Protein AF-0000000076641054 (afdb_homodimer)

Structure (mmCIF, N/CA/C/O backbone):
data_AF-0000000076641054-model_v1
#
loop_
_entity.id
_entity.type
_entity.pdbx_description
1 polymer 'Muconate cycloisomerase'
#
loop_
_atom_site.group_PDB
_atom_site.id
_atom_site.type_symbol
_atom_site.label_atom_id
_atom_site.label_alt_id
_atom_site.label_comp_id
_atom_site.label_asym_id
_atom_site.label_entity_id
_atom_site.label_seq_id
_atom_site.pdbx_PDB_ins_code
_atom_site.Cartn_x
_atom_site.Cartn_y
_atom_site.Cartn_z
_atom_site.occupancy
_atom_site.B_iso_or_equiv
_atom_site.auth_seq_id
_atom_site.auth_comp_id
_atom_site.auth_asym_id
_atom_site.auth_atom_id
_atom_site.pdbx_PDB_model_num
ATOM 1 N N . MET A 1 1 ? -38.531 16.875 45.625 1 25.06 1 MET A N 1
ATOM 2 C CA . MET A 1 1 ? -37.688 15.688 45.562 1 25.06 1 MET A CA 1
ATOM 3 C C . MET A 1 1 ? -38.031 14.812 44.375 1 25.06 1 MET A C 1
ATOM 5 O O . MET A 1 1 ? -37.844 13.594 44.406 1 25.06 1 MET A O 1
ATOM 9 N N . SER A 1 2 ? -38.688 15.383 43.375 1 23.81 2 SER A N 1
ATOM 10 C CA . SER A 1 2 ? -39.5 15.148 42.188 1 23.81 2 SER A CA 1
ATOM 11 C C . SER A 1 2 ? -38.719 14.523 41.062 1 23.81 2 SER A C 1
ATOM 13 O O . SER A 1 2 ? -37.688 15.07 40.625 1 23.81 2 SER A O 1
ATOM 15 N N . ASN A 1 3 ? -38.625 13.141 40.938 1 23.81 3 ASN A N 1
ATOM 16 C CA . ASN A 1 3 ? -37.938 12.047 40.25 1 23.81 3 ASN A CA 1
ATOM 17 C C . ASN A 1 3 ? -38.094 12.117 38.75 1 23.81 3 ASN A C 1
ATOM 19 O O . ASN A 1 3 ? -39.062 11.547 38.188 1 23.81 3 ASN A O 1
ATOM 23 N N . ILE A 1 4 ? -37.969 13.328 38.094 1 24.92 4 ILE A N 1
ATOM 24 C CA . ILE A 1 4 ? -38.344 13.516 36.688 1 24.92 4 ILE A CA 1
ATOM 25 C C . ILE A 1 4 ? -37.562 12.531 35.812 1 24.92 4 ILE A C 1
ATOM 27 O O . ILE A 1 4 ? -36.375 12.32 36 1 24.92 4 ILE A O 1
ATOM 31 N N . SER A 1 5 ? -38.281 11.805 34.844 1 21.31 5 SER A N 1
ATOM 32 C CA . SER A 1 5 ? -38.375 10.703 33.906 1 21.31 5 SER A CA 1
ATOM 33 C C . SER A 1 5 ? -37.375 10.891 32.75 1 21.31 5 SER A C 1
ATOM 35 O O . SER A 1 5 ? -37.406 11.891 32.062 1 21.31 5 SER A O 1
ATOM 37 N N . ARG A 1 6 ? -36 10.516 32.781 1 19.69 6 ARG A N 1
ATOM 38 C CA . ARG A 1 6 ? -34.781 10.641 31.969 1 19.69 6 ARG A CA 1
ATOM 39 C C . ARG A 1 6 ? -34.969 9.984 30.594 1 19.69 6 ARG A C 1
ATOM 41 O O . ARG A 1 6 ? -34 9.625 29.938 1 19.69 6 ARG A O 1
ATOM 48 N N . LYS A 1 7 ? -36.281 9.438 30.344 1 21.31 7 LYS A N 1
ATOM 49 C CA . LYS A 1 7 ? -36.25 8.445 29.266 1 21.31 7 LYS A CA 1
ATOM 50 C C . LYS A 1 7 ? -35.656 9.039 27.984 1 21.31 7 LYS A C 1
ATOM 52 O O . LYS A 1 7 ? -34.875 8.391 27.297 1 21.31 7 LYS A O 1
ATOM 57 N N . LYS A 1 8 ? -36.5 9.797 27.203 1 21.77 8 LYS A N 1
ATOM 58 C CA . LYS A 1 8 ? -36.719 9.516 25.797 1 21.77 8 LYS A CA 1
ATOM 59 C C . LYS A 1 8 ? -35.562 10.047 24.938 1 21.77 8 LYS A C 1
ATOM 61 O O . LYS A 1 8 ? -35.688 11.133 24.344 1 21.77 8 LYS A O 1
ATOM 66 N N . PHE A 1 9 ? -34.312 10.078 25.328 1 19.28 9 PHE A N 1
ATOM 67 C CA . PHE A 1 9 ? -33.406 10.781 24.422 1 19.28 9 PHE A CA 1
ATOM 68 C C . PHE A 1 9 ? -33.562 10.281 23 1 19.28 9 PHE A C 1
ATOM 70 O O . PHE A 1 9 ? -34.094 9.18 22.766 1 19.28 9 PHE A O 1
ATOM 77 N N . LEU A 1 10 ? -32.625 10.805 21.906 1 21.53 10 LEU A N 1
ATOM 78 C CA . LEU A 1 10 ? -32.562 11.195 20.5 1 21.53 10 LEU A CA 1
ATOM 79 C C . LEU A 1 10 ? -32.5 9.969 19.594 1 21.53 10 LEU A C 1
ATOM 81 O O . LEU A 1 10 ? -31.594 9.141 19.734 1 21.53 10 LEU A O 1
ATOM 85 N N . ALA A 1 11 ? -33.688 9.344 19.234 1 22.91 11 ALA A N 1
ATOM 86 C CA . ALA A 1 11 ? -33.906 8.445 18.094 1 22.91 11 ALA A CA 1
ATOM 87 C C . ALA A 1 11 ? -33.062 8.852 16.906 1 22.91 11 ALA A C 1
ATOM 89 O O . ALA A 1 11 ? -33.188 9.953 16.375 1 22.91 11 ALA A O 1
ATOM 90 N N . ARG A 1 12 ? -31.734 8.453 16.781 1 24.19 12 ARG A N 1
ATOM 91 C CA . ARG A 1 12 ? -30.875 8.508 15.609 1 24.19 12 ARG A CA 1
ATOM 92 C C . ARG A 1 12 ? -31.641 8.117 14.352 1 24.19 12 ARG A C 1
ATOM 94 O O . ARG A 1 12 ? -32.188 7.016 14.266 1 24.19 12 ARG A O 1
ATOM 101 N N . THR A 1 13 ? -32.5 9.039 13.789 1 26.16 13 THR A N 1
ATOM 102 C CA . THR A 1 13 ? -33.156 8.883 12.492 1 26.16 13 THR A CA 1
ATOM 103 C C . THR A 1 13 ? -32.219 8.227 11.484 1 26.16 13 THR A C 1
ATOM 105 O O . THR A 1 13 ? -31.109 8.734 11.227 1 26.16 13 THR A O 1
ATOM 108 N N . THR A 1 14 ? -32.156 6.988 11.391 1 28.22 14 THR A N 1
ATOM 109 C CA . THR A 1 14 ? -31.469 6.105 10.453 1 28.22 14 THR A CA 1
ATOM 110 C C . THR A 1 14 ? -31.781 6.496 9.008 1 28.22 14 THR A C 1
ATOM 112 O O . THR A 1 14 ? -32.719 5.961 8.398 1 28.22 14 THR A O 1
ATOM 115 N N . ALA A 1 15 ? -32.219 7.699 8.688 1 26.34 15 ALA A N 1
ATOM 116 C CA . ALA A 1 15 ? -32.531 7.906 7.281 1 26.34 15 ALA A CA 1
ATOM 117 C C . ALA A 1 15 ? -31.344 7.559 6.391 1 26.34 15 ALA A C 1
ATOM 119 O O . ALA A 1 15 ? -30.422 8.359 6.242 1 26.34 15 ALA A O 1
ATOM 120 N N . ALA A 1 16 ? -30.719 6.488 6.488 1 27.89 16 ALA A N 1
ATOM 121 C CA . ALA A 1 16 ? -29.672 6.238 5.512 1 27.89 16 ALA A CA 1
ATOM 122 C C . ALA A 1 16 ? -30.203 6.363 4.086 1 27.89 16 ALA A C 1
ATOM 124 O O . ALA A 1 16 ? -30.844 5.449 3.576 1 27.89 16 ALA A O 1
ATOM 125 N N . ALA A 1 17 ? -30.953 7.438 3.748 1 26.56 17 ALA A N 1
ATOM 126 C CA . ALA A 1 17 ? -31.328 7.629 2.352 1 26.56 17 ALA A CA 1
ATOM 127 C C . ALA A 1 17 ? -30.172 7.27 1.415 1 26.56 17 ALA A C 1
ATOM 129 O O . ALA A 1 17 ? -29 7.383 1.788 1 26.56 17 ALA A O 1
ATOM 130 N N . ALA A 1 18 ? -30.516 6.586 0.283 1 29.55 18 ALA A N 1
ATOM 131 C CA . ALA A 1 18 ? -29.766 6.277 -0.929 1 29.55 18 ALA A CA 1
ATOM 132 C C . ALA A 1 18 ? -28.844 7.434 -1.31 1 29.55 18 ALA A C 1
ATOM 134 O O . ALA A 1 18 ? -29.297 8.539 -1.583 1 29.55 18 ALA A O 1
ATOM 135 N N . LEU A 1 19 ? -27.719 7.586 -0.589 1 30.2 19 LEU A N 1
ATOM 136 C CA . LEU A 1 19 ? -26.812 8.57 -1.159 1 30.2 19 LEU A CA 1
ATOM 137 C C . LEU A 1 19 ? -26.906 8.586 -2.682 1 30.2 19 LEU A C 1
ATOM 139 O O . LEU A 1 19 ? -26.688 7.562 -3.332 1 30.2 19 LEU A O 1
ATOM 143 N N . PRO A 1 20 ? -27.812 9.414 -3.281 1 29.77 20 PRO A N 1
ATOM 144 C CA . PRO A 1 20 ? -27.859 9.461 -4.742 1 29.77 20 PRO A CA 1
ATOM 145 C C . PRO A 1 20 ? -26.484 9.297 -5.387 1 29.77 20 PRO A C 1
ATOM 147 O O . PRO A 1 20 ? -25.453 9.469 -4.723 1 29.77 20 PRO A O 1
ATOM 150 N N . PHE A 1 21 ? -26.469 8.664 -6.617 1 31.47 21 PHE A N 1
ATOM 151 C CA . PHE A 1 21 ? -25.359 8.617 -7.555 1 31.47 21 PHE A CA 1
ATOM 152 C C . PHE A 1 21 ? -24.516 9.891 -7.461 1 31.47 21 PHE A C 1
ATOM 154 O O . PHE A 1 21 ? -25.062 10.984 -7.32 1 31.47 21 PHE A O 1
ATOM 161 N N . LEU A 1 22 ? -23.469 9.789 -6.727 1 31.3 22 LEU A N 1
ATOM 162 C CA . LEU A 1 22 ? -22.578 10.938 -6.875 1 31.3 22 LEU A CA 1
ATOM 163 C C . LEU A 1 22 ? -22.766 11.602 -8.234 1 31.3 22 LEU A C 1
ATOM 165 O O . LEU A 1 22 ? -22.594 10.961 -9.273 1 31.3 22 LEU A O 1
ATOM 169 N N . PRO A 1 23 ? -23.766 12.5 -8.344 1 29.67 23 PRO A N 1
ATOM 170 C CA . PRO A 1 23 ? -23.766 13.18 -9.641 1 29.67 23 PRO A CA 1
ATOM 171 C C . PRO A 1 23 ? -22.359 13.438 -10.164 1 29.67 23 PRO A C 1
ATOM 173 O O . PRO A 1 23 ? -21.406 13.492 -9.383 1 29.67 23 PRO A O 1
ATOM 176 N N . ASP A 1 24 ? -22.094 12.938 -11.328 1 30.23 24 ASP A N 1
ATOM 177 C CA . ASP A 1 24 ? -20.953 13.555 -12.008 1 30.23 24 ASP A CA 1
ATOM 178 C C . ASP A 1 24 ? -20.844 15.039 -11.656 1 30.23 24 ASP A C 1
ATOM 180 O O . ASP A 1 24 ? -21.734 15.828 -11.992 1 30.23 24 ASP A O 1
ATOM 184 N N . LEU A 1 25 ? -20.5 15.227 -10.375 1 30.48 25 LEU A N 1
ATOM 185 C CA . LEU A 1 25 ? -20.281 16.594 -9.93 1 30.48 25 LEU A CA 1
ATOM 186 C C . LEU A 1 25 ? -19.672 17.438 -11.039 1 30.48 25 LEU A C 1
ATOM 188 O O . LEU A 1 25 ? -19.094 18.5 -10.773 1 30.48 25 LEU A O 1
ATOM 192 N N . THR A 1 26 ? -19.547 16.844 -12.234 1 31 26 THR A N 1
ATOM 193 C CA . THR A 1 26 ? -19.172 17.844 -13.219 1 31 26 THR A CA 1
ATOM 194 C C . THR A 1 26 ? -20.281 18.859 -13.43 1 31 26 THR A C 1
ATOM 196 O O . THR A 1 26 ? -21.016 18.797 -14.422 1 31 26 THR A O 1
ATOM 199 N N . GLY A 1 27 ? -21.125 19.047 -12.414 1 28.92 27 GLY A N 1
ATOM 200 C CA . GLY A 1 27 ? -22.078 20.109 -12.672 1 28.92 27 GLY A CA 1
ATOM 201 C C . GLY A 1 27 ? -21.438 21.406 -13.125 1 28.92 27 GLY A C 1
ATOM 202 O O . GLY A 1 27 ? -21 22.203 -12.297 1 28.92 27 GLY A O 1
ATOM 203 N N . GLN A 1 28 ? -20.812 21.422 -14.281 1 27.16 28 GLN A N 1
ATOM 204 C CA . GLN A 1 28 ? -20.547 22.75 -14.836 1 27.16 28 GLN A CA 1
ATOM 205 C C . GLN A 1 28 ? -21.812 23.578 -14.914 1 27.16 28 GLN A C 1
ATOM 207 O O . GLN A 1 28 ? -22.719 23.266 -15.703 1 27.16 28 GLN A O 1
ATOM 212 N N . ASP A 1 29 ? -22.422 23.891 -13.812 1 28.41 29 ASP A N 1
ATOM 213 C CA . ASP A 1 29 ? -23.328 25.031 -14.023 1 28.41 29 ASP A CA 1
ATOM 214 C C . ASP A 1 29 ? -22.656 26.125 -14.844 1 28.41 29 ASP A C 1
ATOM 216 O O . ASP A 1 29 ? -21.75 26.797 -14.352 1 28.41 29 ASP A O 1
ATOM 220 N N . THR A 1 30 ? -22.625 25.984 -16.094 1 29.92 30 THR A N 1
ATOM 221 C CA . THR A 1 30 ? -22.109 26.891 -17.109 1 29.92 30 THR A CA 1
ATOM 222 C C . THR A 1 30 ? -22.891 28.203 -17.109 1 29.92 30 THR A C 1
ATOM 224 O O . THR A 1 30 ? -22.703 29.031 -18 1 29.92 30 THR A O 1
ATOM 227 N N . THR A 1 31 ? -24 28.422 -16.297 1 30.81 31 THR A N 1
ATOM 228 C CA . THR A 1 31 ? -24.688 29.578 -16.859 1 30.81 31 THR A CA 1
ATOM 229 C C . THR A 1 31 ? -23.859 30.844 -16.656 1 30.81 31 THR A C 1
ATOM 231 O O . THR A 1 31 ? -24.188 31.906 -17.188 1 30.81 31 THR A O 1
ATOM 234 N N . SER A 1 32 ? -23.406 31.141 -15.375 1 31.44 32 SER A N 1
ATOM 235 C CA . SER A 1 32 ? -22.953 32.531 -15.273 1 31.44 32 SER A CA 1
ATOM 236 C C . SER A 1 32 ? -21.812 32.812 -16.25 1 31.44 32 SER A C 1
ATOM 238 O O . SER A 1 32 ? -20.984 31.938 -16.5 1 31.44 32 SER A O 1
ATOM 240 N N . ASP A 1 33 ? -21.984 33.781 -17.156 1 32.72 33 ASP A N 1
ATOM 241 C CA . ASP A 1 33 ? -21.062 34.344 -18.125 1 32.72 33 ASP A CA 1
ATOM 242 C C . ASP A 1 33 ? -19.672 34.562 -17.516 1 32.72 33 ASP A C 1
ATOM 244 O O . ASP A 1 33 ? -19.125 35.656 -17.531 1 32.72 33 ASP A O 1
ATOM 248 N N . ASN A 1 34 ? -19.469 34.062 -16.234 1 32.97 34 ASN A N 1
ATOM 249 C CA . ASN A 1 34 ? -18.094 34.281 -15.812 1 32.97 34 ASN A CA 1
ATOM 250 C C . ASN A 1 34 ? -17.094 33.812 -16.859 1 32.97 34 ASN A C 1
ATOM 252 O O . ASN A 1 34 ? -17.25 32.75 -17.453 1 32.97 34 ASN A O 1
ATOM 256 N N . THR A 1 35 ? -16.375 34.75 -17.531 1 33.94 35 THR A N 1
ATOM 257 C CA . THR A 1 35 ? -15.266 34.531 -18.438 1 33.94 35 THR A CA 1
ATOM 258 C C . THR A 1 35 ? -14.477 33.281 -18.047 1 33.94 35 THR A C 1
ATOM 260 O O . THR A 1 35 ? -13.82 33.25 -17 1 33.94 35 THR A O 1
ATOM 263 N N . VAL A 1 36 ? -15 32.188 -18.266 1 38.72 36 VAL A N 1
ATOM 264 C CA . VAL A 1 36 ? -14.125 31.047 -18.312 1 38.72 36 VAL A CA 1
ATOM 265 C C . VAL A 1 36 ? -12.766 31.438 -18.891 1 38.72 36 VAL A C 1
ATOM 267 O O . VAL A 1 36 ? -12.656 31.719 -20.078 1 38.72 36 VAL A O 1
ATOM 270 N N . THR A 1 37 ? -11.984 32.344 -18.281 1 41.75 37 THR A N 1
ATOM 271 C CA . THR A 1 37 ? -10.602 32.438 -18.734 1 41.75 37 THR A CA 1
ATOM 272 C C . THR A 1 37 ? -10.117 31.062 -19.219 1 41.75 37 THR A C 1
ATOM 274 O O . THR A 1 37 ? -10.195 30.078 -18.484 1 41.75 37 THR A O 1
ATOM 277 N N . SER A 1 38 ? -10.281 30.797 -20.406 1 49.53 38 SER A N 1
ATOM 278 C CA . SER A 1 38 ? -9.93 29.578 -21.141 1 49.53 38 SER A CA 1
ATOM 279 C C . SER A 1 38 ? -8.648 28.953 -20.594 1 49.53 38 SER A C 1
ATOM 281 O O . SER A 1 38 ? -7.633 29.641 -20.453 1 49.53 38 SER A O 1
ATOM 283 N N . LEU A 1 39 ? -8.75 28.016 -19.688 1 60.94 39 LEU A N 1
ATOM 284 C CA . LEU A 1 39 ? -7.543 27.266 -19.344 1 60.94 39 LEU A CA 1
ATOM 285 C C . LEU A 1 39 ? -6.66 27.078 -20.578 1 60.94 39 LEU A C 1
ATOM 287 O O . LEU A 1 39 ? -7.168 26.844 -21.672 1 60.94 39 LEU A O 1
ATOM 291 N N . PRO A 1 40 ? -5.395 27.594 -20.5 1 68.31 40 PRO A N 1
ATOM 292 C CA . PRO A 1 40 ? -4.523 27.422 -21.672 1 68.31 40 PRO A CA 1
ATOM 293 C C . PRO A 1 40 ? -4.516 26 -22.203 1 68.31 40 PRO A C 1
ATOM 295 O O . PRO A 1 40 ? -4.191 25.062 -21.469 1 68.31 40 PRO A O 1
ATOM 298 N N . GLU A 1 41 ? -5.324 25.719 -23.172 1 70.56 41 GLU A N 1
ATOM 299 C CA . GLU A 1 41 ? -5.438 24.391 -23.781 1 70.56 41 GLU A CA 1
ATOM 300 C C . GLU A 1 41 ? -4.121 23.969 -24.422 1 70.56 41 GLU A C 1
ATOM 302 O O . GLU A 1 41 ? -3.875 22.766 -24.609 1 70.56 41 GLU A O 1
ATOM 307 N N . ASN A 1 42 ? -3.193 24.828 -24.422 1 86.88 42 ASN A N 1
ATOM 308 C CA . ASN A 1 42 ? -2.041 24.469 -25.25 1 86.88 42 ASN A CA 1
ATOM 309 C C . ASN A 1 42 ? -0.782 24.297 -24.406 1 86.88 42 ASN A C 1
ATOM 311 O O . ASN A 1 42 ? 0.303 24.062 -24.938 1 86.88 42 ASN A O 1
ATOM 315 N N . ILE A 1 43 ? -0.919 24.359 -23.188 1 95.69 43 ILE A N 1
ATOM 316 C CA . ILE A 1 43 ? 0.261 24.234 -22.344 1 95.69 43 ILE A CA 1
ATOM 317 C C . ILE A 1 43 ? 0.549 22.766 -22.078 1 95.69 43 ILE A C 1
ATOM 319 O O . ILE A 1 43 ? -0.374 21.969 -21.859 1 95.69 43 ILE A O 1
ATOM 323 N N . LYS A 1 44 ? 1.835 22.391 -22.125 1 98 44 LYS A N 1
ATOM 324 C CA . LYS A 1 44 ? 2.248 21.016 -21.922 1 98 44 LYS A CA 1
ATOM 325 C C . LYS A 1 44 ? 3.377 20.922 -20.906 1 98 44 LYS A C 1
ATOM 327 O O . LYS A 1 44 ? 4.18 21.844 -20.766 1 98 44 LYS A O 1
ATOM 332 N N . ILE A 1 45 ? 3.451 19.844 -20.188 1 98.75 45 ILE A N 1
ATOM 333 C CA . ILE A 1 45 ? 4.582 19.531 -19.328 1 98.75 45 ILE A CA 1
ATOM 334 C C . ILE A 1 45 ? 5.824 19.266 -20.172 1 98.75 45 ILE A C 1
ATOM 336 O O . ILE A 1 45 ? 5.816 18.375 -21.031 1 98.75 45 ILE A O 1
ATOM 340 N N . GLU A 1 46 ? 6.828 20.016 -19.953 1 98.56 46 GLU A N 1
ATOM 341 C CA . GLU A 1 46 ? 8.062 19.844 -20.703 1 98.56 46 GLU A CA 1
ATOM 342 C C . GLU A 1 46 ? 9.086 19.016 -19.938 1 98.56 46 GLU A C 1
ATOM 344 O O . GLU A 1 46 ? 9.797 18.203 -20.516 1 98.56 46 GLU A O 1
ATOM 349 N N . ARG A 1 47 ? 9.133 19.312 -18.625 1 98.44 47 ARG A N 1
ATOM 350 C CA . ARG A 1 47 ? 10.164 18.672 -17.812 1 98.44 47 ARG A CA 1
ATOM 351 C C . ARG A 1 47 ? 9.688 18.484 -16.375 1 98.44 47 ARG A C 1
ATOM 353 O O . ARG A 1 47 ? 9 19.359 -15.828 1 98.44 47 ARG A O 1
ATOM 360 N N . ILE A 1 48 ? 10.07 17.406 -15.828 1 98.88 48 ILE A N 1
ATOM 361 C CA . ILE A 1 48 ? 9.898 17.141 -14.398 1 98.88 48 ILE A CA 1
ATOM 362 C C . ILE A 1 48 ? 11.25 16.781 -13.781 1 98.88 48 ILE A C 1
ATOM 364 O O . ILE A 1 48 ? 11.945 15.891 -14.25 1 98.88 48 ILE A O 1
ATOM 368 N N . GLU A 1 49 ? 11.633 17.516 -12.773 1 98.81 49 GLU A N 1
ATOM 369 C CA . GLU A 1 49 ? 12.906 17.297 -12.094 1 98.81 49 GLU A CA 1
ATOM 370 C C . GLU A 1 49 ? 12.695 17.031 -10.602 1 98.81 49 GLU A C 1
ATOM 372 O O . GLU A 1 49 ? 11.789 17.609 -9.992 1 98.81 49 GLU A O 1
ATOM 377 N N . THR A 1 50 ? 13.5 16.156 -10.078 1 98.81 50 THR A N 1
ATOM 378 C CA . THR A 1 50 ? 13.445 15.852 -8.656 1 98.81 50 THR A CA 1
ATOM 379 C C . THR A 1 50 ? 14.711 16.312 -7.949 1 98.81 50 THR A C 1
ATOM 381 O O . THR A 1 50 ? 15.805 16.25 -8.516 1 98.81 50 THR A O 1
ATOM 384 N N . PHE A 1 51 ? 14.586 16.844 -6.754 1 98.75 51 PHE A N 1
ATOM 385 C CA . PHE A 1 51 ? 15.672 17.266 -5.875 1 98.75 51 PHE A CA 1
ATOM 386 C C . PHE A 1 51 ? 15.539 16.594 -4.508 1 98.75 51 PHE A C 1
ATOM 388 O O . PHE A 1 51 ? 14.844 17.109 -3.629 1 98.75 51 PHE A O 1
ATOM 395 N N . PRO A 1 52 ? 16.172 15.406 -4.312 1 97.94 52 PRO A N 1
ATOM 396 C CA . PRO A 1 52 ? 16.141 14.766 -2.994 1 97.94 52 PRO A CA 1
ATOM 397 C C . PRO A 1 52 ? 16.906 15.547 -1.938 1 97.94 52 PRO A C 1
ATOM 399 O O . PRO A 1 52 ? 18.047 15.977 -2.189 1 97.94 52 PRO A O 1
ATOM 402 N N . VAL A 1 53 ? 16.312 15.781 -0.789 1 96.56 53 VAL A N 1
ATOM 403 C CA . VAL A 1 53 ? 16.953 16.516 0.292 1 96.56 53 VAL A CA 1
ATOM 404 C C . VAL A 1 53 ? 16.656 15.852 1.63 1 96.56 53 VAL A C 1
ATOM 406 O O . VAL A 1 53 ? 15.789 14.984 1.712 1 96.56 53 VAL A O 1
ATOM 409 N N . ARG A 1 54 ? 17.391 16.234 2.621 1 94.56 54 ARG A N 1
ATOM 410 C CA . ARG A 1 54 ? 17.141 15.93 4.023 1 94.56 54 ARG A CA 1
ATOM 411 C C . ARG A 1 54 ? 17.188 17.188 4.883 1 94.56 54 ARG A C 1
ATOM 413 O O . ARG A 1 54 ? 18.266 17.75 5.113 1 94.56 54 ARG A O 1
ATOM 420 N N . TYR A 1 55 ? 16.016 17.578 5.371 1 95.06 55 TYR A N 1
ATOM 421 C CA . TYR A 1 55 ? 15.984 18.734 6.266 1 95.06 55 TYR A CA 1
ATOM 422 C C . TYR A 1 55 ? 16.531 18.375 7.641 1 95.06 55 TYR A C 1
ATOM 424 O O . TYR A 1 55 ? 16.141 17.359 8.227 1 95.06 55 TYR A O 1
ATOM 432 N N . PRO A 1 56 ? 17.438 19.188 8.148 1 91.25 56 PRO A N 1
ATOM 433 C CA . PRO A 1 56 ? 17.875 18.922 9.516 1 91.25 56 PRO A CA 1
ATOM 434 C C . PRO A 1 56 ? 16.766 19.094 10.539 1 91.25 56 PRO A C 1
ATOM 436 O O . PRO A 1 56 ? 15.938 20 10.422 1 91.25 56 PRO A O 1
ATOM 439 N N . SER A 1 57 ? 16.75 18.156 11.477 1 88.44 57 SER A N 1
ATOM 440 C CA . SER A 1 57 ? 15.781 18.234 12.562 1 88.44 57 SER A CA 1
ATOM 441 C C . SER A 1 57 ? 16.344 19.016 13.75 1 88.44 57 SER A C 1
ATOM 443 O O . SER A 1 57 ? 17.531 18.938 14.039 1 88.44 57 SER A O 1
ATOM 445 N N . VAL A 1 58 ? 15.484 19.719 14.43 1 83.12 58 VAL A N 1
ATOM 446 C CA . VAL A 1 58 ? 15.891 20.469 15.609 1 83.12 58 VAL A CA 1
ATOM 447 C C . VAL A 1 58 ? 15.672 19.625 16.859 1 83.12 58 VAL A C 1
ATOM 449 O O . VAL A 1 58 ? 16.359 19.812 17.875 1 83.12 58 VAL A O 1
ATOM 452 N N . LEU A 1 59 ? 14.711 18.766 16.812 1 79.56 59 LEU A N 1
ATOM 453 C CA . LEU A 1 59 ? 14.375 17.859 17.906 1 79.56 59 LEU A CA 1
ATOM 454 C C . LEU A 1 59 ? 14.219 16.422 17.391 1 79.56 59 LEU A C 1
ATOM 456 O O . LEU A 1 59 ? 13.828 16.219 16.234 1 79.56 59 LEU A O 1
ATOM 460 N N . PRO A 1 60 ? 14.555 15.539 18.281 1 75.44 60 PRO A N 1
ATOM 461 C CA . PRO A 1 60 ? 14.328 14.148 17.875 1 75.44 60 PRO A CA 1
ATOM 462 C C . PRO A 1 60 ? 12.852 13.82 17.688 1 75.44 60 PRO A C 1
ATOM 464 O O . PRO A 1 60 ? 12.008 14.336 18.422 1 75.44 60 PRO A O 1
ATOM 467 N N . PHE A 1 61 ? 12.633 13.133 16.703 1 76.31 61 PHE A N 1
ATOM 468 C CA . PHE A 1 61 ? 11.289 12.617 16.438 1 76.31 61 PHE A CA 1
ATOM 469 C C . PHE A 1 61 ? 11.344 11.188 15.93 1 76.31 61 PHE A C 1
ATOM 471 O O . PHE A 1 61 ? 12.07 10.891 14.977 1 76.31 61 PHE A O 1
ATOM 478 N N . ARG A 1 62 ? 10.625 10.289 16.516 1 70.38 62 ARG A N 1
ATOM 479 C CA . ARG A 1 62 ? 10.742 8.836 16.391 1 70.38 62 ARG A CA 1
ATOM 480 C C . ARG A 1 62 ? 10.578 8.398 14.938 1 70.38 62 ARG A C 1
ATOM 482 O O . ARG A 1 62 ? 11.094 7.355 14.539 1 70.38 62 ARG A O 1
ATOM 489 N N . PHE A 1 63 ? 9.898 9.109 14.086 1 72.62 63 PHE A N 1
ATOM 490 C CA . PHE A 1 63 ? 9.641 8.656 12.727 1 72.62 63 PHE A CA 1
ATOM 491 C C . PHE A 1 63 ? 10.766 9.094 11.789 1 72.62 63 PHE A C 1
ATOM 493 O O . PHE A 1 63 ? 10.844 8.641 10.648 1 72.62 63 PHE A O 1
ATOM 500 N N . LEU A 1 64 ? 11.68 9.953 12.258 1 72.94 64 LEU A N 1
ATOM 501 C CA . LEU A 1 64 ? 12.664 10.562 11.367 1 72.94 64 LEU A CA 1
ATOM 502 C C . LEU A 1 64 ? 14.039 9.945 11.578 1 72.94 64 LEU A C 1
ATOM 504 O O . LEU A 1 64 ? 14.984 10.266 10.852 1 72.94 64 LEU A O 1
ATOM 508 N N . ASP A 1 65 ? 14.086 8.969 12.469 1 76.56 65 ASP A N 1
ATOM 509 C CA . ASP A 1 65 ? 15.352 8.281 12.703 1 76.56 65 ASP A CA 1
ATOM 510 C C . ASP A 1 65 ? 15.383 6.93 12 1 76.56 65 ASP A C 1
ATOM 512 O O . ASP A 1 65 ? 14.336 6.305 11.797 1 76.56 65 ASP A O 1
ATOM 516 N N . GLY A 1 66 ? 16.516 6.648 11.422 1 69.44 66 GLY A N 1
ATOM 517 C CA . GLY A 1 66 ? 16.656 5.34 10.805 1 69.44 66 GLY A CA 1
ATOM 518 C C . GLY A 1 66 ? 18.062 5.047 10.336 1 69.44 66 GLY A C 1
ATOM 519 O O . GLY A 1 66 ? 18.984 5.805 10.633 1 69.44 66 GLY A O 1
ATOM 520 N N . PRO A 1 67 ? 18.188 3.939 9.719 1 72.5 67 PRO A N 1
ATOM 521 C CA . PRO A 1 67 ? 19.516 3.52 9.266 1 72.5 67 PRO A CA 1
ATOM 522 C C . PRO A 1 67 ? 20.141 4.504 8.273 1 72.5 67 PRO A C 1
ATOM 524 O O . PRO A 1 67 ? 21.359 4.508 8.094 1 72.5 67 PRO A O 1
ATOM 527 N N . THR A 1 68 ? 19.328 5.277 7.68 1 72.25 68 THR A N 1
ATOM 528 C CA . THR A 1 68 ? 19.828 6.176 6.648 1 72.25 68 THR A CA 1
ATOM 529 C C . THR A 1 68 ? 20.156 7.547 7.238 1 72.25 68 THR A C 1
ATOM 531 O O . THR A 1 68 ? 20.547 8.461 6.512 1 72.25 68 THR A O 1
ATOM 534 N N . GLY A 1 69 ? 20.031 7.668 8.453 1 72.5 69 GLY A N 1
ATOM 535 C CA . GLY A 1 69 ? 20.422 8.93 9.07 1 72.5 69 GLY A CA 1
ATOM 536 C C . GLY A 1 69 ? 19.25 9.641 9.742 1 72.5 69 GLY A C 1
ATOM 537 O O . GLY A 1 69 ? 18.203 9.039 9.961 1 72.5 69 GLY A O 1
ATOM 538 N N . THR A 1 70 ? 19.703 10.914 10.086 1 77.88 70 THR A N 1
ATOM 539 C CA . THR A 1 70 ? 18.719 11.742 10.789 1 77.88 70 THR A CA 1
ATOM 540 C C . THR A 1 70 ? 18.203 12.852 9.891 1 77.88 70 THR A C 1
ATOM 542 O O . THR A 1 70 ? 18.734 13.078 8.797 1 77.88 70 THR A O 1
ATOM 545 N N . GLY A 1 71 ? 17.047 13.312 10.188 1 88.88 71 GLY A N 1
ATOM 546 C CA . GLY A 1 71 ? 16.438 14.406 9.453 1 88.88 71 GLY A CA 1
ATOM 547 C C . GLY A 1 71 ? 15.164 14.016 8.727 1 88.88 71 GLY A C 1
ATOM 548 O O . GLY A 1 71 ? 14.703 12.875 8.844 1 88.88 71 GLY A O 1
ATOM 549 N N . ARG A 1 72 ? 14.609 15.016 8.039 1 94.06 72 ARG A N 1
ATOM 550 C CA . ARG A 1 72 ? 13.344 14.82 7.328 1 94.06 72 ARG A CA 1
ATOM 551 C C . ARG A 1 72 ? 13.57 14.727 5.824 1 94.06 72 ARG A C 1
ATOM 553 O O . ARG A 1 72 ? 13.688 15.742 5.141 1 94.06 72 ARG A O 1
ATOM 560 N N . PRO A 1 73 ? 13.594 13.398 5.309 1 95.12 73 PRO A N 1
ATOM 561 C CA . PRO A 1 73 ? 13.711 13.242 3.855 1 95.12 73 PRO A CA 1
ATOM 562 C C . PRO A 1 73 ? 12.539 13.883 3.104 1 95.12 73 PRO A C 1
ATOM 564 O O . PRO A 1 73 ? 11.398 13.82 3.562 1 95.12 73 PRO A O 1
ATOM 567 N N . ALA A 1 74 ? 12.836 14.477 2 1 97.56 74 ALA A N 1
ATOM 568 C CA . ALA A 1 74 ? 11.844 15.055 1.097 1 97.56 74 ALA A CA 1
ATOM 569 C C . ALA A 1 74 ? 12.359 15.078 -0.34 1 97.56 74 ALA A C 1
ATOM 571 O O . ALA A 1 74 ? 13.562 14.992 -0.574 1 97.56 74 ALA A O 1
ATOM 572 N N . VAL A 1 75 ? 11.477 15.016 -1.265 1 98.69 75 VAL A N 1
ATOM 573 C CA . VAL A 1 75 ? 11.797 15.195 -2.678 1 98.69 75 VAL A CA 1
ATOM 574 C C . VAL A 1 75 ? 11.062 16.422 -3.225 1 98.69 75 VAL A C 1
ATOM 576 O O . VAL A 1 75 ? 9.836 16.391 -3.393 1 98.69 75 VAL A O 1
ATOM 579 N N . LEU A 1 76 ? 11.812 17.5 -3.475 1 98.88 76 LEU A N 1
ATOM 580 C CA . LEU A 1 76 ? 11.211 18.594 -4.219 1 98.88 76 LEU A CA 1
ATOM 581 C C . LEU A 1 76 ? 11.008 18.219 -5.68 1 98.88 76 LEU A C 1
ATOM 583 O O . LEU A 1 76 ? 11.875 17.594 -6.293 1 98.88 76 LEU A O 1
ATOM 587 N N . VAL A 1 77 ? 9.867 18.516 -6.188 1 98.94 77 VAL A N 1
ATOM 588 C CA . VAL A 1 77 ? 9.516 18.25 -7.578 1 98.94 77 VAL A CA 1
ATOM 589 C C . VAL A 1 77 ? 9.305 19.562 -8.312 1 98.94 77 VAL A C 1
ATOM 591 O O . VAL A 1 77 ? 8.516 20.406 -7.883 1 98.94 77 VAL A O 1
ATOM 594 N N . LYS A 1 78 ? 10.023 19.766 -9.336 1 98.94 78 LYS A N 1
ATOM 595 C CA . LYS A 1 78 ? 9.891 20.938 -10.195 1 98.94 78 LYS A CA 1
ATOM 596 C C . LYS A 1 78 ? 9.312 20.562 -11.555 1 98.94 78 LYS A C 1
ATOM 598 O O . LYS A 1 78 ? 9.898 19.75 -12.281 1 98.94 78 LYS A O 1
ATOM 603 N N . ILE A 1 79 ? 8.141 21.078 -11.914 1 98.94 79 ILE A N 1
ATOM 604 C CA . ILE A 1 79 ? 7.555 20.875 -13.234 1 98.94 79 ILE A CA 1
ATOM 605 C C . ILE A 1 79 ? 7.676 22.156 -14.055 1 98.94 79 ILE A C 1
ATOM 607 O O . ILE A 1 79 ? 7.238 23.219 -13.617 1 98.94 79 ILE A O 1
ATOM 611 N N . THR A 1 80 ? 8.305 22.047 -15.141 1 98.88 80 THR A N 1
ATOM 612 C CA . THR A 1 80 ? 8.414 23.141 -16.094 1 98.88 80 THR A CA 1
ATOM 613 C C . THR A 1 80 ? 7.523 22.906 -17.312 1 98.88 80 THR A C 1
ATOM 615 O O . THR A 1 80 ? 7.59 21.844 -17.938 1 98.88 80 THR A O 1
ATOM 618 N N . ALA A 1 81 ? 6.711 23.875 -17.594 1 98.38 81 ALA A N 1
ATOM 619 C CA . ALA A 1 81 ? 5.859 23.812 -18.766 1 98.38 81 ALA A CA 1
ATOM 620 C C . ALA A 1 81 ? 6.594 24.328 -20 1 98.38 81 ALA A C 1
ATOM 622 O O . ALA A 1 81 ? 7.684 24.891 -19.891 1 98.38 81 ALA A O 1
ATOM 623 N N . ASP A 1 82 ? 5.977 24.094 -21.172 1 97.25 82 ASP A N 1
ATOM 624 C CA . ASP A 1 82 ? 6.617 24.469 -22.438 1 97.25 82 ASP A CA 1
ATOM 625 C C . ASP A 1 82 ? 6.633 25.984 -22.609 1 97.25 82 ASP A C 1
ATOM 627 O O . ASP A 1 82 ? 7.387 26.5 -23.422 1 97.25 82 ASP A O 1
ATOM 631 N N . ASP A 1 83 ? 5.883 26.734 -21.875 1 96.31 83 ASP A N 1
ATOM 632 C CA . ASP A 1 83 ? 5.91 28.188 -21.938 1 96.31 83 ASP A CA 1
ATOM 633 C C . ASP A 1 83 ? 6.91 28.766 -20.938 1 96.31 83 ASP A C 1
ATOM 635 O O . ASP A 1 83 ? 7.023 29.984 -20.797 1 96.31 83 ASP A O 1
ATOM 639 N N . GLY A 1 84 ? 7.551 27.891 -20.172 1 97.25 84 GLY A N 1
ATOM 640 C CA . GLY A 1 84 ? 8.586 28.328 -19.234 1 97.25 84 GLY A CA 1
ATOM 641 C C . GLY A 1 84 ? 8.094 28.453 -17.812 1 97.25 84 GLY A C 1
ATOM 642 O O . GLY A 1 84 ? 8.891 28.578 -16.875 1 97.25 84 GLY A O 1
ATOM 643 N N . SER A 1 85 ? 6.793 28.438 -17.594 1 97.81 85 SER A N 1
ATOM 644 C CA . SER A 1 85 ? 6.254 28.516 -16.25 1 97.81 85 SER A CA 1
ATOM 645 C C . SER A 1 85 ? 6.684 27.312 -15.414 1 97.81 85 SER A C 1
ATOM 647 O O . SER A 1 85 ? 6.887 26.219 -15.953 1 97.81 85 SER A O 1
ATOM 649 N N . VAL A 1 86 ? 6.816 27.562 -14.102 1 98.62 86 VAL A N 1
ATOM 650 C CA . VAL A 1 86 ? 7.344 26.531 -13.219 1 98.62 86 VAL A CA 1
ATOM 651 C C . VAL A 1 86 ? 6.406 26.344 -12.023 1 98.62 86 VAL A C 1
ATOM 653 O O . VAL A 1 86 ? 5.887 27.312 -11.484 1 98.62 86 VAL A O 1
ATOM 656 N N . GLY A 1 87 ? 6.141 25.109 -11.703 1 98.88 87 GLY A N 1
ATOM 657 C CA . GLY A 1 87 ? 5.473 24.75 -10.469 1 98.88 87 GLY A CA 1
ATOM 658 C C . GLY A 1 87 ? 6.309 23.844 -9.578 1 98.88 87 GLY A C 1
ATOM 659 O O . GLY A 1 87 ? 7.074 23.016 -10.07 1 98.88 87 GLY A O 1
ATOM 660 N N . TRP A 1 88 ? 6.105 24.031 -8.242 1 98.94 88 TRP A N 1
ATOM 661 C CA . TRP A 1 88 ? 6.867 23.266 -7.258 1 98.94 88 TRP A CA 1
ATOM 662 C C . TRP A 1 88 ? 5.938 22.406 -6.402 1 98.94 88 TRP A C 1
ATOM 664 O O . TRP A 1 88 ? 4.844 22.828 -6.039 1 98.94 88 TRP A O 1
ATOM 674 N N . GLY A 1 89 ? 6.352 21.203 -6.141 1 98.88 89 GLY A N 1
ATOM 675 C CA . GLY A 1 89 ? 5.75 20.297 -5.18 1 98.88 89 GLY A CA 1
ATOM 676 C C . GLY A 1 89 ? 6.766 19.609 -4.285 1 98.88 89 GLY A C 1
ATOM 677 O O . GLY A 1 89 ? 7.969 19.859 -4.402 1 98.88 89 GLY A O 1
ATOM 678 N N . GLU A 1 90 ? 6.234 18.844 -3.365 1 98.88 90 GLU A N 1
ATOM 679 C CA . GLU A 1 90 ? 7.133 18.203 -2.41 1 98.88 90 GLU A CA 1
ATOM 680 C C . GLU A 1 90 ? 6.559 16.875 -1.913 1 98.88 90 GLU A C 1
ATOM 682 O O . GLU A 1 90 ? 5.441 16.844 -1.391 1 98.88 90 GLU A O 1
ATOM 687 N N . SER A 1 91 ? 7.27 15.75 -2.205 1 98.62 91 SER A N 1
ATOM 688 C CA . SER A 1 91 ? 7.008 14.453 -1.596 1 98.62 91 SER A CA 1
ATOM 689 C C . SER A 1 91 ? 7.766 14.297 -0.281 1 98.62 91 SER A C 1
ATOM 691 O O . SER A 1 91 ? 8.922 14.703 -0.174 1 98.62 91 SER A O 1
ATOM 693 N N . VAL A 1 92 ? 7.102 13.734 0.753 1 97.94 92 VAL A N 1
ATOM 694 C CA . VAL A 1 92 ? 7.738 13.633 2.062 1 97.94 92 VAL A CA 1
ATOM 695 C C . VAL A 1 92 ? 7.688 12.188 2.551 1 97.94 92 VAL A C 1
ATOM 697 O O . VAL A 1 92 ? 7.074 11.898 3.58 1 97.94 92 VAL A O 1
ATOM 700 N N . PRO A 1 93 ? 8.445 11.336 1.897 1 96.75 93 PRO A N 1
ATOM 701 C CA . PRO A 1 93 ? 8.43 9.914 2.26 1 96.75 93 PRO A CA 1
ATOM 702 C C . PRO A 1 93 ? 8.922 9.664 3.684 1 96.75 93 PRO A C 1
ATOM 704 O O . PRO A 1 93 ? 9.844 10.344 4.152 1 96.75 93 PRO A O 1
ATOM 707 N N . VAL A 1 94 ? 8.305 8.742 4.363 1 94 94 VAL A N 1
ATOM 708 C CA . VAL A 1 94 ? 8.617 8.336 5.727 1 94 94 VAL A CA 1
ATOM 709 C C . VAL A 1 94 ? 8.484 6.82 5.855 1 94 94 VAL A C 1
ATOM 711 O O . VAL A 1 94 ? 7.461 6.32 6.328 1 94 94 VAL A O 1
ATOM 714 N N . PRO A 1 95 ? 9.539 6.074 5.574 1 93.69 95 PRO A N 1
ATOM 715 C CA . PRO A 1 95 ? 9.445 4.617 5.469 1 93.69 95 PRO A CA 1
ATOM 716 C C . PRO A 1 95 ? 8.93 3.963 6.75 1 93.69 95 PRO A C 1
ATOM 718 O O . PRO A 1 95 ? 8.234 2.949 6.691 1 93.69 95 PRO A O 1
ATOM 721 N N . ARG A 1 96 ? 9.148 4.523 7.938 1 92.62 96 ARG A N 1
ATOM 722 C CA . ARG A 1 96 ? 8.758 3.918 9.203 1 92.62 96 ARG A CA 1
ATOM 723 C C . ARG A 1 96 ? 7.336 4.32 9.586 1 92.62 96 ARG A C 1
ATOM 725 O O . ARG A 1 96 ? 6.836 3.928 10.641 1 92.62 96 ARG A O 1
ATOM 732 N N . TRP A 1 97 ? 6.75 5.117 8.719 1 91.62 97 TRP A N 1
ATOM 733 C CA . TRP A 1 97 ? 5.352 5.488 8.914 1 91.62 97 TRP A CA 1
ATOM 734 C C . TRP A 1 97 ? 4.484 4.945 7.777 1 91.62 97 TRP A C 1
ATOM 736 O O . TRP A 1 97 ? 3.369 4.473 8.016 1 91.62 97 TRP A O 1
ATOM 746 N N . SER A 1 98 ? 5.008 5.039 6.574 1 92.38 98 SER A N 1
ATOM 747 C CA . SER A 1 98 ? 4.402 4.492 5.367 1 92.38 98 SER A CA 1
ATOM 748 C C . SER A 1 98 ? 5.465 4.008 4.383 1 92.38 98 SER A C 1
ATOM 750 O O . SER A 1 98 ? 6.469 4.688 4.164 1 92.38 98 SER A O 1
ATOM 752 N N . TYR A 1 99 ? 5.57 3.059 3.84 1 95.38 99 TYR A N 1
ATOM 753 C CA . TYR A 1 99 ? 6.512 2.191 3.145 1 95.38 99 TYR A CA 1
ATOM 754 C C . TYR A 1 99 ? 7.395 2.994 2.195 1 95.38 99 TYR A C 1
ATOM 756 O O . TYR A 1 99 ? 8.422 2.498 1.722 1 95.38 99 TYR A O 1
ATOM 764 N N . GLU A 1 100 ? 7.078 4.246 1.85 1 97.25 100 GLU A N 1
ATOM 765 C CA . GLU A 1 100 ? 7.773 4.953 0.777 1 97.25 100 GLU A CA 1
ATOM 766 C C . GLU A 1 100 ? 9.117 5.504 1.256 1 97.25 100 GLU A C 1
ATOM 768 O O . GLU A 1 100 ? 9.188 6.148 2.305 1 97.25 100 GLU A O 1
ATOM 773 N N . THR A 1 101 ? 10.164 5.277 0.527 1 96.69 101 THR A N 1
ATOM 774 C CA . THR A 1 101 ? 11.508 5.754 0.842 1 96.69 101 THR A CA 1
ATOM 775 C C . THR A 1 101 ? 11.898 6.91 -0.074 1 96.69 101 THR A C 1
ATOM 777 O O . THR A 1 101 ? 11.266 7.133 -1.106 1 96.69 101 THR A O 1
ATOM 780 N N . LEU A 1 102 ? 12.922 7.621 0.386 1 96.5 102 LEU A N 1
ATOM 781 C CA . LEU A 1 102 ? 13.438 8.727 -0.407 1 96.5 102 LEU A CA 1
ATOM 782 C C . LEU A 1 102 ? 13.852 8.258 -1.798 1 96.5 102 LEU A C 1
ATOM 784 O O . LEU A 1 102 ? 13.469 8.867 -2.801 1 96.5 102 LEU A O 1
ATOM 788 N N . GLU A 1 103 ? 14.594 7.156 -1.884 1 96.62 103 GLU A N 1
ATOM 789 C CA . GLU A 1 103 ? 15.133 6.617 -3.127 1 96.62 103 GLU A CA 1
ATOM 790 C C . GLU A 1 103 ? 14.016 6.125 -4.047 1 96.62 103 GLU A C 1
ATOM 792 O O . GLU A 1 103 ? 14.039 6.383 -5.25 1 96.62 103 GLU A O 1
ATOM 797 N N . ALA A 1 104 ? 13.078 5.465 -3.426 1 97.75 104 ALA A N 1
ATOM 798 C CA . ALA A 1 104 ? 11.961 4.953 -4.215 1 97.75 104 ALA A CA 1
ATOM 799 C C . ALA A 1 104 ? 11.156 6.094 -4.828 1 97.75 104 ALA A C 1
ATOM 801 O O . ALA A 1 104 ? 10.68 5.988 -5.961 1 97.75 104 ALA A O 1
ATOM 802 N N . SER A 1 105 ? 10.953 7.16 -4.078 1 98.44 105 SER A N 1
ATOM 803 C CA . SER A 1 105 ? 10.211 8.312 -4.582 1 98.44 105 SER A CA 1
ATOM 804 C C . SER A 1 105 ? 10.906 8.93 -5.789 1 98.44 105 SER A C 1
ATOM 806 O O . SER A 1 105 ? 10.266 9.203 -6.809 1 98.44 105 SER A O 1
ATOM 808 N N . VAL A 1 106 ? 12.188 9.102 -5.648 1 98.5 106 VAL A N 1
ATOM 809 C CA . VAL A 1 106 ? 12.953 9.719 -6.727 1 98.5 106 VAL A CA 1
ATOM 810 C C . VAL A 1 106 ? 12.891 8.836 -7.973 1 98.5 106 VAL A C 1
ATOM 812 O O . VAL A 1 106 ? 12.594 9.32 -9.07 1 98.5 106 VAL A O 1
ATOM 815 N N . HIS A 1 107 ? 13.102 7.562 -7.855 1 97.5 107 HIS A N 1
ATOM 816 C CA . HIS A 1 107 ? 13.102 6.641 -8.984 1 97.5 107 HIS A CA 1
ATOM 817 C C . HIS A 1 107 ? 11.727 6.551 -9.633 1 97.5 107 HIS A C 1
ATOM 819 O O . HIS A 1 107 ? 11.609 6.492 -10.859 1 97.5 107 HIS A O 1
ATOM 825 N N . ALA A 1 108 ? 10.711 6.469 -8.773 1 98.12 108 ALA A N 1
ATOM 826 C CA . ALA A 1 108 ? 9.344 6.391 -9.297 1 98.12 108 ALA A CA 1
ATOM 827 C C . ALA A 1 108 ? 9.031 7.598 -10.18 1 98.12 108 ALA A C 1
ATOM 829 O O . ALA A 1 108 ? 8.461 7.449 -11.258 1 98.12 108 ALA A O 1
ATOM 830 N N . ILE A 1 109 ? 9.398 8.789 -9.703 1 98.75 109 ILE A N 1
ATOM 831 C CA . ILE A 1 109 ? 9.094 10 -10.453 1 98.75 109 ILE A CA 1
ATOM 832 C C . ILE A 1 109 ? 9.93 10.039 -11.734 1 98.75 109 ILE A C 1
ATOM 834 O O . ILE A 1 109 ? 9.391 10.18 -12.828 1 98.75 109 ILE A O 1
ATOM 838 N N . ASP A 1 110 ? 11.227 9.828 -11.602 1 98.38 110 ASP A N 1
ATOM 839 C CA . ASP A 1 110 ? 12.156 10.062 -12.703 1 98.38 110 ASP A CA 1
ATOM 840 C C . ASP A 1 110 ? 12 8.992 -13.781 1 98.38 110 ASP A C 1
ATOM 842 O O . ASP A 1 110 ? 12.039 9.297 -14.977 1 98.38 110 ASP A O 1
ATOM 846 N N . THR A 1 111 ? 11.812 7.734 -13.359 1 96.56 111 THR A N 1
ATOM 847 C CA . THR A 1 111 ? 11.953 6.609 -14.281 1 96.56 111 THR A CA 1
ATOM 848 C C . THR A 1 111 ? 10.594 6.133 -14.766 1 96.56 111 THR A C 1
ATOM 850 O O . THR A 1 111 ? 10.461 5.66 -15.898 1 96.56 111 THR A O 1
ATOM 853 N N . TYR A 1 112 ? 9.586 6.316 -13.992 1 96.94 112 TYR A N 1
ATOM 854 C CA . TYR A 1 112 ? 8.312 5.707 -14.344 1 96.94 112 TYR A CA 1
ATOM 855 C C . TYR A 1 112 ? 7.27 6.773 -14.672 1 96.94 112 TYR A C 1
ATOM 857 O O . TYR A 1 112 ? 6.516 6.641 -15.633 1 96.94 112 TYR A O 1
ATOM 865 N N . LEU A 1 113 ? 7.207 7.844 -13.906 1 98.5 113 LEU A N 1
ATOM 866 C CA . LEU A 1 113 ? 6.102 8.789 -14.039 1 98.5 113 LEU A CA 1
ATOM 867 C C . LEU A 1 113 ? 6.441 9.883 -15.039 1 98.5 113 LEU A C 1
ATOM 869 O O . LEU A 1 113 ? 5.602 10.273 -15.852 1 98.5 113 LEU A O 1
ATOM 873 N N . THR A 1 114 ? 7.672 10.406 -15.016 1 98.56 114 THR A N 1
ATOM 874 C CA . THR A 1 114 ? 8.07 11.508 -15.891 1 98.56 114 THR A CA 1
ATOM 875 C C . THR A 1 114 ? 7.836 11.148 -17.359 1 98.56 114 THR A C 1
ATOM 877 O O . THR A 1 114 ? 7.23 11.914 -18.094 1 98.56 114 THR A O 1
ATOM 880 N N . PRO A 1 115 ?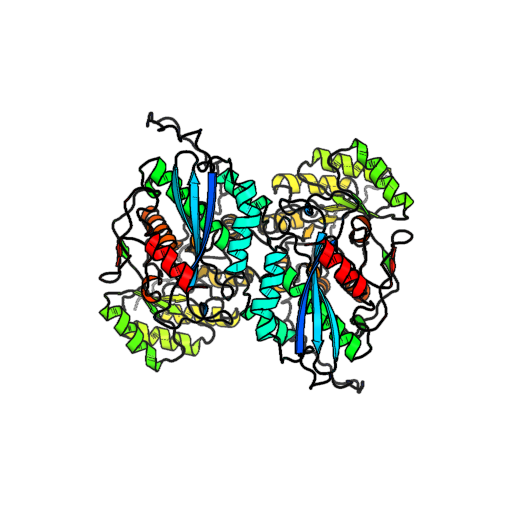 8.242 9.914 -17.828 1 97.38 115 PRO A N 1
ATOM 881 C CA . PRO A 1 115 ? 8.086 9.586 -19.25 1 97.38 115 PRO A CA 1
ATOM 882 C C . PRO A 1 115 ? 6.621 9.594 -19.703 1 97.38 115 PRO A C 1
ATOM 884 O O . PRO A 1 115 ? 6.324 9.93 -20.844 1 97.38 115 PRO A O 1
ATOM 887 N N . VAL A 1 116 ? 5.703 9.289 -18.828 1 97 116 VAL A N 1
ATOM 888 C CA . VAL A 1 116 ? 4.32 9.148 -19.266 1 97 116 VAL A CA 1
ATOM 889 C C . VAL A 1 116 ? 3.578 10.469 -19.047 1 97 116 VAL A C 1
ATOM 891 O O . VAL A 1 116 ? 2.486 10.664 -19.594 1 97 116 VAL A O 1
ATOM 894 N N . LEU A 1 117 ? 4.137 11.375 -18.297 1 98.5 117 LEU A N 1
ATOM 895 C CA . LEU A 1 117 ? 3.465 12.633 -17.984 1 98.5 117 LEU A CA 1
ATOM 896 C C . LEU A 1 117 ? 3.92 13.734 -18.938 1 98.5 117 LEU A C 1
ATOM 898 O O . LEU A 1 117 ? 3.189 14.703 -19.172 1 98.5 117 LEU A O 1
ATOM 902 N N . THR A 1 118 ? 5.191 13.633 -19.406 1 98.44 118 THR A N 1
ATOM 903 C CA . THR A 1 118 ? 5.734 14.648 -20.297 1 98.44 118 THR A CA 1
ATOM 904 C C . THR A 1 118 ? 4.871 14.789 -21.547 1 98.44 118 THR A C 1
ATOM 906 O O . THR A 1 118 ? 4.465 13.789 -22.156 1 98.44 118 THR A O 1
ATOM 909 N N . GLY A 1 119 ? 4.492 15.984 -21.953 1 98.06 119 GLY A N 1
ATOM 910 C CA . GLY A 1 119 ? 3.693 16.266 -23.141 1 98.06 119 GLY A CA 1
ATOM 911 C C . GLY A 1 119 ? 2.215 16.422 -22.828 1 98.06 119 GLY A C 1
ATOM 912 O O . GLY A 1 119 ? 1.446 16.859 -23.688 1 98.06 119 GLY A O 1
ATOM 913 N N . HIS A 1 120 ? 1.795 16.141 -21.641 1 97.88 120 HIS A N 1
ATOM 914 C CA . HIS A 1 120 ? 0.385 16.234 -21.281 1 97.88 120 HIS A CA 1
ATOM 915 C C . HIS A 1 120 ? 0.047 17.609 -20.75 1 97.88 120 HIS A C 1
ATOM 917 O O . HIS A 1 120 ? 0.937 18.359 -20.328 1 97.88 120 HIS A O 1
ATOM 923 N N . ASN A 1 121 ? -1.191 17.984 -20.828 1 97.94 121 ASN A N 1
ATOM 924 C CA . ASN A 1 121 ? -1.693 19.234 -20.281 1 97.94 121 ASN A CA 1
ATOM 925 C C . ASN A 1 121 ? -1.715 19.234 -18.766 1 97.94 121 ASN A C 1
ATOM 927 O O . ASN A 1 121 ? -2.395 18.406 -18.156 1 97.94 121 ASN A O 1
ATOM 931 N N . PRO A 1 122 ? -0.951 20.094 -18.141 1 97.75 122 PRO A N 1
ATOM 932 C CA . PRO A 1 122 ? -0.88 20.094 -16.672 1 97.75 122 PRO A CA 1
ATOM 933 C C . PRO A 1 122 ? -2.223 20.422 -16.016 1 97.75 122 PRO A C 1
ATOM 935 O O . PRO A 1 122 ? -2.391 20.219 -14.812 1 97.75 122 PRO A O 1
ATOM 938 N N . PHE A 1 123 ? -3.209 20.906 -16.703 1 97.25 123 PHE A N 1
ATOM 939 C CA . PHE A 1 123 ? -4.52 21.25 -16.156 1 97.25 123 PHE A CA 1
ATOM 940 C C . PHE A 1 123 ? -5.43 20.031 -16.141 1 97.25 123 PHE A C 1
ATOM 942 O O . PHE A 1 123 ? -6.484 20.047 -15.5 1 97.25 123 PHE A O 1
ATOM 949 N N . ASP A 1 124 ? -5.008 18.938 -16.812 1 97.12 124 ASP A N 1
ATOM 950 C CA . ASP A 1 124 ? -5.789 17.703 -16.812 1 97.12 124 ASP A CA 1
ATOM 951 C C . ASP A 1 124 ? -5.402 16.812 -15.625 1 97.12 124 ASP A C 1
ATOM 953 O O . ASP A 1 124 ? -4.902 15.703 -15.812 1 97.12 124 ASP A O 1
ATOM 957 N N . LEU A 1 125 ? -5.75 17.297 -14.453 1 97.75 125 LEU A N 1
ATOM 958 C CA . LEU A 1 125 ? -5.367 16.609 -13.234 1 97.75 125 LEU A CA 1
ATOM 959 C C . LEU A 1 125 ? -5.918 15.188 -13.219 1 97.75 125 LEU A C 1
ATOM 961 O O . LEU A 1 125 ? -5.23 14.25 -12.797 1 97.75 125 LEU A O 1
ATOM 965 N N . LYS A 1 126 ? -7.137 15.016 -13.617 1 96.25 126 LYS A N 1
ATOM 966 C CA . LYS A 1 126 ? -7.75 13.688 -13.633 1 96.25 126 LYS A CA 1
ATOM 967 C C . LYS A 1 126 ? -6.996 12.742 -14.562 1 96.25 126 LYS A C 1
ATOM 969 O O . LYS A 1 126 ? -6.691 11.609 -14.195 1 96.25 126 LYS A O 1
ATOM 974 N N . GLY A 1 127 ? -6.75 13.203 -15.805 1 97.56 127 GLY A N 1
ATOM 975 C CA . GLY A 1 127 ? -5.996 12.398 -16.75 1 97.56 127 GLY A CA 1
ATOM 976 C C . GLY A 1 127 ? -4.602 12.055 -16.266 1 97.56 127 GLY A C 1
ATOM 977 O O . GLY A 1 127 ? -4.141 10.922 -16.438 1 97.56 127 GLY A O 1
ATOM 978 N N . ILE A 1 128 ? -3.912 13.008 -15.656 1 98.38 128 ILE A N 1
ATOM 979 C CA . ILE A 1 128 ? -2.564 12.812 -15.133 1 98.38 128 ILE A CA 1
ATOM 980 C C . ILE A 1 128 ? -2.592 11.766 -14.016 1 98.38 128 ILE A C 1
ATOM 982 O O . ILE A 1 128 ? -1.732 10.883 -13.953 1 98.38 128 ILE A O 1
ATOM 986 N N . ASN A 1 129 ? -3.59 11.883 -13.141 1 97.69 129 ASN A N 1
ATOM 987 C CA . ASN A 1 129 ? -3.723 10.898 -12.07 1 97.69 129 ASN A CA 1
ATOM 988 C C . ASN A 1 129 ? -3.945 9.5 -12.625 1 97.69 129 ASN A C 1
ATOM 990 O O . ASN A 1 129 ? -3.426 8.523 -12.078 1 97.69 129 ASN A O 1
ATOM 994 N N . GLU A 1 130 ? -4.719 9.383 -13.664 1 96.94 130 GLU A N 1
ATOM 995 C CA . GLU A 1 130 ? -4.957 8.086 -14.305 1 96.94 130 GLU A CA 1
ATOM 996 C C . GLU A 1 130 ? -3.67 7.52 -14.891 1 96.94 130 GLU A C 1
ATOM 998 O O . GLU A 1 130 ? -3.404 6.32 -14.766 1 96.94 130 GLU A O 1
ATOM 1003 N N . LEU A 1 131 ? -2.871 8.375 -15.531 1 97.56 131 LEU A N 1
ATOM 1004 C CA . LEU A 1 131 ? -1.593 7.949 -16.078 1 97.56 131 LEU A CA 1
ATOM 1005 C C . LEU A 1 131 ? -0.663 7.449 -14.984 1 97.56 131 LEU A C 1
ATOM 1007 O O . LEU A 1 131 ? -0.02 6.406 -15.133 1 97.56 131 LEU A O 1
ATOM 1011 N N . MET A 1 132 ? -0.615 8.195 -13.883 1 98.31 132 MET A N 1
ATOM 1012 C CA . MET A 1 132 ? 0.242 7.793 -12.766 1 98.31 132 MET A CA 1
ATOM 1013 C C . MET A 1 132 ? -0.211 6.457 -12.188 1 98.31 132 MET A C 1
ATOM 1015 O O . MET A 1 132 ? 0.616 5.602 -11.875 1 98.31 132 MET A O 1
ATOM 1019 N N . SER A 1 133 ? -1.521 6.297 -12.094 1 96.69 133 SER A N 1
ATOM 1020 C CA . SER A 1 133 ? -2.066 5.078 -11.508 1 96.69 133 SER A CA 1
ATOM 1021 C C . SER A 1 133 ? -1.834 3.873 -12.414 1 96.69 133 SER A C 1
ATOM 1023 O O . SER A 1 133 ? -1.692 2.746 -11.93 1 96.69 133 SER A O 1
ATOM 1025 N N . ARG A 1 134 ? -1.803 4.098 -13.703 1 94.62 134 ARG A N 1
ATOM 1026 C CA . ARG A 1 134 ? -1.523 3.016 -14.641 1 94.62 134 ARG A CA 1
ATOM 1027 C C . ARG A 1 134 ? -0.07 2.562 -14.539 1 94.62 134 ARG A C 1
ATOM 1029 O O . ARG A 1 134 ? 0.22 1.367 -14.617 1 94.62 134 ARG A O 1
ATOM 1036 N N . GLU A 1 135 ? 0.813 3.518 -14.32 1 95.62 135 GLU A N 1
ATOM 1037 C CA . GLU A 1 135 ? 2.242 3.225 -14.305 1 95.62 135 GLU A CA 1
ATOM 1038 C C . GLU A 1 135 ? 2.684 2.676 -12.953 1 95.62 135 GLU A C 1
ATOM 1040 O O . GLU A 1 135 ? 3.566 1.818 -12.883 1 95.62 135 GLU A O 1
ATOM 1045 N N . ILE A 1 136 ? 2.16 3.236 -11.945 1 96.81 136 ILE A N 1
ATOM 1046 C CA . ILE A 1 136 ? 2.326 2.779 -10.57 1 96.81 136 ILE A CA 1
ATOM 1047 C C . ILE A 1 136 ? 0.963 2.453 -9.969 1 96.81 136 ILE A C 1
ATOM 1049 O O . ILE A 1 136 ? 0.306 3.324 -9.391 1 96.81 136 ILE A O 1
ATOM 1053 N N . ALA A 1 137 ? 0.642 1.206 -10.039 1 95.06 137 ALA A N 1
ATOM 1054 C CA . ALA A 1 137 ? -0.72 0.742 -9.789 1 95.06 137 ALA A CA 1
ATOM 1055 C C . ALA A 1 137 ? -0.991 0.622 -8.289 1 95.06 137 ALA A C 1
ATOM 1057 O O . ALA A 1 137 ? -0.057 0.577 -7.488 1 95.06 137 ALA A O 1
ATOM 1058 N N . PRO A 1 138 ? -2.256 0.624 -7.953 1 93.5 138 PRO A N 1
ATOM 1059 C CA . PRO A 1 138 ? -2.641 0.464 -6.547 1 93.5 138 PRO A CA 1
ATOM 1060 C C . PRO A 1 138 ? -2.352 -0.937 -6.012 1 93.5 138 PRO A C 1
ATOM 1062 O O . PRO A 1 138 ? -2.365 -1.907 -6.773 1 93.5 138 PRO A O 1
ATOM 1065 N N . SER A 1 139 ? -2.033 -0.954 -4.723 1 91.81 139 SER A N 1
ATOM 1066 C CA . SER A 1 139 ? -2.193 -2.221 -4.016 1 91.81 139 SER A CA 1
ATOM 1067 C C . SER A 1 139 ? -3.602 -2.363 -3.449 1 91.81 139 SER A C 1
ATOM 1069 O O . SER A 1 139 ? -4.52 -2.803 -4.148 1 91.81 139 SER A O 1
ATOM 1071 N N . PHE A 1 140 ? -3.934 -1.629 -2.373 1 92.88 140 PHE A N 1
ATOM 1072 C CA . PHE A 1 140 ? -5.297 -1.653 -1.854 1 92.88 140 PHE A CA 1
ATOM 1073 C C . PHE A 1 140 ? -6.148 -0.583 -2.525 1 92.88 140 PHE A C 1
ATOM 1075 O O . PHE A 1 140 ? -7.199 -0.885 -3.096 1 92.88 140 PHE A O 1
ATOM 1082 N N . THR A 1 141 ? -5.652 0.753 -2.533 1 92.19 141 THR A N 1
ATOM 1083 C CA . THR A 1 141 ? -6.465 1.78 -3.178 1 92.19 141 THR A CA 1
ATOM 1084 C C . THR A 1 141 ? -5.594 2.701 -4.027 1 92.19 141 THR A C 1
ATOM 1086 O O . THR A 1 141 ? -6.09 3.355 -4.949 1 92.19 141 THR A O 1
ATOM 1089 N N . THR A 1 142 ? -4.352 2.971 -3.703 1 92.88 142 THR A N 1
ATOM 1090 C CA . THR A 1 142 ? -3.451 3.797 -4.5 1 92.88 142 THR A CA 1
ATOM 1091 C C . THR A 1 142 ? -2.006 3.34 -4.324 1 92.88 142 THR A C 1
ATOM 1093 O O . THR A 1 142 ? -1.67 2.689 -3.334 1 92.88 142 THR A O 1
ATOM 1096 N N . GLY A 1 143 ? -1.214 3.529 -5.359 1 96.56 143 GLY A N 1
ATOM 1097 C CA . GLY A 1 143 ? 0.208 3.232 -5.289 1 96.56 143 GLY A CA 1
ATOM 1098 C C . GLY A 1 143 ? 1.065 4.465 -5.078 1 96.56 143 GLY A C 1
ATOM 1099 O O . GLY A 1 143 ? 0.925 5.457 -5.793 1 96.56 143 GLY A O 1
ATOM 1100 N N . MET A 1 144 ? 1.836 4.48 -4.043 1 98.06 144 MET A N 1
ATOM 1101 C CA . MET A 1 144 ? 2.812 5.504 -3.682 1 98.06 144 MET A CA 1
ATOM 1102 C C . MET A 1 144 ? 2.156 6.879 -3.605 1 98.06 144 MET A C 1
ATOM 1104 O O . MET A 1 144 ? 2.617 7.824 -4.246 1 98.06 144 MET A O 1
ATOM 1108 N N . PRO A 1 145 ? 1.177 7.027 -2.783 1 98.31 145 PRO A N 1
ATOM 1109 C CA . PRO A 1 145 ? 0.452 8.297 -2.713 1 98.31 145 PRO A CA 1
ATOM 1110 C C . PRO A 1 145 ? 1.323 9.445 -2.211 1 98.31 145 PRO A C 1
ATOM 1112 O O . PRO A 1 145 ? 1.145 10.594 -2.635 1 98.31 145 PRO A O 1
ATOM 1115 N N . ILE A 1 146 ? 2.295 9.211 -1.312 1 98.62 146 ILE A N 1
ATOM 1116 C CA . ILE A 1 146 ? 3.172 10.266 -0.817 1 98.62 146 ILE A CA 1
ATOM 1117 C C . ILE A 1 146 ? 4.031 10.797 -1.96 1 98.62 146 ILE A C 1
ATOM 1119 O O . ILE A 1 146 ? 4.18 12.008 -2.121 1 98.62 146 ILE A O 1
ATOM 1123 N N . THR A 1 147 ? 4.523 9.922 -2.771 1 98.81 147 THR A N 1
ATOM 1124 C CA . THR A 1 147 ? 5.324 10.289 -3.936 1 98.81 147 THR A CA 1
ATOM 1125 C C . THR A 1 147 ? 4.492 11.078 -4.938 1 98.81 147 THR A C 1
ATOM 1127 O O . THR A 1 147 ? 4.914 12.141 -5.398 1 98.81 147 THR A O 1
ATOM 1130 N N . LYS A 1 148 ? 3.309 10.594 -5.227 1 98.88 148 LYS A N 1
ATOM 1131 C CA . LYS A 1 148 ? 2.436 11.227 -6.215 1 98.88 148 LYS A CA 1
ATOM 1132 C C . LYS A 1 148 ? 1.97 12.602 -5.742 1 98.88 148 LYS A C 1
ATOM 1134 O O . LYS A 1 148 ? 1.674 13.477 -6.559 1 98.88 148 LYS A O 1
ATOM 1139 N N . SER A 1 149 ? 1.964 12.812 -4.43 1 98.88 149 SER A N 1
ATOM 1140 C CA . SER A 1 149 ? 1.566 14.102 -3.875 1 98.88 149 SER A CA 1
ATOM 1141 C C . SER A 1 149 ? 2.514 15.211 -4.32 1 98.88 149 SER A C 1
ATOM 1143 O O . SER A 1 149 ? 2.094 16.359 -4.512 1 98.88 149 SER A O 1
ATOM 1145 N N . GLY A 1 150 ? 3.805 14.883 -4.441 1 98.94 150 GLY A N 1
ATOM 1146 C CA . GLY A 1 150 ? 4.754 15.875 -4.922 1 98.94 150 GLY A CA 1
ATOM 1147 C C . GLY A 1 150 ? 4.434 16.375 -6.312 1 98.94 150 GLY A C 1
ATOM 1148 O O . GLY A 1 150 ? 4.504 17.578 -6.574 1 98.94 150 GLY A O 1
ATOM 1149 N N . ILE A 1 151 ? 4.035 15.492 -7.195 1 98.94 151 ILE A N 1
ATOM 1150 C CA . ILE A 1 151 ? 3.67 15.859 -8.555 1 98.94 151 ILE A CA 1
ATOM 1151 C C . ILE A 1 151 ? 2.371 16.656 -8.539 1 98.94 151 ILE A C 1
ATOM 1153 O O . ILE A 1 151 ? 2.268 17.703 -9.203 1 98.94 151 ILE A O 1
ATOM 1157 N N . ASP A 1 152 ? 1.404 16.219 -7.777 1 98.94 152 ASP A N 1
ATOM 1158 C CA . ASP A 1 152 ? 0.113 16.891 -7.688 1 98.94 152 ASP A CA 1
ATOM 1159 C C . ASP A 1 152 ? 0.277 18.344 -7.215 1 98.94 152 ASP A C 1
ATOM 1161 O O . ASP A 1 152 ? -0.286 19.25 -7.812 1 98.94 152 ASP A O 1
ATOM 1165 N N . MET A 1 153 ? 1.077 18.5 -6.203 1 98.94 153 MET A N 1
ATOM 1166 C CA . MET A 1 153 ? 1.301 19.844 -5.664 1 98.94 153 MET A CA 1
ATOM 1167 C C . MET A 1 153 ? 1.997 20.734 -6.688 1 98.94 153 MET A C 1
ATOM 1169 O O . MET A 1 153 ? 1.663 21.906 -6.82 1 98.94 153 MET A O 1
ATOM 1173 N N . ALA A 1 154 ? 2.967 20.156 -7.387 1 98.94 154 ALA A N 1
ATOM 1174 C CA . ALA A 1 154 ? 3.674 20.922 -8.414 1 98.94 154 ALA A CA 1
ATOM 1175 C C . ALA A 1 154 ? 2.725 21.344 -9.523 1 98.94 154 ALA A C 1
ATOM 1177 O O . ALA A 1 154 ? 2.826 22.469 -10.031 1 98.94 154 ALA A O 1
ATOM 1178 N N . LEU A 1 155 ? 1.807 20.453 -9.906 1 98.94 155 LEU A N 1
ATOM 1179 C CA . LEU A 1 155 ? 0.818 20.797 -10.93 1 98.94 155 LEU A CA 1
ATOM 1180 C C . LEU A 1 155 ? -0.101 21.906 -10.445 1 98.94 155 LEU A C 1
ATOM 1182 O O . LEU A 1 155 ? -0.395 22.844 -11.195 1 98.94 155 LEU A O 1
ATOM 1186 N N . HIS A 1 156 ? -0.547 21.828 -9.227 1 98.88 156 HIS A N 1
ATOM 1187 C CA . HIS A 1 156 ? -1.4 22.859 -8.664 1 98.88 156 HIS A CA 1
ATOM 1188 C C . HIS A 1 156 ? -0.683 24.203 -8.641 1 98.88 156 HIS A C 1
ATOM 1190 O O . HIS A 1 156 ? -1.262 25.234 -9.016 1 98.88 156 HIS A O 1
ATOM 1196 N N . ASP A 1 157 ? 0.556 24.156 -8.156 1 98.94 157 ASP A N 1
ATOM 1197 C CA . ASP A 1 157 ? 1.34 25.375 -8.133 1 98.94 157 ASP A CA 1
ATOM 1198 C C . ASP A 1 157 ? 1.481 25.969 -9.531 1 98.94 157 ASP A C 1
ATOM 1200 O O . ASP A 1 157 ? 1.302 27.172 -9.727 1 98.94 157 ASP A O 1
ATOM 1204 N N . LEU A 1 158 ? 1.812 25.125 -10.484 1 98.81 158 LEU A N 1
ATOM 1205 C CA . LEU A 1 158 ? 1.966 25.531 -11.875 1 98.81 158 LEU A CA 1
ATOM 1206 C C . LEU A 1 158 ? 0.678 26.156 -12.406 1 98.81 158 LEU A C 1
ATOM 1208 O O . LEU A 1 158 ? 0.706 27.234 -13.023 1 98.81 158 LEU A O 1
ATOM 1212 N N . MET A 1 159 ? -0.433 25.547 -12.172 1 98.25 159 MET A N 1
ATOM 1213 C CA . MET A 1 159 ? -1.73 26.031 -12.633 1 98.25 159 MET A CA 1
ATOM 1214 C C . MET A 1 159 ? -2.014 27.422 -12.07 1 98.25 159 MET A C 1
ATOM 1216 O O . MET A 1 159 ? -2.463 28.312 -12.805 1 98.25 159 MET A O 1
ATOM 1220 N N . GLY A 1 160 ? -1.783 27.547 -10.758 1 98.5 160 GLY A N 1
ATOM 1221 C CA . GLY A 1 160 ? -2.012 28.844 -10.133 1 98.5 160 GLY A CA 1
ATOM 1222 C C . GLY A 1 160 ? -1.119 29.938 -10.68 1 98.5 160 GLY A C 1
ATOM 1223 O O . GLY A 1 160 ? -1.573 31.062 -10.906 1 98.5 160 GLY A O 1
ATOM 1224 N N . LYS A 1 161 ? 0.099 29.625 -10.898 1 98.25 161 LYS A N 1
ATOM 1225 C CA . LYS A 1 161 ? 1.054 30.625 -11.383 1 98.25 161 LYS A CA 1
ATOM 1226 C C . LYS A 1 161 ? 0.764 31 -12.836 1 98.25 161 LYS A C 1
ATOM 1228 O O . LYS A 1 161 ? 0.883 32.156 -13.219 1 98.25 161 LYS A O 1
ATOM 1233 N N . VAL A 1 162 ? 0.399 30.016 -13.648 1 97.44 162 VAL A N 1
ATOM 1234 C CA . VAL A 1 162 ? 0.046 30.266 -15.039 1 97.44 162 VAL A CA 1
ATOM 1235 C C . VAL A 1 162 ? -1.176 31.172 -15.109 1 97.44 162 VAL A C 1
ATOM 1237 O O . VAL A 1 162 ? -1.258 32.062 -15.977 1 97.44 162 VAL A O 1
ATOM 1240 N N . THR A 1 163 ? -2.113 31.031 -14.188 1 96.88 163 THR A N 1
ATOM 1241 C CA . THR A 1 163 ? -3.369 31.766 -14.234 1 96.88 163 THR A CA 1
ATOM 1242 C C . THR A 1 163 ? -3.287 33.031 -13.367 1 96.88 163 THR A C 1
ATOM 1244 O O . THR A 1 163 ? -4.203 33.844 -13.375 1 96.88 163 THR A O 1
ATOM 1247 N N . GLY A 1 164 ? -2.242 33.125 -12.625 1 97.56 164 GLY A N 1
ATOM 1248 C CA . GLY A 1 164 ? -2.08 34.281 -11.734 1 97.56 164 GLY A CA 1
ATOM 1249 C C . GLY A 1 164 ? -3.016 34.219 -10.539 1 97.56 164 GLY A C 1
ATOM 1250 O O . GLY A 1 164 ? -3.42 35.281 -10.031 1 97.56 164 GLY A O 1
ATOM 1251 N N . ARG A 1 165 ? -3.408 33.031 -10.117 1 98.12 165 ARG A N 1
ATOM 1252 C CA . ARG A 1 165 ? -4.387 32.875 -9.047 1 98.12 165 ARG A CA 1
ATOM 1253 C C . ARG A 1 165 ? -3.863 31.938 -7.957 1 98.12 165 ARG A C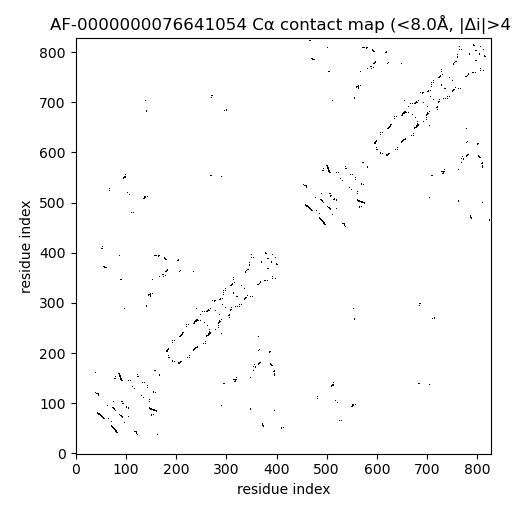 1
ATOM 1255 O O . ARG A 1 165 ? -3.111 31 -8.242 1 98.12 165 ARG A O 1
ATOM 1262 N N . ASN A 1 166 ? -4.281 32.219 -6.723 1 98.56 166 ASN A N 1
ATOM 1263 C CA . ASN A 1 166 ? -4.094 31.234 -5.668 1 98.56 166 ASN A CA 1
ATOM 1264 C C . ASN A 1 166 ? -4.852 29.938 -5.969 1 98.56 166 ASN A C 1
ATOM 1266 O O . ASN A 1 166 ? -5.938 29.969 -6.551 1 98.56 166 ASN A O 1
ATOM 1270 N N . ILE A 1 167 ? -4.273 28.828 -5.559 1 98.56 167 ILE A N 1
ATOM 1271 C CA . ILE A 1 167 ? -4.895 27.562 -5.922 1 98.56 167 ILE A CA 1
ATOM 1272 C C . ILE A 1 167 ? -6.285 27.469 -5.301 1 98.56 167 ILE A C 1
ATOM 1274 O O . ILE A 1 167 ? -7.176 26.812 -5.852 1 98.56 167 ILE A O 1
ATOM 1278 N N . ALA A 1 168 ? -6.551 28.062 -4.125 1 98.75 168 ALA A N 1
ATOM 1279 C CA . ALA A 1 168 ? -7.887 28.078 -3.533 1 98.75 168 ALA A CA 1
ATOM 1280 C C . ALA A 1 168 ? -8.898 28.719 -4.477 1 98.75 168 ALA A C 1
ATOM 1282 O O . ALA A 1 168 ? -10.039 28.266 -4.578 1 98.75 168 ALA A O 1
ATOM 1283 N N . GLU A 1 169 ? -8.461 29.75 -5.137 1 98.19 169 GLU A N 1
ATOM 1284 C CA . GLU A 1 169 ? -9.328 30.438 -6.094 1 98.19 169 GLU A CA 1
ATOM 1285 C C . GLU A 1 169 ? -9.68 29.516 -7.27 1 98.19 169 GLU A C 1
ATOM 1287 O O . GLU A 1 169 ? -10.789 29.594 -7.805 1 98.19 169 GLU A O 1
ATOM 1292 N N . LEU A 1 170 ? -8.695 28.703 -7.641 1 97.25 170 LEU A N 1
ATOM 1293 C CA . LEU A 1 170 ? -8.945 27.75 -8.711 1 97.25 170 LEU A CA 1
ATOM 1294 C C . LEU A 1 170 ? -10.016 26.734 -8.297 1 97.25 170 LEU A C 1
ATOM 1296 O O . LEU A 1 170 ? -10.664 26.141 -9.156 1 97.25 170 LEU A O 1
ATOM 1300 N N . TRP A 1 171 ? -10.188 26.516 -6.949 1 98 171 TRP A N 1
ATOM 1301 C CA . TRP A 1 171 ? -11.195 25.594 -6.434 1 98 171 TRP A CA 1
ATOM 1302 C C . TRP A 1 171 ? -12.523 26.312 -6.207 1 98 171 TRP A C 1
ATOM 1304 O O . TRP A 1 171 ? -13.484 25.719 -5.727 1 98 171 TRP A O 1
ATOM 1314 N N . GLY A 1 172 ? -12.594 27.594 -6.527 1 97.94 172 GLY A N 1
ATOM 1315 C CA . GLY A 1 172 ? -13.781 28.391 -6.27 1 97.94 172 GLY A CA 1
ATOM 1316 C C . GLY A 1 172 ? -13.961 28.75 -4.805 1 97.94 172 GLY A C 1
ATOM 1317 O O . GLY A 1 172 ? -15.078 28.953 -4.34 1 97.94 172 GLY A O 1
ATOM 1318 N N . ARG A 1 173 ? -12.82 28.766 -4.125 1 98.25 173 ARG A N 1
ATOM 1319 C CA . ARG A 1 173 ? -12.875 29.016 -2.688 1 98.25 173 ARG A CA 1
ATOM 1320 C C . ARG A 1 173 ? -11.953 30.172 -2.301 1 98.25 173 ARG A C 1
ATOM 1322 O O . ARG A 1 173 ? -11.195 30.672 -3.131 1 98.25 173 ARG A O 1
ATOM 1329 N N . THR A 1 174 ? -12.078 30.641 -1.061 1 97.12 174 THR A N 1
ATOM 1330 C CA . THR A 1 174 ? -11.234 31.688 -0.506 1 97.12 174 THR A CA 1
ATOM 1331 C C . THR A 1 174 ? -10.516 31.188 0.744 1 97.12 174 THR A C 1
ATOM 1333 O O . THR A 1 174 ? -10.891 30.172 1.325 1 97.12 174 THR A O 1
ATOM 1336 N N . THR A 1 175 ? -9.43 31.859 0.994 1 97.75 175 THR A N 1
ATOM 1337 C CA . THR A 1 175 ? -8.672 31.516 2.189 1 97.75 175 THR A CA 1
ATOM 1338 C C . THR A 1 175 ? -8.703 32.656 3.197 1 97.75 175 THR A C 1
ATOM 1340 O O . THR A 1 175 ? -8.852 33.812 2.82 1 97.75 175 THR A O 1
ATOM 1343 N N . GLY A 1 176 ? -8.688 32.281 4.465 1 97.06 176 GLY A N 1
ATOM 1344 C CA . GLY A 1 176 ? -8.367 33.25 5.5 1 97.06 176 GLY A CA 1
ATOM 1345 C C . GLY A 1 176 ? -6.887 33.594 5.586 1 97.06 176 GLY A C 1
ATOM 1346 O O . GLY A 1 176 ? -6.105 33.156 4.734 1 97.06 176 GLY A O 1
ATOM 1347 N N . ASP A 1 177 ? -6.504 34.281 6.688 1 96.44 177 ASP A N 1
ATOM 1348 C CA . ASP A 1 177 ? -5.145 34.812 6.773 1 96.44 177 ASP A CA 1
ATOM 1349 C C . ASP A 1 177 ? -4.238 33.875 7.555 1 96.44 177 ASP A C 1
ATOM 1351 O O . ASP A 1 177 ? -3.021 33.844 7.363 1 96.44 177 ASP A O 1
ATOM 1355 N N . GLU A 1 178 ? -4.852 33.156 8.477 1 97.88 178 GLU A N 1
ATOM 1356 C CA . GLU A 1 178 ? -4.023 32.344 9.359 1 97.88 178 GLU A CA 1
ATOM 1357 C C . GLU A 1 178 ? -4.738 31.062 9.758 1 97.88 178 GLU A C 1
ATOM 1359 O O . GLU A 1 178 ? -5.961 30.953 9.641 1 97.88 178 GLU A O 1
ATOM 1364 N N . ILE A 1 179 ? -3.996 30.047 10.148 1 98.19 179 ILE A N 1
ATOM 1365 C CA . ILE A 1 179 ? -4.477 28.797 10.703 1 98.19 179 ILE A CA 1
ATOM 1366 C C . ILE A 1 179 ? -3.93 28.609 12.117 1 98.19 179 ILE A C 1
ATOM 1368 O O . ILE A 1 179 ? -2.744 28.828 12.367 1 98.19 179 ILE A O 1
ATOM 1372 N N . THR A 1 180 ? -4.809 28.297 13.07 1 98.5 180 THR A N 1
ATOM 1373 C CA . THR A 1 180 ? -4.395 27.969 14.422 1 98.5 180 THR A CA 1
ATOM 1374 C C . THR A 1 180 ? -3.746 26.578 14.461 1 98.5 180 THR A C 1
ATOM 1376 O O . THR A 1 180 ? -4.246 25.641 13.852 1 98.5 180 THR A O 1
ATOM 1379 N N . LEU A 1 181 ? -2.609 26.453 15.188 1 98.5 181 LEU A N 1
ATOM 1380 C CA . LEU A 1 181 ? -1.853 25.203 15.227 1 98.5 181 LEU A CA 1
ATOM 1381 C C . LEU A 1 181 ? -1.929 24.562 16.609 1 98.5 181 LEU A C 1
ATOM 1383 O O . LEU A 1 181 ? -2.182 25.25 17.594 1 98.5 181 LEU A O 1
ATOM 1387 N N . SER A 1 182 ? -1.774 23.312 16.625 1 98.44 182 SER A N 1
ATOM 1388 C CA . SER A 1 182 ? -1.536 22.531 17.844 1 98.44 182 SER A CA 1
ATOM 1389 C C . SER A 1 182 ? -0.057 22.203 18 1 98.44 182 SER A C 1
ATOM 1391 O O . SER A 1 182 ? 0.617 21.859 17.031 1 98.44 182 SER A O 1
ATOM 1393 N N . TRP A 1 183 ? 0.438 22.375 19.203 1 97.44 183 TRP A N 1
ATOM 1394 C CA . TRP A 1 183 ? 1.798 21.984 19.562 1 97.44 183 TRP A CA 1
ATOM 1395 C C . TRP A 1 183 ? 1.871 20.484 19.844 1 97.44 183 TRP A C 1
ATOM 1397 O O . TRP A 1 183 ? 1.069 19.953 20.609 1 97.44 183 TRP A O 1
ATOM 1407 N N . THR A 1 184 ? 2.832 19.781 19.219 1 96.69 184 THR A N 1
ATOM 1408 C CA . THR A 1 184 ? 2.932 18.344 19.359 1 96.69 184 THR A CA 1
ATOM 1409 C C . THR A 1 184 ? 3.736 17.969 20.609 1 96.69 184 THR A C 1
ATOM 1411 O O . THR A 1 184 ? 4.828 18.5 20.828 1 96.69 184 THR A O 1
ATOM 1414 N N . ILE A 1 185 ? 3.205 17.109 21.375 1 95.56 185 ILE A N 1
ATOM 1415 C CA . ILE A 1 185 ? 3.902 16.547 22.531 1 95.56 185 ILE A CA 1
ATOM 1416 C C . ILE A 1 185 ? 4.078 15.047 22.344 1 95.56 185 ILE A C 1
ATOM 1418 O O . ILE A 1 185 ? 3.094 14.312 22.203 1 95.56 185 ILE A O 1
ATOM 1422 N N . SER A 1 186 ? 5.27 14.625 22.281 1 92.31 186 SER A N 1
ATOM 1423 C CA . SER A 1 186 ? 5.641 13.211 22.219 1 92.31 186 SER A CA 1
ATOM 1424 C C . SER A 1 186 ? 6.715 12.875 23.234 1 92.31 186 SER A C 1
ATOM 1426 O O . SER A 1 186 ? 7.859 13.32 23.125 1 92.31 186 SER A O 1
ATOM 1428 N N . THR A 1 187 ? 6.355 12.133 24.234 1 92.44 187 THR A N 1
ATOM 1429 C CA . THR A 1 187 ? 7.301 11.789 25.297 1 92.44 187 THR A CA 1
ATOM 1430 C C . THR A 1 187 ? 6.938 10.453 25.922 1 92.44 187 THR A C 1
ATOM 1432 O O . THR A 1 187 ? 5.773 10.047 25.922 1 92.44 187 THR A O 1
ATOM 1435 N N . THR A 1 188 ? 7.941 9.766 26.359 1 90.81 188 THR A N 1
ATOM 1436 C CA . THR A 1 188 ? 7.746 8.523 27.094 1 90.81 188 THR A CA 1
ATOM 1437 C C . THR A 1 188 ? 8.031 8.727 28.578 1 90.81 188 THR A C 1
ATOM 1439 O O . THR A 1 188 ? 8.047 7.77 29.344 1 90.81 188 THR A O 1
ATOM 1442 N N . ASP A 1 189 ? 8.289 9.961 28.953 1 93.88 189 ASP A N 1
ATOM 1443 C CA . ASP A 1 189 ? 8.609 10.328 30.328 1 93.88 189 ASP A CA 1
ATOM 1444 C C . ASP A 1 189 ? 7.637 11.383 30.844 1 93.88 189 ASP A C 1
ATOM 1446 O O . ASP A 1 189 ? 7.699 12.547 30.438 1 93.88 189 ASP A O 1
ATOM 1450 N N . LEU A 1 190 ? 6.844 10.984 31.844 1 95.62 190 LEU A N 1
ATOM 1451 C CA . LEU A 1 190 ? 5.832 11.867 32.406 1 95.62 190 LEU A CA 1
ATOM 1452 C C . LEU A 1 190 ? 6.473 13.102 33.031 1 95.62 190 LEU A C 1
ATOM 1454 O O . LEU A 1 190 ? 5.867 14.172 33.062 1 95.62 190 LEU A O 1
ATOM 1458 N N . GLY A 1 191 ? 7.637 12.906 33.5 1 95.81 191 GLY A N 1
ATOM 1459 C CA . GLY A 1 191 ? 8.344 14.008 34.125 1 95.81 191 GLY A CA 1
ATOM 1460 C C . GLY A 1 191 ? 8.664 15.141 33.156 1 95.81 191 GLY A C 1
ATOM 1461 O O . GLY A 1 191 ? 8.883 16.281 33.594 1 95.81 191 GLY A O 1
ATOM 1462 N N . GLU A 1 192 ? 8.625 14.898 31.859 1 94.94 192 GLU A N 1
ATOM 1463 C CA . GLU A 1 192 ? 8.945 15.891 30.844 1 94.94 192 GLU A CA 1
ATOM 1464 C C . GLU A 1 192 ? 7.691 16.609 30.359 1 94.94 192 GLU A C 1
ATOM 1466 O O . GLU A 1 192 ? 7.785 17.656 29.703 1 94.94 192 GLU A O 1
ATOM 1471 N N . ALA A 1 193 ? 6.547 16.156 30.719 1 94.88 193 ALA A N 1
ATOM 1472 C CA . ALA A 1 193 ? 5.289 16.609 30.141 1 94.88 193 ALA A CA 1
ATOM 1473 C C . ALA A 1 193 ? 5.059 18.094 30.406 1 94.88 193 ALA A C 1
ATOM 1475 O O . ALA A 1 193 ? 4.75 18.859 29.484 1 94.88 193 ALA A O 1
ATOM 1476 N N . GLU A 1 194 ? 5.203 18.453 31.641 1 96.25 194 GLU A N 1
ATOM 1477 C CA . GLU A 1 194 ? 4.961 19.844 32 1 96.25 194 GLU A CA 1
ATOM 1478 C C . GLU A 1 194 ? 5.867 20.797 31.219 1 96.25 194 GLU A C 1
ATOM 1480 O O . GLU A 1 194 ? 5.414 21.812 30.719 1 96.25 194 GLU A O 1
ATOM 1485 N N . ASP A 1 195 ? 7.141 20.438 31.172 1 96.81 195 ASP A N 1
ATOM 1486 C CA . ASP A 1 195 ? 8.109 21.266 30.469 1 96.81 195 ASP A CA 1
ATOM 1487 C C . ASP A 1 195 ? 7.77 21.375 28.984 1 96.81 195 ASP A C 1
ATOM 1489 O O . ASP A 1 195 ? 7.918 22.438 28.391 1 96.81 195 ASP A O 1
ATOM 1493 N N . LEU A 1 196 ? 7.352 20.328 28.406 1 95.75 196 LEU A N 1
ATOM 1494 C CA . LEU A 1 196 ? 7.004 20.312 26.984 1 95.75 196 LEU A CA 1
ATOM 1495 C C . LEU A 1 196 ? 5.781 21.188 26.703 1 95.75 196 LEU A C 1
ATOM 1497 O O . LEU A 1 196 ? 5.73 21.891 25.703 1 95.75 196 LEU A O 1
ATOM 1501 N N . VAL A 1 197 ? 4.816 21.141 27.562 1 97.75 197 VAL A N 1
ATOM 1502 C CA . VAL A 1 197 ? 3.629 21.984 27.438 1 97.75 197 VAL A CA 1
ATOM 1503 C C . VAL A 1 197 ? 4.016 23.453 27.578 1 97.75 197 VAL A C 1
ATOM 1505 O O . VAL A 1 197 ? 3.586 24.297 26.781 1 97.75 197 VAL A O 1
ATOM 1508 N N . LYS A 1 198 ? 4.844 23.734 28.562 1 97.69 198 LYS A N 1
ATOM 1509 C CA . LYS A 1 198 ? 5.258 25.109 28.812 1 97.69 198 LYS A CA 1
ATOM 1510 C C . LYS A 1 198 ? 6.02 25.688 27.625 1 97.69 198 LYS A C 1
ATOM 1512 O O . LYS A 1 198 ? 5.883 26.875 27.312 1 97.69 198 LYS A O 1
ATOM 1517 N N . LYS A 1 199 ? 6.824 24.906 27 1 95.81 199 LYS A N 1
ATOM 1518 C CA . LYS A 1 199 ? 7.543 25.344 25.812 1 95.81 199 LYS A CA 1
ATOM 1519 C C . LYS A 1 199 ? 6.574 25.797 24.719 1 95.81 199 LYS A C 1
ATOM 1521 O O . LYS A 1 199 ? 6.801 26.812 24.062 1 95.81 199 LYS A O 1
ATOM 1526 N N . GLY A 1 200 ? 5.504 25.078 24.516 1 96.88 200 GLY A N 1
ATOM 1527 C CA . GLY A 1 200 ? 4.48 25.469 23.547 1 96.88 200 GLY A CA 1
ATOM 1528 C C . GLY A 1 200 ? 3.768 26.75 23.938 1 96.88 200 GLY A C 1
ATOM 1529 O O . GLY A 1 200 ? 3.578 27.641 23.109 1 96.88 200 GLY A O 1
ATOM 1530 N N . LEU A 1 201 ? 3.445 26.812 25.219 1 97.94 201 LEU A N 1
ATOM 1531 C CA . LEU A 1 201 ? 2.762 28 25.734 1 97.94 201 LEU A CA 1
ATOM 1532 C C . LEU A 1 201 ? 3.625 29.25 25.547 1 97.94 201 LEU A C 1
ATOM 1534 O O . LEU A 1 201 ? 3.113 30.312 25.203 1 97.94 201 LEU A O 1
ATOM 1538 N N . GLU A 1 202 ? 4.898 29.062 25.797 1 97.12 202 GLU A N 1
ATOM 1539 C CA . GLU A 1 202 ? 5.84 30.172 25.641 1 97.12 202 GLU A CA 1
ATOM 1540 C C . GLU A 1 202 ? 5.883 30.672 24.203 1 97.12 202 GLU A C 1
ATOM 1542 O O . GLU A 1 202 ? 6.113 31.859 23.953 1 97.12 202 GLU A O 1
ATOM 1547 N N . LYS A 1 203 ? 5.613 29.797 23.281 1 95.56 203 LYS A N 1
ATOM 1548 C CA . LYS A 1 203 ? 5.625 30.141 21.859 1 95.56 203 LYS A CA 1
ATOM 1549 C C . LYS A 1 203 ? 4.246 30.594 21.391 1 95.56 203 LYS A C 1
ATOM 1551 O O . LYS A 1 203 ? 4.043 30.859 20.203 1 95.56 203 LYS A O 1
ATOM 1556 N N . GLY A 1 204 ? 3.311 30.672 22.328 1 97.44 204 GLY A N 1
ATOM 1557 C CA . GLY A 1 204 ? 2 31.234 22.062 1 97.44 204 GLY A CA 1
ATOM 1558 C C . GLY A 1 204 ? 0.97 30.188 21.656 1 97.44 204 GLY A C 1
ATOM 1559 O O . GLY A 1 204 ? -0.183 30.531 21.375 1 97.44 204 GLY A O 1
ATOM 1560 N N . TYR A 1 205 ? 1.364 28.953 21.578 1 97.88 205 TYR A N 1
ATOM 1561 C CA . TYR A 1 205 ? 0.387 27.906 21.297 1 97.88 205 TYR A CA 1
ATOM 1562 C C . TYR A 1 205 ? -0.591 27.75 22.453 1 97.88 205 TYR A C 1
ATOM 1564 O O . TYR A 1 205 ? -0.239 28.016 23.609 1 97.88 205 TYR A O 1
ATOM 1572 N N . ARG A 1 206 ? -1.826 27.297 22.141 1 98.12 206 ARG A N 1
ATOM 1573 C CA . ARG A 1 206 ? -2.842 27.094 23.156 1 98.12 206 ARG A CA 1
ATOM 1574 C C . ARG A 1 206 ? -3.492 25.719 23.047 1 98.12 206 ARG A C 1
ATOM 1576 O O . ARG A 1 206 ? -4.238 25.312 23.938 1 98.12 206 ARG A O 1
ATOM 1583 N N . HIS A 1 207 ? -3.217 25.047 21.969 1 98.5 207 HIS A N 1
ATOM 1584 C CA . HIS A 1 207 ? -3.752 23.719 21.703 1 98.5 207 HIS A CA 1
ATOM 1585 C C . HIS A 1 207 ? -2.631 22.703 21.5 1 98.5 207 HIS A C 1
ATOM 1587 O O . HIS A 1 207 ? -1.512 23.078 21.141 1 98.5 207 HIS A O 1
ATOM 1593 N N . PHE A 1 208 ? -2.953 21.406 21.766 1 98.5 208 PHE A N 1
ATOM 1594 C CA . PHE A 1 208 ? -1.879 20.422 21.812 1 98.5 208 PHE A CA 1
ATOM 1595 C C . PHE A 1 208 ? -2.311 19.125 21.141 1 98.5 208 PHE A C 1
ATOM 1597 O O . PHE A 1 208 ? -3.475 18.734 21.234 1 98.5 208 PHE A O 1
ATOM 1604 N N . ASN A 1 209 ? -1.446 18.516 20.406 1 98.06 209 ASN A N 1
ATOM 1605 C CA . ASN A 1 209 ? -1.543 17.172 19.859 1 98.06 209 ASN A CA 1
ATOM 1606 C C . ASN A 1 209 ? -0.66 16.188 20.625 1 98.06 209 ASN A C 1
ATOM 1608 O O . ASN A 1 209 ? 0.567 16.297 20.594 1 98.06 209 ASN A O 1
ATOM 1612 N N . LEU A 1 210 ? -1.244 15.227 21.297 1 97.25 210 LEU A N 1
ATOM 1613 C CA . LEU A 1 210 ? -0.522 14.328 22.203 1 97.25 210 LEU A CA 1
ATOM 1614 C C . LEU A 1 210 ? -0.406 12.938 21.594 1 97.25 210 LEU A C 1
ATOM 1616 O O . LEU A 1 210 ? -1.405 12.359 21.156 1 97.25 210 LEU A O 1
ATOM 1620 N N . LYS A 1 211 ? 0.814 12.469 21.531 1 96.31 211 LYS A N 1
ATOM 1621 C CA . LYS A 1 211 ? 1.005 11.07 21.141 1 96.31 211 LYS A CA 1
ATOM 1622 C C . LYS A 1 211 ? 0.705 10.141 22.312 1 96.31 211 LYS A C 1
ATOM 1624 O O . LYS A 1 211 ? 1.32 10.25 23.375 1 96.31 211 LYS A O 1
ATOM 1629 N N . VAL A 1 212 ? -0.219 9.281 22.078 1 96.44 212 VAL A N 1
ATOM 1630 C CA . VAL A 1 212 ? -0.591 8.281 23.078 1 96.44 212 VAL A CA 1
ATOM 1631 C C . VAL A 1 212 ? -0.446 6.883 22.469 1 96.44 212 VAL A C 1
ATOM 1633 O O . VAL A 1 212 ? -0.097 6.738 21.297 1 96.44 212 VAL A O 1
ATOM 1636 N N . GLY A 1 213 ? -0.82 5.922 23.297 1 91.5 213 GLY A N 1
ATOM 1637 C CA . GLY A 1 213 ? -0.591 4.555 22.859 1 91.5 213 GLY A CA 1
ATOM 1638 C C . GLY A 1 213 ? 0.862 4.129 22.969 1 91.5 213 GLY A C 1
ATOM 1639 O O . GLY A 1 213 ? 1.765 4.902 22.625 1 91.5 213 GLY A O 1
ATOM 1640 N N . PRO A 1 214 ? 1.23 2.916 23.5 1 90.19 214 PRO A N 1
ATOM 1641 C CA . PRO A 1 214 ? 0.34 1.759 23.625 1 90.19 214 PRO A CA 1
ATOM 1642 C C . PRO A 1 214 ? -0.162 1.555 25.047 1 90.19 214 PRO A C 1
ATOM 1644 O O . PRO A 1 214 ? -1.055 0.736 25.281 1 90.19 214 PRO A O 1
ATOM 1647 N N . ASP A 1 215 ? 0.306 2.299 26.031 1 95.88 215 ASP A N 1
ATOM 1648 C CA . ASP A 1 215 ? -0 2.062 27.438 1 95.88 215 ASP A CA 1
ATOM 1649 C C . ASP A 1 215 ? -1.09 3.012 27.938 1 95.88 215 ASP A C 1
ATOM 1651 O O . ASP A 1 215 ? -0.817 4.176 28.234 1 95.88 215 ASP A O 1
ATOM 1655 N N . PRO A 1 216 ? -2.252 2.455 28.172 1 96.56 216 PRO A N 1
ATOM 1656 C CA . PRO A 1 216 ? -3.377 3.326 28.516 1 96.56 216 PRO A CA 1
ATOM 1657 C C . PRO A 1 216 ? -3.199 4.016 29.875 1 96.56 216 PRO A C 1
ATOM 1659 O O . PRO A 1 216 ? -3.676 5.137 30.062 1 96.56 216 PRO A O 1
ATOM 1662 N N . GLU A 1 217 ? -2.52 3.355 30.812 1 97.62 217 GLU A N 1
ATOM 1663 C CA . GLU A 1 217 ? -2.297 3.977 32.125 1 97.62 217 GLU A CA 1
ATOM 1664 C C . GLU A 1 217 ? -1.364 5.18 32 1 97.62 217 GLU A C 1
ATOM 1666 O O . GLU A 1 217 ? -1.64 6.242 32.562 1 97.62 217 GLU A O 1
ATOM 1671 N N . TYR A 1 218 ? -0.316 5.02 31.312 1 97.31 218 TYR A N 1
ATOM 1672 C CA . TYR A 1 218 ? 0.597 6.125 31.047 1 97.31 218 TYR A CA 1
ATOM 1673 C C . TYR A 1 218 ? -0.108 7.238 30.281 1 97.31 218 TYR A C 1
ATOM 1675 O O . TYR A 1 218 ? 0.044 8.414 30.594 1 97.31 218 TYR A O 1
ATOM 1683 N N . ASP A 1 219 ? -0.856 6.828 29.266 1 98.06 219 ASP A N 1
ATOM 1684 C CA . ASP A 1 219 ? -1.519 7.789 28.391 1 98.06 219 ASP A CA 1
ATOM 1685 C C . ASP A 1 219 ? -2.512 8.648 29.156 1 98.06 219 ASP A C 1
ATOM 1687 O O . ASP A 1 219 ? -2.582 9.867 28.953 1 98.06 219 ASP A O 1
ATOM 1691 N N . LEU A 1 220 ? -3.242 8.016 30.031 1 98.06 220 LEU A N 1
ATOM 1692 C CA . LEU A 1 220 ? -4.219 8.742 30.844 1 98.06 220 LEU A CA 1
ATOM 1693 C C . LEU A 1 220 ? -3.527 9.727 31.781 1 98.06 220 LEU A C 1
ATOM 1695 O O . LEU A 1 220 ? -3.98 10.859 31.938 1 98.06 220 LEU A O 1
ATOM 1699 N N . GLU A 1 221 ? -2.496 9.289 32.375 1 98.12 221 GLU A N 1
ATOM 1700 C CA . GLU A 1 221 ? -1.753 10.18 33.281 1 98.12 221 GLU A CA 1
ATOM 1701 C C . GLU A 1 221 ? -1.186 11.375 32.5 1 98.12 221 GLU A C 1
ATOM 1703 O O . GLU A 1 221 ? -1.214 12.5 33 1 98.12 221 GLU A O 1
ATOM 1708 N N . LEU A 1 222 ? -0.649 11.141 31.344 1 98.06 222 LEU A N 1
ATOM 1709 C CA . LEU A 1 222 ? -0.127 12.203 30.5 1 98.06 222 LEU A CA 1
ATOM 1710 C C . LEU A 1 222 ? -1.216 13.219 30.172 1 98.06 222 LEU A C 1
ATOM 1712 O O . LEU A 1 222 ? -1.005 14.43 30.297 1 98.06 222 LEU A O 1
ATOM 1716 N N . VAL A 1 223 ? -2.361 12.727 29.766 1 98.12 223 VAL A N 1
ATOM 1717 C CA . VAL A 1 223 ? -3.492 13.57 29.406 1 98.12 223 VAL A CA 1
ATOM 1718 C C . VAL A 1 223 ? -3.934 14.406 30.609 1 98.12 223 VAL A C 1
ATOM 1720 O O . VAL A 1 223 ? -4.172 15.609 30.484 1 98.12 223 VAL A O 1
ATOM 1723 N N . GLU A 1 224 ? -4.031 13.766 31.719 1 97.69 224 GLU A N 1
ATOM 1724 C CA . GLU A 1 224 ? -4.465 14.461 32.938 1 97.69 224 GLU A CA 1
ATOM 1725 C C . GLU A 1 224 ? -3.488 15.562 33.312 1 97.69 224 GLU A C 1
ATOM 1727 O O . GLU A 1 224 ? -3.902 16.672 33.688 1 97.69 224 GLU A O 1
ATOM 1732 N N . GLN A 1 225 ? -2.232 15.281 33.219 1 97.31 225 GLN A N 1
ATOM 1733 C CA . GLN A 1 225 ? -1.215 16.281 33.5 1 97.31 225 GLN A CA 1
ATOM 1734 C C . GLN A 1 225 ? -1.324 17.469 32.562 1 97.31 225 GLN A C 1
ATOM 1736 O O . GLN A 1 225 ? -1.269 18.625 33 1 97.31 225 GLN A O 1
ATOM 1741 N N . VAL A 1 226 ? -1.46 17.203 31.312 1 97.81 226 VAL A N 1
ATOM 1742 C CA . VAL A 1 226 ? -1.529 18.266 30.312 1 97.81 226 VAL A CA 1
ATOM 1743 C C . VAL A 1 226 ? -2.801 19.094 30.516 1 97.81 226 VAL A C 1
ATOM 1745 O O . VAL A 1 226 ? -2.77 20.328 30.453 1 97.81 226 VAL A O 1
ATOM 1748 N N . LYS A 1 227 ? -3.939 18.438 30.828 1 97 227 LYS A N 1
ATOM 1749 C CA . LYS A 1 227 ? -5.223 19.109 31.016 1 97 227 LYS A CA 1
ATOM 1750 C C . LYS A 1 227 ? -5.195 20 32.25 1 97 227 LYS A C 1
ATOM 1752 O O . LYS A 1 227 ? -5.871 21.031 32.312 1 97 227 LYS A O 1
ATOM 1757 N N . GLN A 1 228 ? -4.461 19.609 33.188 1 96.69 228 GLN A N 1
ATOM 1758 C CA . GLN A 1 228 ? -4.32 20.438 34.375 1 96.69 228 GLN A CA 1
ATOM 1759 C C . GLN A 1 228 ? -3.635 21.766 34.062 1 96.69 228 GLN A C 1
ATOM 1761 O O . GLN A 1 228 ? -3.959 22.797 34.625 1 96.69 228 GLN A O 1
ATOM 1766 N N . ILE A 1 229 ? -2.699 21.766 33.188 1 97.12 229 ILE A N 1
ATOM 1767 C CA . ILE A 1 229 ? -1.928 22.938 32.812 1 97.12 229 ILE A CA 1
ATOM 1768 C C . ILE A 1 229 ? -2.727 23.797 31.812 1 97.12 229 ILE A C 1
ATOM 1770 O O . ILE A 1 229 ? -2.697 25.016 31.875 1 97.12 229 ILE A O 1
ATOM 1774 N N . VAL A 1 230 ? -3.426 23.125 30.891 1 97.5 230 VAL A N 1
ATOM 1775 C CA . VAL A 1 230 ? -4.164 23.828 29.844 1 97.5 230 VAL A CA 1
ATOM 1776 C C . VAL A 1 230 ? -5.598 23.297 29.781 1 97.5 230 VAL A C 1
ATOM 1778 O O . VAL A 1 230 ? -5.996 22.688 28.781 1 97.5 230 VAL A O 1
ATOM 1781 N N . PRO A 1 231 ? -6.488 23.578 30.703 1 96.06 231 PRO A N 1
ATOM 1782 C CA . PRO A 1 231 ? -7.828 23 30.828 1 96.06 231 PRO A CA 1
ATOM 1783 C C . PRO A 1 231 ? -8.719 23.312 29.625 1 96.06 231 PRO A C 1
ATOM 1785 O O . PRO A 1 231 ? -9.625 22.531 29.297 1 96.06 231 PRO A O 1
ATOM 1788 N N . ASP A 1 232 ? -8.492 24.375 28.906 1 95.62 232 ASP A N 1
ATOM 1789 C CA . ASP A 1 232 ? -9.391 24.797 27.828 1 95.62 232 ASP A CA 1
ATOM 1790 C C . ASP A 1 232 ? -8.836 24.391 26.453 1 95.62 232 ASP A C 1
ATOM 1792 O O . ASP A 1 232 ? -9.438 24.688 25.422 1 95.62 232 ASP A O 1
ATOM 1796 N N . SER A 1 233 ? -7.711 23.734 26.359 1 97 233 SER A N 1
ATOM 1797 C CA . SER A 1 233 ? -7.008 23.359 25.141 1 97 233 SER A CA 1
ATOM 1798 C C . SER A 1 233 ? -7.781 22.297 24.375 1 97 233 SER A C 1
ATOM 1800 O O . SER A 1 233 ? -8.391 21.406 24.969 1 97 233 SER A O 1
ATOM 1802 N N . PHE A 1 234 ? -7.855 22.5 23.016 1 98 234 PHE A N 1
ATOM 1803 C CA . PHE A 1 234 ? -8.18 21.359 22.172 1 98 234 PHE A CA 1
ATOM 1804 C C . PHE A 1 234 ? -7.07 20.312 22.234 1 98 234 PHE A C 1
ATOM 1806 O O . PHE A 1 234 ? -6.051 20.438 21.562 1 98 234 PHE A O 1
ATOM 1813 N N . LEU A 1 235 ? -7.293 19.234 23.031 1 98 235 LEU A N 1
ATOM 1814 C CA . LEU A 1 235 ? -6.293 18.188 23.234 1 98 235 LEU A CA 1
ATOM 1815 C C . LEU A 1 235 ? -6.562 17 22.312 1 98 235 LEU A C 1
ATOM 1817 O O . LEU A 1 235 ? -7.348 16.109 22.656 1 98 235 LEU A O 1
ATOM 1821 N N . TRP A 1 236 ? -5.812 16.922 21.219 1 97.75 236 TRP A N 1
ATOM 1822 C CA . TRP A 1 236 ? -5.922 15.914 20.172 1 97.75 236 TRP A CA 1
ATOM 1823 C C . TRP A 1 236 ? -5.027 14.711 20.469 1 97.75 236 TRP A C 1
ATOM 1825 O O . TRP A 1 236 ? -3.805 14.797 20.344 1 97.75 236 TRP A O 1
ATOM 1835 N N . ALA A 1 237 ? -5.625 13.609 20.953 1 98.56 237 ALA A N 1
ATOM 1836 C CA . ALA A 1 237 ? -4.844 12.406 21.25 1 98.56 237 ALA A CA 1
ATOM 1837 C C . ALA A 1 237 ? -4.684 11.539 20 1 98.56 237 ALA A C 1
ATOM 1839 O O . ALA A 1 237 ? -5.66 11.242 19.312 1 98.56 237 ALA A O 1
ATOM 1840 N N . ASP A 1 238 ? -3.479 11.164 19.781 1 98.5 238 ASP A N 1
ATOM 1841 C CA . ASP A 1 238 ? -3.141 10.336 18.625 1 98.5 238 ASP A CA 1
ATOM 1842 C C . ASP A 1 238 ? -2.381 9.078 19.062 1 98.5 238 ASP A C 1
ATOM 1844 O O . ASP A 1 238 ? -1.25 9.164 19.531 1 98.5 238 ASP A O 1
ATOM 1848 N N . ALA A 1 239 ? -2.982 7.879 18.75 1 98.06 239 ALA A N 1
ATOM 1849 C CA . ALA A 1 239 ? -2.387 6.629 19.219 1 98.06 239 ALA A CA 1
ATOM 1850 C C . ALA A 1 239 ? -1.544 5.977 18.141 1 98.06 239 ALA A C 1
ATOM 1852 O O . ALA A 1 239 ? -0.881 4.965 18.375 1 98.06 239 ALA A O 1
ATOM 1853 N N . ASN A 1 240 ? -1.558 6.539 16.953 1 96 240 ASN A N 1
ATOM 1854 C CA . ASN A 1 240 ? -0.808 6.008 15.828 1 96 240 ASN A CA 1
ATOM 1855 C C . ASN A 1 240 ? -1.005 4.504 15.68 1 96 240 ASN A C 1
ATOM 1857 O O . ASN A 1 240 ? -0.057 3.775 15.383 1 96 240 ASN A O 1
ATOM 1861 N N . GLY A 1 241 ? -2.188 4.031 16.016 1 96.25 241 GLY A N 1
ATOM 1862 C CA . GLY A 1 241 ? -2.508 2.619 15.867 1 96.25 241 GLY A CA 1
ATOM 1863 C C . GLY A 1 241 ? -1.875 1.753 16.938 1 96.25 241 GLY A C 1
ATOM 1864 O O . GLY A 1 241 ? -1.723 0.543 16.766 1 96.25 241 GLY A O 1
ATOM 1865 N N . GLY A 1 242 ? -1.58 2.299 18.016 1 96.12 242 GLY A N 1
ATOM 1866 C CA . GLY A 1 242 ? -0.718 1.624 18.969 1 96.12 242 GLY A CA 1
ATOM 1867 C C . GLY A 1 242 ? -1.48 0.746 19.953 1 96.12 242 GLY A C 1
ATOM 1868 O O . GLY A 1 242 ? -0.883 -0.068 20.656 1 96.12 242 GLY A O 1
ATOM 1869 N N . TYR A 1 243 ? -2.811 0.865 20.031 1 98.06 243 TYR A N 1
ATOM 1870 C CA . TYR A 1 243 ? -3.6 0.017 20.906 1 98.06 243 TYR A CA 1
ATOM 1871 C C . TYR A 1 243 ? -4.078 -1.235 20.188 1 98.06 243 TYR A C 1
ATOM 1873 O O . TYR A 1 243 ? -4.254 -1.225 18.969 1 98.06 243 TYR A O 1
ATOM 1881 N N . ASP A 1 244 ? -4.188 -2.322 20.891 1 97.44 244 ASP A N 1
ATOM 1882 C CA . ASP A 1 244 ? -5.105 -3.346 20.391 1 97.44 244 ASP A CA 1
ATOM 1883 C C . ASP A 1 244 ? -6.559 -2.957 20.672 1 97.44 244 ASP A C 1
ATOM 1885 O O . ASP A 1 244 ? -6.82 -1.983 21.375 1 97.44 244 ASP A O 1
ATOM 1889 N N . LEU A 1 245 ? -7.434 -3.682 20.109 1 98.12 245 LEU A N 1
ATOM 1890 C CA . LEU A 1 245 ? -8.844 -3.295 20.156 1 98.12 245 LEU A CA 1
ATOM 1891 C C . LEU A 1 245 ? -9.344 -3.268 21.594 1 98.12 245 LEU A C 1
ATOM 1893 O O . LEU A 1 245 ? -10.039 -2.332 22 1 98.12 245 LEU A O 1
ATOM 1897 N N . SER A 1 246 ? -9.055 -4.316 22.344 1 98.38 246 SER A N 1
ATOM 1898 C CA . SER A 1 246 ? -9.508 -4.363 23.734 1 98.38 246 SER A CA 1
ATOM 1899 C C . SER A 1 246 ? -9 -3.16 24.516 1 98.38 246 SER A C 1
ATOM 1901 O O . SER A 1 246 ? -9.766 -2.527 25.25 1 98.38 246 SER A O 1
ATOM 1903 N N . THR A 1 247 ? -7.77 -2.807 24.328 1 98.56 247 THR A N 1
ATOM 1904 C CA . THR A 1 247 ? -7.168 -1.657 25 1 98.56 247 THR A CA 1
ATOM 1905 C C . THR A 1 247 ? -7.824 -0.359 24.531 1 98.56 247 THR A C 1
ATOM 1907 O O . THR A 1 247 ? -8.109 0.521 25.344 1 98.56 247 THR A O 1
ATOM 1910 N N . ALA A 1 248 ? -8.055 -0.251 23.281 1 98.75 248 ALA A N 1
ATOM 1911 C CA . ALA A 1 248 ? -8.656 0.96 22.734 1 98.75 248 ALA A CA 1
ATOM 1912 C C . ALA A 1 248 ? -10.055 1.18 23.297 1 98.75 248 ALA A C 1
ATOM 1914 O O . ALA A 1 248 ? -10.422 2.305 23.641 1 98.75 248 ALA A O 1
ATOM 1915 N N . LEU A 1 249 ? -10.82 0.138 23.344 1 98.69 249 LEU A N 1
ATOM 1916 C CA . LEU A 1 249 ? -12.188 0.213 23.859 1 98.69 249 LEU A CA 1
ATOM 1917 C C . LEU A 1 249 ? -12.203 0.608 25.328 1 98.69 249 LEU A C 1
ATOM 1919 O O . LEU A 1 249 ? -13.141 1.263 25.797 1 98.69 249 LEU A O 1
ATOM 1923 N N . ASP A 1 250 ? -11.195 0.208 26 1 98.38 250 ASP A N 1
ATOM 1924 C CA . ASP A 1 250 ? -11.062 0.581 27.406 1 98.38 250 ASP A CA 1
ATOM 1925 C C . ASP A 1 250 ? -10.562 2.016 27.547 1 98.38 250 ASP A C 1
ATOM 1927 O O . ASP A 1 250 ? -11.039 2.764 28.406 1 98.38 250 ASP A O 1
ATOM 1931 N N . ALA A 1 251 ? -9.641 2.447 26.781 1 98.62 251 ALA A N 1
ATOM 1932 C CA . ALA A 1 251 ? -8.953 3.734 26.891 1 98.62 251 ALA A CA 1
ATOM 1933 C C . ALA A 1 251 ? -9.859 4.875 26.438 1 98.62 251 ALA A C 1
ATOM 1935 O O . ALA A 1 251 ? -9.844 5.961 27.016 1 98.62 251 ALA A O 1
ATOM 1936 N N . ALA A 1 252 ? -10.672 4.668 25.406 1 98.75 252 ALA A N 1
ATOM 1937 C CA . ALA A 1 252 ? -11.422 5.738 24.766 1 98.75 252 ALA A CA 1
ATOM 1938 C C . ALA A 1 252 ? -12.336 6.449 25.75 1 98.75 252 ALA A C 1
ATOM 1940 O O . ALA A 1 252 ? -12.289 7.676 25.891 1 98.75 252 ALA A O 1
ATOM 1941 N N . PRO A 1 253 ? -13.156 5.711 26.531 1 98.75 253 PRO A N 1
ATOM 1942 C CA . PRO A 1 253 ? -14.008 6.402 27.5 1 98.75 253 PRO A CA 1
ATOM 1943 C C . PRO A 1 253 ? -13.211 7.129 28.578 1 98.75 253 PRO A C 1
ATOM 1945 O O . PRO A 1 253 ? -13.617 8.195 29.047 1 98.75 253 PRO A O 1
ATOM 1948 N N . ARG A 1 254 ? -12.117 6.59 28.984 1 98.62 254 ARG A N 1
ATOM 1949 C CA . ARG A 1 254 ? -11.289 7.207 30.016 1 98.62 254 ARG A CA 1
ATOM 1950 C C . ARG A 1 254 ? -10.648 8.5 29.5 1 98.62 254 ARG A C 1
ATOM 1952 O O . ARG A 1 254 ? -10.578 9.492 30.234 1 98.62 254 ARG A O 1
ATOM 1959 N N . LEU A 1 255 ? -10.18 8.469 28.312 1 98.75 255 LEU A N 1
ATOM 1960 C CA . LEU A 1 255 ? -9.625 9.664 27.688 1 98.75 255 LEU A CA 1
ATOM 1961 C C . LEU A 1 255 ? -10.688 10.742 27.516 1 98.75 255 LEU A C 1
ATOM 1963 O O . LEU A 1 255 ? -10.422 11.922 27.75 1 98.75 255 LEU A O 1
ATOM 1967 N N . ALA A 1 256 ? -11.883 10.32 27.125 1 98.62 256 ALA A N 1
ATOM 1968 C CA . ALA A 1 256 ? -13 11.25 27.016 1 98.62 256 ALA A CA 1
ATOM 1969 C C . ALA A 1 256 ? -13.289 11.93 28.344 1 98.62 256 ALA A C 1
ATOM 1971 O O . ALA A 1 256 ? -13.469 13.148 28.406 1 98.62 256 ALA A O 1
ATOM 1972 N N . ASP A 1 257 ? -13.344 11.125 29.375 1 98.12 257 ASP A N 1
ATOM 1973 C CA . ASP A 1 257 ? -13.609 11.633 30.719 1 98.12 257 ASP A CA 1
ATOM 1974 C C . ASP A 1 257 ? -12.531 12.617 31.156 1 98.12 257 ASP A C 1
ATOM 1976 O O . ASP A 1 257 ? -12.805 13.562 31.906 1 98.12 257 ASP A O 1
ATOM 1980 N N . ALA A 1 258 ? -11.336 12.398 30.656 1 98.06 258 ALA A N 1
ATOM 1981 C CA . ALA A 1 258 ? -10.211 13.266 31.016 1 98.06 258 ALA A CA 1
ATOM 1982 C C . ALA A 1 258 ? -10.195 14.523 30.156 1 98.06 258 ALA A C 1
ATOM 1984 O O . ALA A 1 258 ? -9.328 15.383 30.312 1 98.06 258 ALA A O 1
ATOM 1985 N N . GLY A 1 259 ? -11.133 14.641 29.234 1 97.31 259 GLY A N 1
ATOM 1986 C CA . GLY A 1 259 ? -11.289 15.891 28.5 1 97.31 259 GLY A CA 1
ATOM 1987 C C . GLY A 1 259 ? -10.727 15.828 27.094 1 97.31 259 GLY A C 1
ATOM 1988 O O . GLY A 1 259 ? -10.57 16.859 26.438 1 97.31 259 GLY A O 1
ATOM 1989 N N . VAL A 1 260 ? -10.375 14.703 26.562 1 98.19 260 VAL A N 1
ATOM 1990 C CA . VAL A 1 260 ? -9.906 14.531 25.188 1 98.19 260 VAL A CA 1
ATOM 1991 C C . VAL A 1 260 ? -11.086 14.586 24.219 1 98.19 260 VAL A C 1
ATOM 1993 O O . VAL A 1 260 ? -12.023 13.781 24.328 1 98.19 260 VAL A O 1
ATOM 1996 N N . PRO A 1 261 ? -11.039 15.422 23.281 1 98.31 261 PRO A N 1
ATOM 1997 C CA . PRO A 1 261 ? -12.219 15.586 22.422 1 98.31 261 PRO A CA 1
ATOM 1998 C C . PRO A 1 261 ? -12.219 14.625 21.234 1 98.31 261 PRO A C 1
ATOM 2000 O O . PRO A 1 261 ? -13.273 14.367 20.641 1 98.31 261 PRO A O 1
ATOM 2003 N N . VAL A 1 262 ? -10.984 14.125 20.781 1 98.62 262 VAL A N 1
ATOM 2004 C CA . VAL A 1 262 ? -10.883 13.211 19.641 1 98.62 262 VAL A CA 1
ATOM 2005 C C . VAL A 1 262 ? -9.734 12.227 19.875 1 98.62 262 VAL A C 1
ATOM 2007 O O . VAL A 1 262 ? -8.719 12.578 20.469 1 98.62 262 VAL A O 1
ATOM 2010 N N . LEU A 1 263 ? -9.938 11.023 19.484 1 98.81 263 LEU A N 1
ATOM 2011 C CA . LEU A 1 263 ? -8.898 9.992 19.469 1 98.81 263 LEU A CA 1
ATOM 2012 C C . LEU A 1 263 ? -8.57 9.562 18.047 1 98.81 263 LEU A C 1
ATOM 2014 O O . LEU A 1 263 ? -9.414 9.016 17.344 1 98.81 263 LEU A O 1
ATOM 2018 N N . GLU A 1 264 ? -7.359 9.883 17.703 1 98.75 264 GLU A N 1
ATOM 2019 C CA . GLU A 1 264 ? -6.875 9.562 16.375 1 98.75 264 GLU A CA 1
ATOM 2020 C C . GLU A 1 264 ? -6.191 8.203 16.344 1 98.75 264 GLU A C 1
ATOM 2022 O O . GLU A 1 264 ? -5.344 7.91 17.188 1 98.75 264 GLU A O 1
ATOM 2027 N N . GLN A 1 265 ? -6.578 7.41 15.336 1 98.31 265 GLN A N 1
ATOM 2028 C CA . GLN A 1 265 ? -5.953 6.148 14.961 1 98.31 265 GLN A CA 1
ATOM 2029 C C . GLN A 1 265 ? -5.719 5.266 16.188 1 98.31 265 GLN A C 1
ATOM 2031 O O . GLN A 1 265 ? -4.582 4.895 16.484 1 98.31 265 GLN A O 1
ATOM 2036 N N . PRO A 1 266 ? -6.75 4.855 16.859 1 98.62 266 PRO A N 1
ATOM 2037 C CA . PRO A 1 266 ? -6.57 4.035 18.047 1 98.62 266 PRO A CA 1
ATOM 2038 C C . PRO A 1 266 ? -5.906 2.691 17.75 1 98.62 266 PRO A C 1
ATOM 2040 O O . PRO A 1 266 ? -5.035 2.25 18.516 1 98.62 266 PRO A O 1
ATOM 2043 N N . ILE A 1 267 ? -6.312 2.07 16.672 1 98.12 267 ILE A N 1
ATOM 2044 C CA . ILE A 1 267 ? -5.848 0.745 16.281 1 98.12 267 ILE A CA 1
ATOM 2045 C C . ILE A 1 267 ? -5.43 0.758 14.812 1 98.12 267 ILE A C 1
ATOM 2047 O O . ILE A 1 267 ? -5.688 1.729 14.102 1 98.12 267 ILE A O 1
ATOM 2051 N N . PRO A 1 268 ? -4.742 -0.268 14.336 1 96.75 268 PRO A N 1
ATOM 2052 C CA . PRO A 1 268 ? -4.391 -0.294 12.914 1 96.75 268 PRO A CA 1
ATOM 2053 C C . PRO A 1 268 ? -5.605 -0.165 12 1 96.75 268 PRO A C 1
ATOM 2055 O O . PRO A 1 268 ? -6.66 -0.735 12.289 1 96.75 268 PRO A O 1
ATOM 2058 N N . ILE A 1 269 ? -5.453 0.546 10.922 1 96.19 269 ILE A N 1
ATOM 2059 C CA . ILE A 1 269 ? -6.547 0.93 10.039 1 96.19 269 ILE A CA 1
ATOM 2060 C C . ILE A 1 269 ? -7.172 -0.318 9.422 1 96.19 269 ILE A C 1
ATOM 2062 O O . ILE A 1 269 ? -8.359 -0.322 9.078 1 96.19 269 ILE A O 1
ATOM 2066 N N . SER A 1 270 ? -6.406 -1.355 9.328 1 94.5 270 SER A N 1
ATOM 2067 C CA . SER A 1 270 ? -6.879 -2.566 8.664 1 94.5 270 SER A CA 1
ATOM 2068 C C . SER A 1 270 ? -7.945 -3.27 9.492 1 94.5 270 SER A C 1
ATOM 2070 O O . SER A 1 270 ? -8.625 -4.176 9.008 1 94.5 270 SER A O 1
ATOM 2072 N N . GLN A 1 271 ? -8.078 -2.928 10.766 1 97.38 271 GLN A N 1
ATOM 2073 C CA . GLN A 1 271 ? -9.094 -3.521 11.633 1 97.38 271 GLN A CA 1
ATOM 2074 C C . GLN A 1 271 ? -10.43 -2.812 11.484 1 97.38 271 GLN A C 1
ATOM 2076 O O . GLN A 1 271 ? -10.93 -2.193 12.43 1 97.38 271 GLN A O 1
ATOM 2081 N N . ILE A 1 272 ? -11.023 -3.027 10.375 1 98.12 272 ILE A N 1
ATOM 2082 C CA . ILE A 1 272 ? -12.219 -2.312 9.961 1 98.12 272 ILE A CA 1
ATOM 2083 C C . ILE A 1 272 ? -13.344 -2.561 10.961 1 98.12 272 ILE A C 1
ATOM 2085 O O . ILE A 1 272 ? -13.977 -1.616 11.438 1 98.12 272 ILE A O 1
ATOM 2089 N N . THR A 1 273 ? -13.57 -3.812 11.32 1 98.38 273 THR A N 1
ATOM 2090 C CA . THR A 1 273 ? -14.648 -4.137 12.25 1 98.38 273 THR A CA 1
ATOM 2091 C C . THR A 1 273 ? -14.352 -3.572 13.641 1 98.38 273 THR A C 1
ATOM 2093 O O . THR A 1 273 ? -15.273 -3.248 14.391 1 98.38 273 THR A O 1
ATOM 2096 N N . GLY A 1 274 ? -13.078 -3.455 13.977 1 98.69 274 GLY A N 1
ATOM 2097 C CA . GLY A 1 274 ? -12.688 -2.807 15.219 1 98.69 274 GLY A CA 1
ATOM 2098 C C . GLY A 1 274 ? -13.055 -1.335 15.258 1 98.69 274 GLY A C 1
ATOM 2099 O O . GLY A 1 274 ? -13.516 -0.834 16.281 1 98.69 274 GLY A O 1
ATOM 2100 N N . TYR A 1 275 ? -12.883 -0.702 14.18 1 98.75 275 TYR A N 1
ATOM 2101 C CA . TYR A 1 275 ? -13.25 0.708 14.094 1 98.75 275 TYR A CA 1
ATOM 2102 C C . TYR A 1 275 ? -14.75 0.892 14.242 1 98.75 275 TYR A C 1
ATOM 2104 O O . TYR A 1 275 ? -15.211 1.842 14.875 1 98.75 275 TYR A O 1
ATOM 2112 N N . ARG A 1 276 ? -15.5 0.027 13.578 1 98.56 276 ARG A N 1
ATOM 2113 C CA . ARG A 1 276 ? -16.953 0.089 13.734 1 98.56 276 ARG A CA 1
ATOM 2114 C C . ARG A 1 276 ? -17.344 -0.003 15.211 1 98.56 276 ARG A C 1
ATOM 2116 O O . ARG A 1 276 ? -18.203 0.753 15.672 1 98.56 276 ARG A O 1
ATOM 2123 N N . ARG A 1 277 ? -16.734 -0.906 15.93 1 98.69 277 ARG A N 1
ATOM 2124 C CA . ARG A 1 277 ? -17.016 -1.079 17.344 1 98.69 277 ARG A CA 1
ATOM 2125 C C . ARG A 1 277 ? -16.672 0.178 18.141 1 98.69 277 ARG A C 1
ATOM 2127 O O . ARG A 1 277 ? -17.391 0.573 19.047 1 98.69 277 ARG A O 1
ATOM 2134 N N . LEU A 1 278 ? -15.547 0.732 17.797 1 98.88 278 LEU A N 1
ATOM 2135 C CA . LEU A 1 278 ? -15.102 1.938 18.484 1 98.88 278 LEU A CA 1
ATOM 2136 C C . LEU A 1 278 ? -16.078 3.09 18.25 1 98.88 278 LEU A C 1
ATOM 2138 O O . LEU A 1 278 ? -16.406 3.83 19.172 1 98.88 278 LEU A O 1
ATOM 2142 N N . VAL A 1 279 ? -16.484 3.289 17.031 1 98.81 279 VAL A N 1
ATOM 2143 C CA . VAL A 1 279 ? -17.438 4.344 16.688 1 98.81 279 VAL A CA 1
ATOM 2144 C C . VAL A 1 279 ? -18.766 4.078 17.375 1 98.81 279 VAL A C 1
ATOM 2146 O O . VAL A 1 279 ? -19.391 4.996 17.922 1 98.81 279 VAL A O 1
ATOM 2149 N N . ASP A 1 280 ? -19.203 2.828 17.406 1 98.62 280 ASP A N 1
ATOM 2150 C CA . ASP A 1 280 ? -20.453 2.436 18.031 1 98.62 280 ASP A CA 1
ATOM 2151 C C . ASP A 1 280 ? -20.422 2.697 19.531 1 98.62 280 ASP A C 1
ATOM 2153 O O . ASP A 1 280 ? -21.453 3.025 20.125 1 98.62 280 ASP A O 1
ATOM 2157 N N . GLN A 1 281 ? -19.297 2.457 20.094 1 98.56 281 GLN A N 1
ATOM 2158 C CA . GLN A 1 281 ? -19.156 2.74 21.516 1 98.56 281 GLN A CA 1
ATOM 2159 C C . GLN A 1 281 ? -19.5 4.195 21.828 1 98.56 281 GLN A C 1
ATOM 2161 O O . GLN A 1 281 ? -20.078 4.492 22.875 1 98.56 281 GLN A O 1
ATOM 2166 N N . GLY A 1 282 ? -19.016 5.113 20.984 1 98.38 282 GLY A N 1
ATOM 2167 C CA . GLY A 1 282 ? -19.453 6.496 21.062 1 98.38 282 GLY A CA 1
ATOM 2168 C C . GLY A 1 282 ? -18.812 7.262 22.203 1 98.38 282 GLY A C 1
ATOM 2169 O O . GLY A 1 282 ? -19.344 8.289 22.641 1 98.38 282 GLY A O 1
ATOM 2170 N N . ALA A 1 283 ? -17.688 6.797 22.734 1 98.44 283 ALA A N 1
ATOM 2171 C CA . ALA A 1 283 ? -17.047 7.465 23.859 1 98.44 283 ALA A CA 1
ATOM 2172 C C . ALA A 1 283 ? -16.516 8.836 23.453 1 98.44 283 ALA A C 1
ATOM 2174 O O . ALA A 1 283 ? -16.609 9.797 24.234 1 98.44 283 ALA A O 1
ATOM 2175 N N . LEU A 1 284 ? -15.961 8.93 22.406 1 98.06 284 LEU A N 1
ATOM 2176 C CA . LEU A 1 284 ? -15.461 10.141 21.781 1 98.06 284 LEU A CA 1
ATOM 2177 C C . LEU A 1 284 ? -15.266 9.93 20.281 1 98.06 284 LEU A C 1
ATOM 2179 O O . LEU A 1 284 ? -15.242 8.797 19.812 1 98.06 284 LEU A O 1
ATOM 2183 N N . PRO A 1 285 ? -15.219 11.047 19.484 1 98.75 285 PRO A N 1
ATOM 2184 C CA . PRO A 1 285 ? -15.031 10.914 18.047 1 98.75 285 PRO A CA 1
ATOM 2185 C C . PRO A 1 285 ? -13.742 10.164 17.672 1 98.75 285 PRO A C 1
ATOM 2187 O O . PRO A 1 285 ? -12.68 10.453 18.234 1 98.75 285 PRO A O 1
ATOM 2190 N N . ILE A 1 286 ? -13.867 9.195 16.797 1 98.88 286 ILE A N 1
ATOM 2191 C CA . ILE A 1 286 ? -12.758 8.391 16.297 1 98.88 286 ILE A CA 1
ATOM 2192 C C . ILE A 1 286 ? -12.297 8.922 14.945 1 98.88 286 ILE A C 1
ATOM 2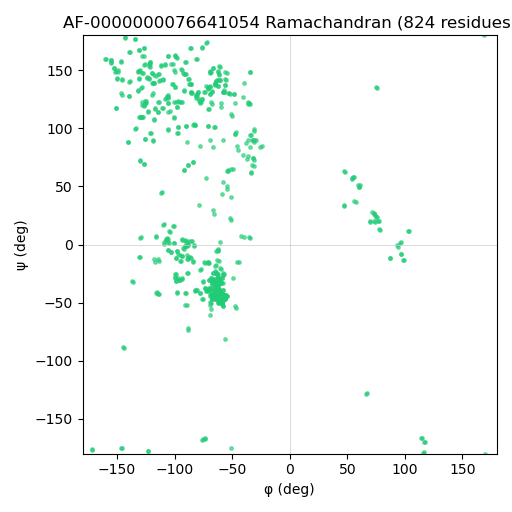194 O O . ILE A 1 286 ? -13.062 8.922 13.977 1 98.88 286 ILE A O 1
ATOM 2198 N N . ILE A 1 287 ? -11.023 9.375 14.875 1 98.81 287 ILE A N 1
ATOM 2199 C CA . ILE A 1 287 ? -10.43 9.953 13.68 1 98.81 287 ILE A CA 1
ATOM 2200 C C . ILE A 1 287 ? -9.453 8.961 13.055 1 98.81 287 ILE A C 1
ATOM 2202 O O . ILE A 1 287 ? -8.602 8.398 13.742 1 98.81 287 ILE A O 1
ATOM 2206 N N . VAL A 1 288 ? -9.602 8.695 11.766 1 98.38 288 VAL A N 1
ATOM 2207 C CA . VAL A 1 288 ? -8.695 7.781 11.07 1 98.38 288 VAL A CA 1
ATOM 2208 C C . VAL A 1 288 ? -7.574 8.578 10.406 1 98.38 288 VAL A C 1
ATOM 2210 O O . VAL A 1 288 ? -7.777 9.727 10 1 98.38 288 VAL A O 1
ATOM 2213 N N . ASP A 1 289 ? -6.383 7.91 10.266 1 97.88 289 ASP A N 1
ATOM 2214 C CA . ASP A 1 289 ? -5.207 8.594 9.742 1 97.88 289 ASP A CA 1
ATOM 2215 C C . ASP A 1 289 ? -4.359 7.656 8.883 1 97.88 289 ASP A C 1
ATOM 2217 O O . ASP A 1 289 ? -4.566 7.551 7.676 1 97.88 289 ASP A O 1
ATOM 2221 N N . GLU A 1 290 ? -3.383 6.895 9.5 1 94.69 290 GLU A N 1
ATOM 2222 C CA . GLU A 1 290 ? -2.482 6.02 8.758 1 94.69 290 GLU A CA 1
ATOM 2223 C C . GLU A 1 290 ? -3.262 5.062 7.859 1 94.69 290 GLU A C 1
ATOM 2225 O O . GLU A 1 290 ? -4.242 4.453 8.297 1 94.69 290 GLU A O 1
ATOM 2230 N N . GLY A 1 291 ? -2.863 5.02 6.664 1 94.69 291 GLY A N 1
ATOM 2231 C CA . GLY A 1 291 ? -3.424 4.027 5.762 1 94.69 291 GLY A CA 1
ATOM 2232 C C . GLY A 1 291 ? -4.703 4.488 5.086 1 94.69 291 GLY A C 1
ATOM 2233 O O . GLY A 1 291 ? -5.215 3.814 4.191 1 94.69 291 GLY A O 1
ATOM 2234 N N . MET A 1 292 ? -5.316 5.609 5.523 1 97.06 292 MET A N 1
ATOM 2235 C CA . MET A 1 292 ? -6.387 6.262 4.777 1 97.06 292 MET A CA 1
ATOM 2236 C C . MET A 1 292 ? -5.82 7.195 3.711 1 97.06 292 MET A C 1
ATOM 2238 O O . MET A 1 292 ? -5.426 8.32 4.016 1 97.06 292 MET A O 1
ATOM 2242 N N . VAL A 1 293 ? -5.855 6.711 2.439 1 97.5 293 VAL A N 1
ATOM 2243 C CA . VAL A 1 293 ? -5 7.426 1.494 1 97.5 293 VAL A CA 1
ATOM 2244 C C . VAL A 1 293 ? -5.805 7.801 0.252 1 97.5 293 VAL A C 1
ATOM 2246 O O . VAL A 1 293 ? -5.258 8.344 -0.709 1 97.5 293 VAL A O 1
ATOM 2249 N N . SER A 1 294 ? -7.16 7.562 0.232 1 97.69 294 SER A N 1
ATOM 2250 C CA . SER A 1 294 ? -7.895 7.828 -1.001 1 97.69 294 SER A CA 1
ATOM 2251 C C . SER A 1 294 ? -9.367 8.109 -0.719 1 97.69 294 SER A C 1
ATOM 2253 O O . SER A 1 294 ? -9.891 7.715 0.325 1 97.69 294 SER A O 1
ATOM 2255 N N . PRO A 1 295 ? -10.055 8.781 -1.662 1 97.94 295 PRO A N 1
ATOM 2256 C CA . PRO A 1 295 ? -11.492 9 -1.532 1 97.94 295 PRO A CA 1
ATOM 2257 C C . PRO A 1 295 ? -12.289 7.691 -1.515 1 97.94 295 PRO A C 1
ATOM 2259 O O . PRO A 1 295 ? -13.289 7.582 -0.806 1 97.94 295 PRO A O 1
ATOM 2262 N N . ALA A 1 296 ? -11.82 6.703 -2.258 1 96.94 296 ALA A N 1
ATOM 2263 C CA . ALA A 1 296 ? -12.516 5.418 -2.293 1 96.94 296 ALA A CA 1
ATOM 2264 C C . ALA A 1 296 ? -12.555 4.777 -0.907 1 96.94 296 ALA A C 1
ATOM 2266 O O . ALA A 1 296 ? -13.57 4.215 -0.506 1 96.94 296 ALA A O 1
ATOM 2267 N N . GLN A 1 297 ? -11.484 4.848 -0.236 1 97.06 297 GLN A N 1
ATOM 2268 C CA . GLN A 1 297 ? -11.414 4.297 1.113 1 97.06 297 GLN A CA 1
ATOM 2269 C C . GLN A 1 297 ? -12.32 5.066 2.068 1 97.06 297 GLN A C 1
ATOM 2271 O O . GLN A 1 297 ? -13.016 4.465 2.891 1 97.06 297 GLN A O 1
ATOM 2276 N N . VAL A 1 298 ? -12.234 6.391 1.96 1 98.44 298 VAL A N 1
ATOM 2277 C CA . VAL A 1 298 ? -13.086 7.215 2.816 1 98.44 298 VAL A CA 1
ATOM 2278 C C . VAL A 1 298 ? -14.547 6.848 2.6 1 98.44 298 VAL A C 1
ATOM 2280 O O . VAL A 1 298 ? -15.297 6.664 3.562 1 98.44 298 VAL A O 1
ATOM 2283 N N . LEU A 1 299 ? -14.914 6.723 1.362 1 98.31 299 LEU A N 1
ATOM 2284 C CA . LEU A 1 299 ? -16.297 6.391 1.026 1 98.31 299 LEU A CA 1
ATOM 2285 C C . LEU A 1 299 ? -16.688 5.051 1.637 1 98.31 299 LEU A C 1
ATOM 2287 O O . LEU A 1 299 ? -17.766 4.926 2.219 1 98.31 299 LEU A O 1
ATOM 2291 N N . GLU A 1 300 ? -15.867 4.074 1.472 1 98.06 300 GLU A N 1
ATOM 2292 C CA . GLU A 1 300 ? -16.172 2.75 2.002 1 98.06 300 GLU A CA 1
ATOM 2293 C C . GLU A 1 300 ? -16.266 2.771 3.525 1 98.06 300 GLU A C 1
ATOM 2295 O O . GLU A 1 300 ? -17.141 2.125 4.109 1 98.06 300 GLU A O 1
ATOM 2300 N N . PHE A 1 301 ? -15.383 3.475 4.227 1 98.38 301 PHE A N 1
ATOM 2301 C CA . PHE A 1 301 ? -15.398 3.555 5.68 1 98.38 301 PHE A CA 1
ATOM 2302 C C . PHE A 1 301 ? -16.625 4.312 6.168 1 98.38 301 PHE A C 1
ATOM 2304 O O . PHE A 1 301 ? -17.172 4.016 7.234 1 98.38 301 PHE A O 1
ATOM 2311 N N . ILE A 1 302 ? -17.078 5.344 5.391 1 98.69 302 ILE A N 1
ATOM 2312 C CA . ILE A 1 302 ? -18.328 6.035 5.707 1 98.69 302 ILE A CA 1
ATOM 2313 C C . ILE A 1 302 ? -19.5 5.059 5.625 1 98.69 302 ILE A C 1
ATOM 2315 O O . ILE A 1 302 ? -20.297 4.969 6.551 1 98.69 302 ILE A O 1
ATOM 2319 N N . LYS A 1 303 ? -19.547 4.254 4.512 1 98.19 303 LYS A N 1
ATOM 2320 C CA . LYS A 1 303 ? -20.625 3.287 4.316 1 98.19 303 LYS A CA 1
ATOM 2321 C C . LYS A 1 303 ? -20.672 2.273 5.457 1 98.19 303 LYS A C 1
ATOM 2323 O O . LYS A 1 303 ? -21.734 1.818 5.852 1 98.19 303 LYS A O 1
ATOM 2328 N N . LEU A 1 304 ? -19.516 1.989 5.969 1 98.12 304 LEU A N 1
ATOM 2329 C CA . LEU A 1 304 ? -19.406 0.949 6.984 1 98.12 304 LEU A CA 1
ATOM 2330 C C . LEU A 1 304 ? -19.5 1.542 8.383 1 98.12 304 LEU A C 1
ATOM 2332 O O . LEU A 1 304 ? -19.422 0.817 9.383 1 98.12 304 LEU A O 1
ATOM 2336 N N . GLU A 1 305 ? -19.609 2.875 8.484 1 98.25 305 GLU A N 1
ATOM 2337 C CA . GLU A 1 305 ? -19.75 3.596 9.75 1 98.25 305 GLU A CA 1
ATOM 2338 C C . GLU A 1 305 ? -18.562 3.344 10.664 1 98.25 305 GLU A C 1
ATOM 2340 O O . GLU A 1 305 ? -18.719 3.051 11.852 1 98.25 305 GLU A O 1
ATOM 2345 N N . CYS A 1 306 ? -17.344 3.504 10.086 1 98 306 CYS A N 1
ATOM 2346 C CA . CYS A 1 306 ? -16.125 3.102 10.766 1 98 306 CYS A CA 1
ATOM 2347 C C . CYS A 1 306 ? -15.328 4.316 11.234 1 98 306 CYS A C 1
ATOM 2349 O O . CYS A 1 306 ? -14.234 4.176 11.789 1 98 306 CYS A O 1
ATOM 2351 N N . LEU A 1 307 ? -15.867 5.512 11.055 1 98.69 307 LEU A N 1
ATOM 2352 C CA . LEU A 1 307 ? -15.086 6.688 11.43 1 98.69 307 LEU A CA 1
ATOM 2353 C C . LEU A 1 307 ? -16 7.867 11.734 1 98.69 307 LEU A C 1
ATOM 2355 O O . LEU A 1 307 ? -17.141 7.914 11.258 1 98.69 307 LEU A O 1
ATOM 2359 N N . ASP A 1 308 ? -15.461 8.805 12.555 1 98.81 308 ASP A N 1
ATOM 2360 C CA . ASP A 1 308 ? -16.125 10.078 12.812 1 98.81 308 ASP A CA 1
ATOM 2361 C C . ASP A 1 308 ? -15.422 11.219 12.078 1 98.81 308 ASP A C 1
ATOM 2363 O O . ASP A 1 308 ? -15.883 12.359 12.109 1 98.81 308 ASP A O 1
ATOM 2367 N N . GLY A 1 309 ? -14.328 10.922 11.438 1 98.75 309 GLY A N 1
ATOM 2368 C CA . GLY A 1 309 ? -13.562 11.891 10.68 1 98.75 309 GLY A CA 1
ATOM 2369 C C . GLY A 1 309 ? -12.203 11.375 10.242 1 98.75 309 GLY A C 1
ATOM 2370 O O . GLY A 1 309 ? -11.867 10.219 10.492 1 98.75 309 GLY A O 1
ATOM 2371 N N . VAL A 1 310 ? -11.438 12.211 9.539 1 98.88 310 VAL A N 1
ATOM 2372 C CA . VAL A 1 310 ? -10.109 11.859 9.031 1 98.88 310 VAL A CA 1
ATOM 2373 C C . VAL A 1 310 ? -9.117 12.961 9.375 1 98.88 310 VAL A C 1
ATOM 2375 O O . VAL A 1 310 ? -9.43 14.148 9.266 1 98.88 310 VAL A O 1
ATOM 2378 N N . ALA A 1 311 ? -7.945 12.578 9.906 1 98.81 311 ALA A N 1
ATOM 2379 C CA . ALA A 1 311 ? -6.816 13.508 9.93 1 98.81 311 ALA A CA 1
ATOM 2380 C C . ALA A 1 311 ? -6.25 13.719 8.531 1 98.81 311 ALA A C 1
ATOM 2382 O O . ALA A 1 311 ? -5.477 12.898 8.031 1 98.81 311 ALA A O 1
ATOM 2383 N N . MET A 1 312 ? -6.582 14.828 7.906 1 98.81 312 MET A N 1
ATOM 2384 C CA . MET A 1 312 ? -6.277 15.055 6.496 1 98.81 312 MET A CA 1
ATOM 2385 C C . MET A 1 312 ? -4.836 15.523 6.316 1 98.81 312 MET A C 1
ATOM 2387 O O . MET A 1 312 ? -4.371 16.391 7.047 1 98.81 312 MET A O 1
ATOM 2391 N N . LYS A 1 313 ? -4.117 14.859 5.469 1 98.62 313 LYS A N 1
ATOM 2392 C CA . LYS A 1 313 ? -2.748 15.188 5.082 1 98.62 313 LYS A CA 1
ATOM 2393 C C . LYS A 1 313 ? -2.578 15.125 3.566 1 98.62 313 LYS A C 1
ATOM 2395 O O . LYS A 1 313 ? -2.301 14.062 3.008 1 98.62 313 LYS A O 1
ATOM 2400 N N . PRO A 1 314 ? -2.6 16.25 2.904 1 98.56 314 PRO A N 1
ATOM 2401 C CA . PRO A 1 314 ? -2.457 16.188 1.447 1 98.56 314 PRO A CA 1
ATOM 2402 C C . PRO A 1 314 ? -1.168 15.5 1.01 1 98.56 314 PRO A C 1
ATOM 2404 O O . PRO A 1 314 ? -1.133 14.859 -0.045 1 98.56 314 PRO A O 1
ATOM 2407 N N . ALA A 1 315 ? -0.155 15.523 1.863 1 98.44 315 ALA A N 1
ATOM 2408 C CA . ALA A 1 315 ? 1.12 14.883 1.536 1 98.44 315 ALA A CA 1
ATOM 2409 C C . ALA A 1 315 ? 1.01 13.367 1.608 1 98.44 315 ALA A C 1
ATOM 2411 O O . ALA A 1 315 ? 1.861 12.648 1.077 1 98.44 315 ALA A O 1
ATOM 2412 N N . ARG A 1 316 ? 0.01 12.828 2.207 1 97.38 316 ARG A N 1
ATOM 2413 C CA . ARG A 1 316 ? -0.151 11.391 2.4 1 97.38 316 ARG A CA 1
ATOM 2414 C C . ARG A 1 316 ? -1.091 10.797 1.355 1 97.38 316 ARG A C 1
ATOM 2416 O O . ARG A 1 316 ? -0.98 9.617 1.008 1 97.38 316 ARG A O 1
ATOM 2423 N N . THR A 1 317 ? -1.99 11.594 0.814 1 97.25 317 THR A N 1
ATOM 2424 C CA . THR A 1 317 ? -3.17 11.023 0.176 1 97.25 317 THR A CA 1
ATOM 2425 C C . THR A 1 317 ? -3.104 11.195 -1.339 1 97.25 317 THR A C 1
ATOM 2427 O O . THR A 1 317 ? -4.133 11.148 -2.02 1 97.25 317 THR A O 1
ATOM 2430 N N . GLY A 1 318 ? -1.959 11.461 -1.843 1 97.31 318 GLY A N 1
ATOM 2431 C CA . GLY A 1 318 ? -1.852 11.602 -3.285 1 97.31 318 GLY A CA 1
ATOM 2432 C C . GLY A 1 318 ? -1.934 13.047 -3.75 1 97.31 318 GLY A C 1
ATOM 2433 O O . GLY A 1 318 ? -1.978 13.312 -4.953 1 97.31 318 GLY A O 1
ATOM 2434 N N . GLY A 1 319 ? -2.059 14.031 -2.777 1 98.5 319 GLY A N 1
ATOM 2435 C CA . GLY A 1 319 ? -2.021 15.438 -3.133 1 98.5 319 GLY A CA 1
ATOM 2436 C C . GLY A 1 319 ? -3.334 16.156 -2.875 1 98.5 319 GLY A C 1
ATOM 2437 O O . GLY A 1 319 ? -4.188 15.656 -2.139 1 98.5 319 GLY A O 1
ATOM 2438 N N . LEU A 1 320 ? -3.416 17.312 -3.416 1 98.88 320 LEU A N 1
ATOM 2439 C CA . LEU A 1 320 ? -4.512 18.25 -3.148 1 98.88 320 LEU A CA 1
ATOM 2440 C C . LEU A 1 320 ? -5.801 17.766 -3.814 1 98.88 320 LEU A C 1
ATOM 2442 O O . LEU A 1 320 ? -6.883 17.891 -3.24 1 98.88 320 LEU A O 1
ATOM 2446 N N . LEU A 1 321 ? -5.715 17.219 -5.027 1 98.69 321 LEU A N 1
ATOM 2447 C CA . LEU A 1 321 ? -6.914 16.734 -5.695 1 98.69 321 LEU A CA 1
ATOM 2448 C C . LEU A 1 321 ? -7.613 15.672 -4.852 1 98.69 321 LEU A C 1
ATOM 2450 O O . LEU A 1 321 ? -8.805 15.797 -4.562 1 98.69 321 LEU A O 1
ATOM 2454 N N . SER A 1 322 ? -6.852 14.688 -4.469 1 98.5 322 SER A N 1
ATOM 2455 C CA . SER A 1 322 ? -7.391 13.594 -3.666 1 98.5 322 SER A CA 1
ATOM 2456 C C . SER A 1 322 ? -7.855 14.094 -2.301 1 98.5 322 SER A C 1
ATOM 2458 O O . SER A 1 322 ? -8.914 13.695 -1.816 1 98.5 322 SER A O 1
ATOM 2460 N N . ALA A 1 323 ? -7.102 14.93 -1.648 1 98.81 323 ALA A N 1
ATOM 2461 C CA . ALA A 1 323 ? -7.441 15.453 -0.328 1 98.81 323 ALA A CA 1
ATOM 2462 C C . ALA A 1 323 ? -8.75 16.234 -0.372 1 98.81 323 ALA A C 1
ATOM 2464 O O . ALA A 1 323 ? -9.594 16.109 0.517 1 98.81 323 ALA A O 1
ATOM 2465 N N . ARG A 1 324 ? -8.922 17.094 -1.373 1 98.75 324 ARG A N 1
ATOM 2466 C CA . ARG A 1 324 ? -10.156 17.859 -1.52 1 98.75 324 ARG A CA 1
ATOM 2467 C C . ARG A 1 324 ? -11.359 16.922 -1.65 1 98.75 324 ARG A C 1
ATOM 2469 O O . ARG A 1 324 ? -12.398 17.156 -1.018 1 98.75 324 ARG A O 1
ATOM 2476 N N . GLN A 1 325 ? -11.203 15.898 -2.463 1 98.69 325 GLN A N 1
ATOM 2477 C CA . GLN A 1 325 ? -12.281 14.938 -2.648 1 98.69 325 GLN A CA 1
ATOM 2478 C C . GLN A 1 325 ? -12.648 14.258 -1.332 1 98.69 325 GLN A C 1
ATOM 2480 O O . GLN A 1 325 ? -13.828 14.047 -1.04 1 98.69 325 GLN A O 1
ATOM 2485 N N . GLN A 1 326 ? -11.648 13.938 -0.568 1 98.81 326 GLN A N 1
ATOM 2486 C CA . GLN A 1 326 ? -11.883 13.297 0.724 1 98.81 326 GLN A CA 1
ATOM 2487 C C . GLN A 1 326 ? -12.617 14.242 1.675 1 98.81 326 GLN A C 1
ATOM 2489 O O . GLN A 1 326 ? -13.578 13.844 2.332 1 98.81 326 GLN A O 1
ATOM 2494 N N . ILE A 1 327 ? -12.188 15.492 1.732 1 98.88 327 ILE A N 1
ATOM 2495 C CA . ILE A 1 327 ? -12.82 16.484 2.605 1 98.88 327 ILE A CA 1
ATOM 2496 C C . ILE A 1 327 ? -14.273 16.672 2.193 1 98.88 327 ILE A C 1
ATOM 2498 O O . ILE A 1 327 ? -15.164 16.75 3.045 1 98.88 327 ILE A O 1
ATOM 2502 N N . GLU A 1 328 ? -14.5 16.766 0.947 1 98.75 328 GLU A N 1
ATOM 2503 C CA . GLU A 1 328 ? -15.852 16.969 0.438 1 98.75 328 GLU A CA 1
ATOM 2504 C C . GLU A 1 328 ? -16.75 15.781 0.767 1 98.75 328 GLU A C 1
ATOM 2506 O O . GLU A 1 328 ? -17.906 15.953 1.143 1 98.75 328 GLU A O 1
ATOM 2511 N N . LEU A 1 329 ? -16.219 14.562 0.602 1 98.69 329 LEU A N 1
ATOM 2512 C CA . LEU A 1 329 ? -16.969 13.367 0.983 1 98.69 329 LEU A CA 1
ATOM 2513 C C . LEU A 1 329 ? -17.344 13.414 2.459 1 98.69 329 LEU A C 1
ATOM 2515 O O . LEU A 1 329 ? -18.484 13.133 2.82 1 98.69 329 LEU A O 1
ATOM 2519 N N . LEU A 1 330 ? -16.406 13.734 3.303 1 98.75 330 LEU A N 1
ATOM 2520 C CA . LEU A 1 330 ? -16.656 13.828 4.738 1 98.75 330 LEU A CA 1
ATOM 2521 C C . LEU A 1 330 ? -17.719 14.875 5.035 1 98.75 330 LEU A C 1
ATOM 2523 O O . LEU A 1 330 ? -18.641 14.633 5.82 1 98.75 330 LEU A O 1
ATOM 2527 N N . GLY A 1 331 ? -17.562 16.031 4.398 1 98.38 331 GLY A N 1
ATOM 2528 C CA . GLY A 1 331 ? -18.516 17.109 4.59 1 98.38 331 GLY A CA 1
ATOM 2529 C C . GLY A 1 331 ? -19.938 16.703 4.234 1 98.38 331 GLY A C 1
ATOM 2530 O O . GLY A 1 331 ? -20.875 16.984 4.988 1 98.38 331 GLY A O 1
ATOM 2531 N N . HIS A 1 332 ? -20.078 16.047 3.158 1 98 332 HIS A N 1
ATOM 2532 C CA . HIS A 1 332 ? -21.391 15.602 2.705 1 98 332 HIS A CA 1
ATOM 2533 C C . HIS A 1 332 ? -22 14.602 3.682 1 98 332 HIS A C 1
ATOM 2535 O O . HIS A 1 332 ? -23.234 14.547 3.836 1 98 332 HIS A O 1
ATOM 2541 N N . ALA A 1 333 ? -21.156 13.883 4.336 1 98.38 333 ALA A N 1
ATOM 2542 C CA . ALA A 1 333 ? -21.625 12.867 5.281 1 98.38 333 ALA A CA 1
ATOM 2543 C C . ALA A 1 333 ? -21.797 13.453 6.68 1 98.38 333 ALA A C 1
ATOM 2545 O O . ALA A 1 333 ? -22.156 12.742 7.621 1 98.38 333 ALA A O 1
ATOM 2546 N N . GLY A 1 334 ? -21.484 14.742 6.879 1 98.19 334 GLY A N 1
ATOM 2547 C CA . GLY A 1 334 ? -21.578 15.375 8.188 1 98.19 334 GLY A CA 1
ATOM 2548 C C . GLY A 1 334 ? -20.469 14.945 9.133 1 98.19 334 GLY A C 1
ATOM 2549 O O . GLY A 1 334 ? -20.641 14.984 10.352 1 98.19 334 GLY A O 1
ATOM 2550 N N . LEU A 1 335 ? -19.406 14.43 8.578 1 98.5 335 LEU A N 1
ATOM 2551 C CA . LEU A 1 335 ? -18.25 13.992 9.344 1 98.5 335 LEU A CA 1
ATOM 2552 C C . LEU A 1 335 ? -17.156 15.047 9.32 1 98.5 335 LEU A C 1
ATOM 2554 O O . LEU A 1 335 ? -17.172 15.953 8.484 1 98.5 335 LEU A O 1
ATOM 2558 N N . ARG A 1 336 ? -16.234 14.984 10.164 1 97.62 336 ARG A N 1
ATOM 2559 C CA . ARG A 1 336 ? -15.266 16.062 10.32 1 97.62 336 ARG A CA 1
ATOM 2560 C C . ARG A 1 336 ? -13.938 15.695 9.664 1 97.62 336 ARG A C 1
ATOM 2562 O O . ARG A 1 336 ? -13.656 14.523 9.438 1 97.62 336 ARG A O 1
ATOM 2569 N N . PHE A 1 337 ? -13.195 16.703 9.305 1 98.12 337 PHE A N 1
ATOM 2570 C CA . PHE A 1 337 ? -11.773 16.516 9.055 1 98.12 337 PHE A CA 1
ATOM 2571 C C . PHE A 1 337 ? -10.938 17.375 9.992 1 98.12 337 PHE A C 1
ATOM 2573 O O . PHE A 1 337 ? -11.336 18.484 10.352 1 98.12 337 PHE A O 1
ATOM 2580 N N . LEU A 1 338 ? -9.875 16.797 10.469 1 98.81 338 LEU A N 1
ATOM 2581 C CA . LEU A 1 338 ? -8.805 17.5 11.148 1 98.81 338 LEU A CA 1
ATOM 2582 C C . LEU A 1 338 ? -7.617 17.734 10.211 1 98.81 338 LEU A C 1
ATOM 2584 O O . LEU A 1 338 ? -7.477 17.031 9.203 1 98.81 338 LEU A O 1
ATOM 2588 N N . GLY A 1 339 ? -6.914 18.812 10.461 1 98.75 339 GLY A N 1
ATOM 2589 C CA . GLY A 1 339 ? -5.742 19.094 9.648 1 98.75 339 GLY A CA 1
ATOM 2590 C C . GLY A 1 339 ? -4.445 18.641 10.297 1 98.75 339 GLY A C 1
ATOM 2591 O O . GLY A 1 339 ? -4.16 19 11.438 1 98.75 339 GLY A O 1
ATOM 2592 N N . SER A 1 340 ? -3.713 17.812 9.602 1 98.31 340 SER A N 1
ATOM 2593 C CA . SER A 1 340 ? -2.426 17.328 10.102 1 98.31 340 SER A CA 1
ATOM 2594 C C . SER A 1 340 ? -1.416 17.188 8.961 1 98.31 340 SER A C 1
ATOM 2596 O O . SER A 1 340 ? -1.672 17.625 7.84 1 98.31 340 SER A O 1
ATOM 2598 N N . GLY A 1 341 ? -0.17 16.781 9.328 1 97.19 341 GLY A N 1
ATOM 2599 C CA . GLY A 1 341 ? 0.886 16.594 8.344 1 97.19 341 GLY A CA 1
ATOM 2600 C C . GLY A 1 341 ? 1.841 15.469 8.695 1 97.19 341 GLY A C 1
ATOM 2601 O O . GLY A 1 341 ? 1.546 14.641 9.555 1 97.19 341 GLY A O 1
ATOM 2602 N N . LEU A 1 342 ? 2.811 15.375 7.898 1 96.31 342 LEU A N 1
ATOM 2603 C CA . LEU A 1 342 ? 3.902 14.422 8.078 1 96.31 342 LEU A CA 1
ATOM 2604 C C . LEU A 1 342 ? 5.203 15.141 8.414 1 96.31 342 LEU A C 1
ATOM 2606 O O . LEU A 1 342 ? 6.254 14.836 7.848 1 96.31 342 LEU A O 1
ATOM 2610 N N . THR A 1 343 ? 5.027 16.094 9.32 1 96.19 343 THR A N 1
ATOM 2611 C CA . THR A 1 343 ? 6.145 17 9.555 1 96.19 343 THR A CA 1
ATOM 2612 C C . THR A 1 343 ? 6.605 17.625 8.242 1 96.19 343 THR A C 1
ATOM 2614 O O . THR A 1 343 ? 7.777 17.531 7.879 1 96.19 343 THR A O 1
ATOM 2617 N N . ASP A 1 344 ? 5.707 18.25 7.605 1 97 344 ASP A N 1
ATOM 2618 C CA . ASP A 1 344 ? 5.844 18.781 6.254 1 97 344 ASP A CA 1
ATOM 2619 C C . ASP A 1 344 ? 6.82 19.953 6.23 1 97 344 ASP A C 1
ATOM 2621 O O . ASP A 1 344 ? 6.656 20.922 6.98 1 97 344 ASP A O 1
ATOM 2625 N N . PRO A 1 345 ? 7.77 19.891 5.32 1 96.56 345 PRO A N 1
ATOM 2626 C CA . PRO A 1 345 ? 8.547 21.109 5.066 1 96.56 345 PRO A CA 1
ATOM 2627 C C . PRO A 1 345 ? 7.77 22.156 4.281 1 96.56 345 PRO A C 1
ATOM 2629 O O . PRO A 1 345 ? 6.559 22.016 4.094 1 96.56 345 PRO A O 1
ATOM 2632 N N . ASP A 1 346 ? 8.438 23.188 3.768 1 93.81 346 ASP A N 1
ATOM 2633 C CA . ASP A 1 346 ? 7.867 24.469 3.35 1 93.81 346 ASP A CA 1
ATOM 2634 C C . ASP A 1 346 ? 6.809 24.266 2.266 1 93.81 346 ASP A C 1
ATOM 2636 O O . ASP A 1 346 ? 5.68 24.75 2.402 1 93.81 346 ASP A O 1
ATOM 2640 N N . VAL A 1 347 ? 7.113 23.5 1.231 1 98.38 347 VAL A N 1
ATOM 2641 C CA . VAL A 1 347 ? 6.238 23.453 0.065 1 98.38 347 VAL A CA 1
ATOM 2642 C C . VAL A 1 347 ? 4.992 22.625 0.387 1 98.38 347 VAL A C 1
ATOM 2644 O O . VAL A 1 347 ? 3.869 23.047 0.097 1 98.38 347 VAL A O 1
ATOM 2647 N N . SER A 1 348 ? 5.195 21.438 1.001 1 98.62 348 SER A N 1
ATOM 2648 C CA . SER A 1 348 ? 4.055 20.625 1.402 1 98.62 348 SER A CA 1
ATOM 2649 C C . SER A 1 348 ? 3.242 21.297 2.498 1 98.62 348 SER A C 1
ATOM 2651 O O . SER A 1 348 ? 2.02 21.156 2.555 1 98.62 348 SER A O 1
ATOM 2653 N N . LEU A 1 349 ? 3.873 22.078 3.377 1 98.62 349 LEU A N 1
ATOM 2654 C CA . LEU A 1 349 ? 3.17 22.844 4.398 1 98.62 349 LEU A CA 1
ATOM 2655 C C . LEU A 1 349 ? 2.271 23.906 3.766 1 98.62 349 LEU A C 1
ATOM 2657 O O . LEU A 1 349 ? 1.12 24.062 4.172 1 98.62 349 LEU A O 1
ATOM 2661 N N . ALA A 1 350 ? 2.799 24.609 2.771 1 98.81 350 ALA A N 1
ATOM 2662 C CA . ALA A 1 350 ? 2.018 25.625 2.074 1 98.81 350 ALA A CA 1
ATOM 2663 C C . ALA A 1 350 ? 0.734 25.031 1.497 1 98.81 350 ALA A C 1
ATOM 2665 O O . ALA A 1 350 ? -0.343 25.609 1.632 1 98.81 350 ALA A O 1
ATOM 2666 N N . ALA A 1 351 ? 0.897 23.875 0.845 1 98.88 351 ALA A N 1
ATOM 2667 C CA . ALA A 1 351 ? -0.256 23.188 0.265 1 98.88 351 ALA A CA 1
ATOM 2668 C C . ALA A 1 351 ? -1.3 22.875 1.331 1 98.88 351 ALA A C 1
ATOM 2670 O O . ALA A 1 351 ? -2.496 23.078 1.12 1 98.88 351 ALA A O 1
ATOM 2671 N N . SER A 1 352 ? -0.875 22.391 2.467 1 98.88 352 SER A N 1
ATOM 2672 C CA . SER A 1 352 ? -1.775 22.047 3.561 1 98.88 352 SER A CA 1
ATOM 2673 C C . SER A 1 352 ? -2.498 23.281 4.094 1 98.88 352 SER A C 1
ATOM 2675 O O . SER A 1 352 ? -3.707 23.25 4.328 1 98.88 352 SER A O 1
ATOM 2677 N N . LEU A 1 353 ? -1.745 24.344 4.27 1 98.81 353 LEU A N 1
ATOM 2678 C CA . LEU A 1 353 ? -2.305 25.562 4.832 1 98.81 353 LEU A CA 1
ATOM 2679 C C . LEU A 1 353 ? -3.406 26.125 3.938 1 98.81 353 LEU A C 1
ATOM 2681 O O . LEU A 1 353 ? -4.473 26.5 4.422 1 98.81 353 LEU A O 1
ATOM 2685 N N . ILE A 1 354 ? -3.174 26.172 2.656 1 98.88 354 ILE A N 1
ATOM 2686 C CA . ILE A 1 354 ? -4.164 26.688 1.722 1 98.88 354 ILE A CA 1
ATOM 2687 C C . ILE A 1 354 ? -5.398 25.797 1.717 1 98.88 354 ILE A C 1
ATOM 2689 O O . ILE A 1 354 ? -6.531 26.281 1.784 1 98.88 354 ILE A O 1
ATOM 2693 N N . LEU A 1 355 ? -5.148 24.453 1.663 1 98.94 355 LEU A N 1
ATOM 2694 C CA . LEU A 1 355 ? -6.258 23.5 1.648 1 98.94 355 LEU A CA 1
ATOM 2695 C C . LEU A 1 355 ? -7.129 23.672 2.889 1 98.94 355 LEU A C 1
ATOM 2697 O O . LEU A 1 355 ? -8.352 23.766 2.783 1 98.94 355 LEU A O 1
ATOM 2701 N N . PHE A 1 356 ? -6.547 23.672 4.051 1 98.88 356 PHE A N 1
ATOM 2702 C CA . PHE A 1 356 ? -7.273 23.719 5.316 1 98.88 356 PHE A CA 1
ATOM 2703 C C . PHE A 1 356 ? -8.055 25.016 5.453 1 98.88 356 PHE A C 1
ATOM 2705 O O . PHE A 1 356 ? -9.195 25.031 5.922 1 98.88 356 PHE A O 1
ATOM 2712 N N . SER A 1 357 ? -7.414 26.094 5.023 1 98.81 357 SER A N 1
ATOM 2713 C CA . SER A 1 357 ? -8.094 27.391 5.078 1 98.81 357 SER A CA 1
ATOM 2714 C C . SER A 1 357 ? -9.258 27.438 4.094 1 98.81 357 SER A C 1
ATOM 2716 O O . SER A 1 357 ? -10.359 27.875 4.441 1 98.81 357 SER A O 1
ATOM 2718 N N . ALA A 1 358 ? -9.008 27 2.904 1 98.75 358 ALA A N 1
ATOM 2719 C CA . ALA A 1 358 ? -10.016 27.047 1.849 1 98.75 358 ALA A CA 1
ATOM 2720 C C . ALA A 1 358 ? -11.258 26.25 2.242 1 98.75 358 ALA A C 1
ATOM 2722 O O . ALA A 1 358 ? -12.367 26.578 1.832 1 98.75 358 ALA A O 1
ATOM 2723 N N . TYR A 1 359 ? -11.07 25.188 2.988 1 98.5 359 TYR A N 1
ATOM 2724 C CA . TYR A 1 359 ? -12.18 24.328 3.375 1 98.5 359 TYR A CA 1
ATOM 2725 C C . TYR A 1 359 ? -12.617 24.625 4.809 1 98.5 359 TYR A C 1
ATOM 2727 O O . TYR A 1 359 ? -13.289 23.797 5.434 1 98.5 359 TYR A O 1
ATOM 2735 N N . ASP A 1 360 ? -12.258 25.703 5.395 1 97.44 360 ASP A N 1
ATOM 2736 C CA . ASP A 1 360 ? -12.727 26.25 6.656 1 97.44 360 ASP A CA 1
ATOM 2737 C C . ASP A 1 360 ? -12.469 25.281 7.812 1 97.44 360 ASP A C 1
ATOM 2739 O O . ASP A 1 360 ? -13.391 24.938 8.555 1 97.44 360 ASP A O 1
ATOM 2743 N N . LEU A 1 361 ? -11.219 24.828 7.883 1 97.94 361 LEU A N 1
ATOM 2744 C CA . LEU A 1 361 ? -10.852 23.984 9.008 1 97.94 361 LEU A CA 1
ATOM 2745 C C . LEU A 1 361 ? -11.32 24.594 10.328 1 97.94 361 LEU A C 1
ATOM 2747 O O . LEU A 1 361 ? -10.992 25.734 10.641 1 97.94 361 LEU A O 1
ATOM 2751 N N . SER A 1 362 ? -12.016 23.75 11.125 1 95.31 362 SER A N 1
ATOM 2752 C CA . SER A 1 362 ? -12.68 24.266 12.32 1 95.31 362 SER A CA 1
ATOM 2753 C C . SER A 1 362 ? -11.844 24.016 13.57 1 95.31 362 SER A C 1
ATOM 2755 O O . SER A 1 362 ? -12.125 24.578 14.633 1 95.31 362 SER A O 1
ATOM 2757 N N . TYR A 1 363 ? -10.797 23.203 13.477 1 97.69 363 TYR A N 1
ATOM 2758 C CA . TYR A 1 363 ? -9.992 22.797 14.625 1 97.69 363 TYR A CA 1
ATOM 2759 C C . TYR A 1 363 ? -8.531 23.188 14.422 1 97.69 363 TYR A C 1
ATOM 2761 O O . TYR A 1 363 ? -8.078 23.359 13.289 1 97.69 363 TYR A O 1
ATOM 2769 N N . PRO A 1 364 ? -7.805 23.391 15.539 1 98.5 364 PRO A N 1
ATOM 2770 C CA . PRO A 1 364 ? -6.367 23.609 15.383 1 98.5 364 PRO A CA 1
ATOM 2771 C C . PRO A 1 364 ? -5.676 22.469 14.633 1 98.5 364 PRO A C 1
ATOM 2773 O O . PRO A 1 364 ? -5.984 21.297 14.859 1 98.5 364 PRO A O 1
ATOM 2776 N N . ALA A 1 365 ? -4.789 22.844 13.727 1 98.75 365 ALA A N 1
ATOM 2777 C CA . ALA A 1 365 ? -4.109 21.859 12.898 1 98.75 365 ALA A CA 1
ATOM 2778 C C . ALA A 1 365 ? -2.848 21.344 13.578 1 98.75 365 ALA A C 1
ATOM 2780 O O . ALA A 1 365 ? -2.145 22.094 14.25 1 98.75 365 ALA A O 1
ATOM 2781 N N . ALA A 1 366 ? -2.572 20.078 13.43 1 98.25 366 ALA A N 1
ATOM 2782 C CA . ALA A 1 366 ? -1.32 19.484 13.898 1 98.25 366 ALA A CA 1
ATOM 2783 C C . ALA A 1 366 ? -0.264 19.5 12.797 1 98.25 366 ALA A C 1
ATOM 2785 O O . ALA A 1 366 ? 0.165 18.438 12.336 1 98.25 366 ALA A O 1
ATOM 2786 N N . LEU A 1 367 ? 0.148 20.656 12.367 1 98 367 LEU A N 1
ATOM 2787 C CA . LEU A 1 367 ? 1.222 20.875 11.406 1 98 367 LEU A CA 1
ATOM 2788 C C . LEU A 1 367 ? 2.525 21.219 12.117 1 98 367 LEU A C 1
ATOM 2790 O O . LEU A 1 367 ? 2.807 22.391 12.359 1 98 367 LEU A O 1
ATOM 2794 N N . ASN A 1 368 ? 3.375 20.219 12.328 1 95.62 368 ASN A N 1
ATOM 2795 C CA . ASN A 1 368 ? 4.48 20.406 13.258 1 95.62 368 ASN A CA 1
ATOM 2796 C C . ASN A 1 368 ? 5.805 20.609 12.531 1 95.62 368 ASN A C 1
ATOM 2798 O O . ASN A 1 368 ? 6.871 20.547 13.148 1 95.62 368 ASN A O 1
ATOM 2802 N N . GLY A 1 369 ? 5.773 20.812 11.188 1 94.75 369 GLY A N 1
ATOM 2803 C CA . GLY A 1 369 ? 6.988 21.141 10.461 1 94.75 369 GLY A CA 1
ATOM 2804 C C . GLY A 1 369 ? 7.82 22.219 11.125 1 94.75 369 GLY A C 1
ATOM 2805 O O . GLY A 1 369 ? 8.977 21.984 11.477 1 94.75 369 GLY A O 1
ATOM 2806 N N . PRO A 1 370 ? 7.215 23.344 11.398 1 93.44 370 PRO A N 1
ATOM 2807 C CA . PRO A 1 370 ? 7.941 24.469 12.016 1 93.44 370 PRO A CA 1
ATOM 2808 C C . PRO A 1 370 ? 8.453 24.141 13.414 1 93.44 370 PRO A C 1
ATOM 2810 O O . PRO A 1 370 ? 9.367 24.812 13.914 1 93.44 370 PRO A O 1
ATOM 2813 N N . GLN A 1 371 ? 7.848 23.188 14.086 1 92.62 371 GLN A N 1
ATOM 2814 C CA . GLN A 1 371 ? 8.273 22.766 15.414 1 92.62 371 GLN A CA 1
ATOM 2815 C C . GLN A 1 371 ? 9.539 21.922 15.344 1 92.62 371 GLN A C 1
ATOM 2817 O O . GLN A 1 371 ? 10.398 22 16.234 1 92.62 371 GLN A O 1
ATOM 2822 N N . PHE A 1 372 ? 9.695 21.141 14.219 1 92.81 372 PHE A N 1
ATOM 2823 C CA . PHE A 1 372 ? 10.719 20.094 14.266 1 92.81 372 PHE A CA 1
ATOM 2824 C C . PHE A 1 372 ? 11.797 20.359 13.219 1 92.81 372 PHE A C 1
ATOM 2826 O O . PHE A 1 372 ? 12.859 19.734 13.242 1 92.81 372 PHE A O 1
ATOM 2833 N N . LEU A 1 373 ? 11.516 21.219 12.312 1 92.56 373 LEU A N 1
ATOM 2834 C CA . LEU A 1 373 ? 12.469 21.422 11.219 1 92.56 373 LEU A CA 1
ATOM 2835 C C . LEU A 1 373 ? 13.141 22.797 11.336 1 92.56 373 LEU A C 1
ATOM 2837 O O . LEU A 1 373 ? 12.484 23.781 11.656 1 92.56 373 LEU A O 1
ATOM 2841 N N . ALA A 1 374 ? 14.383 22.953 11.047 1 82.81 374 ALA A N 1
ATOM 2842 C CA . ALA A 1 374 ? 15.219 24.125 11.289 1 82.81 374 ALA A CA 1
ATOM 2843 C C . ALA A 1 374 ? 15.344 24.984 10.023 1 82.81 374 ALA A C 1
ATOM 2845 O O . ALA A 1 374 ? 15.516 26.203 10.109 1 82.81 374 ALA A O 1
ATOM 2846 N N . GLU A 1 375 ? 15.305 24.391 8.953 1 89.31 375 GLU A N 1
ATOM 2847 C CA . GLU A 1 375 ? 15.734 25.062 7.73 1 89.31 375 GLU A CA 1
ATOM 2848 C C . GLU A 1 375 ? 14.57 25.203 6.75 1 89.31 375 GLU A C 1
ATOM 2850 O O . GLU A 1 375 ? 13.633 24.406 6.77 1 89.31 375 GLU A O 1
ATOM 2855 N N . SER A 1 376 ? 14.641 26.344 6.043 1 95.38 376 SER A N 1
ATOM 2856 C CA . SER A 1 376 ? 13.664 26.641 5 1 95.38 376 SER A CA 1
ATOM 2857 C C . SER A 1 376 ? 14.344 26.906 3.662 1 95.38 376 SER A C 1
ATOM 2859 O O . SER A 1 376 ? 15.422 27.5 3.613 1 95.38 376 SER A O 1
ATOM 2861 N N . ILE A 1 377 ? 13.703 26.469 2.602 1 97.19 377 ILE A N 1
ATOM 2862 C CA . ILE A 1 377 ? 14.273 26.672 1.276 1 97.19 377 ILE A CA 1
ATOM 2863 C C . ILE A 1 377 ? 13.445 27.719 0.52 1 97.19 377 ILE A C 1
ATOM 2865 O O . ILE A 1 377 ? 13.703 27.984 -0.655 1 97.19 377 ILE A O 1
ATOM 2869 N N . ILE A 1 378 ? 12.414 28.266 1.109 1 97.62 378 ILE A N 1
ATOM 2870 C CA . ILE A 1 378 ? 11.609 29.281 0.436 1 97.62 378 ILE A CA 1
ATOM 2871 C C . ILE A 1 378 ? 12.047 30.672 0.89 1 97.62 378 ILE A C 1
ATOM 2873 O O . ILE A 1 378 ? 12.68 30.812 1.937 1 97.62 378 ILE A O 1
ATOM 2877 N N . THR A 1 379 ? 11.734 31.703 0.149 1 96.75 379 THR A N 1
ATOM 2878 C CA . THR A 1 379 ? 12.188 33.062 0.375 1 96.75 379 THR A CA 1
ATOM 2879 C C . THR A 1 379 ? 11.57 33.656 1.646 1 96.75 379 THR A C 1
ATOM 2881 O O . THR A 1 379 ? 12.219 34.406 2.373 1 96.75 379 THR A O 1
ATOM 2884 N N . GLU A 1 380 ? 10.32 33.344 1.915 1 96.06 380 GLU A N 1
ATOM 2885 C CA . GLU A 1 380 ? 9.617 33.781 3.117 1 96.06 380 GLU A CA 1
ATOM 2886 C C . GLU A 1 380 ? 9.164 32.594 3.957 1 96.06 380 GLU A C 1
ATOM 2888 O O . GLU A 1 380 ? 8.031 32.125 3.818 1 96.06 380 GLU A O 1
ATOM 2893 N N . PRO A 1 381 ? 10 32.156 4.848 1 96.06 381 PRO A N 1
ATOM 2894 C CA . PRO A 1 381 ? 9.688 30.984 5.641 1 96.06 381 PRO A CA 1
ATOM 2895 C C . PRO A 1 381 ? 8.43 31.141 6.488 1 96.06 381 PRO A C 1
ATOM 2897 O O . PRO A 1 381 ? 8.062 32.281 6.848 1 96.06 381 PRO A O 1
ATOM 2900 N N . PHE A 1 382 ? 7.781 30.016 6.777 1 95.88 382 PHE A N 1
ATOM 2901 C CA . PHE A 1 382 ? 6.656 30 7.707 1 95.88 382 PHE A CA 1
ATOM 2902 C C . PHE A 1 382 ? 7.145 30.062 9.148 1 95.88 382 PHE A C 1
ATOM 2904 O O . PHE A 1 382 ? 7.957 29.234 9.57 1 95.88 382 PHE A O 1
ATOM 2911 N N . ARG A 1 383 ? 6.703 31.016 9.875 1 93 383 ARG A N 1
ATOM 2912 C CA . ARG A 1 383 ? 7.035 31.172 11.289 1 93 383 ARG A CA 1
ATOM 2913 C C . ARG A 1 383 ? 5.773 31.328 12.133 1 93 383 ARG A C 1
ATOM 2915 O O . ARG A 1 383 ? 5.117 32.375 12.094 1 93 383 ARG A O 1
ATOM 2922 N N . PRO A 1 384 ? 5.52 30.312 12.883 1 95.06 384 PRO A N 1
ATOM 2923 C CA . PRO A 1 384 ? 4.348 30.453 13.75 1 95.06 384 PRO A CA 1
ATOM 2924 C C . PRO A 1 384 ? 4.496 31.594 14.75 1 95.06 384 PRO A C 1
ATOM 2926 O O . PRO A 1 384 ? 5.578 31.797 15.312 1 95.06 384 PRO A O 1
ATOM 2929 N N . VAL A 1 385 ? 3.455 32.375 14.914 1 94.75 385 VAL A N 1
ATOM 2930 C CA . VAL A 1 385 ? 3.355 33.469 15.883 1 94.75 385 VAL A CA 1
ATOM 2931 C C . VAL A 1 385 ? 2.072 33.312 16.703 1 94.75 385 VAL A C 1
ATOM 2933 O O . VAL A 1 385 ? 0.978 33.25 16.141 1 94.75 385 VAL A O 1
ATOM 2936 N N . ASN A 1 386 ? 2.203 33.188 18 1 96.38 386 ASN A N 1
ATOM 2937 C CA . ASN A 1 386 ? 1.06 33.031 18.891 1 96.38 386 ASN A CA 1
ATOM 2938 C C . ASN A 1 386 ? 0.215 31.812 18.531 1 96.38 386 ASN A C 1
ATOM 2940 O O . ASN A 1 386 ? -1.012 31.906 18.453 1 96.38 386 ASN A O 1
ATOM 2944 N N . GLY A 1 387 ? 0.923 30.828 18.125 1 96.88 387 GLY A N 1
ATOM 2945 C CA . GLY A 1 387 ? 0.26 29.578 17.844 1 96.88 387 GLY A CA 1
ATOM 2946 C C . GLY A 1 387 ? -0.462 29.562 16.516 1 96.88 387 GLY A C 1
ATOM 2947 O O . GLY A 1 387 ? -1.301 28.688 16.266 1 96.88 387 GLY A O 1
ATOM 2948 N N . LYS A 1 388 ? -0.215 30.531 15.672 1 98.06 388 LYS A N 1
ATOM 2949 C CA . LYS A 1 388 ? -0.843 30.609 14.352 1 98.06 388 LYS A CA 1
ATOM 2950 C C . LYS A 1 388 ? 0.205 30.734 13.25 1 98.06 388 LYS A C 1
ATOM 2952 O O . LYS A 1 388 ? 1.342 31.141 13.516 1 98.06 388 LYS A O 1
ATOM 2957 N N . VAL A 1 389 ? -0.182 30.312 12.102 1 97.94 389 VAL A N 1
ATOM 2958 C CA . VAL A 1 389 ? 0.705 30.438 10.945 1 97.94 389 VAL A CA 1
ATOM 2959 C C . VAL A 1 389 ? -0.053 31.062 9.773 1 97.94 389 VAL A C 1
ATOM 2961 O O . VAL A 1 389 ? -1.243 30.797 9.586 1 97.94 389 VAL A O 1
ATOM 2964 N N . ARG A 1 390 ? 0.602 31.875 9.031 1 97.81 390 ARG A N 1
ATOM 2965 C CA . ARG A 1 390 ? -0.029 32.562 7.914 1 97.81 390 ARG A CA 1
ATOM 2966 C C . ARG A 1 390 ? -0.388 31.594 6.797 1 97.81 390 ARG A C 1
ATOM 2968 O O . ARG A 1 390 ? 0.336 30.641 6.551 1 97.81 390 ARG A O 1
ATOM 2975 N N . VAL A 1 391 ? -1.417 31.875 6.094 1 98.5 391 VAL A N 1
ATOM 2976 C CA . VAL A 1 391 ? -1.776 31.188 4.863 1 98.5 391 VAL A CA 1
ATOM 2977 C C . VAL A 1 391 ? -1.213 31.938 3.662 1 98.5 391 VAL A C 1
ATOM 2979 O O . VAL A 1 391 ? -1.459 33.125 3.502 1 98.5 391 VAL A O 1
ATOM 2982 N N . PRO A 1 392 ? -0.424 31.297 2.869 1 98.19 392 PRO A N 1
ATOM 2983 C CA . PRO A 1 392 ? 0.132 32.031 1.733 1 98.19 392 PRO A CA 1
ATOM 2984 C C . PRO A 1 392 ? -0.938 32.5 0.745 1 98.19 392 PRO A C 1
ATOM 2986 O O . PRO A 1 392 ? -1.9 31.75 0.491 1 98.19 392 PRO A O 1
ATOM 2989 N N . GLN A 1 393 ? -0.879 33.719 0.136 1 96.75 393 GLN A N 1
ATOM 2990 C CA . GLN A 1 393 ? -1.938 34.312 -0.66 1 96.75 393 GLN A CA 1
ATOM 2991 C C . GLN A 1 393 ? -1.517 34.469 -2.119 1 96.75 393 GLN A C 1
ATOM 2993 O O . GLN A 1 393 ? -2.355 34.688 -2.992 1 96.75 393 GLN A O 1
ATOM 2998 N N . GLY A 1 394 ? -0.326 34.344 -2.549 1 97.56 394 GLY A N 1
ATOM 2999 C CA . GLY A 1 394 ? 0.156 34.562 -3.9 1 97.56 394 GLY A CA 1
ATOM 3000 C C . GLY A 1 394 ? -0.263 33.5 -4.875 1 97.56 394 GLY A C 1
ATOM 3001 O O . GLY A 1 394 ? -0.969 32.562 -4.504 1 97.56 394 GLY A O 1
ATOM 3002 N N . ALA A 1 395 ? 0.043 33.688 -6.184 1 98.5 395 ALA A N 1
ATOM 3003 C CA . ALA A 1 395 ? -0.292 32.75 -7.234 1 98.5 395 ALA A CA 1
ATOM 3004 C C . ALA A 1 395 ? 0.285 31.359 -6.922 1 98.5 395 ALA A C 1
ATOM 3006 O O . ALA A 1 395 ? 1.353 31.25 -6.316 1 98.5 395 ALA A O 1
ATOM 3007 N N . GLY A 1 396 ? -0.44 30.312 -7.387 1 98.75 396 GLY A N 1
ATOM 3008 C CA . GLY A 1 396 ? -0.012 28.969 -7.051 1 98.75 396 GLY A CA 1
ATOM 3009 C C . GLY A 1 396 ? -0.116 28.656 -5.57 1 98.75 396 GLY A C 1
ATOM 3010 O O . GLY A 1 396 ? -1.162 28.875 -4.957 1 98.75 396 GLY A O 1
ATOM 3011 N N . LEU A 1 397 ? 0.96 28.172 -5.059 1 98.81 397 LEU A N 1
ATOM 3012 C CA . LEU A 1 397 ? 1.011 27.875 -3.633 1 98.81 397 LEU A CA 1
ATOM 3013 C C . LEU A 1 397 ? 1.379 29.109 -2.822 1 98.81 397 LEU A C 1
ATOM 3015 O O . LEU A 1 397 ? 1.533 29.031 -1.602 1 98.81 397 LEU A O 1
ATOM 3019 N N . GLY A 1 398 ? 1.525 30.203 -3.469 1 98.44 398 GLY A N 1
ATOM 3020 C CA . GLY A 1 398 ? 1.78 31.469 -2.797 1 98.44 398 GLY A CA 1
ATOM 3021 C C . GLY A 1 398 ? 3.158 31.547 -2.168 1 98.44 398 GLY A C 1
ATOM 3022 O O . GLY A 1 398 ? 3.369 32.281 -1.211 1 98.44 398 GLY A O 1
ATOM 3023 N N . ILE A 1 399 ? 4.137 30.672 -2.611 1 98.31 399 ILE A N 1
ATOM 3024 C CA . ILE A 1 399 ? 5.496 30.656 -2.084 1 98.31 399 ILE A CA 1
ATOM 3025 C C . ILE A 1 399 ? 6.5 30.766 -3.23 1 98.31 399 ILE A C 1
ATOM 3027 O O . ILE A 1 399 ? 6.141 30.578 -4.398 1 98.31 399 ILE A O 1
ATOM 3031 N N . GLU A 1 400 ? 7.68 31.125 -2.859 1 98.19 400 GLU A N 1
ATOM 3032 C CA . GLU A 1 400 ? 8.797 31.156 -3.801 1 98.19 400 GLU A CA 1
ATOM 3033 C C . GLU A 1 400 ? 9.969 30.312 -3.307 1 98.19 400 GLU A C 1
ATOM 3035 O O . GLU A 1 400 ? 10.508 30.562 -2.229 1 98.19 400 GLU A O 1
ATOM 3040 N N . VAL A 1 401 ? 10.344 29.344 -4.109 1 98.5 401 VAL A N 1
ATOM 3041 C CA . VAL A 1 401 ? 11.469 28.484 -3.764 1 98.5 401 VAL A CA 1
ATOM 3042 C C . VAL A 1 401 ? 12.781 29.203 -4.09 1 98.5 401 VAL A C 1
ATOM 3044 O O . VAL A 1 401 ? 12.953 29.734 -5.191 1 98.5 401 VAL A O 1
ATOM 3047 N N . ASP A 1 402 ? 13.641 29.281 -3.096 1 98.44 402 ASP A N 1
ATOM 3048 C CA . ASP A 1 402 ? 15.008 29.75 -3.305 1 98.44 402 ASP A CA 1
ATOM 3049 C C . ASP A 1 402 ? 15.898 28.609 -3.82 1 98.44 402 ASP A C 1
ATOM 3051 O O . ASP A 1 402 ? 16.406 27.812 -3.035 1 98.44 402 ASP A O 1
ATOM 3055 N N . GLU A 1 403 ? 16.156 28.641 -5.074 1 98 403 GLU A N 1
ATOM 3056 C CA . GLU A 1 403 ? 16.828 27.5 -5.711 1 98 403 GLU A CA 1
ATOM 3057 C C . GLU A 1 403 ? 18.266 27.391 -5.23 1 98 403 GLU A C 1
ATOM 3059 O O . GLU A 1 403 ? 18.844 26.297 -5.215 1 98 403 GLU A O 1
ATOM 3064 N N . ASP A 1 404 ? 18.891 28.531 -4.855 1 97.88 404 ASP A N 1
ATOM 3065 C CA . ASP A 1 404 ? 20.234 28.469 -4.293 1 97.88 404 ASP A CA 1
ATOM 3066 C C . ASP A 1 404 ? 20.234 27.719 -2.957 1 97.88 404 ASP A C 1
ATOM 3068 O O . ASP A 1 404 ? 21.078 26.875 -2.713 1 97.88 404 ASP A O 1
ATOM 3072 N N . LYS A 1 405 ? 19.297 28.094 -2.135 1 97.38 405 LYS A N 1
ATOM 3073 C CA . LYS A 1 405 ? 19.156 27.391 -0.866 1 97.38 405 LYS A CA 1
ATOM 3074 C C . LYS A 1 405 ? 18.859 25.906 -1.093 1 97.38 405 LYS A C 1
ATOM 3076 O O . LYS A 1 405 ? 19.375 25.047 -0.372 1 97.38 405 LYS A O 1
ATOM 3081 N N . LEU A 1 406 ? 18.031 25.641 -2.033 1 98 406 LEU A N 1
ATOM 3082 C CA . LEU A 1 406 ? 17.688 24.266 -2.365 1 98 406 LEU A CA 1
ATOM 3083 C C . LEU A 1 406 ? 18.922 23.484 -2.807 1 98 406 LEU A C 1
ATOM 3085 O O . LEU A 1 406 ? 19.156 22.375 -2.34 1 98 406 LEU A O 1
ATOM 3089 N N . GLN A 1 407 ? 19.719 24.062 -3.691 1 97.94 407 GLN A N 1
ATOM 3090 C CA . GLN A 1 407 ? 20.906 23.391 -4.184 1 97.94 407 GLN A CA 1
ATOM 3091 C C . GLN A 1 407 ? 21.906 23.141 -3.049 1 97.94 407 GLN A C 1
ATOM 3093 O O . GLN A 1 407 ? 22.562 22.094 -3.021 1 97.94 407 GLN A O 1
ATOM 3098 N N . ASP A 1 408 ? 22.016 24.094 -2.193 1 97.38 408 ASP A N 1
ATOM 3099 C CA . ASP A 1 408 ? 22.875 23.906 -1.03 1 97.38 408 ASP A CA 1
ATOM 3100 C C . ASP A 1 408 ? 22.406 22.734 -0.173 1 97.38 408 ASP A C 1
ATOM 3102 O O . ASP A 1 408 ? 23.219 21.922 0.269 1 97.38 408 ASP A O 1
ATOM 3106 N N . LEU A 1 409 ? 21.125 22.688 0.089 1 96.5 409 LEU A N 1
ATOM 3107 C CA . LEU A 1 409 ? 20.562 21.594 0.886 1 96.5 409 LEU A CA 1
ATOM 3108 C C . LEU A 1 409 ? 20.75 20.25 0.186 1 96.5 409 LEU A C 1
ATOM 3110 O O . LEU A 1 409 ? 21.016 19.234 0.838 1 96.5 409 LEU A O 1
ATOM 3114 N N . VAL A 1 410 ? 20.594 20.188 -1.139 1 97.19 410 VAL A N 1
ATOM 3115 C CA . VAL A 1 410 ? 20.812 18.984 -1.918 1 97.19 410 VAL A CA 1
ATOM 3116 C C . VAL A 1 410 ? 22.25 18.5 -1.732 1 97.19 410 VAL A C 1
ATOM 3118 O O . VAL A 1 410 ? 22.484 17.312 -1.504 1 97.19 410 VAL A O 1
ATOM 3121 N N . ARG A 1 411 ? 23.203 19.391 -1.832 1 96.19 411 ARG A N 1
ATOM 3122 C CA . ARG A 1 411 ? 24.609 19.047 -1.684 1 96.19 411 ARG A CA 1
ATOM 3123 C C . ARG A 1 411 ? 24.891 18.484 -0.295 1 96.19 411 ARG A C 1
ATOM 3125 O O . ARG A 1 411 ? 25.641 17.516 -0.154 1 96.19 411 ARG A O 1
ATOM 3132 N N . ARG A 1 412 ? 24.266 19.047 0.694 1 93.06 412 ARG A N 1
ATOM 3133 C CA . ARG A 1 412 ? 24.516 18.641 2.074 1 93.06 412 ARG A CA 1
ATOM 3134 C C . ARG A 1 412 ? 23.812 17.312 2.383 1 93.06 412 ARG A C 1
ATOM 3136 O O . ARG A 1 412 ? 24.125 16.656 3.367 1 93.06 412 ARG A O 1
ATOM 3143 N N . SER A 1 413 ? 22.797 17 1.577 1 89.88 413 SER A N 1
ATOM 3144 C CA . SER A 1 413 ? 21.984 15.812 1.824 1 89.88 413 SER A CA 1
ATOM 3145 C C . SER A 1 413 ? 22.641 14.57 1.218 1 89.88 413 SER A C 1
ATOM 3147 O O . SER A 1 413 ? 22.172 13.453 1.425 1 89.88 413 SER A O 1
ATOM 3149 N N . ARG A 1 414 ? 23.594 14.664 0.366 1 79.5 414 ARG A N 1
ATOM 3150 C CA . ARG A 1 414 ? 24.312 13.555 -0.259 1 79.5 414 ARG A CA 1
ATOM 3151 C C . ARG A 1 414 ? 25.297 12.922 0.708 1 79.5 414 ARG A C 1
ATOM 3153 O O . ARG A 1 414 ? 25.938 13.625 1.503 1 79.5 414 ARG A O 1
ATOM 3160 N N . MET B 1 1 ? -47.75 -35.844 -14.094 1 24.64 1 MET B N 1
ATOM 3161 C CA . MET B 1 1 ? -46.312 -36 -13.906 1 24.64 1 MET B CA 1
ATOM 3162 C C . MET B 1 1 ? -45.781 -34.938 -12.945 1 24.64 1 MET B C 1
ATOM 3164 O O . MET B 1 1 ? -46.188 -33.781 -12.992 1 24.64 1 MET B O 1
ATOM 3168 N N . SER B 1 2 ? -44.938 -35.375 -11.812 1 24.38 2 SER B N 1
ATOM 3169 C CA . SER B 1 2 ? -44.781 -35.25 -10.367 1 24.38 2 SER B CA 1
ATOM 3170 C C . SER B 1 2 ? -43.906 -34.062 -10.016 1 24.38 2 SER B C 1
ATOM 3172 O O . SER B 1 2 ? -42.75 -33.938 -10.484 1 24.38 2 SER B O 1
ATOM 3174 N N . ASN B 1 3 ? -44.5 -32.844 -9.859 1 25 3 ASN B N 1
ATOM 3175 C CA . ASN B 1 3 ? -44.188 -31.438 -9.641 1 25 3 ASN B CA 1
ATOM 3176 C C . ASN B 1 3 ? -43.375 -31.234 -8.367 1 25 3 ASN B C 1
ATOM 3178 O O . ASN B 1 3 ? -43.938 -31.141 -7.27 1 25 3 ASN B O 1
ATOM 3182 N N . ILE B 1 4 ? -42.188 -32.062 -8.359 1 27.22 4 ILE B N 1
ATOM 3183 C CA . ILE B 1 4 ? -41.375 -32.125 -7.148 1 27.22 4 ILE B CA 1
ATOM 3184 C C . ILE B 1 4 ? -41.031 -30.703 -6.688 1 27.22 4 ILE B C 1
ATOM 3186 O O . ILE B 1 4 ? -40.688 -29.844 -7.5 1 27.22 4 ILE B O 1
ATOM 3190 N N . SER B 1 5 ? -41.281 -30.422 -5.355 1 21.89 5 SER B N 1
ATOM 3191 C CA . SER B 1 5 ? -41.312 -29.438 -4.281 1 21.89 5 SER B CA 1
ATOM 3192 C C . SER B 1 5 ? -39.938 -28.781 -4.082 1 21.89 5 SER B C 1
ATOM 3194 O O . SER B 1 5 ? -38.938 -29.469 -3.836 1 21.89 5 SER B O 1
ATOM 3196 N N . ARG B 1 6 ? -39.531 -27.578 -4.773 1 19.69 6 ARG B N 1
ATOM 3197 C CA . ARG B 1 6 ? -38.406 -26.672 -4.926 1 19.69 6 ARG B CA 1
ATOM 3198 C C . ARG B 1 6 ? -37.844 -26.25 -3.568 1 19.69 6 ARG B C 1
ATOM 3200 O O . ARG B 1 6 ? -36.875 -25.5 -3.494 1 19.69 6 ARG B O 1
ATOM 3207 N N . LYS B 1 7 ? -38.781 -26.234 -2.529 1 21.39 7 LYS B N 1
ATOM 3208 C CA . LYS B 1 7 ? -38.562 -25.078 -1.669 1 21.39 7 LYS B CA 1
ATOM 3209 C C . LYS B 1 7 ? -37.281 -25.219 -0.873 1 21.39 7 LYS B C 1
ATOM 3211 O O . LYS B 1 7 ? -36.625 -24.219 -0.547 1 21.39 7 LYS B O 1
ATOM 3216 N N . LYS B 1 8 ? -37.156 -26.25 -0.025 1 22.61 8 LYS B N 1
ATOM 3217 C CA . LYS B 1 8 ? -36.625 -25.844 1.284 1 22.61 8 LYS B CA 1
ATOM 3218 C C . LYS B 1 8 ? -35.156 -25.5 1.22 1 22.61 8 LYS B C 1
ATOM 3220 O O . LYS B 1 8 ? -34.312 -26.391 1.174 1 22.61 8 LYS B O 1
ATOM 3225 N N . PHE B 1 9 ? -34.688 -24.578 0.411 1 21.31 9 PHE B N 1
ATOM 3226 C CA . PHE B 1 9 ? -33.281 -24.172 0.451 1 21.31 9 PHE B CA 1
ATOM 3227 C C . PHE B 1 9 ? -32.844 -23.922 1.886 1 21.31 9 PHE B C 1
ATOM 3229 O O . PHE B 1 9 ? -33.562 -23.312 2.67 1 21.31 9 PHE B O 1
ATOM 3236 N N . LEU B 1 10 ? -31.75 -24.688 2.377 1 23.31 10 LEU B N 1
ATOM 3237 C CA . LEU B 1 10 ? -31.031 -24.859 3.633 1 23.31 10 LEU B CA 1
ATOM 3238 C C . LEU B 1 10 ? -30.688 -23.516 4.262 1 23.31 10 LEU B C 1
ATOM 3240 O O . LEU B 1 10 ? -30.172 -22.625 3.59 1 23.31 10 LEU B O 1
ATOM 3244 N N . ALA B 1 11 ? -31.578 -23.016 5.277 1 24.08 11 ALA B N 1
ATOM 3245 C CA . ALA B 1 11 ? -31.328 -22 6.301 1 24.08 11 ALA B CA 1
ATOM 3246 C C . ALA B 1 11 ? -29.875 -22.016 6.742 1 24.08 11 ALA B C 1
ATOM 3248 O O . ALA B 1 11 ? -29.359 -23.031 7.199 1 24.08 11 ALA B O 1
ATOM 3249 N N . ARG B 1 12 ? -28.938 -21.203 6.07 1 25.62 12 ARG B N 1
ATOM 3250 C CA . ARG B 1 12 ? -27.609 -20.828 6.531 1 25.62 12 ARG B CA 1
ATOM 3251 C C . ARG B 1 12 ? -27.594 -20.594 8.039 1 25.62 12 ARG B C 1
ATOM 3253 O O . ARG B 1 12 ? -28.328 -19.734 8.539 1 25.62 12 ARG B O 1
ATOM 3260 N N . THR B 1 13 ? -27.656 -21.656 8.875 1 26.62 13 THR B N 1
ATOM 3261 C CA . THR B 1 13 ? -27.438 -21.562 10.305 1 26.62 13 THR B CA 1
ATOM 3262 C C . THR B 1 13 ? -26.359 -20.531 10.609 1 26.62 13 THR B C 1
ATOM 3264 O O . THR B 1 13 ? -25.234 -20.641 10.125 1 26.62 13 THR B O 1
ATOM 3267 N N . THR B 1 14 ? -26.719 -19.312 10.797 1 29.25 14 THR B N 1
ATOM 3268 C CA . THR B 1 14 ? -25.953 -18.141 11.219 1 29.25 14 THR B CA 1
ATOM 3269 C C . THR B 1 14 ? -25.172 -18.438 12.5 1 29.25 14 THR B C 1
ATOM 3271 O O . THR B 1 14 ? -25.656 -18.156 13.602 1 29.25 14 THR B O 1
ATOM 3274 N N . ALA B 1 15 ? -24.859 -19.656 12.867 1 26.55 15 ALA B N 1
ATOM 3275 C CA . ALA B 1 15 ? -24.125 -19.734 14.133 1 26.55 15 ALA B CA 1
ATOM 3276 C C . ALA B 1 15 ? -22.891 -18.828 14.102 1 26.55 15 ALA B C 1
ATOM 3278 O O . ALA B 1 15 ? -21.906 -19.156 13.438 1 26.55 15 ALA B O 1
ATOM 3279 N N . ALA B 1 16 ? -23.016 -17.578 14 1 28.77 16 ALA B N 1
ATOM 3280 C CA . ALA B 1 16 ? -21.844 -16.734 14.211 1 28.77 16 ALA B CA 1
ATOM 3281 C C . ALA B 1 16 ? -21.141 -17.078 15.523 1 28.77 16 ALA B C 1
ATOM 3283 O O . ALA B 1 16 ? -21.547 -16.625 16.594 1 28.77 16 ALA B O 1
ATOM 3284 N N . ALA B 1 17 ? -21 -18.344 15.875 1 27.14 17 ALA B N 1
ATOM 3285 C CA . ALA B 1 17 ? -20.219 -18.625 17.078 1 27.14 17 ALA B CA 1
ATOM 3286 C C . ALA B 1 17 ? -18.984 -17.719 17.156 1 27.14 17 ALA B C 1
ATOM 3288 O O . ALA B 1 17 ? -18.391 -17.375 16.125 1 27.14 17 ALA B O 1
ATOM 3289 N N . ALA B 1 18 ? -18.828 -17.016 18.297 1 30.17 18 ALA B N 1
ATOM 3290 C CA . ALA B 1 18 ? -17.641 -16.281 18.781 1 30.17 18 ALA B CA 1
ATOM 3291 C C . ALA B 1 18 ? -16.359 -16.969 18.312 1 30.17 18 ALA B C 1
ATOM 3293 O O . ALA B 1 18 ? -16.109 -18.125 18.672 1 30.17 18 ALA B O 1
ATOM 3294 N N . LEU B 1 19 ? -16.031 -16.828 17.016 1 30.95 19 LEU B N 1
ATOM 3295 C CA . LEU B 1 19 ? -14.695 -17.328 16.734 1 30.95 19 LEU B CA 1
ATOM 3296 C C . LEU B 1 19 ? -13.781 -17.172 17.938 1 30.95 19 LEU B C 1
ATOM 3298 O O . LEU B 1 19 ? -13.586 -16.062 18.422 1 30.95 19 LEU B O 1
ATOM 3302 N N . PRO B 1 20 ? -13.734 -18.156 18.859 1 30.14 20 PRO B N 1
ATOM 3303 C CA . PRO B 1 20 ? -12.812 -18.016 19.984 1 30.14 20 PRO B CA 1
ATOM 3304 C C . PRO B 1 20 ? -11.523 -17.297 19.609 1 30.14 20 PRO B C 1
ATOM 3306 O O . PRO B 1 20 ? -11.203 -17.172 18.422 1 30.14 20 PRO B O 1
ATOM 3309 N N . PHE B 1 21 ? -10.938 -16.547 20.594 1 32.12 21 PHE B N 1
ATOM 3310 C CA . PHE B 1 21 ? -9.594 -15.977 20.578 1 32.12 21 PHE B CA 1
ATOM 3311 C C . PHE B 1 21 ? -8.648 -16.859 19.766 1 32.12 21 PHE B C 1
ATOM 3313 O O . PHE B 1 21 ? -8.727 -18.078 19.828 1 32.12 21 PHE B O 1
ATOM 3320 N N . LEU B 1 22 ? -8.43 -16.438 18.547 1 31.97 22 LEU B N 1
ATOM 3321 C CA . LEU B 1 22 ? -7.32 -17.156 17.922 1 31.97 22 LEU B CA 1
ATOM 3322 C C . LEU B 1 22 ? -6.371 -17.719 18.984 1 31.97 22 LEU B C 1
ATOM 3324 O O . LEU B 1 22 ? -5.816 -16.953 19.781 1 31.97 22 LEU B O 1
ATOM 3328 N N . PRO B 1 23 ? -6.688 -18.891 19.516 1 30.2 23 PRO B N 1
ATOM 3329 C CA . PRO B 1 23 ? -5.625 -19.391 20.406 1 30.2 23 PRO B CA 1
ATOM 3330 C C . PRO B 1 23 ? -4.227 -19.031 19.891 1 30.2 23 PRO B C 1
ATOM 3332 O O . PRO B 1 23 ? -4.039 -18.812 18.703 1 30.2 23 PRO B O 1
ATOM 3335 N N . ASP B 1 24 ? -3.498 -18.328 20.703 1 30.41 24 ASP B N 1
ATOM 3336 C CA . ASP B 1 24 ? -2.066 -18.406 20.438 1 30.41 24 ASP B CA 1
ATOM 3337 C C . ASP B 1 24 ? -1.687 -19.766 19.859 1 30.41 24 ASP B C 1
ATOM 3339 O O . ASP B 1 24 ? -1.791 -20.797 20.547 1 30.41 24 ASP B O 1
ATOM 3343 N N . LEU B 1 25 ? -2.184 -19.969 18.641 1 30.7 25 LEU B N 1
ATOM 3344 C CA . LEU B 1 25 ? -1.827 -21.203 17.953 1 30.7 25 LEU B CA 1
ATOM 3345 C C . LEU B 1 25 ? -0.398 -21.609 18.281 1 30.7 25 LEU B C 1
ATOM 3347 O O . LEU B 1 25 ? 0.206 -22.406 17.562 1 30.7 25 LEU B O 1
ATOM 3351 N N . THR B 1 26 ? 0.218 -20.859 19.219 1 30.8 26 THR B N 1
ATOM 3352 C CA . THR B 1 26 ? 1.453 -21.531 19.594 1 30.8 26 THR B CA 1
ATOM 3353 C C . THR B 1 26 ? 1.153 -22.844 20.312 1 30.8 26 THR B C 1
ATOM 3355 O O . THR B 1 26 ? 1.146 -22.906 21.547 1 30.8 26 THR B O 1
ATOM 3358 N N . GLY B 1 27 ? 0.035 -23.484 19.984 1 28.95 27 GLY B N 1
ATOM 3359 C CA . GLY B 1 27 ? -0.106 -24.797 20.609 1 28.95 27 GLY B CA 1
ATOM 3360 C C . GLY B 1 27 ? 1.131 -25.656 20.469 1 28.95 27 GLY B C 1
ATOM 3361 O O . GLY B 1 27 ? 1.301 -26.344 19.453 1 28.95 27 GLY B O 1
ATOM 3362 N N . GLN B 1 28 ? 2.227 -25.266 21.062 1 26.78 28 GLN B N 1
ATOM 3363 C CA . GLN B 1 28 ? 3.246 -26.297 21.219 1 26.78 28 GLN B CA 1
ATOM 3364 C C . GLN B 1 28 ? 2.684 -27.516 21.938 1 26.78 28 GLN B C 1
ATOM 3366 O O . GLN B 1 28 ? 2.383 -27.469 23.125 1 26.78 28 GLN B O 1
ATOM 3371 N N . ASP B 1 29 ? 1.718 -28.188 21.375 1 28.7 29 ASP B N 1
ATOM 3372 C CA . ASP B 1 29 ? 1.612 -29.531 21.938 1 28.7 29 ASP B CA 1
ATOM 3373 C C . ASP B 1 29 ? 2.986 -30.188 22.047 1 28.7 29 ASP B C 1
ATOM 3375 O O . ASP B 1 29 ? 3.615 -30.516 21.047 1 28.7 29 ASP B O 1
ATOM 3379 N N . THR B 1 30 ? 3.678 -29.922 23.094 1 30.08 30 THR B N 1
ATOM 3380 C CA . THR B 1 30 ? 4.988 -30.438 23.469 1 30.08 30 THR B CA 1
ATOM 3381 C C . THR B 1 30 ? 4.941 -31.938 23.703 1 30.08 30 THR B C 1
ATOM 3383 O O . THR B 1 30 ? 5.914 -32.531 24.188 1 30.08 30 THR B O 1
ATOM 3386 N N . THR B 1 31 ? 3.746 -32.656 23.672 1 31.11 31 THR B N 1
ATOM 3387 C CA . THR B 1 31 ? 4.016 -33.938 24.328 1 31.11 31 THR B CA 1
ATOM 3388 C C . THR B 1 31 ? 4.965 -34.812 23.5 1 31.11 31 THR B C 1
ATOM 3390 O O . THR B 1 31 ? 5.48 -35.812 23.984 1 31.11 31 THR B O 1
ATOM 3393 N N . SER B 1 32 ? 4.617 -35.094 22.188 1 31.92 32 SER B N 1
ATOM 3394 C CA . SER B 1 32 ? 5.375 -36.219 21.656 1 31.92 32 SER B CA 1
ATOM 3395 C C . SER B 1 32 ? 6.875 -35.938 21.672 1 31.92 32 SER B C 1
ATOM 3397 O O . SER B 1 32 ? 7.301 -34.812 21.406 1 31.92 32 SER B O 1
ATOM 3399 N N . ASP B 1 33 ? 7.66 -36.719 22.391 1 33.22 33 ASP B N 1
ATOM 3400 C CA . ASP B 1 33 ? 9.109 -36.812 22.5 1 33.22 33 ASP B CA 1
ATOM 3401 C C . ASP B 1 33 ? 9.789 -36.656 21.141 1 33.22 33 ASP B C 1
ATOM 3403 O O . ASP B 1 33 ? 10.625 -37.469 20.75 1 33.22 33 ASP B O 1
ATOM 3407 N N . ASN B 1 34 ? 8.984 -36.312 20.062 1 33.5 34 ASN B N 1
ATOM 3408 C CA . ASN B 1 34 ? 9.781 -36.125 18.859 1 33.5 34 ASN B CA 1
ATOM 3409 C C . ASN B 1 34 ? 10.953 -35.188 19.094 1 33.5 34 ASN B C 1
ATOM 3411 O O . ASN B 1 34 ? 10.805 -34.156 19.766 1 33.5 34 ASN B O 1
ATOM 3415 N N . THR B 1 35 ? 12.219 -35.75 19.031 1 34.59 35 THR B N 1
ATOM 3416 C CA . THR B 1 35 ? 13.477 -35 19.062 1 34.59 35 THR B CA 1
ATOM 3417 C C . THR B 1 35 ? 13.32 -33.625 18.406 1 34.59 35 THR B C 1
ATOM 3419 O O . THR B 1 35 ? 13.109 -33.531 17.203 1 34.59 35 THR B O 1
ATOM 3422 N N . VAL B 1 36 ? 12.719 -32.781 19.031 1 38.72 36 VAL B N 1
ATOM 3423 C CA . VAL B 1 36 ? 12.922 -31.375 18.656 1 38.72 36 VAL B CA 1
ATOM 3424 C C . VAL B 1 36 ? 14.367 -31.172 18.188 1 38.72 36 VAL B C 1
ATOM 3426 O O . VAL B 1 36 ? 15.297 -31.234 18.984 1 38.72 36 VAL B O 1
ATOM 3429 N N . THR B 1 37 ? 14.852 -31.828 17.078 1 42.09 37 THR B N 1
ATOM 3430 C CA . THR B 1 37 ? 16.109 -31.328 16.547 1 42.09 37 THR B CA 1
ATOM 3431 C C . THR B 1 37 ? 16.266 -29.844 16.812 1 42.09 37 THR B C 1
ATOM 3433 O O . THR B 1 37 ? 15.398 -29.047 16.438 1 42.09 37 THR B O 1
ATOM 3436 N N . SER B 1 38 ? 16.812 -29.5 17.859 1 49.66 38 SER B N 1
ATOM 3437 C CA . SER B 1 38 ? 17.094 -28.156 18.359 1 49.66 38 SER B CA 1
ATOM 3438 C C . SER B 1 38 ? 17.422 -27.188 17.219 1 49.66 38 SER B C 1
ATOM 3440 O O . SER B 1 38 ? 18.266 -27.484 16.375 1 49.66 38 SER B O 1
ATOM 3442 N N . LEU B 1 39 ? 16.453 -26.469 16.734 1 60.88 39 LEU B N 1
ATOM 3443 C CA . LEU B 1 39 ? 16.812 -25.391 15.805 1 60.88 39 LEU B CA 1
ATOM 3444 C C . LEU B 1 39 ? 18.125 -24.734 16.203 1 60.88 39 LEU B C 1
ATOM 3446 O O . LEU B 1 39 ? 18.406 -24.578 17.391 1 60.88 39 LEU B O 1
ATOM 3450 N N . PRO B 1 40 ? 19.141 -24.766 15.273 1 68.25 40 PRO B N 1
ATOM 3451 C CA . PRO B 1 40 ? 20.422 -24.156 15.625 1 68.25 40 PRO B CA 1
ATOM 3452 C C . PRO B 1 40 ? 20.266 -22.766 16.219 1 68.25 40 PRO B C 1
ATOM 3454 O O . PRO B 1 40 ? 19.688 -21.875 15.586 1 68.25 40 PRO B O 1
ATOM 3457 N N . GLU B 1 41 ? 20.234 -22.656 17.5 1 70.62 41 GLU B N 1
ATOM 3458 C CA . GLU B 1 41 ? 20.062 -21.406 18.219 1 70.62 41 GLU B CA 1
ATOM 3459 C C . GLU B 1 41 ? 21.219 -20.453 17.922 1 70.62 41 GLU B C 1
ATOM 3461 O O . GLU B 1 41 ? 21.078 -19.234 18.078 1 70.62 41 GLU B O 1
ATOM 3466 N N . ASN B 1 42 ? 22.188 -20.906 17.219 1 86.88 42 ASN B N 1
ATOM 3467 C CA . ASN B 1 42 ? 23.359 -20.047 17.156 1 86.88 42 ASN B CA 1
ATOM 3468 C C . ASN B 1 42 ? 23.625 -19.562 15.742 1 86.88 42 ASN B C 1
ATOM 3470 O O . ASN B 1 42 ? 24.625 -18.875 15.492 1 86.88 42 ASN B O 1
ATOM 3474 N N . ILE B 1 43 ? 22.781 -19.828 14.906 1 95.69 43 ILE B N 1
ATOM 3475 C CA . ILE B 1 43 ? 23 -19.406 13.531 1 95.69 43 ILE B CA 1
ATOM 3476 C C . ILE B 1 43 ? 22.516 -17.969 13.344 1 95.69 43 ILE B C 1
ATOM 3478 O O . ILE B 1 43 ? 21.469 -17.594 13.883 1 95.69 43 ILE B O 1
ATOM 3482 N N . LYS B 1 44 ? 23.281 -17.172 12.617 1 98 44 LYS B N 1
ATOM 3483 C CA . LYS B 1 44 ? 22.953 -15.766 12.391 1 98 44 LYS B CA 1
ATOM 3484 C C . LYS B 1 44 ? 23.047 -15.414 10.906 1 98 44 LYS B C 1
ATOM 3486 O O . LYS B 1 44 ? 23.844 -16 10.172 1 98 44 LYS B O 1
ATOM 3491 N N . ILE B 1 45 ? 22.266 -14.492 10.469 1 98.69 45 ILE B N 1
ATOM 3492 C CA . ILE B 1 45 ? 22.391 -13.922 9.133 1 98.69 45 ILE B CA 1
ATOM 3493 C C . ILE B 1 45 ? 23.672 -13.109 9.031 1 98.69 45 ILE B C 1
ATOM 3495 O O . ILE B 1 45 ? 23.891 -12.172 9.797 1 98.69 45 ILE B O 1
ATOM 3499 N N . GLU B 1 46 ? 24.484 -13.461 8.125 1 98.56 46 GLU B N 1
ATOM 3500 C CA . GLU B 1 46 ? 25.75 -12.766 7.938 1 98.56 46 GLU B CA 1
ATOM 3501 C C . GLU B 1 46 ? 25.656 -11.742 6.812 1 98.56 46 GLU B C 1
ATOM 3503 O O . GLU B 1 46 ? 26.219 -10.648 6.91 1 98.56 46 GLU B O 1
ATOM 3508 N N . ARG B 1 47 ? 24.969 -12.172 5.734 1 98.44 47 ARG B N 1
ATOM 3509 C CA . ARG B 1 47 ? 24.922 -11.312 4.555 1 98.44 47 ARG B CA 1
ATOM 3510 C C . ARG B 1 47 ? 23.625 -11.516 3.783 1 98.44 47 ARG B C 1
ATOM 3512 O O . ARG B 1 47 ? 23.109 -12.633 3.695 1 98.44 47 ARG B O 1
ATOM 3519 N N . ILE B 1 48 ? 23.156 -10.445 3.275 1 98.88 48 ILE B N 1
ATOM 3520 C CA . ILE B 1 48 ? 22.031 -10.453 2.334 1 98.88 48 ILE B CA 1
ATOM 3521 C C . ILE B 1 48 ? 22.438 -9.734 1.049 1 98.88 48 ILE B C 1
ATOM 3523 O O . ILE B 1 48 ? 22.906 -8.586 1.089 1 98.88 48 ILE B O 1
ATOM 3527 N N . GLU B 1 49 ? 22.328 -10.398 -0.051 1 98.81 49 GLU B N 1
ATOM 3528 C CA . GLU B 1 49 ? 22.688 -9.844 -1.352 1 98.81 49 GLU B CA 1
ATOM 3529 C C . GLU B 1 49 ? 21.5 -9.875 -2.314 1 98.81 49 GLU B C 1
ATOM 3531 O O . GLU B 1 49 ? 20.703 -10.805 -2.289 1 98.81 49 GLU B O 1
ATOM 3536 N N . THR B 1 50 ? 21.406 -8.844 -3.105 1 98.81 50 THR B N 1
ATOM 3537 C CA . THR B 1 50 ? 20.359 -8.773 -4.113 1 98.81 50 THR B CA 1
ATOM 3538 C C . THR B 1 50 ? 20.953 -8.852 -5.52 1 98.81 50 THR B C 1
ATOM 3540 O O . THR B 1 50 ? 22.031 -8.328 -5.77 1 98.81 50 THR B O 1
ATOM 3543 N N . PHE B 1 51 ? 20.297 -9.539 -6.414 1 98.75 51 PHE B N 1
ATOM 3544 C CA . PHE B 1 51 ? 20.625 -9.648 -7.832 1 98.75 51 PHE B CA 1
ATOM 3545 C C . PHE B 1 51 ? 19.438 -9.266 -8.703 1 98.75 51 PHE B C 1
ATOM 3547 O O . PHE B 1 51 ? 18.578 -10.102 -9 1 98.75 51 PHE B O 1
ATOM 3554 N N . PRO B 1 52 ? 19.312 -7.969 -9.086 1 97.94 52 PRO B N 1
ATOM 3555 C CA . PRO B 1 52 ? 18.219 -7.566 -9.984 1 97.94 52 PRO B CA 1
ATOM 3556 C C . PRO B 1 52 ? 18.375 -8.156 -11.383 1 97.94 52 PRO B C 1
ATOM 3558 O O . PRO B 1 52 ? 19.453 -8.109 -11.961 1 97.94 52 PRO B O 1
ATOM 3561 N N . VAL B 1 53 ? 17.312 -8.727 -11.906 1 96.56 53 VAL B N 1
ATOM 3562 C CA . VAL B 1 53 ? 17.328 -9.336 -13.234 1 96.56 53 VAL B CA 1
ATOM 3563 C C . VAL B 1 53 ? 16.031 -9.008 -13.969 1 96.56 53 VAL B C 1
ATOM 3565 O O . VAL B 1 53 ? 15.078 -8.523 -13.367 1 96.56 53 VAL B O 1
ATOM 3568 N N . ARG B 1 54 ? 16.047 -9.242 -15.25 1 94.62 54 ARG B N 1
ATOM 3569 C CA . ARG B 1 54 ? 14.875 -9.234 -16.109 1 94.62 54 ARG B CA 1
ATOM 3570 C C . ARG B 1 54 ? 14.812 -10.5 -16.969 1 94.62 54 ARG B C 1
ATOM 3572 O O . ARG B 1 54 ? 15.609 -10.664 -17.891 1 94.62 54 ARG B O 1
ATOM 3579 N N . TYR B 1 55 ? 13.844 -11.336 -16.641 1 95.06 55 TYR B N 1
ATOM 3580 C CA . TYR B 1 55 ? 13.656 -12.531 -17.453 1 95.06 55 TYR B CA 1
ATOM 3581 C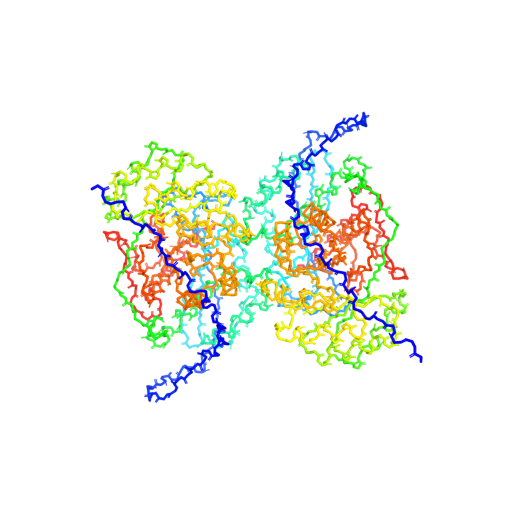 C . TYR B 1 55 ? 13.031 -12.188 -18.812 1 95.06 55 TYR B C 1
ATOM 3583 O O . TYR B 1 55 ? 12.039 -11.461 -18.875 1 95.06 55 TYR B O 1
ATOM 3591 N N . PRO B 1 56 ? 13.625 -12.695 -19.859 1 91.19 56 PRO B N 1
ATOM 3592 C CA . PRO B 1 56 ? 12.969 -12.469 -21.156 1 91.19 56 PRO B CA 1
ATOM 3593 C C . PRO B 1 56 ? 11.609 -13.156 -21.25 1 91.19 56 PRO B C 1
ATOM 3595 O O . PRO B 1 56 ? 11.438 -14.273 -20.75 1 91.19 56 PRO B O 1
ATOM 3598 N N . SER B 1 57 ? 10.68 -12.414 -21.844 1 88.44 57 SER B N 1
ATOM 3599 C CA . SER B 1 57 ? 9.352 -12.992 -22.062 1 88.44 57 SER B CA 1
ATOM 3600 C C . SER B 1 57 ? 9.258 -13.656 -23.422 1 88.44 57 SER B C 1
ATOM 3602 O O . SER B 1 57 ? 9.867 -13.203 -24.391 1 88.44 57 SER B O 1
ATOM 3604 N N . VAL B 1 58 ? 8.492 -14.719 -23.5 1 83.12 58 VAL B N 1
ATOM 3605 C CA . VAL B 1 58 ? 8.297 -15.422 -24.766 1 83.12 58 VAL B CA 1
ATOM 3606 C C . VAL B 1 58 ? 7.051 -14.891 -25.453 1 83.12 58 VAL B C 1
ATOM 3608 O O . VAL B 1 58 ? 6.953 -14.922 -26.688 1 83.12 58 VAL B O 1
ATOM 3611 N N . LEU B 1 59 ? 6.102 -14.422 -24.688 1 79.56 59 LEU B N 1
ATOM 3612 C CA . LEU B 1 59 ? 4.852 -13.844 -25.188 1 79.56 59 LEU B CA 1
ATOM 3613 C C . LEU B 1 59 ? 4.562 -12.516 -24.5 1 79.56 59 LEU B C 1
ATOM 3615 O O . LEU B 1 59 ? 4.949 -12.305 -23.344 1 79.56 59 LEU B O 1
ATOM 3619 N N . PRO B 1 60 ? 3.932 -11.695 -25.266 1 75.5 60 PRO B N 1
ATOM 3620 C CA . PRO B 1 60 ? 3.533 -10.438 -24.641 1 75.5 60 PRO B CA 1
ATOM 3621 C C . PRO B 1 60 ? 2.512 -10.633 -23.516 1 75.5 60 PRO B C 1
ATOM 3623 O O . PRO B 1 60 ? 1.649 -11.508 -23.609 1 75.5 60 PRO B O 1
ATOM 3626 N N . PHE B 1 61 ? 2.746 -9.945 -22.531 1 76.31 61 PHE B N 1
ATOM 3627 C CA . PHE B 1 61 ? 1.803 -9.922 -21.422 1 76.31 61 PHE B CA 1
ATOM 3628 C C . PHE B 1 61 ? 1.659 -8.508 -20.859 1 76.31 61 PHE B C 1
ATOM 3630 O O . PHE B 1 61 ? 2.656 -7.844 -20.562 1 76.31 61 PHE B O 1
ATOM 3637 N N . ARG B 1 62 ? 0.482 -8 -20.734 1 70.75 62 ARG B N 1
ATOM 3638 C CA . ARG B 1 62 ? 0.129 -6.602 -20.516 1 70.75 62 ARG B CA 1
ATOM 3639 C C . ARG B 1 62 ? 0.779 -6.062 -19.25 1 70.75 62 ARG B C 1
ATOM 3641 O O . ARG B 1 62 ? 1.011 -4.859 -19.125 1 70.75 62 ARG B O 1
ATOM 3648 N N . PHE B 1 63 ? 1.099 -6.848 -18.266 1 73 63 PHE B N 1
ATOM 3649 C CA . PHE B 1 63 ? 1.629 -6.348 -17 1 73 63 PHE B CA 1
ATOM 3650 C C . PHE B 1 63 ? 3.146 -6.23 -17.062 1 73 63 PHE B C 1
ATOM 3652 O O . PHE B 1 63 ? 3.764 -5.633 -16.188 1 73 63 PHE B O 1
ATOM 3659 N N . LEU B 1 64 ? 3.783 -6.77 -18.109 1 73.12 64 LEU B N 1
ATOM 3660 C CA . LEU B 1 64 ? 5.238 -6.859 -18.141 1 73.12 64 LEU B CA 1
ATOM 3661 C C . LEU B 1 64 ? 5.828 -5.82 -19.078 1 73.12 64 LEU B C 1
ATOM 3663 O O . LEU B 1 64 ? 7.051 -5.676 -19.172 1 73.12 64 LEU B O 1
ATOM 3667 N N . ASP B 1 65 ? 4.945 -5.027 -19.656 1 76.44 65 ASP B N 1
ATOM 3668 C CA . ASP B 1 65 ? 5.414 -3.967 -20.547 1 76.44 65 ASP B CA 1
ATOM 3669 C C . ASP B 1 65 ? 5.406 -2.613 -19.844 1 76.44 65 ASP B C 1
ATOM 3671 O O . ASP B 1 65 ? 4.605 -2.387 -18.922 1 76.44 65 ASP B O 1
ATOM 3675 N N . GLY B 1 66 ? 6.449 -1.873 -20.078 1 69.31 66 GLY B N 1
ATOM 3676 C CA . GLY B 1 66 ? 6.473 -0.53 -19.516 1 69.31 66 GLY B CA 1
ATOM 3677 C C . GLY B 1 66 ? 7.637 0.305 -20.016 1 69.31 66 GLY B C 1
ATOM 3678 O O . GLY B 1 66 ? 8.352 -0.106 -20.938 1 69.31 66 GLY B O 1
ATOM 3679 N N . PRO B 1 67 ? 7.719 1.455 -19.5 1 72.31 67 PRO B N 1
ATOM 3680 C CA . PRO B 1 67 ? 8.766 2.377 -19.938 1 72.31 67 PRO B CA 1
ATOM 3681 C C . PRO B 1 67 ? 10.172 1.823 -19.719 1 72.31 67 PRO B C 1
ATOM 3683 O O . PRO B 1 67 ? 11.125 2.283 -20.344 1 72.31 67 PRO B O 1
ATOM 3686 N N . THR B 1 68 ? 10.266 0.894 -18.844 1 72.12 68 THR B N 1
ATOM 3687 C CA . THR B 1 68 ? 11.594 0.385 -18.5 1 72.12 68 THR B CA 1
ATOM 3688 C C . THR B 1 68 ? 11.93 -0.843 -19.344 1 72.12 68 THR B C 1
ATOM 3690 O O . THR B 1 68 ? 12.984 -1.453 -19.172 1 72.12 68 THR B O 1
ATOM 3693 N N . GLY B 1 69 ? 11.125 -1.157 -20.219 1 72.81 69 GLY B N 1
ATOM 3694 C CA . GLY B 1 69 ? 11.445 -2.27 -21.109 1 72.81 69 GLY B CA 1
ATOM 3695 C C . GLY B 1 69 ? 10.477 -3.43 -20.984 1 72.81 69 GLY B C 1
ATOM 3696 O O . GLY B 1 69 ? 9.406 -3.287 -20.391 1 72.81 69 GLY B O 1
ATOM 3697 N N . THR B 1 70 ? 11.008 -4.5 -21.688 1 78 70 THR B N 1
ATOM 3698 C CA . THR B 1 70 ? 10.188 -5.707 -21.719 1 78 70 THR B CA 1
ATOM 3699 C C . THR B 1 70 ? 10.797 -6.801 -20.859 1 78 70 THR B C 1
ATOM 3701 O O . THR B 1 70 ? 11.938 -6.676 -20.406 1 78 70 THR B O 1
ATOM 3704 N N . GLY B 1 71 ? 9.961 -7.672 -20.406 1 88.94 71 GLY B N 1
ATOM 3705 C CA . GLY B 1 71 ? 10.406 -8.805 -19.609 1 88.94 71 GLY B CA 1
ATOM 3706 C C . GLY B 1 71 ? 9.852 -8.789 -18.188 1 88.94 71 GLY B C 1
ATOM 3707 O O . GLY B 1 71 ? 9.062 -7.914 -17.844 1 88.94 71 GLY B O 1
ATOM 3708 N N . ARG B 1 72 ? 10.273 -9.812 -17.438 1 94.06 72 ARG B N 1
ATOM 3709 C CA . ARG B 1 72 ? 9.789 -9.992 -16.078 1 94.06 72 ARG B CA 1
ATOM 3710 C C . ARG B 1 72 ? 10.859 -9.617 -15.062 1 94.06 72 ARG B C 1
ATOM 3712 O O . ARG B 1 72 ? 11.742 -10.43 -14.75 1 94.06 72 ARG B O 1
ATOM 3719 N N . PRO B 1 73 ? 10.734 -8.312 -14.508 1 95.12 73 PRO B N 1
ATOM 3720 C CA . PRO B 1 73 ? 11.68 -7.938 -13.453 1 95.12 73 PRO B CA 1
ATOM 3721 C C . PRO B 1 73 ? 11.586 -8.836 -12.227 1 95.12 73 PRO B C 1
ATOM 3723 O O . PRO B 1 73 ? 10.484 -9.25 -11.844 1 95.12 73 PRO B O 1
ATOM 3726 N N . ALA B 1 74 ? 12.695 -9.141 -11.648 1 97.5 74 ALA B N 1
ATOM 3727 C CA . ALA B 1 74 ? 12.797 -9.906 -10.406 1 97.5 74 ALA B CA 1
ATOM 3728 C C . ALA B 1 74 ? 14.07 -9.547 -9.641 1 97.5 74 ALA B C 1
ATOM 3730 O O . ALA B 1 74 ? 15.016 -9.008 -10.219 1 97.5 74 ALA B O 1
ATOM 3731 N N . VAL B 1 75 ? 14.023 -9.688 -8.367 1 98.69 75 VAL B N 1
ATOM 3732 C CA . VAL B 1 75 ? 15.203 -9.547 -7.52 1 98.69 75 VAL B CA 1
ATOM 3733 C C . VAL B 1 75 ? 15.484 -10.867 -6.805 1 98.69 75 VAL B C 1
ATOM 3735 O O . VAL B 1 75 ? 14.75 -11.25 -5.895 1 98.69 75 VAL B O 1
ATOM 3738 N N . LEU B 1 76 ? 16.547 -11.555 -7.238 1 98.88 76 LEU B N 1
ATOM 3739 C CA . LEU B 1 76 ? 17 -12.688 -6.438 1 98.88 76 LEU B CA 1
ATOM 3740 C C . LEU B 1 76 ? 17.641 -12.219 -5.141 1 98.88 76 LEU B C 1
ATOM 3742 O O . LEU B 1 76 ? 18.391 -11.242 -5.141 1 98.88 76 LEU B O 1
ATOM 3746 N N . VAL B 1 77 ? 17.281 -12.828 -4.074 1 98.94 77 VAL B N 1
ATOM 3747 C CA . VAL B 1 77 ? 17.828 -12.531 -2.756 1 98.94 77 VAL B CA 1
ATOM 3748 C C . VAL B 1 77 ? 18.625 -13.727 -2.244 1 98.94 77 VAL B C 1
ATOM 3750 O O . VAL B 1 77 ? 18.109 -14.844 -2.188 1 98.94 77 VAL B O 1
ATOM 3753 N N . LYS B 1 78 ? 19.844 -13.508 -1.94 1 98.94 78 LYS B N 1
ATOM 3754 C CA . LYS B 1 78 ? 20.703 -14.523 -1.362 1 98.94 78 LYS B CA 1
ATOM 3755 C C . LYS B 1 78 ? 21.047 -14.203 0.091 1 98.94 78 LYS B C 1
ATOM 3757 O O . LYS B 1 78 ? 21.625 -13.156 0.381 1 98.94 78 LYS B O 1
ATOM 3762 N N . ILE B 1 79 ? 20.656 -15.047 1.031 1 98.94 79 ILE B N 1
ATOM 3763 C CA . ILE B 1 79 ? 21.016 -14.891 2.436 1 98.94 79 ILE B CA 1
ATOM 3764 C C . ILE B 1 79 ? 22.078 -15.922 2.811 1 98.94 79 ILE B C 1
ATOM 3766 O O . ILE B 1 79 ? 21.891 -17.125 2.609 1 98.94 79 ILE B O 1
ATOM 3770 N N . THR B 1 80 ? 23.156 -15.453 3.256 1 98.88 80 THR B N 1
ATOM 3771 C CA . THR B 1 80 ? 24.234 -16.297 3.752 1 98.88 80 THR B CA 1
ATOM 3772 C C . THR B 1 80 ? 24.312 -16.25 5.273 1 98.88 80 THR B C 1
ATOM 3774 O O . THR B 1 80 ? 24.375 -15.164 5.859 1 98.88 80 THR B O 1
ATOM 3777 N N . ALA B 1 81 ? 24.281 -17.406 5.875 1 98.38 81 ALA B N 1
ATOM 3778 C CA . ALA B 1 81 ? 24.422 -17.484 7.324 1 98.38 81 ALA B CA 1
ATOM 3779 C C . ALA B 1 81 ? 25.891 -17.547 7.727 1 98.38 81 ALA B C 1
ATOM 3781 O O . ALA B 1 81 ? 26.766 -17.688 6.871 1 98.38 81 ALA B O 1
ATOM 3782 N N . ASP B 1 82 ? 26.125 -17.391 9.039 1 97.19 82 ASP B N 1
ATOM 3783 C CA . ASP B 1 82 ? 27.5 -17.344 9.539 1 97.19 82 ASP B CA 1
ATOM 3784 C C . ASP B 1 82 ? 28.156 -18.703 9.453 1 97.19 82 ASP B C 1
ATOM 3786 O O . ASP B 1 82 ? 29.391 -18.812 9.523 1 97.19 82 ASP B O 1
ATOM 3790 N N . ASP B 1 83 ? 27.453 -19.781 9.273 1 96.25 83 ASP B N 1
ATOM 3791 C CA . ASP B 1 83 ? 28.031 -21.109 9.102 1 96.25 83 ASP B CA 1
ATOM 3792 C C . ASP B 1 83 ? 28.281 -21.422 7.633 1 96.25 83 ASP B C 1
ATOM 3794 O O . ASP B 1 83 ? 28.703 -22.516 7.289 1 96.25 83 ASP B O 1
ATOM 3798 N N . GLY B 1 84 ? 27.922 -20.469 6.758 1 97.25 84 GLY B N 1
ATOM 3799 C CA . GLY B 1 84 ? 28.188 -20.625 5.34 1 97.25 84 GLY B CA 1
ATOM 3800 C C . GLY B 1 84 ? 27 -21.109 4.547 1 97.25 84 GLY B C 1
ATOM 3801 O O . GLY B 1 84 ? 27 -21.062 3.314 1 97.25 84 GLY B O 1
ATOM 3802 N N . SER B 1 85 ? 25.969 -21.594 5.219 1 97.81 85 SER B N 1
ATOM 3803 C CA . SER B 1 85 ? 24.766 -22.031 4.52 1 97.81 85 SER B CA 1
ATOM 3804 C C . SER B 1 85 ? 24.094 -20.875 3.779 1 97.81 85 SER B C 1
ATOM 3806 O O . SER B 1 85 ? 24.188 -19.719 4.207 1 97.81 85 SER B O 1
ATOM 3808 N N . VAL B 1 86 ? 23.453 -21.234 2.664 1 98.62 86 VAL B N 1
ATOM 3809 C CA . VAL B 1 86 ? 22.875 -20.203 1.801 1 98.62 86 VAL B CA 1
ATOM 3810 C C . VAL B 1 86 ? 21.406 -20.531 1.514 1 98.62 86 VAL B C 1
ATOM 3812 O O . VAL B 1 86 ? 21.047 -21.688 1.3 1 98.62 86 VAL B O 1
ATOM 3815 N N . GLY B 1 87 ? 20.594 -19.516 1.604 1 98.88 87 GLY B N 1
ATOM 3816 C CA . GLY B 1 87 ? 19.219 -19.594 1.135 1 98.88 87 GLY B CA 1
ATOM 3817 C C . GLY B 1 87 ? 18.906 -18.578 0.041 1 98.88 87 GLY B C 1
ATOM 3818 O O . GLY B 1 87 ? 19.453 -17.484 0.033 1 98.88 87 GLY B O 1
ATOM 3819 N N . TRP B 1 88 ? 17.984 -19 -0.866 1 98.94 88 TRP B N 1
ATOM 3820 C CA . TRP B 1 88 ? 17.594 -18.156 -1.993 1 98.94 88 TRP B CA 1
ATOM 3821 C C . TRP B 1 88 ? 16.109 -17.797 -1.939 1 98.94 88 TRP B C 1
ATOM 3823 O O . TRP B 1 88 ? 15.289 -18.641 -1.574 1 98.94 88 TRP B O 1
ATOM 3833 N N . GLY B 1 89 ? 15.812 -16.578 -2.248 1 98.88 89 GLY B N 1
ATOM 3834 C CA . GLY B 1 89 ? 14.461 -16.078 -2.471 1 98.88 89 GLY B CA 1
ATOM 3835 C C . GLY B 1 89 ? 14.352 -15.211 -3.707 1 98.88 89 GLY B C 1
ATOM 3836 O O . GLY B 1 89 ? 15.336 -14.992 -4.414 1 98.88 89 GLY B O 1
ATOM 3837 N N . GLU B 1 90 ? 13.125 -14.805 -3.961 1 98.81 90 GLU B N 1
ATOM 3838 C CA . GLU B 1 90 ? 12.898 -14.023 -5.172 1 98.81 90 GLU B CA 1
ATOM 3839 C C . GLU B 1 90 ? 11.719 -13.07 -5.004 1 98.81 90 GLU B C 1
ATOM 3841 O O . GLU B 1 90 ? 10.609 -13.5 -4.684 1 98.81 90 GLU B O 1
ATOM 3846 N N . SER B 1 91 ? 11.992 -11.742 -5.086 1 98.62 91 SER B N 1
ATOM 3847 C CA . SER B 1 91 ? 10.961 -10.719 -5.207 1 98.62 91 SER B CA 1
ATOM 3848 C C . SER B 1 91 ? 10.594 -10.477 -6.668 1 98.62 91 SER B C 1
ATOM 3850 O O . SER B 1 91 ? 11.469 -10.453 -7.539 1 98.62 91 SER B O 1
ATOM 3852 N N . VAL B 1 92 ? 9.281 -10.328 -6.961 1 97.94 92 VAL B N 1
ATOM 3853 C CA . VAL B 1 92 ? 8.852 -10.188 -8.352 1 97.94 92 VAL B CA 1
ATOM 3854 C C . VAL B 1 92 ? 7.992 -8.938 -8.5 1 97.94 92 VAL B C 1
ATOM 3856 O O . VAL B 1 92 ? 6.812 -9.023 -8.852 1 97.94 92 VAL B O 1
ATOM 3859 N N . PRO B 1 93 ? 8.625 -7.789 -8.359 1 96.69 93 PRO B N 1
ATOM 3860 C CA . PRO B 1 93 ? 7.879 -6.527 -8.438 1 96.69 93 PRO B CA 1
ATOM 3861 C C . PRO B 1 93 ? 7.219 -6.312 -9.797 1 96.69 93 PRO B C 1
ATOM 3863 O O . PRO B 1 93 ? 7.793 -6.672 -10.828 1 96.69 93 PRO B O 1
ATOM 3866 N N . VAL B 1 94 ? 6.043 -5.777 -9.797 1 93.94 94 VAL B N 1
ATOM 3867 C CA . VAL B 1 94 ? 5.25 -5.469 -10.984 1 93.94 94 VAL B CA 1
ATOM 3868 C C . VAL B 1 94 ? 4.539 -4.129 -10.797 1 93.94 94 VAL B C 1
ATOM 3870 O O . VAL B 1 94 ? 3.357 -4.094 -10.445 1 93.94 94 VAL B O 1
ATOM 3873 N N . PRO B 1 95 ? 5.172 -3.029 -11.148 1 93.69 95 PRO B N 1
ATOM 3874 C CA . PRO B 1 95 ? 4.656 -1.699 -10.812 1 93.69 95 PRO B CA 1
ATOM 3875 C C . PRO B 1 95 ? 3.26 -1.448 -11.375 1 93.69 95 PRO B C 1
ATOM 3877 O O . PRO B 1 95 ? 2.453 -0.752 -10.758 1 93.69 95 PRO B O 1
ATOM 3880 N N . ARG B 1 96 ? 2.855 -2.047 -12.5 1 92.5 96 ARG B N 1
ATOM 3881 C CA . ARG B 1 96 ? 1.566 -1.801 -13.141 1 92.5 96 ARG B CA 1
ATOM 3882 C C . ARG B 1 96 ? 0.494 -2.73 -12.586 1 92.5 96 ARG B C 1
ATOM 3884 O O . ARG B 1 96 ? -0.658 -2.691 -13.023 1 92.5 96 ARG B O 1
ATOM 3891 N N . TRP B 1 97 ? 0.925 -3.555 -11.656 1 91.81 97 TRP B N 1
ATOM 3892 C CA . TRP B 1 97 ? -0.025 -4.422 -10.961 1 91.81 97 TRP B CA 1
ATOM 3893 C C . TRP B 1 97 ? -0.097 -4.078 -9.477 1 91.81 97 TRP B C 1
ATOM 3895 O O . TRP B 1 97 ? -1.18 -4.07 -8.891 1 91.81 97 TRP B O 1
ATOM 3905 N N . SER B 1 98 ? 1.064 -3.82 -8.891 1 92.5 98 SER B N 1
ATOM 3906 C CA . SER B 1 98 ? 1.217 -3.371 -7.516 1 92.5 98 SER B CA 1
ATOM 3907 C C . SER B 1 98 ? 2.4 -2.42 -7.367 1 92.5 98 SER B C 1
ATOM 3909 O O . SER B 1 98 ? 3.502 -2.717 -7.836 1 92.5 98 SER B O 1
ATOM 3911 N N . TYR B 1 99 ? 2.475 -1.429 -6.914 1 95.44 99 TYR B N 1
ATOM 3912 C CA . TYR B 1 99 ? 3.252 -0.196 -6.863 1 95.44 99 TYR B CA 1
ATOM 3913 C C . TYR B 1 99 ? 4.746 -0.496 -6.805 1 95.44 99 TYR B C 1
ATOM 3915 O O . TYR B 1 99 ? 5.574 0.392 -7.023 1 95.44 99 TYR B O 1
ATOM 3923 N N . GLU B 1 100 ? 5.195 -1.723 -6.508 1 97.25 100 GLU B N 1
ATOM 3924 C CA . GLU B 1 100 ? 6.605 -1.983 -6.227 1 97.25 100 GLU B CA 1
ATOM 3925 C C . GLU B 1 100 ? 7.414 -2.08 -7.516 1 97.25 100 GLU B C 1
ATOM 3927 O O . GLU B 1 100 ? 7.031 -2.793 -8.445 1 97.25 100 GLU B O 1
ATOM 3932 N N . THR B 1 101 ? 8.516 -1.391 -7.594 1 96.69 101 THR B N 1
ATOM 3933 C CA . THR B 1 101 ? 9.406 -1.396 -8.75 1 96.69 101 THR B CA 1
ATOM 3934 C C . THR B 1 101 ? 10.672 -2.201 -8.453 1 96.69 101 THR B C 1
ATOM 3936 O O . THR B 1 101 ? 10.969 -2.494 -7.297 1 96.69 101 THR B O 1
ATOM 3939 N N . LEU B 1 102 ? 11.328 -2.562 -9.555 1 96.5 102 LEU B N 1
ATOM 3940 C CA . LEU B 1 102 ? 12.586 -3.297 -9.422 1 96.5 102 LEU B CA 1
ATOM 3941 C C . LEU B 1 102 ? 13.578 -2.529 -8.562 1 96.5 102 LEU B C 1
ATOM 3943 O O . LEU B 1 102 ? 14.164 -3.092 -7.633 1 96.5 102 LEU B O 1
ATOM 3947 N N . GLU B 1 103 ? 13.75 -1.24 -8.82 1 96.62 103 GLU B N 1
ATOM 3948 C CA . GLU B 1 103 ? 14.719 -0.381 -8.148 1 96.62 103 GLU B CA 1
ATOM 3949 C C . GLU B 1 103 ? 14.359 -0.199 -6.672 1 96.62 103 GLU B C 1
ATOM 3951 O O . GLU B 1 103 ? 15.234 -0.265 -5.805 1 96.62 103 GLU B O 1
ATOM 3956 N N . ALA B 1 104 ? 13.094 -0.006 -6.461 1 97.69 104 ALA B N 1
ATOM 3957 C CA . ALA B 1 104 ? 12.648 0.178 -5.082 1 97.69 104 ALA B CA 1
ATOM 3958 C C . ALA B 1 104 ? 12.891 -1.081 -4.254 1 97.69 104 ALA B C 1
ATOM 3960 O O . ALA B 1 104 ? 13.25 -0.999 -3.078 1 97.69 104 ALA B O 1
ATOM 3961 N N . SER B 1 105 ? 12.648 -2.234 -4.84 1 98.44 105 SER B N 1
ATOM 3962 C CA . SER B 1 105 ? 12.867 -3.496 -4.137 1 98.44 105 SER B CA 1
ATOM 3963 C C . SER B 1 105 ? 14.336 -3.66 -3.748 1 98.44 105 SER B C 1
ATOM 3965 O O . SER B 1 105 ? 14.641 -4.004 -2.605 1 98.44 105 SER B O 1
ATOM 3967 N N . VAL B 1 106 ? 15.188 -3.387 -4.688 1 98.5 106 VAL B N 1
ATOM 3968 C CA . VAL B 1 106 ? 16.609 -3.531 -4.438 1 98.5 106 VAL B CA 1
ATOM 3969 C C . VAL B 1 106 ? 17.047 -2.576 -3.328 1 98.5 106 VAL B C 1
ATOM 3971 O O . VAL B 1 106 ? 17.719 -2.982 -2.375 1 98.5 106 VAL B O 1
ATOM 3974 N N . HIS B 1 107 ? 16.656 -1.337 -3.385 1 97.44 107 HIS B N 1
ATOM 3975 C CA . HIS B 1 107 ? 17.047 -0.333 -2.402 1 97.44 107 HIS B CA 1
ATOM 3976 C C . HIS B 1 107 ? 16.484 -0.66 -1.024 1 97.44 107 HIS B C 1
ATOM 3978 O O . HIS B 1 107 ? 17.156 -0.482 -0.01 1 97.44 107 HIS B O 1
ATOM 3984 N N . ALA B 1 108 ? 15.219 -1.062 -1.021 1 98.12 108 ALA B N 1
ATOM 3985 C CA . ALA B 1 108 ? 14.586 -1.408 0.249 1 98.12 108 ALA B CA 1
ATOM 3986 C C . ALA B 1 108 ? 15.359 -2.52 0.959 1 98.12 108 ALA B C 1
ATOM 3988 O O . ALA B 1 108 ? 15.602 -2.439 2.164 1 98.12 108 ALA B O 1
ATOM 3989 N N . ILE B 1 109 ? 15.734 -3.541 0.206 1 98.81 109 ILE B N 1
ATOM 3990 C CA . ILE B 1 109 ? 16.438 -4.668 0.811 1 98.81 109 ILE B CA 1
ATOM 3991 C C . ILE B 1 109 ? 17.828 -4.238 1.241 1 98.81 109 ILE B C 1
ATOM 3993 O O . ILE B 1 109 ? 18.219 -4.414 2.4 1 98.81 109 ILE B O 1
ATOM 3997 N N . ASP B 1 110 ? 18.562 -3.598 0.352 1 98.38 110 ASP B N 1
ATOM 3998 C CA . ASP B 1 110 ? 19.984 -3.334 0.569 1 98.38 110 ASP B CA 1
ATOM 3999 C C . ASP B 1 110 ? 20.188 -2.252 1.628 1 98.38 110 ASP B C 1
ATOM 4001 O O . ASP B 1 110 ? 21.078 -2.363 2.477 1 98.38 110 ASP B O 1
ATOM 4005 N N . THR B 1 111 ? 19.328 -1.212 1.591 1 96.56 111 THR B N 1
ATOM 4006 C CA . THR B 1 111 ? 19.609 0 2.352 1 96.56 111 THR B CA 1
ATOM 4007 C C . THR B 1 111 ? 18.828 0.015 3.658 1 96.56 111 THR B C 1
ATOM 4009 O O . THR B 1 111 ? 19.281 0.56 4.664 1 96.56 111 THR B O 1
ATOM 4012 N N . TYR B 1 112 ? 17.703 -0.619 3.676 1 96.94 112 TYR B N 1
ATOM 4013 C CA . TYR B 1 112 ? 16.844 -0.468 4.836 1 96.94 112 TYR B CA 1
ATOM 4014 C C . TYR B 1 112 ? 16.719 -1.782 5.598 1 96.94 112 TYR B C 1
ATOM 4016 O O . TYR B 1 112 ? 16.766 -1.803 6.828 1 96.94 112 TYR B O 1
ATOM 4024 N N . LEU B 1 113 ? 16.562 -2.887 4.914 1 98.5 113 LEU B N 1
ATOM 4025 C CA . LEU B 1 113 ? 16.219 -4.137 5.586 1 98.5 113 LEU B CA 1
ATOM 4026 C C . LEU B 1 113 ? 17.484 -4.898 5.988 1 98.5 113 LEU B C 1
ATOM 4028 O O . LEU B 1 113 ? 17.547 -5.445 7.09 1 98.5 113 LEU B O 1
ATOM 4032 N N . THR B 1 114 ? 18.484 -4.945 5.125 1 98.56 114 THR B N 1
ATOM 4033 C CA . THR B 1 114 ? 19.703 -5.707 5.391 1 98.56 114 THR B CA 1
ATOM 4034 C C . THR B 1 114 ? 20.344 -5.262 6.703 1 98.56 114 THR B C 1
ATOM 4036 O O . THR B 1 114 ? 20.672 -6.094 7.551 1 98.56 114 THR B O 1
ATOM 4039 N N . PRO B 1 115 ? 20.484 -3.916 6.977 1 97.38 115 PRO B N 1
ATOM 4040 C CA . PRO B 1 115 ? 21.156 -3.482 8.203 1 97.38 115 PRO B CA 1
ATOM 4041 C C . PRO B 1 115 ? 20.453 -3.945 9.469 1 97.38 115 PRO B C 1
ATOM 4043 O O . PRO B 1 115 ? 21.094 -4.219 10.484 1 97.38 115 PRO B O 1
ATOM 4046 N N . VAL B 1 116 ? 19.156 -4.102 9.422 1 97.06 116 VAL B N 1
ATOM 4047 C CA . VAL B 1 116 ? 18.438 -4.41 10.656 1 97.06 116 VAL B CA 1
ATOM 4048 C C . VAL B 1 116 ? 18.266 -5.926 10.789 1 97.06 116 VAL B C 1
ATOM 4050 O O . VAL B 1 116 ? 17.938 -6.426 11.867 1 97.06 116 VAL B O 1
ATOM 4053 N N . LEU B 1 117 ? 18.484 -6.668 9.734 1 98.5 117 LEU B N 1
ATOM 4054 C CA . LEU B 1 117 ? 18.281 -8.109 9.758 1 98.5 117 LEU B CA 1
ATOM 4055 C C . LEU B 1 117 ? 19.594 -8.836 10.047 1 98.5 117 LEU B C 1
ATOM 4057 O O . LEU B 1 117 ? 19.594 -9.961 10.555 1 98.5 117 LEU B O 1
ATOM 4061 N N . THR B 1 118 ? 20.734 -8.227 9.609 1 98.44 118 THR B N 1
ATOM 4062 C CA . THR B 1 118 ? 22.031 -8.852 9.812 1 98.44 118 THR B CA 1
ATOM 4063 C C . THR B 1 118 ? 22.281 -9.125 11.289 1 98.44 118 THR B C 1
ATOM 4065 O O . THR B 1 118 ? 22.016 -8.266 12.141 1 98.44 118 THR B O 1
ATOM 4068 N N . GLY B 1 119 ? 22.703 -10.312 11.664 1 98.06 119 GLY B N 1
ATOM 4069 C CA . GLY B 1 119 ? 23 -10.695 13.031 1 98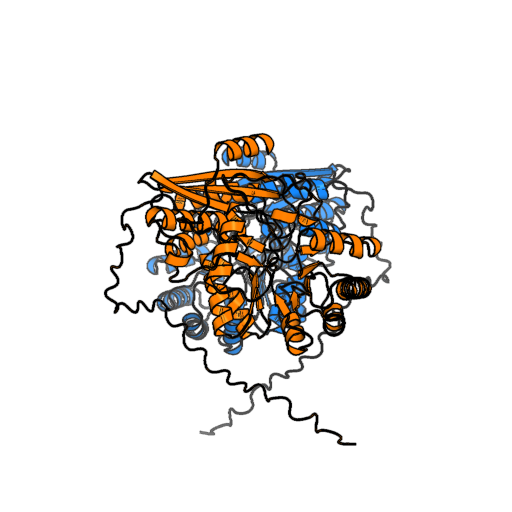.06 119 GLY B CA 1
ATOM 4070 C C . GLY B 1 119 ? 21.859 -11.406 13.727 1 98.06 119 GLY B C 1
ATOM 4071 O O . GLY B 1 119 ? 22.031 -11.977 14.805 1 98.06 119 GLY B O 1
ATOM 4072 N N . HIS B 1 120 ? 20.719 -11.453 13.125 1 97.88 120 HIS B N 1
ATOM 4073 C CA . HIS B 1 120 ? 19.562 -12.094 13.734 1 97.88 120 HIS B CA 1
ATOM 4074 C C . HIS B 1 120 ? 19.484 -13.57 13.352 1 97.88 120 HIS B C 1
ATOM 4076 O O . HIS B 1 120 ? 20.094 -13.992 12.367 1 97.88 120 HIS B O 1
ATOM 4082 N N . ASN B 1 121 ? 18.812 -14.344 14.156 1 97.94 121 ASN B N 1
ATOM 4083 C CA . ASN B 1 121 ? 18.578 -15.758 13.891 1 97.94 121 ASN B CA 1
ATOM 4084 C C . ASN B 1 121 ? 17.594 -15.961 12.742 1 97.94 121 ASN B C 1
ATOM 4086 O O . ASN B 1 121 ? 16.438 -15.516 12.828 1 97.94 121 ASN B O 1
ATOM 4090 N N . PRO B 1 122 ? 18.031 -16.562 11.672 1 97.75 122 PRO B N 1
ATOM 4091 C CA . PRO B 1 122 ? 17.156 -16.75 10.516 1 97.75 122 PRO B CA 1
ATOM 4092 C C . PRO B 1 122 ? 15.93 -17.609 10.82 1 97.75 122 PRO B C 1
ATOM 4094 O O . PRO B 1 122 ? 14.977 -17.641 10.039 1 97.75 122 PRO B O 1
ATOM 4097 N N . PHE B 1 123 ? 15.867 -18.312 11.898 1 97.25 123 PHE B N 1
ATOM 4098 C CA . PHE B 1 123 ? 14.75 -19.172 12.273 1 97.25 123 PHE B CA 1
ATOM 4099 C C . PHE B 1 123 ? 13.672 -18.375 13 1 97.25 123 PHE B C 1
ATOM 4101 O O . PHE B 1 123 ? 12.555 -18.859 13.18 1 97.25 123 PHE B O 1
ATOM 4108 N N . ASP B 1 124 ? 14 -17.125 13.391 1 97.06 124 ASP B N 1
ATOM 4109 C CA . ASP B 1 124 ? 13.023 -16.266 14.055 1 97.06 124 ASP B CA 1
ATOM 4110 C C . ASP B 1 124 ? 12.219 -15.469 13.031 1 97.06 124 ASP B C 1
ATOM 4112 O O . ASP B 1 124 ? 12.281 -14.234 13.008 1 97.06 124 ASP B O 1
ATOM 4116 N N . LEU B 1 125 ? 11.414 -16.203 12.289 1 97.75 125 LEU B N 1
ATOM 4117 C CA . LEU B 1 125 ? 10.641 -15.586 11.211 1 97.75 125 LEU B CA 1
ATOM 4118 C C . LEU B 1 125 ? 9.75 -14.469 11.742 1 97.75 125 LEU B C 1
ATOM 4120 O O . LEU B 1 125 ? 9.617 -13.422 11.109 1 97.75 125 LEU B O 1
ATOM 4124 N N . LYS B 1 126 ? 9.102 -14.695 12.844 1 96.25 126 LYS B N 1
ATOM 4125 C CA . LYS B 1 126 ? 8.219 -13.688 13.43 1 96.25 126 LYS B CA 1
ATOM 4126 C C . LYS B 1 126 ? 8.992 -12.422 13.789 1 96.25 126 LYS B C 1
ATOM 4128 O O . LYS B 1 126 ? 8.555 -11.312 13.469 1 96.25 126 LYS B O 1
ATOM 4133 N N . GLY B 1 127 ? 10.117 -12.594 14.5 1 97.56 127 GLY B N 1
ATOM 4134 C CA . GLY B 1 127 ? 10.945 -11.453 14.852 1 97.56 127 GLY B CA 1
ATOM 4135 C C . GLY B 1 127 ? 11.469 -10.695 13.641 1 97.56 127 GLY B C 1
ATOM 4136 O O . GLY B 1 127 ? 11.492 -9.461 13.633 1 97.56 127 GLY B O 1
ATOM 4137 N N . ILE B 1 128 ? 11.883 -11.414 12.617 1 98.38 128 ILE B N 1
ATOM 4138 C CA . ILE B 1 128 ? 12.406 -10.82 11.391 1 98.38 128 ILE B CA 1
ATOM 4139 C C . ILE B 1 128 ? 11.305 -10.023 10.695 1 98.38 128 ILE B C 1
ATOM 4141 O O . ILE B 1 128 ? 11.539 -8.906 10.227 1 98.38 128 ILE B O 1
ATOM 4145 N N . ASN B 1 129 ? 10.109 -10.602 10.656 1 97.69 129 ASN B N 1
ATOM 4146 C CA . ASN B 1 129 ? 8.992 -9.891 10.055 1 97.69 129 ASN B CA 1
ATOM 4147 C C . ASN B 1 129 ? 8.688 -8.594 10.805 1 97.69 129 ASN B C 1
ATOM 4149 O O . ASN B 1 129 ? 8.344 -7.586 10.195 1 97.69 129 ASN B O 1
ATOM 4153 N N . GLU B 1 130 ? 8.781 -8.617 12.102 1 96.94 130 GLU B N 1
ATOM 4154 C CA . GLU B 1 130 ? 8.562 -7.426 12.914 1 96.94 130 GLU B CA 1
ATOM 4155 C C . GLU B 1 130 ? 9.609 -6.359 12.617 1 96.94 130 GLU B C 1
ATOM 4157 O O . GLU B 1 130 ? 9.289 -5.172 12.516 1 96.94 130 GLU B O 1
ATOM 4162 N N . LEU B 1 131 ? 10.859 -6.781 12.484 1 97.56 131 LEU B N 1
ATOM 4163 C CA . LEU B 1 131 ? 11.938 -5.852 12.148 1 97.56 131 LEU B CA 1
ATOM 4164 C C . LEU B 1 131 ? 11.703 -5.207 10.789 1 97.56 131 LEU B C 1
ATOM 4166 O O . LEU B 1 131 ? 11.859 -3.994 10.641 1 97.56 131 LEU B O 1
ATOM 4170 N N . MET B 1 132 ? 11.297 -6.027 9.812 1 98.31 132 MET B N 1
ATOM 4171 C CA . MET B 1 132 ? 11.039 -5.5 8.484 1 98.31 132 MET B CA 1
ATOM 4172 C C . MET B 1 132 ? 9.883 -4.504 8.508 1 98.31 132 MET B C 1
ATOM 4174 O O . MET B 1 132 ? 9.938 -3.461 7.855 1 98.31 132 MET B O 1
ATOM 4178 N N . SER B 1 133 ? 8.867 -4.832 9.289 1 96.62 133 SER B N 1
ATOM 4179 C CA . SER B 1 133 ? 7.684 -3.98 9.352 1 96.62 133 SER B CA 1
ATOM 4180 C C . SER B 1 133 ? 7.988 -2.66 10.055 1 96.62 133 SER B C 1
ATOM 4182 O O . SER B 1 133 ? 7.383 -1.632 9.742 1 96.62 133 SER B O 1
ATOM 4184 N N . ARG B 1 134 ? 8.906 -2.68 10.984 1 94.62 134 ARG B N 1
ATOM 4185 C CA . ARG B 1 134 ? 9.305 -1.455 11.672 1 94.62 134 ARG B CA 1
ATOM 4186 C C . ARG B 1 134 ? 10.086 -0.533 10.734 1 94.62 134 ARG B C 1
ATOM 4188 O O . ARG B 1 134 ? 9.914 0.688 10.781 1 94.62 134 ARG B O 1
ATOM 4195 N N . GLU B 1 135 ? 10.898 -1.141 9.883 1 95.75 135 GLU B N 1
ATOM 4196 C CA . GLU B 1 135 ? 11.766 -0.361 9.016 1 95.75 135 GLU B CA 1
ATOM 4197 C C . GLU B 1 135 ? 11.023 0.129 7.777 1 95.75 135 GLU B C 1
ATOM 4199 O O . GLU B 1 135 ? 11.281 1.229 7.281 1 95.75 135 GLU B O 1
ATOM 4204 N N . ILE B 1 136 ? 10.211 -0.705 7.27 1 96.81 136 ILE B N 1
ATOM 4205 C CA . ILE B 1 136 ? 9.289 -0.4 6.176 1 96.81 136 ILE B CA 1
ATOM 4206 C C . ILE B 1 136 ? 7.852 -0.664 6.621 1 96.81 136 ILE B C 1
ATOM 4208 O O . ILE B 1 136 ? 7.352 -1.781 6.488 1 96.81 136 ILE B O 1
ATOM 4212 N N . ALA B 1 137 ? 7.23 0.389 7.047 1 95.12 137 ALA B N 1
ATOM 4213 C CA . ALA B 1 137 ? 5.965 0.3 7.77 1 95.12 137 ALA B CA 1
ATOM 4214 C C . ALA B 1 137 ? 4.793 0.111 6.809 1 95.12 137 ALA B C 1
ATOM 4216 O O . ALA B 1 137 ? 4.922 0.367 5.605 1 95.12 137 ALA B O 1
ATOM 4217 N N . PRO B 1 138 ? 3.711 -0.381 7.34 1 93.5 138 PRO B N 1
ATOM 4218 C CA . PRO B 1 138 ? 2.508 -0.561 6.527 1 93.5 138 PRO B CA 1
ATOM 4219 C C . PRO B 1 138 ? 1.865 0.764 6.125 1 93.5 138 PRO B C 1
ATOM 4221 O O . PRO B 1 138 ? 2.006 1.764 6.832 1 93.5 138 PRO B O 1
ATOM 4224 N N . SER B 1 139 ? 1.253 0.734 4.953 1 91.62 139 SER B N 1
ATOM 4225 C CA . SER B 1 139 ? 0.243 1.755 4.695 1 91.62 139 SER B CA 1
ATOM 4226 C C . SER B 1 139 ? -1.133 1.307 5.176 1 91.62 139 SER B C 1
ATOM 4228 O O . SER B 1 139 ? -1.471 1.476 6.348 1 91.62 139 SER B O 1
ATOM 4230 N N . PHE B 1 140 ? -1.769 0.335 4.477 1 92.81 140 PHE B N 1
ATOM 4231 C CA . PHE B 1 140 ? -3.039 -0.198 4.949 1 92.81 140 PHE B CA 1
ATOM 4232 C C . PHE B 1 140 ? -2.818 -1.406 5.852 1 92.81 140 PHE B C 1
ATOM 4234 O O . PHE B 1 140 ? -3.283 -1.43 6.992 1 92.81 140 PHE B O 1
ATOM 4241 N N . THR B 1 141 ? -2.004 -2.463 5.359 1 92.06 141 THR B N 1
ATOM 4242 C CA . THR B 1 141 ? -1.784 -3.617 6.227 1 92.06 141 THR B CA 1
ATOM 4243 C C . THR B 1 141 ? -0.318 -4.039 6.199 1 92.06 141 THR B C 1
ATOM 4245 O O . THR B 1 141 ? 0.161 -4.691 7.133 1 92.06 141 THR B O 1
ATOM 4248 N N . THR B 1 142 ? 0.415 -3.898 5.129 1 93 142 THR B N 1
ATOM 4249 C CA . THR B 1 142 ? 1.833 -4.23 5.051 1 93 142 THR B CA 1
ATOM 4250 C C . THR B 1 142 ? 2.549 -3.326 4.055 1 93 142 THR B C 1
ATOM 4252 O O . THR B 1 142 ? 1.921 -2.77 3.152 1 93 142 THR B O 1
ATOM 4255 N N . GLY B 1 143 ? 3.809 -3.053 4.332 1 96.56 143 GLY B N 1
ATOM 4256 C CA . GLY B 1 143 ? 4.629 -2.281 3.414 1 96.56 143 GLY B CA 1
ATOM 4257 C C . GLY B 1 143 ? 5.531 -3.143 2.547 1 96.56 143 GLY B C 1
ATOM 4258 O O . GLY B 1 143 ? 6.238 -4.012 3.055 1 96.56 143 GLY B O 1
ATOM 4259 N N . MET B 1 144 ? 5.41 -3.016 1.27 1 98 144 MET B N 1
ATOM 4260 C CA . MET B 1 144 ? 6.219 -3.662 0.241 1 98 144 MET B CA 1
ATOM 4261 C C . MET B 1 144 ? 6.215 -5.176 0.418 1 98 144 MET B C 1
ATOM 4263 O O . MET B 1 144 ? 7.277 -5.801 0.491 1 98 144 MET B O 1
ATOM 4267 N N . PRO B 1 145 ? 5.078 -5.773 0.39 1 98.25 145 PRO B N 1
ATOM 4268 C CA . PRO B 1 145 ? 4.988 -7.219 0.625 1 98.25 145 PRO B CA 1
ATOM 4269 C C . PRO B 1 145 ? 5.684 -8.039 -0.462 1 98.25 145 PRO B C 1
ATOM 4271 O O . PRO B 1 145 ? 6.238 -9.102 -0.179 1 98.25 145 PRO B O 1
ATOM 4274 N N . ILE B 1 146 ? 5.691 -7.59 -1.727 1 98.62 146 ILE B N 1
ATOM 4275 C CA . ILE B 1 146 ? 6.359 -8.32 -2.799 1 98.62 146 ILE B CA 1
ATOM 4276 C C . ILE B 1 146 ? 7.863 -8.352 -2.543 1 98.62 146 ILE B C 1
ATOM 4278 O O . ILE B 1 146 ? 8.5 -9.398 -2.676 1 98.62 146 ILE B O 1
ATOM 4282 N N . THR B 1 147 ? 8.398 -7.254 -2.123 1 98.81 147 THR B N 1
ATOM 4283 C CA . THR B 1 147 ? 9.82 -7.148 -1.791 1 98.81 147 THR B CA 1
ATOM 4284 C C . THR B 1 147 ? 10.164 -8.047 -0.607 1 98.81 147 THR B C 1
ATOM 4286 O O . THR B 1 147 ? 11.125 -8.82 -0.667 1 98.81 147 THR B O 1
ATOM 4289 N N . LYS B 1 148 ? 9.359 -7.988 0.427 1 98.88 148 LYS B N 1
ATOM 4290 C CA . LYS B 1 148 ? 9.609 -8.75 1.647 1 98.88 148 LYS B CA 1
ATOM 4291 C C . LYS B 1 148 ? 9.484 -10.25 1.396 1 98.88 148 LYS B C 1
ATOM 4293 O O . LYS B 1 148 ? 10.109 -11.055 2.088 1 98.88 148 LYS B O 1
ATOM 4298 N N . SER B 1 149 ? 8.727 -10.625 0.379 1 98.88 149 SER B N 1
ATOM 4299 C CA . SER B 1 149 ? 8.562 -12.039 0.035 1 98.88 149 SER B CA 1
ATOM 4300 C C . SER B 1 149 ? 9.891 -12.664 -0.378 1 98.88 149 SER B C 1
ATOM 4302 O O . SER B 1 149 ? 10.133 -13.844 -0.118 1 98.88 149 SER B O 1
ATOM 4304 N N . GLY B 1 150 ? 10.727 -11.875 -1.064 1 98.94 150 GLY B N 1
ATOM 4305 C CA . GLY B 1 150 ? 12.031 -12.391 -1.435 1 98.94 150 GLY B CA 1
ATOM 4306 C C . GLY B 1 150 ? 12.875 -12.789 -0.239 1 98.94 150 GLY B C 1
ATOM 4307 O O . GLY B 1 150 ? 13.516 -13.836 -0.248 1 98.94 150 GLY B O 1
ATOM 4308 N N . ILE B 1 151 ? 12.852 -11.984 0.799 1 98.94 151 ILE B N 1
ATOM 4309 C CA . ILE B 1 151 ? 13.594 -12.273 2.02 1 98.94 151 ILE B CA 1
ATOM 4310 C C . ILE B 1 151 ? 12.984 -13.484 2.723 1 98.94 151 ILE B C 1
ATOM 4312 O O . ILE B 1 151 ? 13.703 -14.391 3.15 1 98.94 151 ILE B O 1
ATOM 4316 N N . ASP B 1 152 ? 11.68 -13.523 2.814 1 98.94 152 ASP B N 1
ATOM 4317 C CA . ASP B 1 152 ? 10.984 -14.617 3.475 1 98.94 152 ASP B CA 1
ATOM 4318 C C . ASP B 1 152 ? 11.312 -15.961 2.816 1 98.94 152 ASP B C 1
ATOM 4320 O O . ASP B 1 152 ? 11.625 -16.938 3.502 1 98.94 152 ASP B O 1
ATOM 4324 N N . MET B 1 153 ? 11.273 -15.969 1.514 1 98.94 153 MET B N 1
ATOM 4325 C CA . MET B 1 153 ? 11.562 -17.203 0.782 1 98.94 153 MET B CA 1
ATOM 4326 C C . MET B 1 153 ? 13.008 -17.625 1 1 98.94 153 MET B C 1
ATOM 4328 O O . MET B 1 153 ? 13.289 -18.828 1.153 1 98.94 153 MET B O 1
ATOM 4332 N N . ALA B 1 154 ? 13.906 -16.641 0.993 1 98.94 154 ALA B N 1
ATOM 4333 C CA . ALA B 1 154 ? 15.32 -16.969 1.22 1 98.94 154 ALA B CA 1
ATOM 4334 C C . ALA B 1 154 ? 15.531 -17.562 2.609 1 98.94 154 ALA B C 1
ATOM 4336 O O . ALA B 1 154 ? 16.312 -18.484 2.781 1 98.94 154 ALA B O 1
ATOM 4337 N N . LEU B 1 155 ? 14.82 -17.016 3.607 1 98.94 155 LEU B N 1
ATOM 4338 C CA . LEU B 1 155 ? 14.906 -17.547 4.965 1 98.94 155 LEU B CA 1
ATOM 4339 C C . LEU B 1 155 ? 14.375 -18.969 5.031 1 98.94 155 LEU B C 1
ATOM 4341 O O . LEU B 1 155 ? 14.984 -19.828 5.656 1 98.94 155 LEU B O 1
ATOM 4345 N N . HIS B 1 156 ? 13.266 -19.203 4.398 1 98.88 156 HIS B N 1
ATOM 4346 C CA . HIS B 1 156 ? 12.695 -20.547 4.371 1 98.88 156 HIS B CA 1
ATOM 4347 C C . HIS B 1 156 ? 13.641 -21.547 3.715 1 98.88 156 HIS B C 1
ATOM 4349 O O . HIS B 1 156 ? 13.844 -22.641 4.227 1 98.88 156 HIS B O 1
ATOM 4355 N N . ASP B 1 157 ? 14.164 -21.109 2.57 1 98.94 157 ASP B N 1
ATOM 4356 C CA . ASP B 1 157 ? 15.125 -21.969 1.887 1 98.94 157 ASP B CA 1
ATOM 4357 C C . ASP B 1 157 ? 16.328 -22.281 2.781 1 98.94 157 ASP B C 1
ATOM 4359 O O . ASP B 1 157 ? 16.75 -23.438 2.879 1 98.94 157 ASP B O 1
ATOM 4363 N N . LEU B 1 158 ? 16.859 -21.266 3.414 1 98.81 158 LEU B N 1
ATOM 4364 C CA . LEU B 1 158 ? 17.984 -21.391 4.32 1 98.81 158 LEU B CA 1
ATOM 4365 C C . LEU B 1 158 ? 17.672 -22.359 5.457 1 98.81 158 LEU B C 1
ATOM 4367 O O . LEU B 1 158 ? 18.453 -23.25 5.762 1 98.81 158 LEU B O 1
ATOM 4371 N N . MET B 1 159 ? 16.531 -22.219 6.062 1 98.19 159 MET B N 1
ATOM 4372 C CA . MET B 1 159 ? 16.109 -23.062 7.172 1 98.19 159 MET B CA 1
ATOM 4373 C C . MET B 1 159 ? 16.047 -24.531 6.738 1 98.19 159 MET B C 1
ATOM 4375 O O . MET B 1 159 ? 16.531 -25.406 7.457 1 98.19 159 MET B O 1
ATOM 4379 N N . GLY B 1 160 ? 15.43 -24.75 5.578 1 98.44 160 GLY B N 1
ATOM 4380 C CA . GLY B 1 160 ? 15.336 -26.109 5.074 1 98.44 160 GLY B CA 1
ATOM 4381 C C . GLY B 1 160 ? 16.688 -26.734 4.777 1 98.44 160 GLY B C 1
ATOM 4382 O O . GLY B 1 160 ? 16.922 -27.891 5.094 1 98.44 160 GLY B O 1
ATOM 4383 N N . LYS B 1 161 ? 17.547 -25.969 4.203 1 98.25 161 LYS B N 1
ATOM 4384 C CA . LYS B 1 161 ? 18.859 -26.484 3.838 1 98.25 161 LYS B CA 1
ATOM 4385 C C . LYS B 1 161 ? 19.719 -26.75 5.074 1 98.25 161 LYS B C 1
ATOM 4387 O O . LYS B 1 161 ? 20.453 -27.734 5.133 1 98.25 161 LYS B O 1
ATOM 4392 N N . VAL B 1 162 ? 19.625 -25.859 6.062 1 97.38 162 VAL B N 1
ATOM 4393 C CA . VAL B 1 162 ? 20.359 -26.031 7.312 1 97.38 162 VAL B CA 1
ATOM 4394 C C . VAL B 1 162 ? 19.891 -27.297 8.016 1 97.38 162 VAL B C 1
ATOM 4396 O O . VAL B 1 162 ? 20.703 -28.031 8.609 1 97.38 162 VAL B O 1
ATOM 4399 N N . THR B 1 163 ? 18.609 -27.641 7.926 1 96.81 163 THR B N 1
ATOM 4400 C CA . THR B 1 163 ? 18.047 -28.766 8.656 1 96.81 163 THR B CA 1
ATOM 4401 C C . THR B 1 163 ? 18 -30 7.773 1 96.81 163 THR B C 1
ATOM 4403 O O . THR B 1 163 ? 17.656 -31.094 8.242 1 96.81 163 THR B O 1
ATOM 4406 N N . GLY B 1 164 ? 18.281 -29.828 6.531 1 97.56 164 GLY B N 1
ATOM 4407 C CA . GLY B 1 164 ? 18.234 -30.938 5.594 1 97.56 164 GLY B CA 1
ATOM 4408 C C . GLY B 1 164 ? 16.812 -31.391 5.285 1 97.56 164 GLY B C 1
ATOM 4409 O O . GLY B 1 164 ? 16.594 -32.562 4.996 1 97.56 164 GLY B O 1
ATOM 4410 N N . ARG B 1 165 ? 15.852 -30.469 5.383 1 98.12 165 ARG B N 1
ATOM 4411 C CA . ARG B 1 165 ? 14.445 -30.812 5.211 1 98.12 165 ARG B CA 1
ATOM 4412 C C . ARG B 1 165 ? 13.781 -29.906 4.176 1 98.12 165 ARG B C 1
ATOM 4414 O O . ARG B 1 165 ? 14.148 -28.734 4.043 1 98.12 165 ARG B O 1
ATOM 4421 N N . ASN B 1 166 ? 12.812 -30.484 3.465 1 98.56 166 ASN B N 1
ATOM 4422 C CA . ASN B 1 166 ? 11.922 -29.641 2.676 1 98.56 166 ASN B CA 1
ATOM 4423 C C . ASN B 1 166 ? 11.133 -28.672 3.561 1 98.56 166 ASN B C 1
ATOM 4425 O O . ASN B 1 166 ? 10.758 -29.016 4.684 1 98.56 166 ASN B O 1
ATOM 4429 N N . ILE B 1 167 ? 10.867 -27.5 3.037 1 98.56 167 ILE B N 1
ATOM 4430 C CA . ILE B 1 167 ? 10.219 -26.5 3.877 1 98.56 167 ILE B CA 1
ATOM 4431 C C . ILE B 1 167 ? 8.836 -27 4.297 1 98.56 167 ILE B C 1
ATOM 4433 O O . ILE B 1 167 ? 8.344 -26.641 5.371 1 98.56 167 ILE B O 1
ATOM 4437 N N . ALA B 1 168 ? 8.125 -27.797 3.492 1 98.75 168 ALA B N 1
ATOM 4438 C CA . ALA B 1 168 ? 6.836 -28.375 3.883 1 98.75 168 ALA B CA 1
ATOM 4439 C C . ALA B 1 168 ? 6.969 -29.203 5.152 1 98.75 168 ALA B C 1
ATOM 4441 O O . ALA B 1 168 ? 6.086 -29.172 6.016 1 98.75 168 ALA B O 1
ATOM 4442 N N . GLU B 1 169 ? 8.055 -29.906 5.242 1 98.19 169 GLU B N 1
ATOM 4443 C CA . GLU B 1 169 ? 8.305 -30.719 6.43 1 98.19 169 GLU B CA 1
ATOM 4444 C C . GLU B 1 169 ? 8.484 -29.844 7.668 1 98.19 169 GLU B C 1
ATOM 4446 O O . GLU B 1 169 ? 8.094 -30.234 8.773 1 98.19 169 GLU B O 1
ATOM 4451 N N . LEU B 1 170 ? 9.109 -28.688 7.434 1 97.25 170 LEU B N 1
ATOM 4452 C CA . LEU B 1 170 ? 9.273 -27.75 8.539 1 97.25 170 LEU B CA 1
ATOM 4453 C C . LEU B 1 170 ? 7.918 -27.266 9.039 1 97.25 170 LEU B C 1
ATOM 4455 O O . LEU B 1 170 ? 7.797 -26.812 10.188 1 97.25 170 LEU B O 1
ATOM 4459 N N . TRP B 1 171 ? 6.863 -27.297 8.148 1 98 171 TRP B N 1
ATOM 4460 C CA . TRP B 1 171 ? 5.52 -26.891 8.523 1 98 171 TRP B CA 1
ATOM 4461 C C . TRP B 1 171 ? 4.723 -28.047 9.086 1 98 171 TRP B C 1
ATOM 4463 O O . TRP B 1 171 ? 3.541 -27.906 9.414 1 98 171 TRP B O 1
ATOM 4473 N N . GLY B 1 172 ? 5.328 -29.219 9.227 1 97.88 172 GLY B N 1
ATOM 4474 C CA . GLY B 1 172 ? 4.637 -30.406 9.672 1 97.88 172 GLY B CA 1
ATOM 4475 C C . GLY B 1 172 ? 3.709 -30.984 8.617 1 97.88 172 GLY B C 1
ATOM 4476 O O . GLY B 1 172 ? 2.717 -31.641 8.945 1 97.88 172 GLY B O 1
ATOM 4477 N N . ARG B 1 173 ? 4.078 -30.688 7.371 1 98.25 173 ARG B N 1
ATOM 4478 C CA . ARG B 1 173 ? 3.223 -31.125 6.273 1 98.25 173 ARG B CA 1
ATOM 4479 C C . ARG B 1 173 ? 4.02 -31.922 5.242 1 98.25 173 ARG B C 1
ATOM 4481 O O . ARG B 1 173 ? 5.246 -32 5.328 1 98.25 173 ARG B O 1
ATOM 4488 N N . THR B 1 174 ? 3.309 -32.562 4.312 1 97 174 THR B N 1
ATOM 4489 C CA . THR B 1 174 ? 3.91 -33.312 3.211 1 97 174 THR B CA 1
ATOM 4490 C C . THR B 1 174 ? 3.434 -32.75 1.866 1 97 174 THR B C 1
ATOM 4492 O O . THR B 1 174 ? 2.436 -32.031 1.801 1 97 174 THR B O 1
ATOM 4495 N N . THR B 1 175 ? 4.258 -33.031 0.905 1 97.69 175 THR B N 1
ATOM 4496 C CA . THR B 1 175 ? 3.896 -32.594 -0.441 1 97.69 175 THR B CA 1
ATOM 4497 C C . THR B 1 175 ? 3.643 -33.812 -1.343 1 97.69 175 THR B C 1
ATOM 4499 O O . THR B 1 175 ? 4.195 -34.875 -1.119 1 97.69 175 THR B O 1
ATOM 4502 N N . GLY B 1 176 ? 2.715 -33.625 -2.264 1 97 176 GLY B N 1
ATOM 4503 C CA . GLY B 1 176 ? 2.623 -34.531 -3.381 1 97 176 GLY B CA 1
ATOM 4504 C C . GLY B 1 176 ? 3.697 -34.312 -4.43 1 97 176 GLY B C 1
ATOM 4505 O O . GLY B 1 176 ? 4.621 -33.531 -4.223 1 97 176 GLY B O 1
ATOM 4506 N N . ASP B 1 177 ? 3.512 -34.969 -5.602 1 96.31 177 ASP B N 1
ATOM 4507 C CA . ASP B 1 177 ? 4.574 -35 -6.602 1 96.31 177 ASP B CA 1
ATOM 4508 C C . ASP B 1 177 ? 4.363 -33.906 -7.645 1 96.31 177 ASP B C 1
ATOM 4510 O O . ASP B 1 177 ? 5.32 -33.438 -8.266 1 96.31 177 ASP B O 1
ATOM 4514 N N . GLU B 1 178 ? 3.098 -33.594 -7.859 1 97.88 178 GLU B N 1
ATOM 4515 C CA . GLU B 1 178 ? 2.818 -32.656 -8.953 1 97.88 178 GLU B CA 1
ATOM 4516 C C . GLU B 1 178 ? 1.619 -31.766 -8.633 1 97.88 178 GLU B C 1
ATOM 4518 O O . GLU B 1 178 ? 0.822 -32.094 -7.746 1 97.88 178 GLU B O 1
ATOM 4523 N N . ILE B 1 179 ? 1.526 -30.641 -9.266 1 98.12 179 ILE B N 1
ATOM 4524 C CA . ILE B 1 179 ? 0.4 -29.703 -9.211 1 98.12 179 ILE B CA 1
ATOM 4525 C C . ILE B 1 179 ? -0.189 -29.531 -10.609 1 98.12 179 ILE B C 1
ATOM 4527 O O . ILE B 1 179 ? 0.547 -29.359 -11.586 1 98.12 179 ILE B O 1
ATOM 4531 N N . THR B 1 180 ? -1.507 -29.703 -10.734 1 98.5 180 THR B N 1
ATOM 4532 C CA . THR B 1 180 ? -2.205 -29.422 -11.984 1 98.5 180 THR B CA 1
ATOM 4533 C C . THR B 1 180 ? -2.275 -27.906 -12.242 1 98.5 180 THR B C 1
ATOM 4535 O O . THR B 1 180 ? -2.566 -27.141 -11.336 1 98.5 180 THR B O 1
ATOM 4538 N N . LEU B 1 181 ? -1.996 -27.5 -13.508 1 98.5 181 LEU B N 1
ATOM 4539 C CA . LEU B 1 181 ? -1.943 -26.078 -13.844 1 98.5 181 LEU B CA 1
ATOM 4540 C C . LEU B 1 181 ? -3.1 -25.688 -14.758 1 98.5 181 LEU B C 1
ATOM 4542 O O . LEU B 1 181 ? -3.656 -26.547 -15.453 1 98.5 181 LEU B O 1
ATOM 4546 N N . SER B 1 182 ? -3.463 -24.469 -14.695 1 98.44 182 SER B N 1
ATOM 4547 C CA . SER B 1 182 ? -4.344 -23.844 -15.672 1 98.44 182 SER B CA 1
ATOM 4548 C C . SER B 1 182 ? -3.553 -23.031 -16.688 1 98.44 182 SER B C 1
ATOM 4550 O O . SER B 1 182 ? -2.602 -22.328 -16.328 1 98.44 182 SER B O 1
ATOM 4552 N N . TRP B 1 183 ? -3.91 -23.172 -17.938 1 97.5 183 TRP B N 1
ATOM 4553 C CA . TRP B 1 183 ? -3.344 -22.359 -19.016 1 97.5 183 TRP B CA 1
ATOM 4554 C C . TRP B 1 183 ? -4.008 -21 -19.078 1 97.5 183 TRP B C 1
ATOM 4556 O O . TRP B 1 183 ? -5.238 -20.891 -19.078 1 97.5 183 TRP B O 1
ATOM 4566 N N . THR B 1 184 ? -3.201 -19.922 -19.109 1 96.69 184 THR B N 1
ATOM 4567 C CA . THR B 1 184 ? -3.74 -18.562 -19.094 1 96.69 184 THR B CA 1
ATOM 4568 C C . THR B 1 184 ? -4.109 -18.109 -20.5 1 96.69 184 THR B C 1
ATOM 4570 O O . THR B 1 184 ? -3.311 -18.234 -21.422 1 96.69 184 THR B O 1
ATOM 4573 N N . ILE B 1 185 ? -5.273 -17.609 -20.625 1 95.5 185 ILE B N 1
ATOM 4574 C CA . ILE B 1 185 ? -5.727 -16.984 -21.875 1 95.5 185 ILE B CA 1
ATOM 4575 C C . ILE B 1 185 ? -6.027 -15.516 -21.641 1 95.5 185 ILE B C 1
ATOM 4577 O O . ILE B 1 185 ? -6.867 -15.164 -20.812 1 95.5 185 ILE B O 1
ATOM 4581 N N . SER B 1 186 ? -5.312 -14.688 -22.281 1 92.25 186 SER B N 1
ATOM 4582 C CA . SER B 1 186 ? -5.523 -13.242 -22.281 1 92.25 186 SER B CA 1
ATOM 4583 C C . SER B 1 186 ? -5.562 -12.688 -23.703 1 92.25 186 SER B C 1
ATOM 4585 O O . SER B 1 186 ? -4.543 -12.672 -24.406 1 92.25 186 SER B O 1
ATOM 4587 N N . THR B 1 187 ? -6.703 -12.266 -24.141 1 92.44 187 THR B N 1
ATOM 4588 C CA . THR B 1 187 ? -6.852 -11.75 -25.484 1 92.44 187 THR B CA 1
ATOM 4589 C C . THR B 1 187 ? -7.977 -10.719 -25.562 1 92.44 187 THR B C 1
ATOM 4591 O O . THR B 1 187 ? -8.914 -10.766 -24.766 1 92.44 187 THR B O 1
ATOM 4594 N N . THR B 1 188 ? -7.805 -9.805 -26.438 1 90.75 188 THR B N 1
ATOM 4595 C CA . THR B 1 188 ? -8.852 -8.82 -26.703 1 90.75 188 THR B CA 1
ATOM 4596 C C . THR B 1 188 ? -9.523 -9.102 -28.047 1 90.75 188 THR B C 1
ATOM 4598 O O . THR B 1 188 ? -10.352 -8.312 -28.5 1 90.75 188 THR B O 1
ATOM 4601 N N . ASP B 1 189 ? -9.141 -10.195 -28.656 1 93.81 189 ASP B N 1
ATOM 4602 C CA . ASP B 1 189 ? -9.672 -10.609 -29.953 1 93.81 189 ASP B CA 1
ATOM 4603 C C . ASP B 1 189 ? -10.289 -12 -29.875 1 93.81 189 ASP B C 1
ATOM 4605 O O . ASP B 1 189 ? -9.578 -13 -29.766 1 93.81 189 ASP B O 1
ATOM 4609 N N . LEU B 1 190 ? -11.609 -12.047 -30.078 1 95.5 190 LEU B N 1
ATOM 4610 C CA . LEU B 1 190 ? -12.352 -13.305 -29.984 1 95.5 190 LEU B CA 1
ATOM 4611 C C . LEU B 1 190 ? -11.867 -14.297 -31.047 1 95.5 190 LEU B C 1
ATOM 4613 O O . LEU B 1 190 ? -11.922 -15.508 -30.828 1 95.5 190 LEU B O 1
ATOM 4617 N N . GLY B 1 191 ? -11.422 -13.766 -32.094 1 95.81 191 GLY B N 1
ATOM 4618 C CA . GLY B 1 191 ? -10.945 -14.609 -33.156 1 95.81 191 GLY B CA 1
ATOM 4619 C C . GLY B 1 191 ? -9.711 -15.422 -32.781 1 95.81 191 GLY B C 1
ATOM 4620 O O . GLY B 1 191 ? -9.422 -16.438 -33.406 1 95.81 191 GLY B O 1
ATOM 4621 N N . GLU B 1 192 ? -9.008 -15.039 -31.75 1 94.94 192 GLU B N 1
ATOM 4622 C CA . GLU B 1 192 ? -7.781 -15.703 -31.312 1 94.94 192 GLU B CA 1
ATOM 4623 C C . GLU B 1 192 ? -8.078 -16.75 -30.234 1 94.94 192 GLU B C 1
ATOM 4625 O O . GLU B 1 192 ? -7.227 -17.594 -29.938 1 94.94 192 GLU B O 1
ATOM 4630 N N . ALA B 1 193 ? -9.258 -16.781 -29.734 1 94.81 193 ALA B N 1
ATOM 4631 C CA . ALA B 1 193 ? -9.586 -17.578 -28.547 1 94.81 193 ALA B CA 1
ATOM 4632 C C . ALA B 1 193 ? -9.383 -19.062 -28.797 1 94.81 193 ALA B C 1
ATOM 4634 O O . ALA B 1 193 ? -8.734 -19.75 -28.016 1 94.81 193 ALA B O 1
ATOM 4635 N N . GLU B 1 194 ? -9.938 -19.516 -29.891 1 96.25 194 GLU B N 1
ATOM 4636 C CA . GLU B 1 194 ? -9.844 -20.938 -30.203 1 96.25 194 GLU B CA 1
ATOM 4637 C C . GLU B 1 194 ? -8.383 -21.375 -30.297 1 96.25 194 GLU B C 1
ATOM 4639 O O . GLU B 1 194 ? -8.008 -22.422 -29.766 1 96.25 194 GLU B O 1
ATOM 4644 N N . ASP B 1 195 ? -7.613 -20.578 -31.031 1 96.81 195 ASP B N 1
ATOM 4645 C CA . ASP B 1 195 ? -6.207 -20.922 -31.219 1 96.81 195 ASP B CA 1
ATOM 4646 C C . ASP B 1 195 ? -5.461 -20.938 -29.875 1 96.81 195 ASP B C 1
ATOM 4648 O O . ASP B 1 195 ? -4.598 -21.797 -29.656 1 96.81 195 ASP B O 1
ATOM 4652 N N . LEU B 1 196 ? -5.742 -20.047 -29.031 1 95.75 196 LEU B N 1
ATOM 4653 C CA . LEU B 1 196 ? -5.09 -19.969 -27.734 1 95.75 196 LEU B CA 1
ATOM 4654 C C . LEU B 1 196 ? -5.445 -21.172 -26.859 1 95.75 196 LEU B C 1
ATOM 4656 O O . LEU B 1 196 ? -4.59 -21.703 -26.156 1 95.75 196 LEU B O 1
ATOM 4660 N N . VAL B 1 197 ? -6.66 -21.594 -26.906 1 97.69 197 VAL B N 1
ATOM 4661 C CA . VAL B 1 197 ? -7.094 -22.781 -26.156 1 97.69 197 VAL B CA 1
ATOM 4662 C C . VAL B 1 197 ? -6.395 -24.016 -26.719 1 97.69 197 VAL B C 1
ATOM 4664 O O . VAL B 1 197 ? -5.883 -24.844 -25.953 1 97.69 197 VAL B O 1
ATOM 4667 N N . LYS B 1 198 ? -6.355 -24.109 -28.031 1 97.62 198 LYS B N 1
ATOM 4668 C CA . LYS B 1 198 ? -5.742 -25.266 -28.672 1 97.62 198 LYS B CA 1
ATOM 4669 C C . LYS B 1 198 ? -4.262 -25.375 -28.328 1 97.62 198 LYS B C 1
ATOM 4671 O O . LYS B 1 198 ? -3.732 -26.469 -28.156 1 97.62 198 LYS B O 1
ATOM 4676 N N . LYS B 1 199 ? -3.58 -24.281 -28.25 1 95.81 199 LYS B N 1
ATOM 4677 C CA . LYS B 1 199 ? -2.174 -24.266 -27.859 1 95.81 199 LYS B CA 1
ATOM 4678 C C . LYS B 1 199 ? -1.984 -24.891 -26.484 1 95.81 199 LYS B C 1
ATOM 4680 O O . LYS B 1 199 ? -1.046 -25.656 -26.266 1 95.81 199 LYS B O 1
ATOM 4685 N N . GLY B 1 200 ? -2.846 -24.562 -25.547 1 96.88 200 GLY B N 1
ATOM 4686 C CA . GLY B 1 200 ? -2.799 -25.172 -24.219 1 96.88 200 GLY B CA 1
ATOM 4687 C C . GLY B 1 200 ? -3.078 -26.656 -24.234 1 96.88 200 GLY B C 1
ATOM 4688 O O . GLY B 1 200 ? -2.363 -27.438 -23.594 1 96.88 200 GLY B O 1
ATOM 4689 N N . LEU B 1 201 ? -4.082 -27 -25.016 1 97.94 201 LEU B N 1
ATOM 4690 C CA . LEU B 1 201 ? -4.449 -28.422 -25.125 1 97.94 201 LEU B CA 1
ATOM 4691 C C . LEU B 1 201 ? -3.299 -29.234 -25.703 1 97.94 201 LEU B C 1
ATOM 4693 O O . LEU B 1 201 ? -3.051 -30.359 -25.25 1 97.94 201 LEU B O 1
ATOM 4697 N N . GLU B 1 202 ? -2.648 -28.656 -26.672 1 97.12 202 GLU B N 1
ATOM 4698 C CA . GLU B 1 202 ? -1.514 -29.328 -27.312 1 97.12 202 GLU B CA 1
ATOM 4699 C C . GLU B 1 202 ? -0.391 -29.562 -26.297 1 97.12 202 GLU B C 1
ATOM 4701 O O . GLU B 1 202 ? 0.348 -30.547 -26.422 1 97.12 202 GLU B O 1
ATOM 4706 N N . LYS B 1 203 ? -0.298 -28.734 -25.312 1 95.5 203 LYS B N 1
ATOM 4707 C CA . LYS B 1 203 ? 0.734 -28.859 -24.281 1 95.5 203 LYS B CA 1
ATOM 4708 C C . LYS B 1 203 ? 0.247 -29.703 -23.125 1 95.5 203 LYS B C 1
ATOM 4710 O O . LYS B 1 203 ? 0.954 -29.859 -22.125 1 95.5 203 LYS B O 1
ATOM 4715 N N . GLY B 1 204 ? -0.967 -30.234 -23.25 1 97.44 204 GLY B N 1
ATOM 4716 C CA . GLY B 1 204 ? -1.492 -31.188 -22.281 1 97.44 204 GLY B CA 1
ATOM 4717 C C . GLY B 1 204 ? -2.314 -30.547 -21.188 1 97.44 204 GLY B C 1
ATOM 4718 O O . GLY B 1 204 ? -2.807 -31.234 -20.281 1 97.44 204 GLY B O 1
ATOM 4719 N N . TYR B 1 205 ? -2.432 -29.25 -21.203 1 97.88 205 TYR B N 1
ATOM 4720 C CA . TYR B 1 205 ? -3.299 -28.594 -20.234 1 97.88 205 TYR B CA 1
ATOM 4721 C C . TYR B 1 205 ? -4.758 -28.953 -20.469 1 97.88 205 TYR B C 1
ATOM 4723 O O . TYR B 1 205 ? -5.164 -29.219 -21.609 1 97.88 205 TYR B O 1
ATOM 4731 N N . ARG B 1 206 ? -5.562 -28.922 -19.391 1 98.12 206 ARG B N 1
ATOM 4732 C CA . ARG B 1 206 ? -6.98 -29.25 -19.5 1 98.12 206 ARG B CA 1
ATOM 4733 C C . ARG B 1 206 ? -7.84 -28.188 -18.812 1 98.12 206 ARG B C 1
ATOM 4735 O O . ARG B 1 206 ? -9.062 -28.188 -18.969 1 98.12 206 ARG B O 1
ATOM 4742 N N . HIS B 1 207 ? -7.215 -27.328 -18.078 1 98.5 207 HIS B N 1
ATOM 4743 C CA . HIS B 1 207 ? -7.887 -26.25 -17.359 1 98.5 207 HIS B CA 1
ATOM 4744 C C . HIS B 1 207 ? -7.348 -24.875 -17.781 1 98.5 207 HIS B C 1
ATOM 4746 O O . HIS B 1 207 ? -6.219 -24.781 -18.266 1 98.5 207 HIS B O 1
ATOM 4752 N N . PHE B 1 208 ? -8.203 -23.828 -17.609 1 98.5 208 PHE B N 1
ATOM 4753 C CA . PHE B 1 208 ? -7.84 -22.531 -18.188 1 98.5 208 PHE B CA 1
ATOM 4754 C C . PHE B 1 208 ? -8.172 -21.406 -17.219 1 98.5 208 PHE B C 1
ATOM 4756 O O . PHE B 1 208 ? -9.172 -21.469 -16.5 1 98.5 208 PHE B O 1
ATOM 4763 N N . ASN B 1 209 ? -7.344 -20.438 -17.141 1 98.06 209 ASN B N 1
ATOM 4764 C CA . ASN B 1 209 ? -7.535 -19.141 -16.469 1 98.06 209 ASN B CA 1
ATOM 4765 C C . ASN B 1 209 ? -7.766 -18.031 -17.484 1 98.06 209 ASN B C 1
ATOM 4767 O O . ASN B 1 209 ? -6.867 -17.688 -18.25 1 98.06 209 ASN B O 1
ATOM 4771 N N . LEU B 1 210 ? -8.938 -17.438 -17.5 1 97.19 210 LEU B N 1
ATOM 4772 C CA . LEU B 1 210 ? -9.336 -16.484 -18.531 1 97.19 210 LEU B CA 1
ATOM 4773 C C . LEU B 1 210 ? -9.375 -15.062 -17.953 1 97.19 210 LEU B C 1
ATOM 4775 O O . LEU B 1 210 ? -10 -14.828 -16.906 1 97.19 210 LEU B O 1
ATOM 4779 N N . LYS B 1 211 ? -8.656 -14.195 -18.609 1 96.31 211 LYS B N 1
ATOM 4780 C CA . LYS B 1 211 ? -8.789 -12.781 -18.25 1 96.31 211 LYS B CA 1
ATOM 4781 C C . LYS B 1 211 ? -10.07 -12.188 -18.828 1 96.31 211 LYS B C 1
ATOM 4783 O O . LYS B 1 211 ? -10.289 -12.211 -20.031 1 96.31 211 LYS B O 1
ATOM 4788 N N . VAL B 1 212 ? -10.852 -11.688 -17.953 1 96.44 212 VAL B N 1
ATOM 4789 C CA . VAL B 1 212 ? -12.094 -11.023 -18.328 1 96.44 212 VAL B CA 1
ATOM 4790 C C . VAL B 1 212 ? -12.117 -9.602 -17.781 1 96.44 212 VAL B C 1
ATOM 4792 O O . VAL B 1 212 ? -11.188 -9.18 -17.094 1 96.44 212 VAL B O 1
ATOM 4795 N N . GLY B 1 213 ? -13.234 -8.953 -18.031 1 91.69 213 GLY B N 1
ATOM 4796 C CA . GLY B 1 213 ? -13.297 -7.551 -17.672 1 91.69 213 GLY B CA 1
ATOM 4797 C C . GLY B 1 213 ? -12.516 -6.652 -18.625 1 91.69 213 GLY B C 1
ATOM 4798 O O . GLY B 1 213 ? -11.422 -7.004 -19.047 1 91.69 213 GLY B O 1
ATOM 4799 N N . PRO B 1 214 ? -13.039 -5.473 -19.094 1 90.06 214 PRO B N 1
ATOM 4800 C CA . PRO B 1 214 ? -14.141 -4.738 -18.469 1 90.06 214 PRO B CA 1
ATOM 4801 C C . PRO B 1 214 ? -15.461 -4.918 -19.203 1 90.06 214 PRO B C 1
ATOM 4803 O O . PRO B 1 214 ? -16.516 -4.512 -18.703 1 90.06 214 PRO B O 1
ATOM 4806 N N . ASP B 1 215 ? -15.5 -5.574 -20.344 1 95.81 215 ASP B N 1
ATOM 4807 C CA . ASP B 1 215 ? -16.688 -5.648 -21.188 1 95.81 215 ASP B CA 1
ATOM 4808 C C . ASP B 1 215 ? -17.406 -6.98 -21 1 95.81 215 ASP B C 1
ATOM 4810 O O . ASP B 1 215 ? -17 -8 -21.562 1 95.81 215 ASP B O 1
ATOM 4814 N N . PRO B 1 216 ? -18.562 -6.914 -20.375 1 96.62 216 PRO B N 1
ATOM 4815 C CA . PRO B 1 216 ? -19.234 -8.172 -20.047 1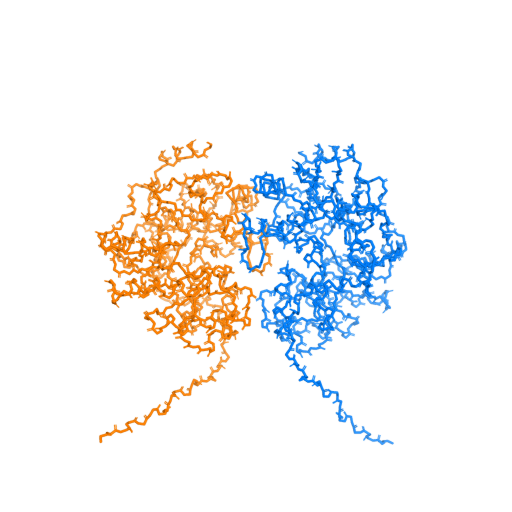 96.62 216 PRO B CA 1
ATOM 4816 C C . PRO B 1 216 ? -19.734 -8.922 -21.281 1 96.62 216 PRO B C 1
ATOM 4818 O O . PRO B 1 216 ? -19.781 -10.156 -21.266 1 96.62 216 PRO B O 1
ATOM 4821 N N . GLU B 1 217 ? -20.094 -8.195 -22.328 1 97.62 217 GLU B N 1
ATOM 4822 C CA . GLU B 1 217 ? -20.547 -8.867 -23.547 1 97.62 217 GLU B CA 1
ATOM 4823 C C . GLU B 1 217 ? -19.406 -9.633 -24.219 1 97.62 217 GLU B C 1
ATOM 4825 O O . GLU B 1 217 ? -19.578 -10.789 -24.609 1 97.62 217 GLU B O 1
ATOM 4830 N N . TYR B 1 218 ? -18.312 -9.023 -24.328 1 97.25 218 TYR B N 1
ATOM 4831 C CA . TYR B 1 218 ? -17.125 -9.68 -24.859 1 97.25 218 TYR B CA 1
ATOM 4832 C C . TYR B 1 218 ? -16.719 -10.859 -23.969 1 97.25 218 TYR B C 1
ATOM 4834 O O . TYR B 1 218 ? -16.406 -11.938 -24.484 1 97.25 218 TYR B O 1
ATOM 4842 N N . ASP B 1 219 ? -16.734 -10.609 -22.672 1 98.06 219 ASP B N 1
ATOM 4843 C CA . ASP B 1 219 ? -16.281 -11.617 -21.719 1 98.06 219 ASP B CA 1
ATOM 4844 C C . ASP B 1 219 ? -17.156 -12.875 -21.797 1 98.06 219 ASP B C 1
ATOM 4846 O O . ASP B 1 219 ? -16.641 -13.992 -21.766 1 98.06 219 ASP B O 1
ATOM 4850 N N . LEU B 1 220 ? -18.438 -12.664 -21.906 1 98.06 220 LEU B N 1
ATOM 4851 C CA . LEU B 1 220 ? -19.359 -13.789 -22 1 98.06 220 LEU B CA 1
ATOM 4852 C C . LEU B 1 220 ? -19.125 -14.578 -23.281 1 98.06 220 LEU B C 1
ATOM 4854 O O . LEU B 1 220 ? -19.125 -15.812 -23.266 1 98.06 220 LEU B O 1
ATOM 4858 N N . GLU B 1 221 ? -18.969 -13.891 -24.344 1 98.12 221 GLU B N 1
ATOM 4859 C CA . GLU B 1 221 ? -18.703 -14.562 -25.609 1 98.12 221 GLU B CA 1
ATOM 4860 C C . GLU B 1 221 ? -17.406 -15.367 -25.547 1 98.12 221 GLU B C 1
ATOM 4862 O O . GLU B 1 221 ? -17.328 -16.484 -26.047 1 98.12 221 GLU B O 1
ATOM 4867 N N . LEU B 1 222 ? -16.391 -14.797 -24.984 1 98.06 222 LEU B N 1
ATOM 4868 C CA . LEU B 1 222 ? -15.109 -15.484 -24.812 1 98.06 222 LEU B CA 1
ATOM 4869 C C . LEU B 1 222 ? -15.281 -16.766 -24.016 1 98.06 222 LEU B C 1
ATOM 4871 O O . LEU B 1 222 ? -14.789 -17.828 -24.406 1 98.06 222 LEU B O 1
ATOM 4875 N N . VAL B 1 223 ? -15.984 -16.672 -22.922 1 98.12 223 VAL B N 1
ATOM 4876 C CA . VAL B 1 223 ? -16.219 -17.797 -22.031 1 98.12 223 VAL B CA 1
ATOM 4877 C C . VAL B 1 223 ? -17 -18.891 -22.781 1 98.12 223 VAL B C 1
ATOM 4879 O O . VAL B 1 223 ? -16.656 -20.078 -22.688 1 98.12 223 VAL B O 1
ATOM 4882 N N . GLU B 1 224 ? -18 -18.484 -23.469 1 97.69 224 GLU B N 1
ATOM 4883 C CA . GLU B 1 224 ? -18.812 -19.453 -24.203 1 97.69 224 GLU B CA 1
ATOM 4884 C C . GLU B 1 224 ? -17.984 -20.172 -25.266 1 97.69 224 GLU B C 1
ATOM 4886 O O . GLU B 1 224 ? -18.109 -21.391 -25.438 1 97.69 224 GLU B O 1
ATOM 4891 N N . GLN B 1 225 ? -17.172 -19.453 -25.953 1 97.31 225 GLN B N 1
ATOM 4892 C CA . GLN B 1 225 ? -16.312 -20.047 -26.953 1 97.31 225 GLN B CA 1
ATOM 4893 C C . GLN B 1 225 ? -15.352 -21.062 -26.328 1 97.31 225 GLN B C 1
ATOM 4895 O O . GLN B 1 225 ? -15.188 -22.172 -26.859 1 97.31 225 GLN B O 1
ATOM 4900 N N . VAL B 1 226 ? -14.742 -20.688 -25.25 1 97.81 226 VAL B N 1
ATOM 4901 C CA . VAL B 1 226 ? -13.781 -21.562 -24.594 1 97.81 226 VAL B CA 1
ATOM 4902 C C . VAL B 1 226 ? -14.484 -22.797 -24.047 1 97.81 226 VAL B C 1
ATOM 4904 O O . VAL B 1 226 ? -13.984 -23.922 -24.188 1 97.81 226 VAL B O 1
ATOM 4907 N N . LYS B 1 227 ? -15.695 -22.656 -23.484 1 97 227 LYS B N 1
ATOM 4908 C CA . LYS B 1 227 ? -16.453 -23.75 -22.906 1 97 227 LYS B CA 1
ATOM 4909 C C . LYS B 1 227 ? -16.906 -24.734 -23.984 1 97 227 LYS B C 1
ATOM 4911 O O . LYS B 1 227 ? -17.031 -25.938 -23.719 1 97 227 LYS B O 1
ATOM 4916 N N . GLN B 1 228 ? -17.141 -24.234 -25.094 1 96.69 228 GLN B N 1
ATOM 4917 C CA . GLN B 1 228 ? -17.5 -25.125 -26.203 1 96.69 228 GLN B CA 1
ATOM 4918 C C . GLN B 1 228 ? -16.344 -26.047 -26.562 1 96.69 228 GLN B C 1
ATOM 4920 O O . GLN B 1 228 ? -16.578 -27.203 -26.953 1 96.69 228 GLN B O 1
ATOM 4925 N N . ILE B 1 229 ? -15.156 -25.609 -26.484 1 97.12 229 ILE B N 1
ATOM 4926 C CA . ILE B 1 229 ? -13.969 -26.375 -26.844 1 97.12 229 ILE B CA 1
ATOM 4927 C C . ILE B 1 229 ? -13.586 -27.297 -25.703 1 97.12 229 ILE B C 1
ATOM 4929 O O . ILE B 1 229 ? -13.164 -28.438 -25.922 1 97.12 229 ILE B O 1
ATOM 4933 N N . VAL B 1 230 ? -13.711 -26.812 -24.469 1 97.5 230 VAL B N 1
ATOM 4934 C CA . VAL B 1 230 ? -13.305 -27.562 -23.297 1 97.5 230 VAL B CA 1
ATOM 4935 C C . VAL B 1 230 ? -14.43 -27.578 -22.266 1 97.5 230 VAL B C 1
ATOM 4937 O O . VAL B 1 230 ? -14.297 -27.031 -21.172 1 97.5 230 VAL B O 1
ATOM 4940 N N . PRO B 1 231 ? -15.531 -28.281 -22.438 1 96.06 231 PRO B N 1
ATOM 4941 C CA . PRO B 1 231 ? -16.734 -28.234 -21.609 1 96.06 231 PRO B CA 1
ATOM 4942 C C . PRO B 1 231 ? -16.469 -28.688 -20.172 1 96.06 231 PRO B C 1
ATOM 4944 O O . PRO B 1 231 ? -17.156 -28.25 -19.25 1 96.06 231 PRO B O 1
ATOM 4947 N N . ASP B 1 232 ? -15.477 -29.5 -19.906 1 95.62 232 ASP B N 1
ATOM 4948 C CA . ASP B 1 232 ? -15.25 -30.062 -18.578 1 95.62 232 ASP B CA 1
ATOM 4949 C C . ASP B 1 232 ? -14.148 -29.312 -17.844 1 95.62 232 ASP B C 1
ATOM 4951 O O . ASP B 1 232 ? -13.797 -29.656 -16.719 1 95.62 232 ASP B O 1
ATOM 4955 N N . SER B 1 233 ? -13.555 -28.281 -18.391 1 97.06 233 SER B N 1
ATOM 4956 C CA . SER B 1 233 ? -12.438 -27.516 -17.859 1 97.06 233 SER B CA 1
ATOM 4957 C C . SER B 1 233 ? -12.859 -26.703 -16.641 1 97.06 233 SER B C 1
ATOM 4959 O O . SER B 1 233 ? -13.969 -26.172 -16.594 1 97.06 233 SER B O 1
ATOM 4961 N N . PHE B 1 234 ? -11.969 -26.75 -15.586 1 97.94 234 PHE B N 1
ATOM 4962 C CA . PHE B 1 234 ? -12.07 -25.688 -14.586 1 97.94 234 PHE B CA 1
ATOM 4963 C C . PHE B 1 234 ? -11.711 -24.344 -15.188 1 97.94 234 PHE B C 1
ATOM 4965 O O . PHE B 1 234 ? -10.539 -24 -15.328 1 97.94 234 PHE B O 1
ATOM 4972 N N . LEU B 1 235 ? -12.758 -23.531 -15.516 1 98.06 235 LEU B N 1
ATOM 4973 C CA . LEU B 1 235 ? -12.57 -22.234 -16.156 1 98.06 235 LEU B CA 1
ATOM 4974 C C . LEU B 1 235 ? -12.594 -21.109 -15.133 1 98.06 235 LEU B C 1
ATOM 4976 O O . LEU B 1 235 ? -13.664 -20.609 -14.773 1 98.06 235 LEU B O 1
ATOM 4980 N N . TRP B 1 236 ? -11.422 -20.625 -14.773 1 97.88 236 TRP B N 1
ATOM 4981 C CA . TRP B 1 236 ? -11.18 -19.594 -13.766 1 97.88 236 TRP B CA 1
ATOM 4982 C C . TRP B 1 236 ? -11.188 -18.203 -14.398 1 97.88 236 TRP B C 1
ATOM 4984 O O . TRP B 1 236 ? -10.234 -17.828 -15.086 1 97.88 236 TRP B O 1
ATOM 4994 N N . ALA B 1 237 ? -12.297 -17.453 -14.242 1 98.56 237 ALA B N 1
ATOM 4995 C CA . ALA B 1 237 ? -12.383 -16.109 -14.797 1 98.56 237 ALA B CA 1
ATOM 4996 C C . ALA B 1 237 ? -11.789 -15.086 -13.836 1 98.56 237 ALA B C 1
ATOM 4998 O O . ALA B 1 237 ? -12.125 -15.07 -12.648 1 98.56 237 ALA B O 1
ATOM 4999 N N . ASP B 1 238 ? -10.961 -14.281 -14.383 1 98.5 238 ASP B N 1
ATOM 5000 C CA . ASP B 1 238 ? -10.289 -13.242 -13.609 1 98.5 238 ASP B CA 1
ATOM 5001 C C . ASP B 1 238 ? -10.484 -11.867 -14.25 1 98.5 238 ASP B C 1
ATOM 5003 O O . ASP B 1 238 ? -9.984 -11.609 -15.344 1 98.5 238 ASP B O 1
ATOM 5007 N N . ALA B 1 239 ? -11.141 -10.922 -13.477 1 98.06 239 ALA B N 1
ATOM 5008 C CA . ALA B 1 239 ? -11.477 -9.617 -14.047 1 98.06 239 ALA B CA 1
ATOM 5009 C C . ALA B 1 239 ? -10.438 -8.57 -13.664 1 98.06 239 ALA B C 1
ATOM 5011 O O . ALA B 1 239 ? -10.5 -7.43 -14.133 1 98.06 239 ALA B O 1
ATOM 5012 N N . ASN B 1 240 ? -9.508 -8.938 -12.828 1 96.06 240 ASN B N 1
ATOM 5013 C CA . ASN B 1 240 ? -8.461 -8.023 -12.367 1 96.06 240 ASN B CA 1
ATOM 5014 C C . ASN B 1 240 ? -9.047 -6.688 -11.93 1 96.06 240 ASN B C 1
ATOM 5016 O O . ASN B 1 240 ? -8.469 -5.633 -12.195 1 96.06 240 ASN B O 1
ATOM 5020 N N . GLY B 1 241 ? -10.227 -6.719 -11.367 1 96.31 241 GLY B N 1
ATOM 5021 C CA . GLY B 1 241 ? -10.867 -5.508 -10.867 1 96.31 241 GLY B CA 1
ATOM 5022 C C . GLY B 1 241 ? -11.422 -4.625 -11.969 1 96.31 241 GLY B C 1
ATOM 5023 O O . GLY B 1 241 ? -11.641 -3.432 -11.766 1 96.31 241 GLY B O 1
ATOM 5024 N N . GLY B 1 242 ? -11.695 -5.168 -13.055 1 96.19 242 GLY B N 1
ATOM 5025 C CA . GLY B 1 242 ? -11.953 -4.367 -14.242 1 96.19 242 GLY B CA 1
ATOM 5026 C C . GLY B 1 242 ? -13.406 -3.963 -14.383 1 96.19 242 GLY B C 1
ATOM 5027 O O . GLY B 1 242 ? -13.742 -3.096 -15.195 1 96.19 242 GLY B O 1
ATOM 5028 N N . TYR B 1 243 ? -14.32 -4.543 -13.609 1 98.12 243 TYR B N 1
ATOM 5029 C CA . TYR B 1 243 ? -15.727 -4.16 -13.672 1 98.12 243 TYR B CA 1
ATOM 5030 C C . TYR B 1 243 ? -16.047 -3.074 -12.648 1 98.12 243 TYR B C 1
ATOM 5032 O O . TYR B 1 243 ? -15.383 -2.98 -11.609 1 98.12 243 TYR B O 1
ATOM 5040 N N . ASP B 1 244 ? -16.953 -2.211 -12.961 1 97.44 244 ASP B N 1
ATOM 5041 C CA . ASP B 1 244 ? -17.641 -1.525 -11.867 1 97.44 244 ASP B CA 1
ATOM 5042 C C . ASP B 1 244 ? -18.672 -2.438 -11.211 1 97.44 244 ASP B C 1
ATOM 5044 O O . ASP B 1 244 ? -18.953 -3.525 -11.719 1 97.44 244 ASP B O 1
ATOM 5048 N N . LEU B 1 245 ? -19.156 -2.014 -10.133 1 98.12 245 LEU B N 1
ATOM 5049 C CA . LEU B 1 245 ? -20.016 -2.877 -9.328 1 98.12 245 LEU B CA 1
ATOM 5050 C C . LEU B 1 245 ? -21.266 -3.277 -10.109 1 98.12 245 LEU B C 1
ATOM 5052 O O . LEU B 1 245 ? -21.672 -4.445 -10.102 1 98.12 245 LEU B O 1
ATOM 5056 N N . SER B 1 246 ? -21.922 -2.303 -10.719 1 98.44 246 SER B N 1
ATOM 5057 C CA . SER B 1 246 ? -23.125 -2.605 -11.484 1 98.44 246 SER B CA 1
ATOM 5058 C C . SER B 1 246 ? -22.859 -3.648 -12.562 1 98.44 246 SER B C 1
ATOM 5060 O O . SER B 1 246 ? -23.609 -4.605 -12.711 1 98.44 246 SER B O 1
ATOM 5062 N N . THR B 1 247 ? -21.766 -3.504 -13.242 1 98.62 247 THR B N 1
ATOM 5063 C CA . THR B 1 247 ? -21.359 -4.441 -14.289 1 98.62 247 THR B CA 1
ATOM 5064 C C . THR B 1 247 ? -21.062 -5.816 -13.695 1 98.62 247 THR B C 1
ATOM 5066 O O . THR B 1 247 ? -21.469 -6.84 -14.25 1 98.62 247 THR B O 1
ATOM 5069 N N . ALA B 1 248 ? -20.375 -5.828 -12.609 1 98.75 248 ALA B N 1
ATOM 5070 C CA . ALA B 1 248 ? -20.016 -7.09 -11.969 1 98.75 248 ALA B CA 1
ATOM 5071 C C . ALA B 1 248 ? -21.266 -7.867 -11.539 1 98.75 248 ALA B C 1
ATOM 5073 O O . ALA B 1 248 ? -21.328 -9.086 -11.727 1 98.75 248 ALA B O 1
ATOM 5074 N N . LEU B 1 249 ? -22.188 -7.184 -10.961 1 98.69 249 LEU B N 1
ATOM 5075 C CA . LEU B 1 249 ? -23.422 -7.809 -10.484 1 98.69 249 LEU B CA 1
ATOM 5076 C C . LEU B 1 249 ? -24.219 -8.375 -11.648 1 98.69 249 LEU B C 1
ATOM 5078 O O . LEU B 1 249 ? -24.938 -9.375 -11.492 1 98.69 249 LEU B O 1
ATOM 5082 N N . ASP B 1 250 ? -24.109 -7.738 -12.758 1 98.44 250 ASP B N 1
ATOM 5083 C CA . ASP B 1 250 ? -24.766 -8.227 -13.961 1 98.44 250 ASP B CA 1
ATOM 5084 C C . ASP B 1 250 ? -24 -9.391 -14.578 1 98.44 250 ASP B C 1
ATOM 5086 O O . ASP B 1 250 ? -24.609 -10.375 -15.023 1 98.44 250 ASP B O 1
ATOM 5090 N N . ALA B 1 251 ? -22.734 -9.359 -14.633 1 98.69 251 ALA B N 1
ATOM 5091 C CA . ALA B 1 251 ? -21.875 -10.32 -15.312 1 98.69 251 ALA B CA 1
ATOM 5092 C C . ALA B 1 251 ? -21.797 -11.641 -14.547 1 98.69 251 ALA B C 1
ATOM 5094 O O . ALA B 1 251 ? -21.766 -12.711 -15.148 1 98.69 251 ALA B O 1
ATOM 5095 N N . ALA B 1 252 ? -21.781 -11.594 -13.227 1 98.75 252 ALA B N 1
ATOM 5096 C CA . ALA B 1 252 ? -21.5 -12.758 -12.398 1 98.75 252 ALA B CA 1
ATOM 5097 C C . ALA B 1 252 ? -22.5 -13.883 -12.672 1 98.75 252 ALA B C 1
ATOM 5099 O O . ALA B 1 252 ? -22.109 -15.008 -12.969 1 98.75 252 ALA B O 1
ATOM 5100 N N . PRO B 1 253 ? -23.812 -13.594 -12.641 1 98.75 253 PRO B N 1
ATOM 5101 C CA . PRO B 1 253 ? -24.781 -14.672 -12.93 1 98.75 253 PRO B CA 1
ATOM 5102 C C . PRO B 1 253 ? -24.656 -15.203 -14.359 1 98.75 253 PRO B C 1
ATOM 5104 O O . PRO B 1 253 ? -24.844 -16.391 -14.594 1 98.75 253 PRO B O 1
ATOM 5107 N N . ARG B 1 254 ? -24.344 -14.367 -15.281 1 98.62 254 ARG B N 1
ATOM 5108 C CA . ARG B 1 254 ? -24.219 -14.781 -16.672 1 98.62 254 ARG B CA 1
ATOM 5109 C C . ARG B 1 254 ? -23 -15.68 -16.875 1 98.62 254 ARG B C 1
ATOM 5111 O O . ARG B 1 254 ? -23.062 -16.672 -17.594 1 98.62 254 ARG B O 1
ATOM 5118 N N . LEU B 1 255 ? -21.922 -15.328 -16.266 1 98.69 255 LEU B N 1
ATOM 5119 C CA . LEU B 1 255 ? -20.719 -16.156 -16.297 1 98.69 255 LEU B CA 1
ATOM 5120 C C . LEU B 1 255 ? -20.969 -17.5 -15.648 1 98.69 255 LEU B C 1
ATOM 5122 O O . LEU B 1 255 ? -20.516 -18.531 -16.141 1 98.69 255 LEU B O 1
ATOM 5126 N N . ALA B 1 256 ? -21.672 -17.484 -14.523 1 98.62 256 ALA B N 1
ATOM 5127 C CA . ALA B 1 256 ? -22.047 -18.719 -13.852 1 98.62 256 ALA B CA 1
ATOM 5128 C C . ALA B 1 256 ? -22.859 -19.625 -14.781 1 98.62 256 ALA B C 1
ATOM 5130 O O . ALA B 1 256 ? -22.578 -20.828 -14.875 1 98.62 256 ALA B O 1
ATOM 5131 N N . ASP B 1 257 ? -23.828 -19.047 -15.414 1 98.12 257 ASP B N 1
ATOM 5132 C CA . ASP B 1 257 ? -24.688 -19.797 -16.328 1 98.12 257 ASP B CA 1
ATOM 5133 C C . ASP B 1 257 ? -23.875 -20.375 -17.484 1 98.12 257 ASP B C 1
ATOM 5135 O O . ASP B 1 257 ? -24.203 -21.453 -18.016 1 98.12 257 ASP B O 1
ATOM 5139 N N . ALA B 1 258 ? -22.812 -19.688 -17.844 1 98.06 258 ALA B N 1
ATOM 5140 C CA . ALA B 1 258 ? -21.969 -20.141 -18.938 1 98.06 258 ALA B CA 1
ATOM 5141 C C . ALA B 1 258 ? -20.953 -21.188 -18.469 1 98.06 258 ALA B C 1
ATOM 5143 O O . ALA B 1 258 ? -20.156 -21.688 -19.25 1 98.06 258 ALA B O 1
ATOM 5144 N N . GLY B 1 259 ? -20.984 -21.5 -17.188 1 97.31 259 GLY B N 1
ATOM 5145 C CA . GLY B 1 259 ? -20.188 -22.609 -16.703 1 97.31 259 GLY B CA 1
ATOM 5146 C C . GLY B 1 259 ? -18.922 -22.156 -15.984 1 97.31 259 GLY B C 1
ATOM 5147 O O . GLY B 1 259 ? -18.031 -22.969 -15.719 1 97.31 259 GLY B O 1
ATOM 5148 N N . VAL B 1 260 ? -18.734 -20.922 -15.641 1 98.19 260 VAL B N 1
ATOM 5149 C CA . VAL B 1 260 ? -17.609 -20.406 -14.875 1 98.19 260 VAL B CA 1
ATOM 5150 C C . VAL B 1 260 ? -17.781 -20.75 -13.398 1 98.19 260 VAL B C 1
ATOM 5152 O O . VAL B 1 260 ? -18.781 -20.344 -12.781 1 98.19 260 VAL B O 1
ATOM 5155 N N . PRO B 1 261 ? -16.844 -21.375 -12.812 1 98.31 261 PRO B N 1
ATOM 5156 C CA . PRO B 1 261 ? -17.047 -21.828 -11.438 1 98.31 261 PRO B CA 1
ATOM 5157 C C . PRO B 1 261 ? -16.641 -20.781 -10.406 1 98.31 261 PRO B C 1
ATOM 5159 O O . PRO B 1 261 ? -17.078 -20.844 -9.25 1 98.31 261 PRO B O 1
ATOM 5162 N N . VAL B 1 262 ? -15.695 -19.828 -10.781 1 98.62 262 VAL B N 1
ATOM 5163 C CA . VAL B 1 262 ? -15.219 -18.797 -9.859 1 98.62 262 VAL B CA 1
ATOM 5164 C C . VAL B 1 262 ? -14.938 -17.516 -10.633 1 98.62 262 VAL B C 1
ATOM 5166 O O . VAL B 1 262 ? -14.5 -17.547 -11.781 1 98.62 262 VAL B O 1
ATOM 5169 N N . LEU B 1 263 ? -15.25 -16.406 -10.031 1 98.81 263 LEU B N 1
ATOM 5170 C CA . LEU B 1 263 ? -14.906 -15.086 -10.547 1 98.81 263 LEU B CA 1
ATOM 5171 C C . LEU B 1 263 ? -13.922 -14.375 -9.617 1 98.81 263 LEU B C 1
ATOM 5173 O O . LEU B 1 263 ? -14.258 -14.07 -8.469 1 98.81 263 LEU B O 1
ATOM 5177 N N . GLU B 1 264 ? -12.766 -14.203 -10.172 1 98.75 264 GLU B N 1
ATOM 5178 C CA . GLU B 1 264 ? -11.695 -13.555 -9.414 1 98.75 264 GLU B CA 1
ATOM 5179 C C . GLU B 1 264 ? -11.695 -12.047 -9.648 1 98.75 264 GLU B C 1
ATOM 5181 O O . GLU B 1 264 ? -11.758 -11.586 -10.789 1 98.75 264 GLU B O 1
ATOM 5186 N N . GLN B 1 265 ? -11.602 -11.32 -8.531 1 98.38 265 GLN B N 1
ATOM 5187 C CA . GLN B 1 265 ? -11.375 -9.883 -8.477 1 98.38 265 GLN B CA 1
ATOM 5188 C C . GLN B 1 265 ? -12.305 -9.141 -9.438 1 98.38 265 GLN B C 1
ATOM 5190 O O . GLN B 1 265 ? -11.844 -8.438 -10.336 1 98.38 265 GLN B O 1
ATOM 5195 N N . PRO B 1 266 ? -13.586 -9.227 -9.234 1 98.62 266 PRO B N 1
ATOM 5196 C CA . PRO B 1 266 ? -14.523 -8.562 -10.148 1 98.62 266 PRO B CA 1
ATOM 5197 C C . PRO B 1 266 ? -14.352 -7.043 -10.164 1 98.62 266 PRO B C 1
ATOM 5199 O O . PRO B 1 266 ? -14.391 -6.426 -11.234 1 98.62 266 PRO B O 1
ATOM 5202 N N . ILE B 1 267 ? -14.172 -6.469 -9.016 1 98.12 267 ILE B N 1
ATOM 5203 C CA . ILE B 1 267 ? -14.078 -5.023 -8.836 1 98.12 267 ILE B CA 1
ATOM 5204 C C . ILE B 1 267 ? -12.859 -4.688 -7.984 1 98.12 267 ILE B C 1
ATOM 5206 O O . ILE B 1 267 ? -12.227 -5.582 -7.41 1 98.12 267 ILE B O 1
ATOM 5210 N N . PRO B 1 268 ? -12.445 -3.434 -7.902 1 96.81 268 PRO B N 1
ATOM 5211 C CA . PRO B 1 268 ? -11.312 -3.092 -7.043 1 96.81 268 PRO B CA 1
ATOM 5212 C C . PRO B 1 268 ? -11.516 -3.518 -5.594 1 96.81 268 PRO B C 1
ATOM 5214 O O . PRO B 1 268 ? -12.625 -3.402 -5.066 1 96.81 268 PRO B O 1
ATOM 5217 N N . ILE 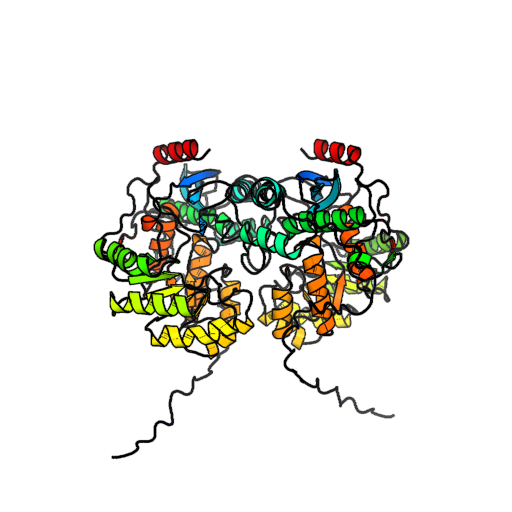B 1 269 ? -10.477 -3.969 -4.965 1 96.25 269 ILE B N 1
ATOM 5218 C CA . ILE B 1 269 ? -10.531 -4.598 -3.648 1 96.25 269 ILE B CA 1
ATOM 5219 C C . ILE B 1 269 ? -11.008 -3.582 -2.613 1 96.25 269 ILE B C 1
ATOM 5221 O O . ILE B 1 269 ? -11.609 -3.955 -1.601 1 96.25 269 ILE B O 1
ATOM 5225 N N . SER B 1 270 ? -10.805 -2.334 -2.889 1 94.56 270 SER B N 1
ATOM 5226 C CA . SER B 1 270 ? -11.141 -1.294 -1.921 1 94.56 270 SER B CA 1
ATOM 5227 C C . SER B 1 270 ? -12.648 -1.134 -1.787 1 94.56 270 SER B C 1
ATOM 5229 O O . SER B 1 270 ? -13.133 -0.474 -0.863 1 94.56 270 SER B O 1
ATOM 5231 N N . GLN B 1 271 ? -13.414 -1.671 -2.719 1 97.38 271 GLN B N 1
ATOM 5232 C CA . GLN B 1 271 ? -14.867 -1.599 -2.662 1 97.38 271 GLN B CA 1
ATOM 5233 C C . GLN B 1 271 ? -15.438 -2.711 -1.788 1 97.38 271 GLN B C 1
ATOM 5235 O O . GLN B 1 271 ? -16.156 -3.582 -2.275 1 97.38 271 GLN B O 1
ATOM 5240 N N . ILE B 1 272 ? -15.227 -2.578 -0.551 1 98.12 272 ILE B N 1
ATOM 5241 C CA . ILE B 1 272 ? -15.523 -3.611 0.433 1 98.12 272 ILE B CA 1
ATOM 5242 C C . ILE B 1 272 ? -17.016 -3.924 0.415 1 98.12 272 ILE B C 1
ATOM 5244 O O . ILE B 1 272 ? -17.422 -5.086 0.33 1 98.12 272 ILE B O 1
ATOM 5248 N N . THR B 1 273 ? -17.859 -2.891 0.459 1 98.38 273 THR B N 1
ATOM 5249 C CA . THR B 1 273 ? -19.297 -3.105 0.479 1 98.38 273 THR B CA 1
ATOM 5250 C C . THR B 1 273 ? -19.766 -3.711 -0.838 1 98.38 273 THR B C 1
ATOM 5252 O O . THR B 1 273 ? -20.766 -4.445 -0.868 1 98.38 273 THR B O 1
ATOM 5255 N N . GLY B 1 274 ? -19.062 -3.404 -1.927 1 98.69 274 GLY B N 1
ATOM 5256 C CA . GLY B 1 274 ? -19.359 -4.035 -3.205 1 98.69 274 GLY B CA 1
ATOM 5257 C C . GLY B 1 274 ? -19.109 -5.531 -3.199 1 98.69 274 GLY B C 1
ATOM 5258 O O . GLY B 1 274 ? -19.906 -6.301 -3.75 1 98.69 274 GLY B O 1
ATOM 5259 N N . TYR B 1 275 ? -18.078 -5.914 -2.572 1 98.75 275 TYR B N 1
ATOM 5260 C CA . TYR B 1 275 ? -17.766 -7.336 -2.467 1 98.75 275 TYR B CA 1
ATOM 5261 C C . TYR B 1 275 ? -18.828 -8.062 -1.642 1 98.75 275 TYR B C 1
ATOM 5263 O O . TYR B 1 275 ? -19.203 -9.188 -1.961 1 98.75 275 TYR B O 1
ATOM 5271 N N . ARG B 1 276 ? -19.234 -7.438 -0.544 1 98.56 276 ARG B N 1
ATOM 5272 C CA . ARG B 1 276 ? -20.312 -8.031 0.248 1 98.56 276 ARG B CA 1
ATOM 5273 C C . ARG B 1 276 ? -21.547 -8.289 -0.606 1 98.56 276 ARG B C 1
ATOM 5275 O O . ARG B 1 276 ? -22.156 -9.359 -0.521 1 98.56 276 ARG B O 1
ATOM 5282 N N . ARG B 1 277 ? -21.906 -7.34 -1.418 1 98.69 277 ARG B N 1
ATOM 5283 C CA . ARG B 1 277 ? -23.062 -7.473 -2.297 1 98.69 277 ARG B CA 1
ATOM 5284 C C . ARG B 1 277 ? -22.875 -8.617 -3.289 1 98.69 277 ARG B C 1
ATOM 5286 O O . ARG B 1 277 ? -23.812 -9.367 -3.572 1 98.69 277 ARG B O 1
ATOM 5293 N N . LEU B 1 278 ? -21.688 -8.688 -3.812 1 98.88 278 LEU B N 1
ATOM 5294 C CA . LEU B 1 278 ? -21.391 -9.734 -4.781 1 98.88 278 LEU B CA 1
ATOM 5295 C C . LEU B 1 278 ? -21.484 -11.117 -4.137 1 98.88 278 LEU B C 1
ATOM 5297 O O . LEU B 1 278 ? -22.047 -12.047 -4.73 1 98.88 278 LEU B O 1
ATOM 5301 N N . VAL B 1 279 ? -20.922 -11.273 -2.971 1 98.81 279 VAL B N 1
ATOM 5302 C CA . VAL B 1 279 ? -20.984 -12.547 -2.254 1 98.81 279 VAL B CA 1
ATOM 5303 C C . VAL B 1 279 ? -22.438 -12.867 -1.897 1 98.81 279 VAL B C 1
ATOM 5305 O O . VAL B 1 279 ? -22.875 -14.008 -2.049 1 98.81 279 VAL B O 1
ATOM 5308 N N . ASP B 1 280 ? -23.188 -11.859 -1.476 1 98.62 280 ASP B N 1
ATOM 5309 C CA . ASP B 1 280 ? -24.594 -12.031 -1.1 1 98.62 280 ASP B CA 1
ATOM 5310 C C . ASP B 1 280 ? -25.422 -12.469 -2.297 1 98.62 280 ASP B C 1
ATOM 5312 O O . ASP B 1 280 ? -26.391 -13.219 -2.145 1 98.62 280 ASP B O 1
ATOM 5316 N N . GLN B 1 281 ? -25.094 -11.922 -3.412 1 98.56 281 GLN B N 1
ATOM 5317 C CA . GLN B 1 281 ? -25.797 -12.328 -4.625 1 98.56 281 GLN B CA 1
ATOM 5318 C C . GLN B 1 281 ? -25.719 -13.836 -4.836 1 98.56 281 GLN B C 1
ATOM 5320 O O . GLN B 1 281 ? -26.672 -14.453 -5.305 1 98.56 281 GLN B O 1
ATOM 5325 N N . GLY B 1 282 ? -24.531 -14.398 -4.621 1 98.38 282 GLY B N 1
ATOM 5326 C CA . GLY B 1 282 ? -24.391 -15.844 -4.594 1 98.38 282 GLY B CA 1
ATOM 5327 C C . GLY B 1 282 ? -24.406 -16.469 -5.973 1 98.38 282 GLY B C 1
ATOM 5328 O O . GLY B 1 282 ? -24.703 -17.656 -6.109 1 98.38 282 GLY B O 1
ATOM 5329 N N . ALA B 1 283 ? -24.125 -15.711 -7.016 1 98.44 283 ALA B N 1
ATOM 5330 C CA . ALA B 1 283 ? -24.172 -16.25 -8.375 1 98.44 283 ALA B CA 1
ATOM 5331 C C . ALA B 1 283 ? -23.062 -17.281 -8.594 1 98.44 283 ALA B C 1
ATOM 5333 O O . ALA B 1 283 ? -23.266 -18.297 -9.258 1 98.44 283 ALA B O 1
ATOM 5334 N N . LEU B 1 284 ? -21.984 -17.016 -8.164 1 98.06 284 LEU B N 1
ATOM 5335 C CA . LEU B 1 284 ? -20.797 -17.875 -8.164 1 98.06 284 LEU B CA 1
ATOM 5336 C C . LEU B 1 284 ? -19.797 -17.422 -7.117 1 98.06 284 LEU B C 1
ATOM 5338 O O . LEU B 1 284 ? -19.875 -16.297 -6.621 1 98.06 284 LEU B O 1
ATOM 5342 N N . PRO B 1 285 ? -18.859 -18.328 -6.695 1 98.75 285 PRO B N 1
ATOM 5343 C CA . PRO B 1 285 ? -17.859 -17.938 -5.695 1 98.75 285 PRO B CA 1
ATOM 5344 C C . PRO B 1 285 ? -17.016 -16.734 -6.133 1 98.75 285 PRO B C 1
ATOM 5346 O O . PRO B 1 285 ? -16.531 -16.703 -7.27 1 98.75 285 PRO B O 1
ATOM 5349 N N . ILE B 1 286 ? -16.891 -15.766 -5.27 1 98.88 286 ILE B N 1
ATOM 5350 C CA . ILE B 1 286 ? -16.094 -14.562 -5.48 1 98.88 286 ILE B CA 1
ATOM 5351 C C . ILE B 1 286 ? -14.734 -14.711 -4.816 1 98.88 286 ILE B C 1
ATOM 5353 O O . ILE B 1 286 ? -14.641 -14.852 -3.594 1 98.88 286 ILE B O 1
ATOM 5357 N N . ILE B 1 287 ? -13.656 -14.656 -5.629 1 98.81 287 ILE B N 1
ATOM 5358 C CA . ILE B 1 287 ? -12.281 -14.82 -5.18 1 98.81 287 ILE B CA 1
ATOM 5359 C C . ILE B 1 287 ? -11.57 -13.469 -5.184 1 98.81 287 ILE B C 1
ATOM 5361 O O . ILE B 1 287 ? -11.617 -12.734 -6.176 1 98.81 287 ILE B O 1
ATOM 5365 N N . VAL B 1 288 ? -10.953 -13.094 -4.074 1 98.44 288 VAL B N 1
ATOM 5366 C CA . VAL B 1 288 ? -10.211 -11.844 -3.992 1 98.44 288 VAL B CA 1
ATOM 5367 C C . VAL B 1 288 ? -8.734 -12.086 -4.301 1 98.44 288 VAL B C 1
ATOM 5369 O O . VAL B 1 288 ? -8.203 -13.164 -4.012 1 98.44 288 VAL B O 1
ATOM 5372 N N . ASP B 1 289 ? -8.07 -11.031 -4.875 1 97.88 289 ASP B N 1
ATOM 5373 C CA . ASP B 1 289 ? -6.684 -11.172 -5.312 1 97.88 289 ASP B CA 1
ATOM 5374 C C . ASP B 1 289 ? -5.898 -9.883 -5.07 1 97.88 289 ASP B C 1
ATOM 5376 O O . ASP B 1 289 ? -5.312 -9.703 -4.004 1 97.88 289 ASP B O 1
ATOM 5380 N N . GLU B 1 290 ? -5.891 -8.922 -6.059 1 94.62 290 GLU B N 1
ATOM 5381 C CA . GLU B 1 290 ? -5.109 -7.691 -5.941 1 94.62 290 GLU B CA 1
ATOM 5382 C C . GLU B 1 290 ? -5.422 -6.961 -4.641 1 94.62 290 GLU B C 1
ATOM 5384 O O . GLU B 1 290 ? -6.586 -6.812 -4.266 1 94.62 290 GLU B O 1
ATOM 5389 N N . GLY B 1 291 ? -4.391 -6.617 -3.984 1 94.69 291 GLY B N 1
ATOM 5390 C CA . GLY B 1 291 ? -4.559 -5.773 -2.809 1 94.69 291 GLY B CA 1
ATOM 5391 C C . GLY B 1 291 ? -4.836 -6.566 -1.545 1 94.69 291 GLY B C 1
ATOM 5392 O O . GLY B 1 291 ? -4.848 -6.008 -0.447 1 94.69 291 GLY B O 1
ATOM 5393 N N . MET B 1 292 ? -5.137 -7.879 -1.633 1 97 292 MET B N 1
ATOM 5394 C CA . MET B 1 292 ? -5.16 -8.766 -0.471 1 97 292 MET B CA 1
ATOM 5395 C C . MET B 1 292 ? -3.762 -9.273 -0.147 1 97 292 MET B C 1
ATOM 5397 O O . MET B 1 292 ? -3.277 -10.211 -0.784 1 97 292 MET B O 1
ATOM 5401 N N . VAL B 1 293 ? -3.162 -8.68 0.92 1 97.5 293 VAL B N 1
ATOM 5402 C CA . VAL B 1 293 ? -1.723 -8.906 1.002 1 97.5 293 VAL B CA 1
ATOM 5403 C C . VAL B 1 293 ? -1.352 -9.383 2.404 1 97.5 293 VAL B C 1
ATOM 5405 O O . VAL B 1 293 ? -0.173 -9.578 2.709 1 97.5 293 VAL B O 1
ATOM 5408 N N . SER B 1 294 ? -2.352 -9.641 3.322 1 97.69 294 SER B N 1
ATOM 5409 C CA . SER B 1 294 ? -1.976 -9.984 4.688 1 97.69 294 SER B CA 1
ATOM 5410 C C . SER B 1 294 ? -3.064 -10.805 5.371 1 97.69 294 SER B C 1
ATOM 5412 O O . SER B 1 294 ? -4.227 -10.766 4.961 1 97.69 294 SER B O 1
ATOM 5414 N N . PRO B 1 295 ? -2.703 -11.555 6.426 1 97.94 295 PRO B N 1
ATOM 5415 C CA . PRO B 1 295 ? -3.697 -12.281 7.215 1 97.94 295 PRO B CA 1
ATOM 5416 C C . PRO B 1 295 ? -4.715 -11.359 7.879 1 97.94 295 PRO B C 1
ATOM 5418 O O . PRO B 1 295 ? -5.895 -11.711 7.992 1 97.94 295 PRO B O 1
ATOM 5421 N N . ALA B 1 296 ? -4.27 -10.18 8.281 1 96.94 296 ALA B N 1
ATOM 5422 C CA . ALA B 1 296 ? -5.184 -9.234 8.922 1 96.94 296 ALA B CA 1
ATOM 5423 C C . ALA B 1 296 ? -6.312 -8.844 7.977 1 96.94 296 ALA B C 1
ATOM 5425 O O . ALA B 1 296 ? -7.469 -8.734 8.391 1 96.94 296 ALA B O 1
ATOM 5426 N N . GLN B 1 297 ? -5.977 -8.617 6.785 1 97.06 297 GLN B N 1
ATOM 5427 C CA . GLN B 1 297 ? -6.977 -8.266 5.781 1 97.06 297 GLN B CA 1
ATOM 5428 C C . GLN B 1 297 ? -7.934 -9.422 5.523 1 97.06 297 GLN B C 1
ATOM 5430 O O . GLN B 1 297 ? -9.148 -9.227 5.418 1 97.06 297 GLN B O 1
ATOM 5435 N N . VAL B 1 298 ? -7.348 -10.602 5.375 1 98.5 298 VAL B N 1
ATOM 5436 C CA . VAL B 1 298 ? -8.18 -11.781 5.148 1 98.5 298 VAL B CA 1
ATOM 5437 C C . VAL B 1 298 ? -9.18 -11.938 6.293 1 98.5 298 VAL B C 1
ATOM 5439 O O . VAL B 1 298 ? -10.367 -12.156 6.062 1 98.5 298 VAL B O 1
ATOM 5442 N N . LEU B 1 299 ? -8.688 -11.789 7.48 1 98.31 299 LEU B N 1
ATOM 5443 C CA . LEU B 1 299 ? -9.539 -11.93 8.656 1 98.31 299 LEU B CA 1
ATOM 5444 C C . LEU B 1 299 ? -10.672 -10.914 8.625 1 98.31 299 LEU B C 1
ATOM 5446 O O . LEU B 1 299 ? -11.828 -11.258 8.883 1 98.31 299 LEU B O 1
ATOM 5450 N N . GLU B 1 300 ? -10.359 -9.695 8.352 1 98.06 300 GLU B N 1
ATOM 5451 C CA . GLU B 1 300 ? -11.383 -8.648 8.328 1 98.06 300 GLU B CA 1
ATOM 5452 C C . GLU B 1 300 ? -12.398 -8.906 7.219 1 98.06 300 GLU B C 1
ATOM 5454 O O . GLU B 1 300 ? -13.602 -8.695 7.414 1 98.06 300 GLU B O 1
ATOM 5459 N N . PHE B 1 301 ? -11.984 -9.336 6.027 1 98.38 301 PHE B N 1
ATOM 5460 C CA . PHE B 1 301 ? -12.891 -9.609 4.922 1 98.38 301 PHE B CA 1
ATOM 5461 C C . PHE B 1 301 ? -13.773 -10.82 5.23 1 98.38 301 PHE B C 1
ATOM 5463 O O . PHE B 1 301 ? -14.922 -10.875 4.797 1 98.38 301 PHE B O 1
ATOM 5470 N N . ILE B 1 302 ? -13.219 -11.82 5.973 1 98.69 302 ILE B N 1
ATOM 5471 C CA . ILE B 1 302 ? -14.031 -12.945 6.43 1 98.69 302 ILE B CA 1
ATOM 5472 C C . ILE B 1 302 ? -15.125 -12.445 7.363 1 98.69 302 ILE B C 1
ATOM 5474 O O . ILE B 1 302 ? -16.297 -12.773 7.184 1 98.69 302 ILE B O 1
ATOM 5478 N N . LYS B 1 303 ? -14.75 -11.586 8.344 1 98.19 303 LYS B N 1
ATOM 5479 C CA . LYS B 1 303 ? -15.703 -11.047 9.305 1 98.19 303 LYS B CA 1
ATOM 5480 C C . LYS B 1 303 ? -16.812 -10.273 8.602 1 98.19 303 LYS B C 1
ATOM 5482 O O . LYS B 1 303 ? -17.969 -10.281 9.047 1 98.19 303 LYS B O 1
ATOM 5487 N N . LEU B 1 304 ? -16.453 -9.664 7.527 1 98.12 304 LEU B N 1
ATOM 5488 C CA . LEU B 1 304 ? -17.391 -8.797 6.816 1 98.12 304 LEU B CA 1
ATOM 5489 C C . LEU B 1 304 ? -18.141 -9.57 5.738 1 98.12 304 LEU B C 1
ATOM 5491 O O . LEU B 1 304 ? -18.969 -9 5.023 1 98.12 304 LEU B O 1
ATOM 5495 N N . GLU B 1 305 ? -17.797 -10.844 5.555 1 98.25 305 GLU B N 1
ATOM 5496 C CA . GLU B 1 305 ? -18.438 -11.734 4.586 1 98.25 305 GLU B CA 1
ATOM 5497 C C . GLU B 1 305 ? -18.297 -11.195 3.164 1 98.25 305 GLU B C 1
ATOM 5499 O O . GLU B 1 305 ? -19.266 -11.148 2.41 1 98.25 305 GLU B O 1
ATOM 5504 N N . CYS B 1 306 ? -17.031 -10.836 2.809 1 98.06 306 CYS B N 1
ATOM 5505 C CA . CYS B 1 306 ? -16.766 -10.117 1.568 1 98.06 306 CYS B CA 1
ATOM 5506 C C . CYS B 1 306 ? -16.094 -11.031 0.545 1 98.06 306 CYS B C 1
ATOM 5508 O O . CYS B 1 306 ? -15.742 -10.586 -0.546 1 98.06 306 CYS B O 1
ATOM 5510 N N . LEU B 1 307 ? -15.922 -12.289 0.867 1 98.69 307 LEU B N 1
ATOM 5511 C CA . LEU B 1 307 ? -15.219 -13.148 -0.074 1 98.69 307 LEU B CA 1
ATOM 5512 C C . LEU B 1 307 ? -15.617 -14.609 0.123 1 98.69 307 LEU B C 1
ATOM 5514 O O . LEU B 1 307 ? -16.078 -14.992 1.203 1 98.69 307 LEU B O 1
ATOM 5518 N N . ASP B 1 308 ? -15.43 -15.406 -0.968 1 98.81 308 ASP B N 1
ATOM 5519 C CA . ASP B 1 308 ? -15.594 -16.859 -0.918 1 98.81 308 ASP B CA 1
ATOM 5520 C C . ASP B 1 308 ? -14.242 -17.562 -0.957 1 98.81 308 ASP B C 1
ATOM 5522 O O . ASP B 1 308 ? -14.164 -18.781 -0.849 1 98.81 308 ASP B O 1
ATOM 5526 N N . GLY B 1 309 ? -13.188 -16.812 -1.123 1 98.75 309 GLY B N 1
ATOM 5527 C CA . GLY B 1 309 ? -11.836 -17.328 -1.162 1 98.75 309 GLY B CA 1
ATOM 5528 C C . GLY B 1 309 ? -10.812 -16.312 -1.624 1 98.75 309 GLY B C 1
ATOM 5529 O O . GLY B 1 309 ? -11.148 -15.156 -1.867 1 98.75 309 GLY B O 1
ATOM 5530 N N . VAL B 1 310 ? -9.539 -16.703 -1.688 1 98.88 310 VAL B N 1
ATOM 5531 C CA . VAL B 1 310 ? -8.438 -15.844 -2.09 1 98.88 310 VAL B CA 1
ATOM 5532 C C . VAL B 1 310 ? -7.574 -16.547 -3.129 1 98.88 310 VAL B C 1
ATOM 5534 O O . VAL B 1 310 ? -7.297 -17.75 -3 1 98.88 310 VAL B O 1
ATOM 5537 N N . ALA B 1 311 ? -7.242 -15.852 -4.223 1 98.81 311 ALA B N 1
ATOM 5538 C CA . ALA B 1 311 ? -6.156 -16.312 -5.082 1 98.81 311 ALA B CA 1
ATOM 5539 C C . ALA B 1 311 ? -4.801 -16.125 -4.402 1 98.81 311 ALA B C 1
ATOM 5541 O O . ALA B 1 311 ? -4.25 -15.016 -4.41 1 98.81 311 ALA B O 1
ATOM 5542 N N . MET B 1 312 ? -4.246 -17.188 -3.875 1 98.81 312 MET B N 1
ATOM 5543 C CA . MET B 1 312 ? -3.064 -17.094 -3.023 1 98.81 312 MET B CA 1
ATOM 5544 C C . MET B 1 312 ? -1.796 -16.984 -3.863 1 98.81 312 MET B C 1
ATOM 5546 O O . MET B 1 312 ? -1.629 -17.734 -4.832 1 98.81 312 MET B O 1
ATOM 5550 N N . LYS B 1 313 ? -0.998 -16.016 -3.58 1 98.62 313 LYS B N 1
ATOM 5551 C CA . LYS B 1 313 ? 0.304 -15.773 -4.195 1 98.62 313 LYS B CA 1
ATOM 5552 C C . LYS B 1 313 ? 1.362 -15.453 -3.145 1 98.62 313 LYS B C 1
ATOM 5554 O O . LYS B 1 313 ? 1.528 -14.297 -2.754 1 98.62 313 LYS B O 1
ATOM 5559 N N . PRO B 1 314 ? 2.174 -16.422 -2.771 1 98.5 314 PRO B N 1
ATOM 5560 C CA . PRO B 1 314 ? 3.172 -16.109 -1.743 1 98.5 314 PRO B CA 1
ATOM 5561 C C . PRO B 1 314 ? 4.09 -14.961 -2.135 1 98.5 314 PRO B C 1
ATOM 5563 O O . PRO B 1 314 ? 4.562 -14.219 -1.267 1 98.5 314 PRO B O 1
ATOM 5566 N N . ALA B 1 315 ? 4.246 -14.719 -3.432 1 98.38 315 ALA B N 1
ATOM 5567 C CA . ALA B 1 315 ? 5.105 -13.633 -3.906 1 98.38 315 ALA B CA 1
ATOM 5568 C C . ALA B 1 315 ? 4.441 -12.281 -3.691 1 98.38 315 ALA B C 1
ATOM 5570 O O . ALA B 1 315 ? 5.109 -11.242 -3.736 1 98.38 315 ALA B O 1
ATOM 5571 N N . ARG B 1 316 ? 3.186 -12.219 -3.434 1 97.31 316 ARG B N 1
ATOM 5572 C CA . ARG B 1 316 ? 2.438 -10.969 -3.283 1 97.31 316 ARG B CA 1
ATOM 5573 C C . ARG B 1 316 ? 2.24 -10.625 -1.81 1 97.31 316 ARG B C 1
ATOM 5575 O O . ARG B 1 316 ? 2.111 -9.453 -1.452 1 97.31 316 ARG B O 1
ATOM 5582 N N . THR B 1 317 ? 2.26 -11.602 -0.934 1 97.25 317 THR B N 1
ATOM 5583 C CA . THR B 1 317 ? 1.648 -11.414 0.377 1 97.25 317 THR B CA 1
ATOM 5584 C C . THR B 1 317 ? 2.715 -11.344 1.466 1 97.25 317 THR B C 1
ATOM 5586 O O . THR B 1 317 ? 2.428 -11.578 2.641 1 97.25 317 THR B O 1
ATOM 5589 N N . GLY B 1 318 ? 3.912 -11.125 1.085 1 97.25 318 GLY B N 1
ATOM 5590 C CA . GLY B 1 318 ? 4.953 -11.023 2.094 1 97.25 318 GLY B CA 1
ATOM 5591 C C . GLY B 1 318 ? 5.711 -12.328 2.301 1 97.25 318 GLY B C 1
ATOM 5592 O O . GLY B 1 318 ? 6.543 -12.43 3.205 1 97.25 318 GLY B O 1
ATOM 5593 N N . GLY B 1 319 ? 5.363 -13.398 1.509 1 98.5 319 GLY B N 1
ATOM 5594 C CA . GLY B 1 319 ? 6.113 -14.648 1.562 1 98.5 319 GLY B CA 1
ATOM 5595 C C . GLY B 1 319 ? 5.305 -15.812 2.102 1 98.5 319 GLY B C 1
ATOM 5596 O O . GLY B 1 319 ? 4.074 -15.75 2.146 1 98.5 319 GLY B O 1
ATOM 5597 N N . LEU B 1 320 ? 6.004 -16.844 2.414 1 98.88 320 LEU B N 1
ATOM 5598 C CA . LEU B 1 320 ? 5.414 -18.125 2.779 1 98.88 320 LEU B CA 1
ATOM 5599 C C . LEU B 1 320 ? 4.781 -18.062 4.164 1 98.88 320 LEU B C 1
ATOM 5601 O O . LEU B 1 320 ? 3.721 -18.641 4.398 1 98.88 320 LEU B O 1
ATOM 5605 N N . LEU B 1 321 ? 5.418 -17.359 5.102 1 98.69 321 LEU B N 1
ATOM 5606 C CA . LEU B 1 321 ? 4.844 -17.25 6.441 1 98.69 321 LEU B CA 1
ATOM 5607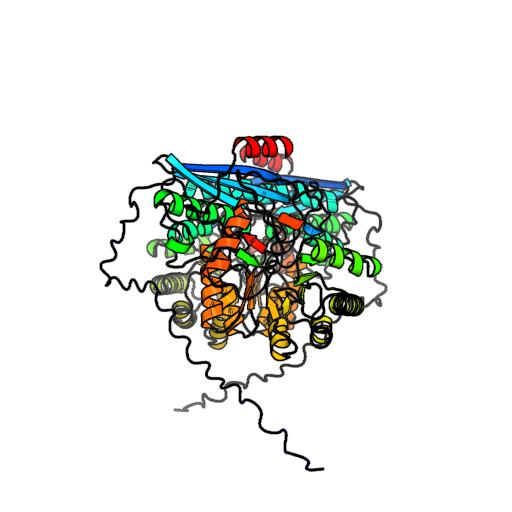 C C . LEU B 1 321 ? 3.451 -16.641 6.383 1 98.69 321 LEU B C 1
ATOM 5609 O O . LEU B 1 321 ? 2.492 -17.219 6.902 1 98.69 321 LEU B O 1
ATOM 5613 N N . SER B 1 322 ? 3.373 -15.508 5.746 1 98.5 322 SER B N 1
ATOM 5614 C CA . SER B 1 322 ? 2.104 -14.797 5.625 1 98.5 322 SER B CA 1
ATOM 5615 C C . SER B 1 322 ? 1.095 -15.602 4.812 1 98.5 322 SER B C 1
ATOM 5617 O O . SER B 1 322 ? -0.082 -15.68 5.172 1 98.5 322 SER B O 1
ATOM 5619 N N . ALA B 1 323 ? 1.498 -16.188 3.727 1 98.81 323 ALA B N 1
ATOM 5620 C CA . ALA B 1 323 ? 0.613 -16.969 2.867 1 98.81 323 ALA B CA 1
ATOM 5621 C C . ALA B 1 323 ? 0.025 -18.156 3.621 1 98.81 323 ALA B C 1
ATOM 5623 O O . ALA B 1 323 ? -1.166 -18.453 3.498 1 98.81 323 ALA B O 1
ATOM 5624 N N . ARG B 1 324 ? 0.845 -18.875 4.371 1 98.75 324 ARG B N 1
ATOM 5625 C CA . ARG B 1 324 ? 0.362 -20 5.164 1 98.75 324 ARG B CA 1
ATOM 5626 C C . ARG B 1 324 ? -0.71 -19.547 6.152 1 98.75 324 ARG B C 1
ATOM 5628 O O . ARG B 1 324 ? -1.742 -20.219 6.297 1 98.75 324 ARG B O 1
ATOM 5635 N N . GLN B 1 325 ? -0.45 -18.453 6.809 1 98.69 325 GLN B N 1
ATOM 5636 C CA . GLN B 1 325 ? -1.417 -17.922 7.766 1 98.69 325 GLN B CA 1
ATOM 5637 C C . GLN B 1 325 ? -2.744 -17.594 7.086 1 98.69 325 GLN B C 1
ATOM 5639 O O . GLN B 1 325 ? -3.812 -17.859 7.637 1 98.69 325 GLN B O 1
ATOM 5644 N N . GLN B 1 326 ? -2.658 -17.031 5.918 1 98.81 326 GLN B N 1
ATOM 5645 C CA . GLN B 1 326 ? -3.867 -16.703 5.172 1 98.81 326 GLN B CA 1
ATOM 5646 C C . GLN B 1 326 ? -4.637 -17.953 4.781 1 98.81 326 GLN B C 1
ATOM 5648 O O . GLN B 1 326 ? -5.859 -18.016 4.949 1 98.81 326 GLN B O 1
ATOM 5653 N N . ILE B 1 327 ? -3.934 -18.969 4.297 1 98.88 327 ILE B N 1
ATOM 5654 C CA . ILE B 1 327 ? -4.566 -20.234 3.898 1 98.88 327 ILE B CA 1
ATOM 5655 C C . ILE B 1 327 ? -5.234 -20.875 5.109 1 98.88 327 ILE B C 1
ATOM 5657 O O . ILE B 1 327 ? -6.359 -21.375 5.016 1 98.88 327 ILE B O 1
ATOM 5661 N N . GLU B 1 328 ? -4.566 -20.859 6.188 1 98.75 328 GLU B N 1
ATOM 5662 C CA . GLU B 1 328 ? -5.102 -21.469 7.406 1 98.75 328 GLU B CA 1
ATOM 5663 C C . GLU B 1 328 ? -6.348 -20.734 7.883 1 98.75 328 GLU B C 1
ATOM 5665 O O . GLU B 1 328 ? -7.32 -21.359 8.312 1 98.75 328 GLU B O 1
ATOM 5670 N N . LEU B 1 329 ? -6.316 -19.391 7.836 1 98.69 329 LEU B N 1
ATOM 5671 C CA . LEU B 1 329 ? -7.496 -18.609 8.18 1 98.69 329 LEU B CA 1
ATOM 5672 C C . LEU B 1 329 ? -8.68 -18.984 7.289 1 98.69 329 LEU B C 1
ATOM 5674 O O . LEU B 1 329 ? -9.789 -19.172 7.781 1 98.69 329 LEU B O 1
ATOM 5678 N N . LEU B 1 330 ? -8.445 -19.062 6.008 1 98.75 330 LEU B N 1
ATOM 5679 C CA . LEU B 1 330 ? -9.492 -19.422 5.062 1 98.75 330 LEU B CA 1
ATOM 5680 C C . LEU B 1 330 ? -10.031 -20.812 5.367 1 98.75 330 LEU B C 1
ATOM 5682 O O . LEU B 1 330 ? -11.25 -21.016 5.391 1 98.75 330 LEU B O 1
ATOM 5686 N N . GLY B 1 331 ? -9.117 -21.734 5.602 1 98.38 331 GLY B N 1
ATOM 5687 C CA . GLY B 1 331 ? -9.516 -23.094 5.922 1 98.38 331 GLY B CA 1
ATOM 5688 C C . GLY B 1 331 ? -10.406 -23.188 7.148 1 98.38 331 GLY B C 1
ATOM 5689 O O . GLY B 1 331 ? -11.422 -23.875 7.129 1 98.38 331 GLY B O 1
ATOM 5690 N N . HIS B 1 332 ? -10.055 -22.484 8.148 1 98 332 HIS B N 1
ATOM 5691 C CA . HIS B 1 332 ? -10.82 -22.484 9.383 1 98 332 HIS B CA 1
ATOM 5692 C C . HIS B 1 332 ? -12.219 -21.906 9.164 1 98 332 HIS B C 1
ATOM 5694 O O . HIS B 1 332 ? -13.172 -22.312 9.828 1 98 332 HIS B O 1
ATOM 5700 N N . ALA B 1 333 ? -12.305 -21.031 8.227 1 98.38 333 ALA B N 1
ATOM 5701 C CA . ALA B 1 333 ? -13.586 -20.375 7.938 1 98.38 333 ALA B CA 1
ATOM 5702 C C . ALA B 1 333 ? -14.375 -21.172 6.898 1 98.38 333 ALA B C 1
ATOM 5704 O O . ALA B 1 333 ? -15.477 -20.766 6.512 1 98.38 333 ALA B O 1
ATOM 5705 N N . GLY B 1 334 ? -13.836 -22.281 6.379 1 98.12 334 GLY B N 1
ATOM 5706 C CA . GLY B 1 334 ? -14.5 -23.078 5.359 1 98.12 334 GLY B CA 1
ATOM 5707 C C . GLY B 1 334 ? -14.492 -22.406 3.994 1 98.12 334 GLY B C 1
ATOM 5708 O O . GLY B 1 334 ? -15.375 -22.672 3.166 1 98.12 334 GLY B O 1
ATOM 5709 N N . LEU B 1 335 ? -13.602 -21.484 3.809 1 98.5 335 LEU B N 1
ATOM 5710 C CA . LEU B 1 335 ? -13.453 -20.766 2.549 1 98.5 335 LEU B CA 1
ATOM 5711 C C . LEU B 1 335 ? -12.305 -21.344 1.724 1 98.5 335 LEU B C 1
ATOM 5713 O O . LEU B 1 335 ? -11.461 -22.078 2.252 1 98.5 335 LEU B O 1
ATOM 5717 N N . ARG B 1 336 ? -12.234 -21.094 0.509 1 97.56 336 ARG B N 1
ATOM 5718 C CA . ARG B 1 336 ? -11.281 -21.75 -0.372 1 97.56 336 ARG B CA 1
ATOM 5719 C C . ARG B 1 336 ? -10.086 -20.859 -0.666 1 97.56 336 ARG B C 1
ATOM 5721 O O . ARG B 1 336 ? -10.164 -19.625 -0.506 1 97.56 336 ARG B O 1
ATOM 5728 N N . PHE B 1 337 ? -8.984 -21.469 -0.993 1 98.12 337 PHE B N 1
ATOM 5729 C CA . PHE B 1 337 ? -7.922 -20.75 -1.677 1 98.12 337 PHE B CA 1
ATOM 5730 C C . PHE B 1 337 ? -7.633 -21.359 -3.039 1 98.12 337 PHE B C 1
ATOM 5732 O O . PHE B 1 337 ? -7.742 -22.578 -3.209 1 98.12 337 PHE B O 1
ATOM 5739 N N . LEU B 1 338 ? -7.426 -20.516 -4 1 98.81 338 LEU B N 1
ATOM 5740 C CA . LEU B 1 338 ? -6.867 -20.875 -5.297 1 98.81 338 LEU B CA 1
ATOM 5741 C C . LEU B 1 338 ? -5.383 -20.531 -5.367 1 98.81 338 LEU B C 1
ATOM 5743 O O . LEU B 1 338 ? -4.902 -19.703 -4.605 1 98.81 338 LEU B O 1
ATOM 5747 N N . GLY B 1 339 ? -4.668 -21.328 -6.133 1 98.75 339 GLY B N 1
ATOM 5748 C CA . GLY B 1 339 ? -3.248 -21.062 -6.301 1 98.75 339 GLY B CA 1
ATOM 5749 C C . GLY B 1 339 ? -2.934 -20.266 -7.555 1 98.75 339 GLY B C 1
ATOM 5750 O O . GLY B 1 339 ? -3.338 -20.641 -8.656 1 98.75 339 GLY B O 1
ATOM 5751 N N . SER B 1 340 ? -2.289 -19.141 -7.387 1 98.31 340 SER B N 1
ATOM 5752 C CA . SER B 1 340 ? -1.883 -18.312 -8.516 1 98.31 340 SER B CA 1
ATOM 5753 C C . SER B 1 340 ? -0.523 -17.656 -8.266 1 98.31 340 SER B C 1
ATOM 5755 O O . SER B 1 340 ? 0.163 -18 -7.301 1 98.31 340 SER B O 1
ATOM 5757 N N . GLY B 1 341 ? -0.038 -16.891 -9.281 1 97.19 341 GLY B N 1
ATOM 5758 C CA . GLY B 1 341 ? 1.244 -16.219 -9.172 1 97.19 341 GLY B CA 1
ATOM 5759 C C . GLY B 1 341 ? 1.275 -14.883 -9.891 1 97.19 341 GLY B C 1
ATOM 5760 O O . GLY B 1 341 ? 0.228 -14.336 -10.25 1 97.19 341 GLY B O 1
ATOM 5761 N N . LEU B 1 342 ? 2.402 -14.336 -9.891 1 96.25 342 LEU B N 1
ATOM 5762 C CA . LEU B 1 342 ? 2.697 -13.094 -10.594 1 96.25 342 LEU B CA 1
ATOM 5763 C C . LEU B 1 342 ? 3.625 -13.344 -11.773 1 96.25 342 LEU B C 1
ATOM 5765 O O . LEU B 1 342 ? 4.594 -12.602 -11.977 1 96.25 342 LEU B O 1
ATOM 5769 N N . THR B 1 343 ? 3.264 -14.391 -12.477 1 96.12 343 THR B N 1
ATOM 5770 C CA . THR B 1 343 ? 4.207 -14.859 -13.492 1 96.12 343 THR B CA 1
ATOM 5771 C C . THR B 1 343 ? 5.578 -15.109 -12.867 1 96.12 343 THR B C 1
ATOM 5773 O O . THR B 1 343 ? 6.582 -14.555 -13.32 1 96.12 343 THR B O 1
ATOM 5776 N N . ASP B 1 344 ? 5.59 -15.922 -11.898 1 96.94 344 ASP B N 1
ATOM 5777 C CA . ASP B 1 344 ? 6.734 -16.188 -11.031 1 96.94 344 ASP B CA 1
ATOM 5778 C C . ASP B 1 344 ? 7.836 -16.922 -11.789 1 96.94 344 ASP B C 1
ATOM 5780 O O . ASP B 1 344 ? 7.594 -17.969 -12.391 1 96.94 344 ASP B O 1
ATOM 5784 N N . PRO B 1 345 ? 9.039 -16.406 -11.688 1 96.5 345 PRO B N 1
ATOM 5785 C CA . PRO B 1 345 ? 10.164 -17.203 -12.156 1 96.5 345 PRO B CA 1
ATOM 5786 C C . PRO B 1 345 ? 10.5 -18.359 -11.203 1 96.5 345 PRO B C 1
ATOM 5788 O O . PRO B 1 345 ? 9.734 -18.641 -10.281 1 96.5 345 PRO B O 1
ATOM 5791 N N . ASP B 1 346 ? 11.672 -19 -11.375 1 93.94 346 ASP B N 1
ATOM 5792 C CA . ASP B 1 346 ? 12.016 -20.328 -10.875 1 93.94 346 ASP B CA 1
ATOM 5793 C C . ASP B 1 346 ? 11.898 -20.375 -9.352 1 93.94 346 ASP B C 1
ATOM 5795 O O . ASP B 1 346 ? 11.211 -21.25 -8.812 1 93.94 346 ASP B O 1
ATOM 5799 N N . VAL B 1 347 ? 12.469 -19.406 -8.656 1 98.31 347 VAL B N 1
ATOM 5800 C CA . VAL B 1 347 ? 12.594 -19.516 -7.203 1 98.31 347 VAL B CA 1
ATOM 5801 C C . VAL B 1 347 ? 11.242 -19.25 -6.547 1 98.31 347 VAL B C 1
ATOM 5803 O O . VAL B 1 347 ? 10.805 -20 -5.672 1 98.31 347 VAL B O 1
ATOM 5806 N N . SER B 1 348 ? 10.562 -18.172 -6.973 1 98.62 348 SER B N 1
ATOM 5807 C CA . SER B 1 348 ? 9.234 -17.875 -6.441 1 98.62 348 SER B CA 1
ATOM 5808 C C . SER B 1 348 ? 8.227 -18.938 -6.852 1 98.62 348 SER B C 1
ATOM 5810 O O . SER B 1 348 ? 7.297 -19.25 -6.098 1 98.62 348 SER B O 1
ATOM 5812 N N . LEU B 1 349 ? 8.375 -19.547 -8.023 1 98.62 349 LEU B N 1
ATOM 5813 C CA . LEU B 1 349 ? 7.52 -20.641 -8.461 1 98.62 349 LEU B CA 1
ATOM 5814 C C . LEU B 1 349 ? 7.684 -21.859 -7.551 1 98.62 349 LEU B C 1
ATOM 5816 O O . LEU B 1 349 ? 6.695 -22.469 -7.148 1 98.62 349 LEU B O 1
ATOM 5820 N N . ALA B 1 350 ? 8.922 -22.188 -7.227 1 98.81 350 ALA B N 1
ATOM 5821 C CA . ALA B 1 350 ? 9.188 -23.312 -6.34 1 98.81 350 ALA B CA 1
ATOM 5822 C C . ALA B 1 350 ? 8.469 -23.141 -5.004 1 98.81 350 ALA B C 1
ATOM 5824 O O . ALA B 1 350 ? 7.848 -24.094 -4.504 1 98.81 350 ALA B O 1
ATOM 5825 N N . ALA B 1 351 ? 8.578 -21.938 -4.453 1 98.88 351 ALA B N 1
ATOM 5826 C CA . ALA B 1 351 ? 7.91 -21.641 -3.189 1 98.88 351 ALA B CA 1
ATOM 5827 C C . ALA B 1 351 ? 6.406 -21.859 -3.295 1 98.88 351 ALA B C 1
ATOM 5829 O O . ALA B 1 351 ? 5.793 -22.453 -2.404 1 98.88 351 ALA B O 1
ATOM 5830 N N . SER B 1 352 ? 5.812 -21.406 -4.367 1 98.88 352 SER B N 1
ATOM 5831 C CA . SER B 1 352 ? 4.379 -21.562 -4.582 1 98.88 352 SER B CA 1
ATOM 5832 C C . SER B 1 352 ? 3.982 -23.031 -4.695 1 98.88 352 SER B C 1
ATOM 5834 O O . SER B 1 352 ? 2.992 -23.453 -4.098 1 98.88 352 SER B O 1
ATOM 5836 N N . LEU B 1 353 ? 4.766 -23.766 -5.445 1 98.81 353 LEU B N 1
ATOM 5837 C CA . LEU B 1 353 ? 4.461 -25.172 -5.684 1 98.81 353 LEU B CA 1
ATOM 5838 C C . LEU B 1 353 ? 4.473 -25.953 -4.375 1 98.81 353 LEU B C 1
ATOM 5840 O O . LEU B 1 353 ? 3.568 -26.75 -4.121 1 98.81 353 LEU B O 1
ATOM 5844 N N . ILE B 1 354 ? 5.457 -25.734 -3.553 1 98.88 354 ILE B N 1
ATOM 5845 C CA . ILE B 1 354 ? 5.559 -26.453 -2.285 1 98.88 354 ILE B CA 1
ATOM 5846 C C . ILE B 1 354 ? 4.395 -26.062 -1.378 1 98.88 354 ILE B C 1
ATOM 5848 O O . ILE B 1 354 ? 3.75 -26.922 -0.776 1 98.88 354 ILE B O 1
ATOM 5852 N N . LEU B 1 355 ? 4.125 -24.734 -1.315 1 98.94 355 LEU B N 1
ATOM 5853 C CA . LEU B 1 355 ? 3.035 -24.25 -0.473 1 98.94 355 LEU B CA 1
ATOM 5854 C C . LEU B 1 355 ? 1.708 -24.875 -0.884 1 98.94 355 LEU B C 1
ATOM 5856 O O . LEU B 1 355 ? 0.971 -25.391 -0.039 1 98.94 355 LEU B O 1
ATOM 5860 N N . PHE B 1 356 ? 1.377 -24.828 -2.145 1 98.88 356 PHE B N 1
ATOM 5861 C CA . PHE B 1 356 ? 0.091 -25.297 -2.652 1 98.88 356 PHE B CA 1
ATOM 5862 C C . PHE B 1 356 ? -0.065 -26.797 -2.434 1 98.88 356 PHE B C 1
ATOM 5864 O O . PHE B 1 356 ? -1.143 -27.266 -2.062 1 98.88 356 PHE B O 1
ATOM 5871 N N . SER B 1 357 ? 1.024 -27.516 -2.66 1 98.81 357 SER B N 1
ATOM 5872 C CA . SER B 1 357 ? 0.978 -28.953 -2.439 1 98.81 357 SER B CA 1
ATOM 5873 C C . SER B 1 357 ? 0.823 -29.281 -0.959 1 98.81 357 SER B C 1
ATOM 5875 O O . SER B 1 357 ? 0.006 -30.125 -0.587 1 98.81 357 SER B O 1
ATOM 5877 N N . ALA B 1 358 ? 1.6 -28.641 -0.156 1 98.75 358 ALA B N 1
ATOM 5878 C CA . ALA B 1 358 ? 1.595 -28.891 1.282 1 98.75 358 ALA B CA 1
ATOM 5879 C C . ALA B 1 358 ? 0.211 -28.656 1.878 1 98.75 358 ALA B C 1
ATOM 5881 O O . ALA B 1 358 ? -0.172 -29.297 2.855 1 98.75 358 ALA B O 1
ATOM 5882 N N . TYR B 1 359 ? -0.512 -27.719 1.34 1 98.5 359 TYR B N 1
ATOM 5883 C CA . TYR B 1 359 ? -1.827 -27.375 1.87 1 98.5 359 TYR B CA 1
ATOM 5884 C C . TYR B 1 359 ? -2.934 -27.984 1.017 1 98.5 359 TYR B C 1
ATOM 5886 O O . TYR B 1 359 ? -4.086 -27.547 1.078 1 98.5 359 TYR B O 1
ATOM 5894 N N . ASP B 1 360 ? -2.672 -28.922 0.189 1 97.38 360 ASP B N 1
ATOM 5895 C CA . ASP B 1 360 ? -3.604 -29.766 -0.547 1 97.38 360 ASP B CA 1
ATOM 5896 C C . ASP B 1 360 ? -4.5 -28.938 -1.462 1 97.38 360 ASP B C 1
ATOM 5898 O O . ASP B 1 360 ? -5.727 -29.031 -1.4 1 97.38 360 ASP B O 1
ATOM 5902 N N . LEU B 1 361 ? -3.836 -28.094 -2.246 1 97.94 361 LEU B N 1
ATOM 5903 C CA . LEU B 1 361 ? -4.602 -27.328 -3.227 1 97.94 361 LEU B CA 1
ATOM 5904 C C . LEU B 1 361 ? -5.543 -28.234 -4.008 1 97.94 361 LEU B C 1
ATOM 5906 O O . LEU B 1 361 ? -5.105 -29.219 -4.605 1 97.94 361 LEU B O 1
ATOM 5910 N N . SER B 1 362 ? -6.832 -27.797 -4.066 1 95.38 362 SER B N 1
ATOM 5911 C CA . SER B 1 362 ? -7.863 -28.672 -4.621 1 95.38 362 SER B CA 1
ATOM 5912 C C . SER B 1 362 ? -8.164 -28.312 -6.074 1 95.38 362 SER B C 1
ATOM 5914 O O . SER B 1 362 ? -8.828 -29.078 -6.777 1 95.38 362 SER B O 1
ATOM 5916 N N . TYR B 1 363 ? -7.688 -27.188 -6.555 1 97.69 363 TYR B N 1
ATOM 5917 C CA . TYR B 1 363 ? -8 -26.672 -7.887 1 97.69 363 TYR B CA 1
ATOM 5918 C C . TYR B 1 363 ? -6.738 -26.484 -8.711 1 97.69 363 TYR B C 1
ATOM 5920 O O . TYR B 1 363 ? -5.645 -26.328 -8.156 1 97.69 363 TYR B O 1
ATOM 5928 N N . PRO B 1 364 ? -6.871 -26.562 -10.047 1 98.5 364 PRO B N 1
ATOM 5929 C CA . PRO B 1 364 ? -5.707 -26.219 -10.867 1 98.5 364 PRO B CA 1
ATOM 5930 C C . PRO B 1 364 ? -5.164 -24.828 -10.586 1 98.5 364 PRO B C 1
ATOM 5932 O O . PRO B 1 364 ? -5.941 -23.891 -10.406 1 98.5 364 PRO B O 1
ATOM 5935 N N . ALA B 1 365 ? -3.852 -24.734 -10.516 1 98.75 365 ALA B N 1
ATOM 5936 C CA . ALA B 1 365 ? -3.213 -23.469 -10.18 1 98.75 365 ALA B CA 1
ATOM 5937 C C . ALA B 1 365 ? -2.959 -22.625 -11.438 1 98.75 365 ALA B C 1
ATOM 5939 O O . ALA B 1 365 ? -2.625 -23.172 -12.492 1 98.75 365 ALA B O 1
ATOM 5940 N N . ALA B 1 366 ? -3.131 -21.344 -11.328 1 98.25 366 ALA B N 1
ATOM 5941 C CA . ALA B 1 366 ? -2.783 -20.422 -12.398 1 98.25 366 ALA B CA 1
ATOM 5942 C C . ALA B 1 366 ? -1.356 -19.906 -12.234 1 98.25 366 ALA B C 1
ATOM 5944 O O . ALA B 1 366 ? -1.143 -18.703 -12.023 1 98.25 366 ALA B O 1
ATOM 5945 N N . LEU B 1 367 ? -0.389 -20.781 -12.32 1 98 367 LEU B N 1
ATOM 5946 C CA . LEU B 1 367 ? 1.035 -20.469 -12.305 1 98 367 LEU B CA 1
ATOM 5947 C C . LEU B 1 367 ? 1.602 -20.406 -13.719 1 98 367 LEU B C 1
ATOM 5949 O O . LEU B 1 367 ? 2.047 -21.438 -14.25 1 98 367 LEU B O 1
ATOM 5953 N N . ASN B 1 368 ? 1.694 -19.203 -14.281 1 95.69 368 ASN B N 1
ATOM 5954 C CA . ASN B 1 368 ? 1.925 -19.109 -15.719 1 95.69 368 ASN B CA 1
ATOM 5955 C C . ASN B 1 368 ? 3.367 -18.719 -16.031 1 95.69 368 ASN B C 1
ATOM 5957 O O . ASN B 1 368 ? 3.688 -18.359 -17.172 1 95.69 368 ASN B O 1
ATOM 5961 N N . GLY B 1 369 ? 4.273 -18.75 -15.016 1 94.75 369 GLY B N 1
ATOM 5962 C CA . GLY B 1 369 ? 5.684 -18.516 -15.273 1 94.75 369 GLY B CA 1
ATOM 5963 C C . GLY B 1 369 ? 6.219 -19.312 -16.453 1 94.75 369 GLY B C 1
ATOM 5964 O O . GLY B 1 369 ? 6.703 -18.734 -17.422 1 94.75 369 GLY B O 1
ATOM 5965 N N . PRO B 1 370 ? 6.016 -20.594 -16.438 1 93.44 370 PRO B N 1
ATOM 5966 C CA . PRO B 1 370 ? 6.527 -21.453 -17.516 1 93.44 370 PRO B CA 1
ATOM 5967 C C . PRO B 1 370 ? 5.871 -21.156 -18.859 1 93.44 370 PRO B C 1
ATOM 5969 O O . PRO B 1 370 ? 6.414 -21.516 -19.906 1 93.44 370 PRO B O 1
ATOM 5972 N N . GLN B 1 371 ? 4.695 -20.578 -18.859 1 92.69 371 GLN B N 1
ATOM 5973 C CA . GLN B 1 371 ? 3.994 -20.219 -20.078 1 92.69 371 GLN B CA 1
ATOM 5974 C C . GLN B 1 371 ? 4.609 -18.969 -20.719 1 92.69 371 GLN B C 1
ATOM 5976 O O . GLN B 1 371 ? 4.66 -18.859 -21.953 1 92.69 371 GLN B O 1
ATOM 5981 N N . PHE B 1 372 ? 5.152 -18.047 -19.859 1 92.81 372 PHE B N 1
ATOM 5982 C CA . PHE B 1 372 ? 5.457 -16.734 -20.406 1 92.81 372 PHE B CA 1
ATOM 5983 C C . PHE B 1 372 ? 6.949 -16.438 -20.312 1 92.81 372 PHE B C 1
ATOM 5985 O O . PHE B 1 372 ? 7.438 -15.484 -20.922 1 92.81 372 PHE B O 1
ATOM 5992 N N . LEU B 1 373 ? 7.645 -17.234 -19.562 1 92.44 373 LEU B N 1
ATOM 5993 C CA . LEU B 1 373 ? 9.062 -16.938 -19.359 1 92.44 373 LEU B CA 1
ATOM 5994 C C . LEU B 1 373 ? 9.938 -17.969 -20.062 1 92.44 373 LEU B C 1
ATOM 5996 O O . LEU B 1 373 ? 9.641 -19.156 -20.031 1 92.44 373 LEU B O 1
ATOM 6000 N N . ALA B 1 374 ? 11.023 -17.641 -20.656 1 82.62 374 ALA B N 1
ATOM 6001 C CA . ALA B 1 374 ? 11.867 -18.453 -21.531 1 82.62 374 ALA B CA 1
ATOM 6002 C C . ALA B 1 374 ? 13.062 -19.031 -20.766 1 82.62 374 ALA B C 1
ATOM 6004 O O . ALA B 1 374 ? 13.57 -20.094 -21.109 1 82.62 374 ALA B O 1
ATOM 6005 N N . GLU B 1 375 ? 13.508 -18.359 -19.828 1 89.06 375 GLU B N 1
ATOM 6006 C CA . GLU B 1 375 ? 14.82 -18.672 -19.266 1 89.06 375 GLU B CA 1
ATOM 6007 C C . GLU B 1 375 ? 14.695 -19.078 -17.797 1 89.06 375 GLU B C 1
ATOM 6009 O O . GLU B 1 375 ? 13.742 -18.688 -17.109 1 89.06 375 GLU B O 1
ATOM 6014 N N . SER B 1 376 ? 15.609 -20.016 -17.453 1 95.25 376 SER B N 1
ATOM 6015 C CA . SER B 1 376 ? 15.703 -20.5 -16.078 1 95.25 376 SER B CA 1
ATOM 6016 C C . SER B 1 376 ? 17.109 -20.328 -15.523 1 95.25 376 SER B C 1
ATOM 6018 O O . SER B 1 376 ? 18.094 -20.484 -16.25 1 95.25 376 SER B O 1
ATOM 6020 N N . ILE B 1 377 ? 17.172 -20 -14.25 1 97.19 377 ILE B N 1
ATOM 6021 C CA . ILE B 1 377 ? 18.484 -19.812 -13.633 1 97.19 377 ILE B CA 1
ATOM 6022 C C . ILE B 1 377 ? 18.766 -20.969 -12.664 1 97.19 377 ILE B C 1
ATOM 6024 O O . ILE B 1 377 ? 19.781 -20.969 -11.969 1 97.19 377 ILE B O 1
ATOM 6028 N N . ILE B 1 378 ? 17.875 -21.938 -12.547 1 97.62 378 ILE B N 1
ATOM 6029 C CA . ILE B 1 378 ? 18.109 -23.062 -11.656 1 97.62 378 ILE B CA 1
ATOM 6030 C C . ILE B 1 378 ? 18.625 -24.25 -12.469 1 97.62 378 ILE B C 1
ATOM 6032 O O . ILE B 1 378 ? 18.438 -24.312 -13.688 1 97.62 378 ILE B O 1
ATOM 6036 N N . THR B 1 379 ? 19.234 -25.219 -11.836 1 96.69 379 THR B N 1
ATOM 6037 C CA . THR B 1 379 ? 19.906 -26.359 -12.484 1 96.69 379 THR B CA 1
ATOM 6038 C C . THR B 1 379 ? 18.875 -27.281 -13.133 1 96.69 379 THR B C 1
ATOM 6040 O O . THR B 1 379 ? 19.125 -27.828 -14.203 1 96.69 379 THR B O 1
ATOM 6043 N N . GLU B 1 380 ? 17.734 -27.484 -12.508 1 96 380 GLU B N 1
ATOM 6044 C CA . GLU B 1 380 ? 16.641 -28.297 -13.031 1 96 380 GLU B CA 1
ATOM 6045 C C . GLU B 1 380 ? 15.375 -27.469 -13.227 1 96 380 GLU B C 1
ATOM 6047 O O . GLU B 1 380 ? 14.531 -27.406 -12.336 1 96 380 GLU B O 1
ATOM 6052 N N . PRO B 1 381 ? 15.234 -26.906 -14.375 1 96 381 PRO B N 1
ATOM 6053 C CA . PRO B 1 381 ? 14.094 -26.016 -14.625 1 96 381 PRO B CA 1
ATOM 6054 C C . PRO B 1 381 ? 12.75 -26.734 -14.492 1 96 381 PRO B C 1
ATOM 6056 O O . PRO B 1 381 ? 12.672 -27.953 -14.688 1 96 381 PRO B O 1
ATOM 6059 N N . PHE B 1 382 ? 11.719 -25.953 -14.156 1 95.75 382 PHE B N 1
ATOM 6060 C CA . PHE B 1 382 ? 10.352 -26.469 -14.148 1 95.75 382 PHE B CA 1
ATOM 6061 C C . PHE B 1 382 ? 9.797 -26.531 -15.57 1 95.75 382 PHE B C 1
ATOM 6063 O O . PHE B 1 382 ? 9.789 -25.531 -16.281 1 95.75 382 PHE B O 1
ATOM 6070 N N . ARG B 1 383 ? 9.383 -27.672 -15.977 1 92.81 383 ARG B N 1
ATOM 6071 C CA . ARG B 1 383 ? 8.773 -27.891 -17.281 1 92.81 383 ARG B CA 1
ATOM 6072 C C . ARG B 1 383 ? 7.426 -28.609 -17.141 1 92.81 383 ARG B C 1
ATOM 6074 O O . ARG B 1 383 ? 7.375 -29.797 -16.828 1 92.81 383 ARG B O 1
ATOM 6081 N N . PRO B 1 384 ? 6.418 -27.859 -17.406 1 94.94 384 PRO B N 1
ATOM 6082 C CA . PRO B 1 384 ? 5.117 -28.531 -17.344 1 94.94 384 PRO B CA 1
ATOM 6083 C C . PRO B 1 384 ? 4.984 -29.656 -18.359 1 94.94 384 PRO B C 1
ATOM 6085 O O . PRO B 1 384 ? 5.441 -29.531 -19.5 1 94.94 384 PRO B O 1
ATOM 6088 N N . VAL B 1 385 ? 4.449 -30.766 -17.922 1 94.75 385 VAL B N 1
ATOM 6089 C CA . VAL B 1 385 ? 4.152 -31.922 -18.75 1 94.75 385 VAL B CA 1
ATOM 6090 C C . VAL B 1 385 ? 2.701 -32.344 -18.531 1 94.75 385 VAL B C 1
ATOM 6092 O O . VAL B 1 385 ? 2.281 -32.594 -17.406 1 94.75 385 VAL B O 1
ATOM 6095 N N . ASN B 1 386 ? 1.926 -32.375 -19.594 1 96.38 386 ASN B N 1
ATOM 6096 C CA . ASN B 1 386 ? 0.521 -32.75 -19.531 1 96.38 386 ASN B CA 1
ATOM 6097 C C . ASN B 1 386 ? -0.259 -31.891 -18.547 1 96.38 386 ASN B C 1
ATOM 6099 O O . ASN B 1 386 ? -1.025 -32.406 -17.734 1 96.38 386 ASN B O 1
ATOM 6103 N N . GLY B 1 387 ? 0.131 -30.656 -18.562 1 96.81 387 GLY B N 1
ATOM 6104 C CA . GLY B 1 387 ? -0.598 -29.688 -17.766 1 96.81 387 GLY B CA 1
ATOM 6105 C C . GLY B 1 387 ? -0.256 -29.766 -16.281 1 96.81 387 GLY B C 1
ATOM 6106 O O . GLY B 1 387 ? -0.987 -29.234 -15.445 1 96.81 387 GLY B O 1
ATOM 6107 N N . LYS B 1 388 ? 0.793 -30.453 -15.93 1 98 388 LYS B N 1
ATOM 6108 C CA . LYS B 1 388 ? 1.227 -30.594 -14.547 1 98 388 LYS B CA 1
ATOM 6109 C C . LYS B 1 388 ? 2.689 -30.188 -14.383 1 98 388 LYS B C 1
ATOM 6111 O O . LYS B 1 388 ? 3.447 -30.188 -15.352 1 98 388 LYS B O 1
ATOM 6116 N N . VAL B 1 389 ? 3.002 -29.781 -13.195 1 97.88 389 VAL B N 1
ATOM 6117 C CA . VAL B 1 389 ? 4.387 -29.422 -12.898 1 97.88 389 VAL B CA 1
ATOM 6118 C C . VAL B 1 389 ? 4.828 -30.125 -11.609 1 97.88 389 VAL B C 1
ATOM 6120 O O . VAL B 1 389 ? 4.035 -30.281 -10.68 1 97.88 389 VAL B O 1
ATOM 6123 N N . ARG B 1 390 ? 6.039 -30.547 -11.57 1 97.81 390 ARG B N 1
ATOM 6124 C CA . ARG B 1 390 ? 6.559 -31.266 -10.414 1 97.81 390 ARG B CA 1
ATOM 6125 C C . ARG B 1 390 ? 6.68 -30.328 -9.203 1 97.81 390 ARG B C 1
ATOM 6127 O O . ARG B 1 390 ? 6.992 -29.156 -9.344 1 97.81 390 ARG B O 1
ATOM 6134 N N . VAL B 1 391 ? 6.52 -30.875 -8.055 1 98.5 391 VAL B N 1
ATOM 6135 C CA . VAL B 1 391 ? 6.809 -30.188 -6.797 1 98.5 391 VAL B CA 1
ATOM 6136 C C . VAL B 1 391 ? 8.227 -30.516 -6.344 1 98.5 391 VAL B C 1
ATOM 6138 O O . VAL B 1 391 ? 8.586 -31.703 -6.227 1 98.5 391 VAL B O 1
ATOM 6141 N N . PRO B 1 392 ? 9.039 -29.531 -6.152 1 98.12 392 PRO B N 1
ATOM 6142 C CA . PRO B 1 392 ? 10.406 -29.859 -5.738 1 98.12 392 PRO B CA 1
ATOM 6143 C C . PRO B 1 392 ? 10.461 -30.531 -4.367 1 98.12 392 PRO B C 1
ATOM 6145 O O . PRO B 1 392 ? 9.703 -30.172 -3.465 1 98.12 392 PRO B O 1
ATOM 6148 N N . GLN B 1 393 ? 11.312 -31.562 -4.098 1 96.69 393 GLN B N 1
ATOM 6149 C CA . GLN B 1 393 ? 11.312 -32.406 -2.902 1 96.69 393 GLN B CA 1
ATOM 6150 C C . GLN B 1 393 ? 12.578 -32.188 -2.08 1 96.69 393 GLN B C 1
ATOM 6152 O O . GLN B 1 393 ? 12.648 -32.594 -0.915 1 96.69 393 GLN B O 1
ATOM 6157 N N . GLY B 1 394 ? 13.625 -31.594 -2.498 1 97.5 394 GLY B N 1
ATOM 6158 C CA . GLY B 1 394 ? 14.898 -31.453 -1.807 1 97.5 394 GLY B CA 1
ATOM 6159 C C . GLY B 1 394 ? 14.844 -30.469 -0.652 1 97.5 394 GLY B C 1
ATOM 6160 O O . GLY B 1 394 ? 13.789 -29.906 -0.358 1 97.5 394 GLY B O 1
ATOM 6161 N N . ALA B 1 395 ? 15.961 -30.391 0.115 1 98.44 395 ALA B N 1
ATOM 6162 C CA . ALA B 1 395 ? 16.062 -29.469 1.256 1 98.44 395 ALA B CA 1
ATOM 6163 C C . ALA B 1 395 ? 15.766 -28.031 0.839 1 98.44 395 ALA B C 1
ATOM 6165 O O . ALA B 1 395 ? 16.078 -27.641 -0.283 1 98.44 395 ALA B O 1
ATOM 6166 N N . GLY B 1 396 ? 15.18 -27.266 1.787 1 98.69 396 GLY B N 1
ATOM 6167 C CA . GLY B 1 396 ? 14.781 -25.906 1.444 1 98.69 396 GLY B CA 1
ATOM 6168 C C . GLY B 1 396 ? 13.656 -25.844 0.424 1 98.69 396 GLY B C 1
ATOM 6169 O O . GLY B 1 396 ? 12.625 -26.5 0.593 1 98.69 396 GLY B O 1
ATOM 6170 N N . LEU B 1 397 ? 13.906 -25.094 -0.577 1 98.81 397 LEU B N 1
ATOM 6171 C CA . LEU B 1 397 ? 12.922 -24.984 -1.653 1 98.81 397 LEU B CA 1
ATOM 6172 C C . LEU B 1 397 ? 13.102 -26.109 -2.67 1 98.81 397 LEU B C 1
ATOM 6174 O O . LEU B 1 397 ? 12.406 -26.156 -3.688 1 98.81 397 LEU B O 1
ATOM 6178 N N . GLY B 1 398 ? 14.008 -26.984 -2.422 1 98.44 398 GLY B N 1
ATOM 6179 C CA . GLY B 1 398 ? 14.203 -28.156 -3.264 1 98.44 398 GLY B CA 1
ATOM 6180 C C . GLY B 1 398 ? 14.773 -27.812 -4.629 1 98.44 398 GLY B C 1
ATOM 6181 O O . GLY B 1 398 ? 14.578 -28.562 -5.59 1 98.44 398 GLY B O 1
ATOM 6182 N N . ILE B 1 399 ? 15.43 -26.609 -4.789 1 98.31 399 ILE B N 1
ATOM 6183 C CA . ILE B 1 399 ? 16.016 -26.172 -6.051 1 98.31 399 ILE B CA 1
ATOM 6184 C C . ILE B 1 399 ? 17.469 -25.766 -5.824 1 98.31 399 ILE B C 1
ATOM 6186 O O . ILE B 1 399 ? 17.906 -25.578 -4.684 1 98.31 399 ILE B O 1
ATOM 6190 N N . GLU B 1 400 ? 18.172 -25.719 -6.91 1 98.19 400 GLU B N 1
ATOM 6191 C CA . GLU B 1 400 ? 19.547 -25.234 -6.906 1 98.19 400 GLU B CA 1
ATOM 6192 C C . GLU B 1 400 ? 19.734 -24.109 -7.91 1 98.19 400 GLU B C 1
ATOM 6194 O O . GLU B 1 400 ? 19.516 -24.281 -9.109 1 98.19 400 GLU B O 1
ATOM 6199 N N . VAL B 1 401 ? 20.172 -22.969 -7.418 1 98.5 401 VAL B N 1
ATOM 6200 C CA . VAL B 1 401 ? 20.422 -21.812 -8.281 1 98.5 401 VAL B CA 1
ATOM 6201 C C . VAL B 1 401 ? 21.781 -21.953 -8.953 1 98.5 401 VAL B C 1
ATOM 6203 O O . VAL B 1 401 ? 22.781 -22.25 -8.297 1 98.5 401 VAL B O 1
ATOM 6206 N N . ASP B 1 402 ? 21.766 -21.859 -10.258 1 98.44 402 ASP B N 1
ATOM 6207 C CA . ASP B 1 402 ? 23 -21.781 -11.031 1 98.44 402 ASP B CA 1
ATOM 6208 C C . ASP B 1 402 ? 23.531 -20.344 -11.055 1 98.44 402 ASP B C 1
ATOM 6210 O O . ASP B 1 402 ? 23.094 -19.531 -11.859 1 98.44 402 ASP B O 1
ATOM 6214 N N . GLU B 1 403 ? 24.516 -20.109 -10.273 1 97.94 403 GLU B N 1
ATOM 6215 C CA . GLU B 1 403 ? 24.969 -18.734 -10.07 1 97.94 403 GLU B CA 1
ATOM 6216 C C . GLU B 1 403 ? 25.609 -18.172 -11.336 1 97.94 403 GLU B C 1
ATOM 6218 O O . GLU B 1 403 ? 25.594 -16.953 -11.555 1 97.94 403 GLU B O 1
ATOM 6223 N N . ASP B 1 404 ? 26.203 -19.062 -12.164 1 97.81 404 ASP B N 1
ATOM 6224 C CA . ASP B 1 404 ? 26.75 -18.594 -13.438 1 97.81 404 ASP B CA 1
ATOM 6225 C C . ASP B 1 404 ? 25.641 -18.094 -14.352 1 97.81 404 ASP B C 1
ATOM 6227 O O . ASP B 1 404 ? 25.766 -17.031 -14.969 1 97.81 404 ASP B O 1
ATOM 6231 N N . LYS B 1 405 ? 24.609 -18.875 -14.43 1 97.38 405 LYS B N 1
ATOM 6232 C CA . LYS B 1 405 ? 23.453 -18.438 -15.211 1 97.38 405 LYS B CA 1
ATOM 6233 C C . LYS B 1 405 ? 22.859 -17.141 -14.656 1 97.38 405 LYS B C 1
ATOM 6235 O O . LYS B 1 405 ? 22.453 -16.266 -15.414 1 97.38 405 LYS B O 1
ATOM 6240 N N . LEU B 1 406 ? 22.812 -17.078 -13.375 1 98 406 LEU B N 1
ATOM 6241 C CA . LEU B 1 406 ? 22.281 -15.875 -12.719 1 98 406 LEU B CA 1
ATOM 6242 C C . LEU B 1 406 ? 23.141 -14.656 -13.062 1 98 406 LEU B C 1
ATOM 6244 O O . LEU B 1 406 ? 22.594 -13.602 -13.422 1 98 406 LEU B O 1
ATOM 6248 N N . GLN B 1 407 ? 24.438 -14.789 -12.977 1 97.88 407 GLN B N 1
ATOM 6249 C CA . GLN B 1 407 ? 25.328 -13.672 -13.273 1 97.88 407 GLN B CA 1
ATOM 6250 C C . GLN B 1 407 ? 25.203 -13.234 -14.734 1 97.88 407 GLN B C 1
ATOM 6252 O O . GLN B 1 407 ? 25.266 -12.047 -15.039 1 97.88 407 GLN B O 1
ATOM 6257 N N . ASP B 1 408 ? 25.062 -14.195 -15.586 1 97.38 408 ASP B N 1
ATOM 6258 C CA . ASP B 1 408 ? 24.859 -13.883 -17 1 97.38 408 ASP B CA 1
ATOM 6259 C C . ASP B 1 408 ? 23.562 -13.078 -17.188 1 97.38 408 ASP B C 1
ATOM 6261 O O . ASP B 1 408 ? 23.547 -12.094 -17.922 1 97.38 408 ASP B O 1
ATOM 6265 N N . LEU B 1 409 ? 22.516 -13.523 -16.562 1 96.5 409 LEU B N 1
ATOM 6266 C CA . LEU B 1 409 ? 21.234 -12.82 -16.656 1 96.5 409 LEU B CA 1
ATOM 6267 C C . LEU B 1 409 ? 21.328 -11.422 -16.062 1 96.5 409 LEU B C 1
ATOM 6269 O O . LEU B 1 409 ? 20.734 -10.477 -16.594 1 96.5 409 LEU B O 1
ATOM 6273 N N . VAL B 1 410 ? 22.062 -11.242 -14.953 1 97.25 410 VAL B N 1
ATOM 6274 C CA . VAL B 1 410 ? 22.266 -9.938 -14.336 1 97.25 410 VAL B CA 1
ATOM 6275 C C . VAL B 1 410 ? 22.953 -9.008 -15.328 1 97.25 410 VAL B C 1
ATOM 6277 O O . VAL B 1 410 ? 22.547 -7.852 -15.492 1 97.25 410 VAL B O 1
ATOM 6280 N N . ARG B 1 411 ? 23.984 -9.484 -15.984 1 96.19 411 ARG B N 1
ATOM 6281 C CA . ARG B 1 411 ? 24.734 -8.688 -16.953 1 96.19 411 ARG B CA 1
ATOM 6282 C C . ARG B 1 411 ? 23.859 -8.25 -18.109 1 96.19 411 ARG B C 1
ATOM 6284 O O . ARG B 1 411 ? 23.938 -7.109 -18.562 1 96.19 411 ARG B O 1
ATOM 6291 N N . ARG B 1 412 ? 22.984 -9.109 -18.531 1 93 412 ARG B N 1
ATOM 6292 C CA . ARG B 1 412 ? 22.125 -8.836 -19.688 1 93 412 ARG B CA 1
ATOM 6293 C C . ARG B 1 412 ? 20.984 -7.906 -19.297 1 93 412 ARG B C 1
ATOM 6295 O O . ARG B 1 412 ? 20.344 -7.312 -20.156 1 93 412 ARG B O 1
ATOM 6302 N N . SER B 1 413 ? 20.688 -7.871 -17.984 1 90.06 413 SER B N 1
ATOM 6303 C CA . SER B 1 413 ? 19.562 -7.086 -17.5 1 90.06 413 SER B CA 1
ATOM 6304 C C . SER B 1 413 ? 19.953 -5.629 -17.297 1 90.06 413 SER B C 1
ATOM 6306 O O . SER B 1 413 ? 19.094 -4.785 -17 1 90.06 413 SER B O 1
ATOM 6308 N N . ARG B 1 414 ? 21.188 -5.254 -17.281 1 79.62 414 ARG B N 1
ATOM 6309 C CA . ARG B 1 414 ? 21.672 -3.889 -17.094 1 79.62 414 ARG B CA 1
ATOM 6310 C C . ARG B 1 414 ? 21.516 -3.084 -18.391 1 79.62 414 ARG B C 1
ATOM 6312 O O . ARG B 1 414 ? 21.703 -3.617 -19.484 1 79.62 414 ARG B O 1
#

Organism: NCBI:txid1194090

Foldseek 3Di:
DDPDDPPDDDPPPPCPDPPPDPPVVVPPPVPDPPPPVPQPPQKWWADKDKFWFFFAWPDDDPQQDDPLHGGWIKIWIWTAIPVGFIFIFMQGDGCSQPNDDNVNLRCLVPPFLGVQRGGDDLVPLVVSLVSSCVRQPDDPHGGPLLSLQGVQLRSLLRSQVVVFFESLVVVVFDFDWKFFAAAEDDDPDLVCLVVSLVVCVVQQHQAHEYADDDDLVSRLSSLLVSCVVRVPHQYHYEPSQHYDLVRLLVNLLSSLVSPHAEYENPHDPVPLVSLQVSVVSVSHFYEYERPQAFLVVLVVSLVSVRGQEYAQQLSRRNHDVRSLSSQVSCVVSVGAYAYEYPLDAASSVLRSNSSCRRSVPPHHHHNCVLVIGDDHQWPDGWDDHSRMTTHQTTGRSNIGGNVVSSVVSSVVRD/DDPPDPDDPDDPPPCPPPPPDPPVVVPCPVPDPPPPVPQPPQKWWADKDKFWFFFAWPDDDPQQDDPLHGGWIKIWIWTAIPVGFIFIFMQGDGCSQPNDDNVNLRCLVPPFLGVQRGGDDLVPLVVSLVSSCVRAPDDPHGGPLLSLQGVQLRSLLRSQVVVFFESLVVVVFDFDWKFFAAAEDDDPDLVCLVVSLVVCVVQQHQAHEYEDDDDLVSRLSSLLVSCVVRVPHQYHYEPSQHYDLVRLLVNLLSSLVSPHAEYENPHPPVPLVSLQVSVVSVSHFYEYERPQAFLVVLVVSLVSVRGQEYAQQLSRRNHDVRSLSSCVSCVVSVGAYAYEYPLDAFSSVLRSNSSCRRSVPPHHHHNCVQVIGDDHQWPDGWDDHSSMTTHQGTGRSNIGGNVVSSVVSSVVRD

Sequence (828 aa):
MSNISRKKFLARTTAAAALPFLPDLTGQDTTSDNTVTSLPENIKIERIETFPVRYPSVLPFRFLDGPTGTGRPAVLVKITADDGSVGWGESVPVPRWSYETLEASVHAIDTYLTPVLTGHNPFDLKGINELMSREIAPSFTTGMPITKSGIDMALHDLMGKVTGRNIAELWGRTTGDEITLSWTISTTDLGEAEDLVKKGLEKGYRHFNLKVGPDPEYDLELVEQVKQIVPDSFLWADANGGYDLSTALDAAPRLADAGVPVLEQPIPISQITGYRRLVDQGALPIIVDEGMVSPAQVLEFIKLECLDGVAMKPARTGGLLSARQQIELLGHAGLRFLGSGLTDPDVSLAASLILFSAYDLSYPAALNGPQFLAESIITEPFRPVNGKVRVPQGAGLGIEVDEDKLQDLVRRSRMSNISRKKFLARTTAAAALPFLPDLTGQDTTSDNTVTSLPENIKIERIETFPVRYPSVLPFRFLDGPTGTGRPAVLVKITADDGSVGWGESVPVPRWSYETLEASVHAIDTYLTPVLTGHNPFDLKGINELMSREIAPSFTTGMPITKSGIDMALHDLMGKVTGRNIAELWGRTTGDEITLSWTISTTDLGEAEDLVKKGLEKGYRHFNLKVGPDPEYDLELVEQVKQIVPDSFLWADANGGYDLSTALDAAPRLADAGVPVLEQPIPISQITGYRRLVDQGALPIIVDEGMVSPAQVLEFIKLECLDGVAMKPARTGGLLSARQQIELLGHAGLRFLGSGLTDPDVSLAASLILFSAYDLSYPAALNGPQFLAESIITEPFRPVNGKVRVPQGAGLGIEVDEDKLQDLVRRSR

InterPro domains:
  IPR013341 Mandelate racemase, N-terminal domain [PF02746] (72-172)
  IPR013342 Mandelate racemase, C-terminal domain [PF13378] (195-405)
  IPR013342 Mandelate racemase, C-terminal domain [SM00922] (190-285)
  IPR018110 Mandelate racemase/muconate lactonizing enzyme, conserved site [PS00909] (235-266)
  IPR029017 Enolase-like, N-terminal [G3DSA:3.30.390.10] (45-404)
  IPR029017 Enolase-like, N-terminal [SSF54826] (44-172)
  IPR036849 Enolase-like, C-terminal domain superfamily [G3DSA:3.20.20.120] (164-398)
  IPR036849 Enolase-like, C-terminal domain superfamily [SSF51604] (176-408)

Nearest PDB structures (foldseek):
  1muc-assembly1_A  TM=9.253E-01  e=6.148E-30  Pseudomonas putida
  3muc-assembly1_A  TM=9.306E-01  e=1.027E-29  Pseudomonas putida
  3fcp-assembly1_C  TM=9.429E-01  e=1.088E-29  Klebsiella pneumoniae subsp. pneumoniae MGH 78578
  3jva-assembly1_C  TM=9.095E-01  e=2.322E-27  Enterococcus faecalis V583
  2pgw-assembly1_A  TM=8.721E-01  e=4.776E-26  Sinorhizobium meliloti 1021

pLDDT: mean 89.99, std 20.2, range [19.28, 98.94]

Radius of gyration: 27.69 Å; Cα contacts (8 Å, |Δi|>4): 1825; chains: 2; bounding box: 74×72×79 Å

Secondary structure (DSSP, 8-state):
------------------------S------S--------TT--EEEEEEEEEEEPBSS--TTS-BTTBSSEEEEEEEEEETTS-EEEEEE---TTTSS--HHHHHHIIIIIIHHHHTTS-TT-HHHHHHHHHHHS--SSS-S-HHHHHHHHHHHHHHHHHHHTSBHHHHTT----SEEEBEEEE--S-GGGHHHHHHHHHHTT--EEEEE--S-HHHHHHHHHHHHHH-TTS-EEEE-TT-S-HHHHHHHHHHHHHTT--EEE--S-TT-HHHHHHHHHH-SS-EEE-TT--SHHHHHHHHHTT--SEEEE-TTTTTSHHHHHHHHHHHHHTT-EEEEB-SS--HHHHHHHHHHHHHTT--S-BB--HHHHB----BSS----BTTEEEPP-SSBTS--B-HHHHHHHHHHH-/------------------------S------S--------TT--EEEEEEEEEEEPBSS--TTT-BTTBSSEEEEEEEEEETTS-EEEEEE---TTTSS--HHHHHHIIIIIIHHHHTTS-TT-HHHHHHHHHHHS--SSS-S-HHHHHHHHHHHHHHHHHHHTSBHHHHTT----SEEEBEEEE--S-GGGHHHHHHHHHHTT--EEEEE--S-HHHHHHHHHHHHHH-TTS-EEEE-TT-S-HHHHHHHHHHHHHTT--EEE--S-TT-HHHHHHHHHHTSS-EEE-TT--SHHHHHHHHHTT--SEEEE-TTTTTSHHHHHHHHHHHHHTT-EEEEB-SS--HHHHHHHHHHHHHTT--S-BB--HHHHB----BSS----BTTEEEPP-SSBTS--B-HHHHHHHHHHH-

Solvent-accessible surface area (backbone atoms only — not comparable to full-atom values): 43054 Å² total; per-residue (Å²): 140,81,82,79,83,83,67,85,72,86,78,77,77,75,70,77,63,78,74,64,73,75,60,73,74,73,64,70,75,68,73,68,83,64,76,70,71,70,69,75,83,77,46,24,30,61,44,71,47,75,47,62,33,45,44,53,53,72,50,92,51,86,66,39,57,53,91,87,40,77,28,48,43,32,33,38,24,41,35,30,33,70,84,66,52,64,10,55,14,30,14,53,40,36,24,50,64,30,45,44,37,65,67,39,39,50,46,45,42,65,62,54,39,38,73,74,46,49,66,37,47,63,82,42,56,69,61,50,52,51,52,43,38,53,55,28,6,33,41,51,81,58,30,58,27,24,46,45,7,5,54,41,35,8,37,45,16,25,52,10,48,76,69,63,32,28,42,41,51,76,72,76,35,57,62,62,62,60,45,51,33,20,40,76,45,79,72,94,47,74,87,49,47,65,59,55,52,48,56,33,44,75,53,36,26,68,26,32,31,35,58,29,55,62,48,57,71,61,36,49,52,49,46,46,54,50,33,69,77,42,72,86,32,63,40,40,36,31,19,80,28,43,22,54,64,72,54,35,66,58,37,42,46,54,39,29,74,58,58,33,66,36,40,27,20,47,37,53,60,47,44,49,69,54,32,25,50,49,42,70,66,56,52,41,47,34,25,41,38,70,47,67,44,47,42,63,50,52,51,41,35,57,75,61,48,34,53,47,26,34,50,43,30,34,50,52,19,33,4,56,72,38,38,50,50,36,51,50,54,29,52,76,68,73,33,45,65,44,45,37,54,75,56,34,54,69,60,41,37,37,51,43,42,39,51,39,37,35,69,60,58,81,58,62,20,44,60,42,17,72,76,33,42,73,73,69,42,41,76,76,65,84,65,72,55,61,22,24,34,74,32,58,72,40,40,10,53,27,74,50,78,32,61,67,51,42,50,52,43,32,63,68,47,106,139,89,81,77,84,81,64,86,71,82,78,77,77,75,72,76,63,77,75,64,74,75,62,73,76,73,64,70,75,68,71,71,82,65,78,68,71,68,70,75,83,80,46,25,31,62,44,72,46,76,48,62,32,45,43,54,53,73,50,93,50,85,65,38,56,54,91,87,41,76,26,47,44,30,32,38,25,41,37,30,32,70,86,66,52,63,12,54,15,29,14,54,39,36,23,49,63,29,46,44,37,65,66,38,38,50,47,44,42,64,63,54,40,40,72,73,46,50,67,37,48,62,84,42,55,68,62,50,51,50,54,44,39,54,54,29,7,32,41,50,81,59,32,58,27,26,46,44,7,6,54,40,34,9,37,44,16,25,54,10,47,76,68,65,31,28,44,41,51,77,70,76,35,58,64,62,62,61,45,52,33,20,40,74,46,78,71,95,47,73,86,49,46,65,60,56,51,48,56,33,44,74,52,36,26,70,27,33,31,37,58,29,54,63,47,58,69,60,38,47,52,49,46,47,57,51,34,71,76,42,72,84,32,63,38,39,36,31,20,80,29,41,22,54,65,72,54,34,66,57,38,42,47,54,40,30,75,56,59,33,65,37,42,26,22,45,36,54,62,46,45,48,68,54,32,24,51,47,43,68,65,57,52,40,47,34,24,43,37,72,48,67,42,46,41,64,51,52,51,40,36,55,76,61,48,34,52,47,27,34,49,44,31,34,50,51,20,33,5,54,70,38,37,50,50,36,52,49,53,31,51,76,69,74,34,46,65,44,45,37,54,76,56,34,53,71,61,42,37,35,50,43,41,38,53,40,36,34,68,59,57,84,58,61,20,43,61,40,16,72,77,33,42,72,73,68,42,41,75,76,66,83,65,69,55,62,22,24,33,74,33,58,73,40,39,9,53,28,73,49,77,31,63,68,52,42,52,52,42,33,62,69,48,104